Protein AF-A0A7W9NJZ4-F1 (afdb_monomer_lite)

Organism: NCBI:txid103725

Foldseek 3Di:
DVVPVVVVVVVCVVVLVVLDDPQPHDFDQAQQFWKWFDAPDIDTGQKDKAFFPDRVQWDWDDDPRFTKIKADVVRRRFKMKIFGHPSPADDWKKKKKWWWFLQDAAFKDKPNHGFDGRDRPRDIDITMDIDGGDGMIMIGRHSDMIITRMMGIGHFAWKWFAAPDIDGRQKDKDQPPDPVQWDWDDAPRFIKIKFGVPDPPVGRFKIFIAGHVVRAAQDQFKKKKKWWWFQADFFKKWKFFQFDDDDPPNRGHIFDIDTGHHPRDTDIDITIHNGQRRHCSNVNGGMMMGRVPTPDMIITGMMTMRGRGPDDDLQVSLVSLLVSLVLQLVQEADDADARHAHPPLSVVLVVLSVVSVVLVPPPPRDSVNSVVSSVSNVVSSSVRRVRGHDQQLQPPFDWDDDFQKIKTFSPAWDKFFKKKFFWAQFAALKKFKWFDHPVPDIDTFFMFGDFHHRHMFMTGGPIDTGRMIMIGGHGDTGGPDMTIGDADAAFFDWDFDDAPADDLETDIASAELVVLVFDQAQPDASQVSLQVRQVSQVNLQAFEYEYWFGETEHAAEREREARYEYEFRAHQLVDDDDGRGAEYAHAYDFDQPTHAHYEWFALYEYARYEYAHLPADLQDGTHDHENYEQQAQLHDHLQGAEATEYEHYEYQEAQEYYEQLPDHRSSNDFSQPRRAHEAYEYYQYEYAHQAEQYAYAHYPYEYEAENHEHALCSQQVDPCVRVRDPRVSSLVRQLVHYEYEEDWHHDAYEEYQHEYESHQEDYEQDYHRNAGDAYEYENYEYYPYQEDYHYPDGPQLFEYEYEAYEREHEHEHPYNHAYEYENYHYDYHYYDHYFDDDDHADDDDPPDRNFYQPDADEDEFDADFANLHEDPGARQVRQQVSQVVCVVVPEHEYEYEKGEHEHAAAHERAASYEDEKRRPGQHAFGQQGDGTAEHAYPYFWQDPCQAPPDASYEQAEHRYEYEGHEYEYLVQFLQDPVGGHGGHENYEYAYEAYEYESYEYARAQAYYEQAVHEYEAYEYYNYEYAHQAHAYEHHAYEDYEAEHYEHDLCSQARHNNSHRSHHHPVCSCVRGQVVTFLVHHENYEYYNYENYEAENFEYERHAEDYHAAEYAYEYESQEYYNHRQQGEPYEHDYYEAEYEHYEYEHHYDYDDDYHYEHYGYGPFDKAFEEEEEDPFWGKDKDFHDPHVRIDTQFTKMKMAIGGDPPKDWAAKDWPRHGPDRDNIDMDGHHHYTYIYTYIDD

pLDDT: mean 91.92, std 10.48, range [21.33, 98.88]

Secondary structure (DSSP, 8-state):
-TTHHHHHHHHHTTTGGGTSPPTTPPP-S-TT-EEEE-SSS-EEESEEEEESS-GGG-EEEEETTEEEEE-BGGGTB--EEEEE-TT---SS-EEEEEEEE--SEEEEEETTEEEEEEE---SEEEEEEEESS---EEEEBTTB--EEEEEEEEE---EEE-STT-EEEBEEEE--S-GGG-EEEEETTEEEEE-BTTSSSSPB--EEEEE-TTT-SS--SEEEEEEEEE--SS-EEEEEE--SSSSTTGGGEE-PPEE-----SEEEEEEEESS----STTTSSSEEEE-TT-SSPPEEEEEEEEEE-SS--TTHHHHHHHHHHHHHHHT--BSSSTT-B-TTHHHHHHHHHHHHHHHHH-TT--HHHHHHHHHHHHHHHHHHHHTS---BTTTTPPEEEETTEEEEEEEEEEEEEEEEEEE-SS--SSEEEEEESSSSS-EEEEEE---STT-EEEEEEEEEEEEEEEEEESS---EEEEEEE-PPP-----EEE--SS--SS-EEESEEGGGGT--TEEEEE-HHHHHHHHHHHHHTTSEEEEE-SEEEEE-S-EEE-TTEEEEE-BPPTTS--S--BEEEEE-PPPBTTSPPSEEE-TT-EEEEEEEE-TT--SSSPPPB-EEEEE-GGGSSSTTS-BS-EEEEEEEEEEEEEEEES-SPPTT---HHHHS-BBS-EEEEEEEEEEEEEEEE--BSS--EEEEEEEETHHHHTS-GGG-PPPHHHHHHHHHHH-EEEEE-S-EEEEEEEEEEES-SEEEEE---SSS--EEEEEEEEEES-SEEEEES---TTT-EEEEEEEE-SEEEE-SSS-EEEEEEEE-S-EESSEEEE-SPPPP--TTPPPP--SS--EEE-----BSSS--SS--HHHHHHHHHHHHHTT-EEEE--SEEEEE-S-EEEETTEEEE-S-SS----BTTB--SEEEEE-SSTT-S-TTTSPPSEEEESTT-EEES-EEE-TT--TTSTT-S----EEEEEESTT-EEEEEEEEEEEEEEEESSS--TT-EEEEEEEEEEEEEEEE-S-BS-EEEEEEE-GGGGTS-S---TTPPPGGGHIIIIIIIIIHHH-EEEEEEEEEEEEEEEEEEES-SEEEEEEEEEEEEEEEEEES--TT-EEEEE-SSEEEEEEEEESSSEEEESSEEEEEEEESS--EEEEEEEE-TTEEEEEEE-EEETTEEETT-EEEEEEEEPTT-EEEEEEETTEEEESSSEEEEE--S-EEEEEEEE-

Radius of gyration: 34.63 Å; chains: 1; bounding box: 90×87×106 Å

Sequence (1241 aa):
MTRRLWVLLGLLVALVAALAVPAGAAPVWYPNGVGADLGPTPLTLGVTATAGDNAAGLRTGSVDGHSYWQTDVSAGTGYLNFAPDPDYSVTGPVVALVTYYDSGVGTLTLNGSPVATLAGSNTWKHAATTLPALAPVRLTGGASDITVAQIRITAAGPSATLGPNASNTGVAPNPGDNPSGLITGTAAGRGYWQTNAASPAPATNYFYMNVADSYAYDTKNVVLVDVDYLDAGNGTLDLQYDSPGNDLPNKFKPSEIVRYGDTGAWQTHDFVLDDAILTNRTNGSDFRIAHDGSDVEVKVAAVRVTVIPSTLDVKAGLRNLTAQADLTVYGAREGTRDGQYPAGSKAAFGAQIAKAQAVIDDPNATPAQVKAALQALYDSYQAFRASAVNTNVAAGRPLSTGPGWTQVDLGKPQPVNDVYVQWGQAFSHDYKVQTSVDGSSFVTVGESGATEANRSSRTDFPVVNARYVRLDYDGSADVADLQVRNQRVVTPKPQLIRTKYPTADPVIADFVATNYGADPRGVKDSTKALQAALYDCYDAGGGTVWLPDGTYRVTDTVEVPAFCSLRGDRRDPDHGGGSYGTVISADLPSGDNGPVLFRIGGSAGVMGLTTYYPHQSATSPVPYSYTFEITGSAWASDENYMMGTVSDVTMLNSYRGIGISTMRDERGRPPAVGQTHESATVRNVKGTALFEGVEAYNGADVGTWENVTFDNSYWASAPHQYNPPRRSTVDAWTRAHGTGFVLGDLEWDQFNDIAAADYHVGIHIVPGQRVDFAGAFQGVQIRRADTALLVDRFDSRWGLMIGRGTLDGAVTNNSAGFVKLTDVKVTGPLKGTVYQLSGKAPAYDSSQPSPRPSRNALYVTDAPHGNGYVPAADATTGIQRTLDRAGRDGGGIVYLPAGWYRVSGLLTVPAGVELRGASSVPNRDEDGKSGGTVLMSYSGRGTATPDTDPALVTLDGRNSGVRGLRVFYPGQNPAAPDGLVPYPYAIRGNGAGTYVINVGMSNAYNGIDLATFRNDHFFVGKLAGTFVRHGITVGHSDDGVINGVLTNGNTFVRLGFYLPDWASGANLFPQVIDGFTRKSADLVTVDGAHNLTVTDAFGYGLHNGLVVKSGDVHAFNLGTDNLGSDGFTVKAAAGSTTVLNLLRYNGATSTGPVRLVDVMAINMVQSAVSVSATPGGSAHLTGAETEPGKYETGSSVTATARPAPGYHFVAWTVAGKEVSTSPTYTFTVTTDAALVATFAR

Structure (mmCIF, N/CA/C/O backbone):
data_AF-A0A7W9NJZ4-F1
#
_entry.id   AF-A0A7W9NJZ4-F1
#
loop_
_atom_site.group_PDB
_atom_site.id
_atom_site.type_symbol
_atom_site.label_atom_id
_atom_site.label_alt_id
_atom_site.label_comp_id
_atom_site.label_asym_id
_atom_site.label_entity_id
_atom_site.label_seq_id
_atom_site.pdbx_PDB_ins_code
_atom_site.Cartn_x
_atom_site.Cartn_y
_atom_site.Cartn_z
_atom_site.occupancy
_atom_site.B_iso_or_equiv
_atom_site.auth_seq_id
_atom_site.auth_comp_id
_atom_site.auth_asym_id
_atom_site.auth_atom_id
_atom_site.pdbx_PDB_model_num
ATOM 1 N N . MET A 1 1 ? 1.441 25.379 6.088 1.00 27.84 1 MET A N 1
ATOM 2 C CA . MET A 1 1 ? 2.167 24.148 5.682 1.00 27.84 1 MET A CA 1
ATOM 3 C C . MET A 1 1 ? 1.387 23.258 4.704 1.00 27.84 1 MET A C 1
ATOM 5 O O . MET A 1 1 ? 2.012 22.472 4.010 1.00 27.84 1 MET A O 1
ATOM 9 N N . THR A 1 2 ? 0.072 23.447 4.546 1.00 25.86 2 THR A N 1
ATOM 10 C CA . THR A 1 2 ? -0.836 22.725 3.625 1.00 25.86 2 THR A CA 1
ATOM 11 C C . THR A 1 2 ? -0.492 22.798 2.127 1.00 25.86 2 THR A C 1
ATOM 13 O O . THR A 1 2 ? -0.968 21.974 1.355 1.00 25.86 2 THR A O 1
ATOM 16 N N . ARG A 1 3 ? 0.372 23.730 1.698 1.00 21.33 3 ARG A N 1
ATOM 17 C CA . ARG A 1 3 ? 0.829 23.847 0.300 1.00 21.33 3 ARG A CA 1
ATOM 18 C C . ARG A 1 3 ? 1.993 22.920 -0.078 1.00 21.33 3 ARG A C 1
ATOM 20 O O . ARG A 1 3 ? 2.184 22.687 -1.262 1.00 21.33 3 ARG A O 1
ATOM 27 N N . ARG A 1 4 ? 2.762 22.373 0.878 1.00 23.98 4 ARG A N 1
ATOM 28 C CA . ARG A 1 4 ? 3.951 21.551 0.552 1.00 23.98 4 ARG A CA 1
ATOM 29 C C . ARG A 1 4 ? 3.604 20.147 0.038 1.00 23.98 4 ARG A C 1
ATOM 31 O O . ARG A 1 4 ? 4.355 19.623 -0.770 1.00 23.98 4 ARG A O 1
ATOM 38 N N . LEU A 1 5 ? 2.452 19.584 0.417 1.00 25.94 5 LEU A N 1
ATOM 39 C CA . LEU A 1 5 ? 2.021 18.254 -0.044 1.00 25.94 5 LEU A CA 1
ATOM 40 C C . LEU A 1 5 ? 1.556 18.244 -1.514 1.00 25.94 5 LEU A C 1
ATOM 42 O O . LEU A 1 5 ? 1.812 17.289 -2.236 1.00 25.94 5 LEU A O 1
ATOM 46 N N . TRP A 1 6 ? 0.924 19.329 -1.975 1.00 24.47 6 TRP A N 1
ATOM 47 C CA . TRP A 1 6 ? 0.411 19.450 -3.348 1.00 24.47 6 TRP A CA 1
ATOM 48 C C . TRP A 1 6 ? 1.493 19.802 -4.376 1.00 24.47 6 TRP A C 1
ATOM 50 O O . TRP A 1 6 ? 1.387 19.435 -5.542 1.00 24.47 6 TRP A O 1
ATOM 60 N N . VAL A 1 7 ? 2.567 20.468 -3.943 1.00 25.88 7 VAL A N 1
ATOM 61 C CA . VAL A 1 7 ? 3.690 20.837 -4.821 1.00 25.88 7 VAL A CA 1
ATOM 62 C C . VAL A 1 7 ? 4.576 19.623 -5.145 1.00 25.88 7 VAL A C 1
ATOM 64 O O . VAL A 1 7 ? 5.110 19.544 -6.246 1.00 25.88 7 VAL A O 1
ATOM 67 N N . LEU A 1 8 ? 4.662 18.632 -4.250 1.00 24.92 8 LEU A N 1
ATOM 68 C CA . LEU A 1 8 ? 5.439 17.401 -4.464 1.00 24.92 8 LEU A CA 1
ATOM 69 C C . LEU A 1 8 ? 4.786 16.423 -5.460 1.00 24.92 8 LEU A C 1
ATOM 71 O O . LEU A 1 8 ? 5.503 15.724 -6.172 1.00 24.92 8 LEU A O 1
ATOM 75 N N . LEU A 1 9 ? 3.451 16.414 -5.575 1.00 25.38 9 LEU A N 1
ATOM 76 C CA . LEU A 1 9 ? 2.737 15.557 -6.536 1.00 25.38 9 LEU A CA 1
ATOM 77 C C . LEU A 1 9 ? 2.788 16.112 -7.973 1.00 25.38 9 LEU A C 1
ATOM 79 O O . LEU A 1 9 ? 2.905 15.350 -8.930 1.00 25.38 9 LEU A O 1
ATOM 83 N N . GLY A 1 10 ? 2.748 17.442 -8.129 1.00 23.02 10 GLY A N 1
ATOM 84 C CA . GLY A 1 10 ? 2.752 18.109 -9.439 1.00 23.02 10 GLY A CA 1
ATOM 85 C C . GLY A 1 10 ? 4.114 18.147 -10.144 1.00 23.02 10 GLY A C 1
ATOM 86 O O . GLY A 1 10 ? 4.164 18.273 -11.364 1.00 23.02 10 GLY A O 1
ATOM 87 N N . LEU A 1 11 ? 5.220 18.007 -9.406 1.00 24.12 11 LEU A N 1
ATOM 88 C CA . LEU A 1 11 ? 6.584 18.052 -9.958 1.00 24.12 11 LEU A CA 1
ATOM 89 C C . LEU A 1 11 ? 7.111 16.685 -10.432 1.00 24.12 11 LEU A C 1
ATOM 91 O O . LEU A 1 11 ? 8.054 16.645 -11.219 1.00 24.12 11 LEU A O 1
ATOM 95 N N . LEU A 1 12 ? 6.492 15.567 -10.028 1.00 26.03 12 LEU A N 1
ATOM 96 C CA . LEU A 1 12 ? 6.967 14.220 -10.382 1.00 26.03 12 LEU A CA 1
ATOM 97 C C . LEU A 1 12 ? 6.448 13.695 -11.732 1.00 26.03 12 LEU A C 1
ATOM 99 O O . LEU A 1 12 ? 7.067 12.808 -12.320 1.00 26.03 12 LEU A O 1
ATOM 103 N N . VAL A 1 13 ? 5.349 14.249 -12.258 1.00 23.80 13 VAL A N 1
ATOM 104 C CA . VAL A 1 13 ? 4.769 13.826 -13.551 1.00 23.80 13 VAL A CA 1
ATOM 105 C C . VAL A 1 13 ? 5.704 14.157 -14.725 1.00 23.80 13 VAL A C 1
ATOM 107 O O . VAL A 1 13 ? 5.730 13.435 -15.717 1.00 23.80 13 VAL A O 1
ATOM 110 N N . ALA A 1 14 ? 6.565 15.170 -14.585 1.00 23.19 14 ALA A N 1
ATOM 111 C CA . ALA A 1 14 ? 7.596 15.478 -15.577 1.00 23.19 14 ALA A CA 1
ATOM 112 C C . ALA A 1 14 ? 8.768 14.469 -15.581 1.00 23.19 14 ALA A C 1
ATOM 114 O O . ALA A 1 14 ? 9.493 14.381 -16.570 1.00 23.19 14 ALA A O 1
ATOM 115 N N . LEU A 1 15 ? 8.955 13.686 -14.509 1.00 27.55 15 LEU A N 1
ATOM 116 C CA . LEU A 1 15 ? 10.142 12.841 -14.334 1.00 27.55 15 LEU A CA 1
ATOM 117 C C . LEU A 1 15 ? 10.021 11.462 -15.002 1.00 27.55 15 LEU A C 1
ATOM 119 O O . LEU A 1 15 ? 11.027 10.891 -15.416 1.00 27.55 15 LEU A O 1
ATOM 123 N N . VAL A 1 16 ? 8.802 10.943 -15.183 1.00 26.36 16 VAL A N 1
ATOM 124 C CA . VAL A 1 16 ? 8.588 9.660 -15.884 1.00 26.36 16 VAL A CA 1
ATOM 125 C C . VAL A 1 16 ? 8.927 9.781 -17.379 1.00 26.36 16 VAL A C 1
ATOM 127 O O . VAL A 1 16 ? 9.349 8.810 -18.005 1.00 26.36 16 VAL A O 1
ATOM 130 N N . ALA A 1 17 ? 8.848 10.990 -17.944 1.00 24.73 17 ALA A N 1
ATOM 131 C CA . ALA A 1 17 ? 9.216 11.252 -19.334 1.00 24.73 17 ALA A CA 1
ATOM 132 C C . ALA A 1 17 ? 10.740 11.324 -19.578 1.00 24.73 17 ALA A C 1
ATOM 134 O O . ALA A 1 17 ? 11.169 11.190 -20.721 1.00 24.73 17 ALA A O 1
ATOM 135 N N . ALA A 1 18 ? 11.570 11.499 -18.540 1.00 25.23 18 ALA A N 1
ATOM 136 C CA . ALA A 1 18 ? 13.008 11.752 -18.703 1.00 25.23 18 ALA A CA 1
ATOM 137 C C . ALA A 1 18 ? 13.895 10.487 -18.741 1.00 25.23 18 ALA A C 1
ATOM 139 O O . ALA A 1 18 ? 15.082 10.589 -19.047 1.00 25.23 18 ALA A O 1
ATOM 140 N N . LEU A 1 19 ? 13.354 9.295 -18.458 1.00 30.17 19 LEU A N 1
ATOM 141 C CA . LEU A 1 19 ? 14.125 8.035 -18.461 1.00 30.17 19 LEU A CA 1
ATOM 142 C C . LEU A 1 19 ? 13.673 7.018 -19.514 1.00 30.17 19 LEU A C 1
ATOM 144 O O . LEU A 1 19 ? 14.379 6.042 -19.763 1.00 30.17 19 LEU A O 1
ATOM 148 N N . ALA A 1 20 ? 12.536 7.238 -20.174 1.00 32.50 20 ALA A N 1
ATOM 149 C CA . ALA A 1 20 ? 12.146 6.421 -21.310 1.00 32.50 20 ALA A CA 1
ATOM 150 C C . ALA A 1 20 ? 12.793 6.990 -22.574 1.00 32.50 20 ALA A C 1
ATOM 152 O O . ALA A 1 20 ? 12.350 8.007 -23.101 1.00 32.50 20 ALA A O 1
ATOM 153 N N . VAL A 1 21 ? 13.820 6.316 -23.098 1.00 34.25 21 VAL A N 1
ATOM 154 C CA . VAL A 1 21 ? 14.291 6.610 -24.454 1.00 34.25 21 VAL A CA 1
ATOM 155 C C . VAL A 1 21 ? 13.110 6.383 -25.412 1.00 34.25 21 VAL A C 1
ATOM 157 O O . VAL A 1 21 ? 12.572 5.261 -25.446 1.00 34.25 21 VAL A O 1
ATOM 160 N N . PRO A 1 22 ? 12.671 7.406 -26.173 1.00 35.91 22 PRO A N 1
ATOM 161 C CA . PRO A 1 22 ? 11.632 7.237 -27.179 1.00 35.91 22 PRO A CA 1
ATOM 162 C C . PRO A 1 22 ? 12.019 6.099 -28.123 1.00 35.91 22 PRO A C 1
ATOM 164 O O . PRO A 1 22 ? 13.196 5.940 -28.458 1.00 35.91 22 PRO A O 1
ATOM 167 N N . ALA A 1 23 ? 11.052 5.289 -28.552 1.00 41.19 23 ALA A N 1
ATOM 168 C CA . ALA A 1 23 ? 11.329 4.246 -29.534 1.00 41.19 23 ALA A CA 1
ATOM 169 C C . ALA A 1 23 ? 11.948 4.890 -30.793 1.00 41.19 23 ALA A C 1
ATOM 171 O O . ALA A 1 23 ? 11.312 5.720 -31.439 1.00 41.19 23 ALA A O 1
ATOM 172 N N . GLY A 1 24 ? 13.202 4.542 -31.104 1.00 43.53 24 GLY A N 1
ATOM 173 C CA . GLY A 1 24 ? 13.950 5.083 -32.246 1.00 43.53 24 GLY A CA 1
ATOM 174 C C . GLY A 1 24 ? 14.875 6.281 -31.973 1.00 43.53 24 GLY A C 1
ATOM 175 O O . GLY A 1 24 ? 15.511 6.750 -32.913 1.00 43.53 24 GLY A O 1
ATOM 176 N N . ALA A 1 25 ? 15.000 6.778 -30.735 1.00 56.84 25 ALA A N 1
ATOM 177 C CA . ALA A 1 25 ? 15.959 7.843 -30.403 1.00 56.84 25 ALA A CA 1
ATOM 178 C C . ALA A 1 25 ? 17.377 7.287 -30.193 1.00 56.84 25 ALA A C 1
ATOM 180 O O . ALA A 1 25 ? 17.534 6.350 -29.419 1.00 56.84 25 ALA A O 1
ATOM 181 N N . ALA A 1 26 ? 18.401 7.856 -30.838 1.00 65.75 26 ALA A N 1
ATOM 182 C CA . ALA A 1 26 ? 19.791 7.391 -30.739 1.00 65.75 26 ALA A CA 1
ATOM 183 C C . ALA A 1 26 ? 20.307 7.314 -29.280 1.00 65.75 26 ALA A C 1
ATOM 185 O O . ALA A 1 26 ? 19.838 8.074 -28.427 1.00 65.75 26 ALA A O 1
ATOM 186 N N . PRO A 1 27 ? 21.266 6.418 -28.972 1.00 74.69 27 PRO A N 1
ATOM 187 C CA . PRO A 1 27 ? 21.873 6.361 -27.647 1.00 74.69 27 PRO A CA 1
ATOM 188 C C . PRO A 1 27 ? 22.472 7.709 -27.224 1.00 74.69 27 PRO A C 1
ATOM 190 O O . PRO A 1 27 ? 23.120 8.392 -28.016 1.00 74.69 27 PRO A O 1
ATOM 193 N N . VAL A 1 28 ? 22.305 8.070 -25.948 1.00 80.75 28 VAL A N 1
ATOM 194 C CA . VAL A 1 28 ? 22.936 9.266 -25.374 1.00 80.75 28 VAL A CA 1
ATOM 195 C C . VAL A 1 28 ? 24.380 8.939 -25.001 1.00 80.75 28 VAL A C 1
ATOM 197 O O . VAL A 1 28 ? 24.653 8.310 -23.980 1.00 80.75 28 VAL A O 1
ATOM 200 N N . TRP A 1 29 ? 25.312 9.375 -25.845 1.00 80.12 29 TRP A N 1
ATOM 201 C CA . TRP A 1 29 ? 26.739 9.090 -25.695 1.00 80.12 29 TRP A CA 1
ATOM 202 C C . TRP A 1 29 ? 27.413 9.881 -24.570 1.00 80.12 29 TRP A C 1
ATOM 204 O O . TRP A 1 29 ? 28.220 9.329 -23.822 1.00 80.12 29 TRP A O 1
ATOM 214 N N . TYR A 1 30 ? 27.066 11.163 -24.434 1.00 83.81 30 TYR A N 1
ATOM 215 C CA . TYR A 1 30 ? 27.755 12.114 -23.554 1.00 83.81 30 TYR A CA 1
ATOM 216 C C . TYR A 1 30 ? 26.752 12.853 -22.651 1.00 83.81 30 TYR A C 1
ATOM 218 O O . TYR A 1 30 ? 26.503 14.042 -22.848 1.00 83.81 30 TYR A O 1
ATOM 226 N N . PRO A 1 31 ? 26.133 12.170 -21.668 1.00 80.81 31 PRO A N 1
ATOM 227 C CA . PRO A 1 31 ? 25.050 12.749 -20.864 1.00 80.81 31 PRO A CA 1
ATOM 228 C C . PRO A 1 31 ? 25.488 13.943 -20.001 1.00 80.81 31 PRO A C 1
ATOM 230 O O . PRO A 1 31 ? 24.670 14.803 -19.703 1.00 80.81 31 PRO A O 1
ATOM 233 N N . ASN A 1 32 ? 26.773 14.019 -19.638 1.00 83.12 32 ASN A N 1
ATOM 234 C CA . ASN A 1 32 ? 27.334 15.116 -18.838 1.00 83.12 32 ASN A CA 1
ATOM 235 C C . ASN A 1 32 ? 27.985 16.210 -19.707 1.00 83.12 32 ASN A C 1
ATOM 237 O O . ASN A 1 32 ? 28.592 17.140 -19.182 1.00 83.12 32 ASN A O 1
ATOM 241 N N . GLY A 1 33 ? 27.902 16.087 -21.033 1.00 87.12 33 GLY A N 1
ATOM 242 C CA . GLY A 1 33 ? 28.619 16.934 -21.976 1.00 87.12 33 GLY A CA 1
ATOM 243 C C . GLY A 1 33 ? 29.975 16.378 -22.407 1.00 87.12 33 GLY A C 1
ATOM 244 O O . GLY A 1 33 ? 30.366 15.255 -22.079 1.00 87.12 33 GLY A O 1
ATOM 245 N N . VAL A 1 34 ? 30.678 17.183 -23.195 1.00 91.50 34 VAL A N 1
ATOM 246 C CA . VAL A 1 34 ? 31.936 16.847 -23.873 1.00 91.50 34 VAL A CA 1
ATOM 247 C C . VAL A 1 34 ? 33.043 17.806 -23.442 1.00 91.50 34 VAL A C 1
ATOM 249 O O . VAL A 1 34 ? 32.777 18.857 -22.862 1.00 91.50 34 VAL A O 1
ATOM 252 N N . GLY A 1 35 ? 34.305 17.484 -23.699 1.00 93.81 35 GLY A N 1
ATOM 253 C CA . GLY A 1 35 ? 35.398 18.376 -23.328 1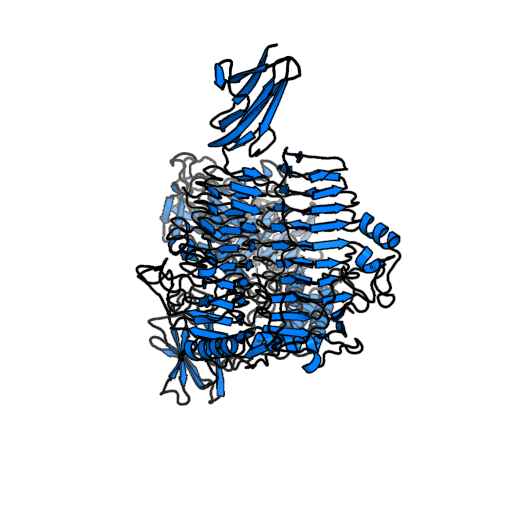.00 93.81 35 GLY A CA 1
ATOM 254 C C . GLY A 1 35 ? 36.787 17.774 -23.456 1.00 93.81 35 GLY A C 1
ATOM 255 O O . GLY A 1 35 ? 36.962 16.640 -23.903 1.00 93.81 35 GLY A O 1
ATOM 256 N N . ALA A 1 36 ? 37.782 18.560 -23.056 1.00 94.25 36 ALA A N 1
ATOM 257 C CA . ALA A 1 36 ? 39.182 18.165 -23.080 1.00 94.25 36 ALA A CA 1
ATOM 258 C C . ALA A 1 36 ? 39.905 18.599 -21.801 1.00 94.25 36 ALA A C 1
ATOM 260 O O . ALA A 1 36 ? 39.715 19.723 -21.333 1.00 94.25 36 ALA A O 1
ATOM 261 N N . ASP A 1 37 ? 40.757 17.715 -21.288 1.00 94.06 37 ASP A N 1
ATOM 262 C CA . ASP A 1 37 ? 41.825 18.027 -20.341 1.00 94.06 37 ASP A CA 1
ATOM 263 C C . ASP A 1 37 ? 43.140 18.097 -21.122 1.00 94.06 37 ASP A C 1
ATOM 265 O O . ASP A 1 37 ? 43.559 17.130 -21.765 1.00 94.06 37 ASP A O 1
ATOM 269 N N . LEU A 1 38 ? 43.761 19.273 -21.130 1.00 95.31 38 LEU A N 1
ATOM 270 C CA . LEU A 1 38 ? 44.864 19.615 -22.019 1.00 95.31 38 LEU A CA 1
ATOM 271 C C . LEU A 1 38 ? 46.218 19.314 -21.386 1.00 95.31 38 LEU A C 1
ATOM 273 O O . LEU A 1 38 ? 46.410 19.370 -20.177 1.00 95.31 38 LEU A O 1
ATOM 277 N N . GLY A 1 39 ? 47.187 18.991 -22.233 1.00 91.69 39 GLY A N 1
ATOM 278 C CA . GLY A 1 39 ? 48.534 18.616 -21.823 1.00 91.69 39 GLY A CA 1
ATOM 279 C C . GLY A 1 39 ? 49.303 17.967 -22.973 1.00 91.69 39 GLY A C 1
ATOM 280 O O . GLY A 1 39 ? 48.796 17.921 -24.096 1.00 91.69 39 GLY A O 1
ATOM 281 N N . PRO A 1 40 ? 50.511 17.435 -22.724 1.00 88.75 40 PRO A N 1
ATOM 282 C CA . PRO A 1 40 ? 51.319 16.784 -23.762 1.00 88.75 40 PRO A CA 1
ATOM 283 C C . PRO A 1 40 ? 50.593 15.629 -24.471 1.00 88.75 40 PRO A C 1
ATOM 285 O O . PRO A 1 40 ? 50.835 15.351 -25.642 1.00 88.75 40 PRO A O 1
ATOM 288 N N . THR A 1 41 ? 49.684 14.956 -23.765 1.00 88.25 41 THR A N 1
ATOM 289 C CA . THR A 1 41 ? 48.751 13.972 -24.321 1.00 88.25 41 THR A CA 1
ATOM 290 C C . THR A 1 41 ? 47.359 14.319 -23.798 1.00 88.25 41 THR A C 1
ATOM 292 O O . THR A 1 41 ? 47.038 13.940 -22.672 1.00 88.25 41 THR A O 1
ATOM 295 N N . PRO A 1 42 ? 46.564 15.110 -24.542 1.00 88.38 42 PRO A N 1
ATOM 296 C CA . PRO A 1 42 ? 45.273 15.572 -24.051 1.00 88.38 42 PRO A CA 1
ATOM 297 C C . PRO A 1 42 ? 44.307 14.394 -23.886 1.00 88.38 42 PRO A C 1
ATOM 299 O O . PRO A 1 42 ? 44.192 13.544 -24.773 1.00 88.38 42 PRO A O 1
ATOM 302 N N . LEU A 1 43 ? 43.575 14.366 -22.774 1.00 88.88 43 LEU A N 1
ATOM 303 C CA . LEU A 1 43 ? 42.420 13.488 -22.614 1.00 88.88 43 LEU A CA 1
ATOM 304 C C . LEU A 1 43 ? 41.209 14.208 -23.203 1.00 88.88 43 LEU A C 1
ATOM 306 O O . LEU A 1 43 ? 40.865 15.305 -22.774 1.00 88.88 43 LEU A O 1
ATOM 310 N N . THR A 1 44 ? 40.565 13.606 -24.197 1.00 89.44 44 THR A N 1
ATOM 311 C CA . THR A 1 44 ? 39.395 14.188 -24.865 1.00 89.44 44 THR A CA 1
ATOM 312 C C . THR A 1 44 ? 38.194 13.261 -24.739 1.00 89.44 44 THR A C 1
ATOM 314 O O . THR A 1 44 ? 38.330 12.037 -24.758 1.00 89.44 44 THR A O 1
ATOM 317 N N . LEU A 1 45 ? 37.007 13.849 -24.612 1.00 89.12 45 LEU A N 1
ATOM 318 C CA . LEU A 1 45 ? 35.730 13.147 -24.608 1.00 89.12 45 LEU A CA 1
ATOM 319 C C . LEU A 1 45 ? 34.758 13.917 -25.492 1.00 89.12 45 LEU A C 1
ATOM 321 O O . LEU A 1 45 ? 34.392 15.036 -25.155 1.00 89.12 45 LEU A O 1
ATOM 325 N N . GLY A 1 46 ? 34.360 13.332 -26.622 1.00 87.50 46 GLY A N 1
ATOM 326 C CA . GLY A 1 46 ? 33.368 13.928 -27.521 1.00 87.50 46 GLY A CA 1
ATOM 327 C C . GLY A 1 46 ? 33.777 15.279 -28.125 1.00 87.50 46 GLY A C 1
ATOM 328 O O . GLY A 1 46 ? 32.916 16.017 -28.591 1.00 87.50 46 GLY A O 1
ATOM 329 N N . VAL A 1 47 ? 35.072 15.617 -28.118 1.00 91.31 47 VAL A N 1
ATOM 330 C CA . VAL A 1 47 ? 35.642 16.758 -28.847 1.00 91.31 47 VAL A CA 1
ATOM 331 C C . VAL A 1 47 ? 36.966 16.369 -29.493 1.00 91.31 47 VAL A C 1
ATOM 333 O O . VAL A 1 47 ? 37.733 15.580 -28.946 1.00 91.31 47 VAL A O 1
ATOM 336 N N . THR A 1 48 ? 37.272 16.986 -30.627 1.00 92.81 48 THR A N 1
ATOM 337 C CA . THR A 1 48 ? 38.610 16.990 -31.219 1.00 92.81 48 THR A CA 1
ATOM 338 C C . THR A 1 48 ? 39.283 18.319 -30.900 1.00 92.81 48 THR A C 1
ATOM 340 O O . THR A 1 48 ? 38.778 19.367 -31.301 1.00 92.81 48 THR A O 1
ATOM 343 N N . ALA A 1 49 ? 40.410 18.279 -30.187 1.00 92.88 49 ALA A N 1
ATOM 344 C CA . ALA A 1 49 ? 41.196 19.461 -29.835 1.00 92.88 49 ALA A CA 1
ATOM 345 C C . ALA A 1 49 ? 42.328 19.699 -30.850 1.00 92.88 49 ALA A C 1
ATOM 347 O O . ALA A 1 49 ? 43.127 18.801 -31.117 1.00 92.88 49 ALA A O 1
ATOM 348 N N . THR A 1 50 ? 42.425 20.913 -31.391 1.00 93.56 50 THR A N 1
ATOM 349 C CA . THR A 1 50 ? 43.490 21.352 -32.309 1.00 93.56 50 THR A CA 1
ATOM 350 C C . THR A 1 50 ? 44.011 22.738 -31.919 1.00 93.56 50 THR A C 1
ATOM 352 O O . THR A 1 50 ? 43.326 23.495 -31.232 1.00 93.56 50 THR A O 1
ATOM 355 N N . ALA A 1 51 ? 45.220 23.097 -32.358 1.00 91.94 51 ALA A N 1
ATOM 356 C CA . ALA A 1 51 ? 45.844 24.380 -32.032 1.00 91.94 51 ALA A CA 1
ATOM 357 C C . ALA A 1 51 ? 46.321 25.116 -33.289 1.00 91.94 51 ALA A C 1
ATOM 359 O O . ALA A 1 51 ? 47.235 24.652 -33.967 1.00 91.94 51 ALA A O 1
ATOM 360 N N . GLY A 1 52 ? 45.728 26.283 -33.547 1.00 85.56 52 GLY A N 1
ATOM 361 C CA . GLY A 1 52 ? 46.110 27.213 -34.606 1.00 85.56 52 GLY A CA 1
ATOM 362 C C . GLY A 1 52 ? 46.139 26.631 -36.022 1.00 85.56 52 GLY A C 1
ATOM 363 O O . GLY A 1 52 ? 45.754 25.490 -36.264 1.00 85.56 52 GLY A O 1
ATOM 364 N N . ASP A 1 53 ? 46.651 27.433 -36.958 1.00 84.62 53 ASP A N 1
ATOM 365 C CA . ASP A 1 53 ? 46.947 26.978 -38.326 1.00 84.62 53 ASP A CA 1
ATOM 366 C C . ASP A 1 53 ? 48.326 26.291 -38.395 1.00 84.62 53 ASP A C 1
ATOM 368 O O . ASP A 1 53 ? 48.574 25.449 -39.257 1.00 84.62 53 ASP A O 1
ATOM 372 N N . ASN A 1 54 ? 49.220 26.619 -37.452 1.00 86.75 54 ASN A N 1
ATOM 373 C CA . ASN A 1 54 ? 50.510 25.966 -37.250 1.00 86.75 54 ASN A CA 1
ATOM 374 C C . ASN A 1 54 ? 50.555 25.288 -35.873 1.00 86.75 54 ASN A C 1
ATOM 376 O O . ASN A 1 54 ? 50.946 25.900 -34.883 1.00 86.75 54 ASN A O 1
ATOM 380 N N . ALA A 1 55 ? 50.188 24.010 -35.795 1.00 85.31 55 ALA A N 1
ATOM 381 C CA . ALA A 1 55 ? 50.173 23.261 -34.534 1.00 85.31 55 ALA A CA 1
ATOM 382 C C . ALA A 1 55 ? 51.563 23.070 -33.894 1.00 85.31 55 ALA A C 1
ATOM 384 O O . ALA A 1 55 ? 51.649 22.812 -32.696 1.00 85.31 55 ALA A O 1
ATOM 385 N N . ALA A 1 56 ? 52.655 23.226 -34.654 1.00 86.81 56 ALA A N 1
ATOM 386 C CA . ALA A 1 56 ? 54.016 23.068 -34.135 1.00 86.81 56 ALA A CA 1
ATOM 387 C C . ALA A 1 56 ? 54.436 24.178 -33.150 1.00 86.81 56 ALA A C 1
ATOM 389 O O . ALA A 1 56 ? 55.404 23.993 -32.418 1.00 86.81 56 ALA A O 1
ATOM 390 N N . GLY A 1 57 ? 53.729 25.315 -33.129 1.00 86.12 57 GLY A N 1
ATOM 391 C CA . GLY A 1 57 ? 53.958 26.394 -32.161 1.00 86.12 57 GLY A CA 1
ATOM 392 C C . GLY A 1 57 ? 53.214 26.216 -30.830 1.00 86.12 57 GLY A C 1
ATOM 393 O O . GLY A 1 57 ? 53.411 27.012 -29.917 1.00 86.12 57 GLY A O 1
ATOM 394 N N . LEU A 1 58 ? 52.384 25.176 -30.680 1.00 93.44 58 LEU A N 1
ATOM 395 C CA . LEU A 1 58 ? 51.694 24.876 -29.425 1.00 93.44 58 LEU A CA 1
ATOM 396 C C . LEU A 1 58 ? 52.697 24.542 -28.313 1.00 93.44 58 LEU A C 1
ATOM 398 O O . LEU A 1 58 ? 53.502 23.618 -28.439 1.00 93.44 58 LEU A O 1
ATOM 402 N N . ARG A 1 59 ? 52.597 25.245 -27.185 1.00 94.56 59 ARG A N 1
ATOM 403 C CA . ARG A 1 59 ? 53.391 24.965 -25.986 1.00 94.56 59 ARG A CA 1
ATOM 404 C C . ARG A 1 59 ? 52.555 24.165 -24.994 1.00 94.56 59 ARG A C 1
ATOM 406 O O . ARG A 1 59 ? 51.383 24.459 -24.785 1.00 94.56 59 ARG A O 1
ATOM 413 N N . THR A 1 60 ? 53.152 23.164 -24.357 1.00 94.50 60 THR A N 1
ATOM 414 C CA . THR A 1 60 ? 52.484 22.353 -23.327 1.00 94.50 60 THR A CA 1
ATOM 415 C C . THR A 1 60 ? 53.338 22.282 -22.073 1.00 94.50 60 THR A C 1
ATOM 417 O O . THR A 1 60 ? 54.560 22.184 -22.175 1.00 94.50 60 THR A O 1
ATOM 420 N N . GLY A 1 61 ? 52.715 22.260 -20.900 1.00 92.81 61 GLY A N 1
ATOM 421 C CA . GLY A 1 61 ? 53.427 22.150 -19.629 1.00 92.81 61 GLY A CA 1
ATOM 422 C C . GLY A 1 61 ? 52.484 21.869 -18.467 1.00 92.81 61 GLY A C 1
ATOM 423 O O . GLY A 1 61 ? 51.336 21.481 -18.684 1.00 92.81 61 GLY A O 1
ATOM 424 N N . SER A 1 62 ? 52.966 22.080 -17.241 1.00 92.06 62 SER A N 1
ATOM 425 C CA . SER A 1 62 ? 52.127 22.078 -16.040 1.00 92.06 62 SER A CA 1
ATOM 426 C C . SER A 1 62 ? 52.474 23.245 -15.117 1.00 92.06 62 SER A C 1
ATOM 428 O O . SER A 1 62 ? 53.648 23.591 -14.980 1.00 92.06 62 SER A O 1
ATOM 430 N N . VAL A 1 63 ? 51.449 23.855 -14.521 1.00 92.12 63 VAL A N 1
ATOM 431 C CA . VAL A 1 63 ? 51.541 24.893 -13.480 1.00 92.12 63 VAL A CA 1
ATOM 432 C C . VAL A 1 63 ? 50.486 24.579 -12.420 1.00 92.12 63 VAL A C 1
ATOM 434 O O . VAL A 1 63 ? 49.338 24.300 -12.760 1.00 92.12 63 VAL A O 1
ATOM 437 N N . ASP A 1 64 ? 50.882 24.591 -11.147 1.00 89.56 64 ASP A N 1
ATOM 438 C CA . ASP A 1 64 ? 50.013 24.344 -9.983 1.00 89.56 64 ASP A CA 1
ATOM 439 C C . ASP A 1 64 ? 49.159 23.066 -10.077 1.00 89.56 64 ASP A C 1
ATOM 441 O O . ASP A 1 64 ? 48.003 23.029 -9.671 1.00 89.56 64 ASP A O 1
ATOM 445 N N . GLY A 1 65 ? 49.730 21.996 -10.640 1.00 87.00 65 GLY A N 1
ATOM 446 C CA . GLY A 1 65 ? 49.063 20.695 -10.772 1.00 87.00 65 GLY A CA 1
ATOM 447 C C . GLY A 1 65 ? 48.144 20.556 -11.990 1.00 87.00 65 GLY A C 1
ATOM 448 O O . GLY A 1 65 ? 47.723 19.444 -12.299 1.00 87.00 65 GLY A O 1
ATOM 449 N N . HIS A 1 66 ? 47.895 21.630 -12.742 1.00 90.62 66 HIS A N 1
ATOM 450 C CA . HIS A 1 66 ? 47.155 21.572 -14.001 1.00 90.62 66 HIS A CA 1
ATOM 451 C C . HIS A 1 66 ? 48.120 21.391 -15.170 1.00 90.62 66 HIS A C 1
ATOM 453 O O . HIS A 1 66 ? 49.112 22.114 -15.281 1.00 90.62 66 HIS A O 1
ATOM 459 N N . SER A 1 67 ? 47.853 20.423 -16.046 1.00 94.88 67 SER A N 1
ATOM 460 C CA . SER A 1 67 ? 48.484 20.382 -17.371 1.00 94.88 67 SER A CA 1
ATOM 461 C C . SER A 1 67 ? 47.777 21.364 -18.306 1.00 94.88 67 SER A C 1
ATOM 463 O O . SER A 1 67 ? 46.599 21.655 -18.106 1.00 94.88 67 SER A O 1
ATOM 465 N N . TYR A 1 68 ? 48.491 21.916 -19.289 1.00 96.06 68 TYR A N 1
ATOM 466 C CA . TYR A 1 68 ? 47.930 22.955 -20.152 1.00 96.06 68 TYR A CA 1
ATOM 467 C C . TYR A 1 68 ? 48.429 22.914 -21.591 1.00 96.06 68 TYR A C 1
ATOM 469 O O . TYR A 1 68 ? 49.489 22.361 -21.902 1.00 96.06 68 TYR A O 1
ATOM 477 N N . TRP A 1 69 ? 47.662 23.587 -22.445 1.00 96.62 69 TRP A N 1
ATOM 478 C CA . TRP A 1 69 ? 48.051 24.078 -23.762 1.00 96.62 69 TRP A CA 1
ATOM 479 C C . TRP A 1 69 ? 48.160 25.603 -23.721 1.00 96.62 69 TRP A C 1
ATOM 481 O O . TRP A 1 69 ? 47.273 26.282 -23.207 1.00 96.62 69 TRP A O 1
ATOM 491 N N . GLN A 1 70 ? 49.251 26.138 -24.256 1.00 94.56 70 GLN A N 1
ATOM 492 C CA . GLN A 1 70 ? 49.493 27.566 -24.395 1.00 94.56 70 GLN A CA 1
ATOM 493 C C . GLN A 1 70 ? 49.721 27.898 -25.871 1.00 94.56 70 GLN A C 1
ATOM 495 O O . GLN A 1 70 ? 50.527 27.257 -26.550 1.00 94.56 70 GLN A O 1
ATOM 500 N N . THR A 1 71 ? 48.987 28.888 -26.369 1.00 93.88 71 THR A N 1
ATOM 501 C CA . THR A 1 71 ? 49.171 29.408 -27.729 1.00 93.88 71 THR A CA 1
ATOM 502 C C . THR A 1 71 ? 50.527 30.100 -27.874 1.00 93.88 71 THR A C 1
ATOM 504 O O . THR A 1 71 ? 51.084 30.588 -26.896 1.00 93.88 71 THR A O 1
ATOM 507 N N . ASP A 1 72 ? 51.029 30.175 -29.102 1.00 92.19 72 ASP A N 1
ATOM 508 C CA . ASP A 1 72 ? 52.171 31.013 -29.471 1.00 92.19 72 ASP A CA 1
ATOM 509 C C . ASP A 1 72 ? 51.775 31.806 -30.715 1.00 92.19 72 ASP A C 1
ATOM 511 O O . ASP A 1 72 ? 51.937 31.361 -31.858 1.00 92.19 72 ASP A O 1
ATOM 515 N N . VAL A 1 73 ? 51.184 32.978 -30.488 1.00 88.75 73 VAL A N 1
ATOM 516 C CA . VAL A 1 73 ? 50.721 33.870 -31.555 1.00 88.75 73 VAL A CA 1
ATOM 517 C C . VAL A 1 73 ? 51.887 34.230 -32.483 1.00 88.75 73 VAL A C 1
ATOM 519 O O . VAL A 1 73 ? 51.708 34.282 -33.700 1.00 88.75 73 VAL A O 1
ATOM 522 N N . SER A 1 74 ? 53.099 34.394 -31.938 1.00 87.50 74 SER A N 1
ATOM 523 C CA . SER A 1 74 ? 54.300 34.740 -32.709 1.00 87.50 74 SER A CA 1
ATOM 524 C C . SER A 1 74 ? 54.779 33.616 -33.638 1.00 87.50 74 SER A C 1
ATOM 526 O O . SER A 1 74 ? 55.331 33.895 -34.702 1.00 87.50 74 SER A O 1
ATOM 528 N N . ALA A 1 75 ? 54.504 32.356 -33.283 1.00 86.94 75 ALA A N 1
ATOM 529 C CA . ALA A 1 75 ? 54.789 31.173 -34.098 1.00 86.94 75 ALA A CA 1
ATOM 530 C C . ALA A 1 75 ? 53.619 30.747 -35.012 1.00 86.94 75 ALA A C 1
ATOM 532 O O . ALA A 1 75 ? 53.708 29.723 -35.697 1.00 86.94 75 ALA A O 1
ATOM 533 N N . GLY A 1 76 ? 52.525 31.519 -35.058 1.00 84.19 76 GLY A N 1
ATOM 534 C CA . GLY A 1 76 ? 51.343 31.228 -35.881 1.00 84.19 76 GLY A CA 1
ATOM 535 C C . GLY A 1 76 ? 50.316 30.288 -35.234 1.00 84.19 76 GLY A C 1
ATOM 536 O O . GLY A 1 76 ? 49.406 29.808 -35.914 1.00 84.19 76 GLY A O 1
ATOM 537 N N . THR A 1 77 ? 50.410 30.038 -33.926 1.00 90.88 77 THR A N 1
ATOM 538 C CA . THR A 1 77 ? 49.445 29.244 -33.147 1.00 90.88 77 THR A CA 1
ATOM 539 C C . THR A 1 77 ? 48.516 30.165 -32.354 1.00 90.88 77 THR A C 1
ATOM 541 O O . THR A 1 77 ? 48.533 30.160 -31.132 1.00 90.88 77 THR A O 1
ATOM 544 N N . GLY A 1 78 ? 47.716 30.997 -33.029 1.00 90.38 78 GLY A N 1
ATOM 545 C CA . GLY A 1 78 ? 46.962 32.085 -32.375 1.00 90.38 78 GLY A CA 1
ATOM 546 C C . GLY A 1 78 ? 45.633 31.712 -31.693 1.00 90.38 78 GLY A C 1
ATOM 547 O O . GLY A 1 78 ? 44.929 32.592 -31.192 1.00 90.38 78 GLY A O 1
ATOM 548 N N . TYR A 1 79 ? 45.223 30.442 -31.724 1.00 93.69 79 TYR A N 1
ATOM 549 C CA . TYR A 1 79 ? 43.946 29.997 -31.156 1.00 93.69 79 TYR A CA 1
ATOM 550 C C . TYR A 1 79 ? 43.950 28.503 -30.821 1.00 93.69 79 TYR A C 1
ATOM 552 O O . TYR A 1 79 ? 44.718 27.738 -31.402 1.00 93.69 79 TYR A O 1
ATOM 560 N N . LEU A 1 80 ? 43.047 28.082 -29.937 1.00 95.50 80 LEU A N 1
ATOM 561 C CA . LEU A 1 80 ? 42.724 26.675 -29.681 1.00 95.50 80 LEU A CA 1
ATOM 562 C C . LEU A 1 80 ? 41.321 26.385 -30.221 1.00 95.50 80 LEU A C 1
ATOM 564 O O . LEU A 1 80 ? 40.432 27.226 -30.091 1.00 95.50 80 LEU A O 1
ATOM 568 N N . ASN A 1 81 ? 41.119 25.231 -30.847 1.00 94.50 81 ASN A N 1
ATOM 569 C CA . ASN A 1 81 ? 39.850 24.853 -31.458 1.00 94.50 81 ASN A CA 1
ATOM 570 C C . ASN A 1 81 ? 39.382 23.486 -30.953 1.00 94.50 81 ASN A C 1
ATOM 572 O O . ASN A 1 81 ? 40.168 22.547 -30.861 1.00 94.50 81 ASN A O 1
ATOM 576 N N . PHE A 1 82 ? 38.089 23.388 -30.663 1.00 94.56 82 PHE A N 1
ATOM 577 C CA . PHE A 1 82 ? 37.437 22.204 -30.121 1.00 94.56 82 PHE A CA 1
ATOM 578 C C . PHE A 1 82 ? 36.206 21.895 -30.961 1.00 94.56 82 PHE A C 1
ATOM 580 O O . PHE A 1 82 ? 35.204 22.601 -30.884 1.00 94.56 82 PHE A O 1
ATOM 587 N N . ALA A 1 83 ? 36.287 20.858 -31.791 1.00 93.06 83 ALA A N 1
ATOM 588 C CA . ALA A 1 83 ? 35.170 20.414 -32.619 1.00 93.06 83 ALA A CA 1
ATOM 589 C C . ALA A 1 83 ? 34.413 19.282 -31.904 1.00 93.06 83 ALA A C 1
ATOM 591 O O . ALA A 1 83 ? 35.020 18.228 -31.700 1.00 93.06 83 ALA A O 1
ATOM 592 N N . PRO A 1 84 ? 33.139 19.465 -31.509 1.00 90.56 84 PRO A N 1
ATOM 593 C CA . PRO A 1 84 ? 32.335 18.393 -30.925 1.00 90.56 84 PRO A CA 1
ATOM 594 C C . PRO A 1 84 ? 32.203 17.183 -31.863 1.00 90.56 84 PRO A C 1
ATOM 596 O O . PRO A 1 84 ? 32.135 17.344 -33.082 1.00 90.56 84 PRO A O 1
ATOM 599 N N . ASP A 1 85 ? 32.169 15.980 -31.291 1.00 85.88 85 ASP A N 1
ATOM 600 C CA . ASP A 1 85 ? 31.840 14.739 -32.001 1.00 85.88 85 ASP A CA 1
ATOM 601 C C . ASP A 1 85 ? 30.408 14.851 -32.572 1.00 85.88 85 ASP A C 1
ATOM 603 O O . ASP A 1 85 ? 29.519 15.309 -31.848 1.00 85.88 85 ASP A O 1
ATOM 607 N N . PRO A 1 86 ? 30.152 14.450 -33.834 1.00 83.12 86 PRO A N 1
ATOM 608 C CA . PRO A 1 86 ? 28.803 14.427 -34.409 1.00 83.12 86 PRO A CA 1
ATOM 609 C C . PRO A 1 86 ? 27.760 13.675 -33.572 1.00 83.12 86 PRO A C 1
ATOM 611 O O . PRO A 1 86 ? 26.573 13.990 -33.648 1.00 83.12 86 PRO A O 1
ATOM 614 N N . ASP A 1 87 ? 28.195 12.702 -32.770 1.00 78.88 87 ASP A N 1
ATOM 615 C CA . ASP A 1 87 ? 27.329 11.916 -31.894 1.00 78.88 87 ASP A CA 1
ATOM 616 C C . ASP A 1 87 ? 26.933 12.659 -30.603 1.00 78.88 87 ASP A C 1
ATOM 618 O O . ASP A 1 87 ? 26.033 12.221 -29.882 1.00 78.88 87 ASP A O 1
ATOM 622 N N . TYR A 1 88 ? 27.557 13.806 -30.307 1.00 84.00 88 TYR A N 1
ATOM 623 C CA . TYR A 1 88 ? 27.050 14.747 -29.313 1.00 84.00 88 TYR A CA 1
ATOM 624 C C . TYR A 1 88 ? 26.044 15.692 -29.971 1.00 84.00 88 TYR A C 1
ATOM 626 O O . TYR A 1 88 ? 26.407 16.711 -30.552 1.00 84.00 88 TYR A O 1
ATOM 634 N N . SER A 1 89 ? 24.760 15.351 -29.883 1.00 78.44 89 SER A N 1
ATOM 635 C CA . SER A 1 89 ? 23.673 16.181 -30.400 1.00 78.44 89 SER A CA 1
ATOM 636 C C . SER A 1 89 ? 22.874 16.779 -29.246 1.00 78.44 89 SER A C 1
ATOM 638 O O . SER A 1 89 ? 22.310 16.050 -28.433 1.00 78.44 89 SER A O 1
ATOM 640 N N . VAL A 1 90 ? 22.829 18.110 -29.171 1.00 79.62 90 VAL A N 1
ATOM 641 C CA . VAL A 1 90 ? 22.027 18.859 -28.194 1.00 79.62 90 VAL A CA 1
ATOM 642 C C . VAL A 1 90 ? 21.156 19.857 -28.945 1.00 79.62 90 VAL A C 1
ATOM 644 O O . VAL A 1 90 ? 21.647 20.626 -29.772 1.00 79.62 90 VAL A O 1
ATOM 647 N N . THR A 1 91 ? 19.857 19.857 -28.655 1.00 77.62 91 THR A N 1
ATOM 648 C CA . THR A 1 91 ? 18.917 20.865 -29.153 1.00 77.62 91 THR A CA 1
ATOM 649 C C . THR A 1 91 ? 18.828 22.020 -28.164 1.00 77.62 91 THR A C 1
ATOM 651 O O . THR A 1 91 ? 18.318 21.839 -27.061 1.00 77.62 91 THR A O 1
ATOM 654 N N . GLY A 1 92 ? 19.288 23.206 -28.565 1.00 84.75 92 GLY A N 1
ATOM 655 C CA . GLY A 1 92 ? 19.236 24.419 -27.745 1.00 84.75 92 GLY A CA 1
ATOM 656 C C . GLY A 1 92 ? 20.612 24.899 -27.272 1.00 84.75 92 GLY A C 1
ATOM 657 O O . GLY A 1 92 ? 21.632 24.472 -27.823 1.00 84.75 92 GLY A O 1
ATOM 658 N N . PRO A 1 93 ? 20.644 25.819 -26.291 1.00 88.62 93 PRO A N 1
ATOM 659 C CA . PRO A 1 93 ? 21.880 26.438 -25.848 1.00 88.62 93 PRO A CA 1
ATOM 660 C C . PRO A 1 93 ? 22.796 25.463 -25.100 1.00 88.62 93 PRO A C 1
ATOM 662 O O . PRO A 1 93 ? 22.343 24.548 -24.409 1.00 88.62 93 PRO A O 1
ATOM 665 N N . VAL A 1 94 ? 24.102 25.689 -25.224 1.00 90.81 94 VAL A N 1
ATOM 666 C CA . VAL A 1 94 ? 25.153 24.932 -24.532 1.00 90.81 94 VAL A CA 1
ATOM 667 C C . VAL A 1 94 ? 26.029 25.880 -23.732 1.00 90.81 94 VAL A C 1
ATOM 669 O O . VAL A 1 94 ? 26.281 27.001 -24.158 1.00 90.81 94 VAL A O 1
ATOM 672 N N . VAL A 1 95 ? 26.529 25.427 -22.594 1.00 91.69 95 VAL A N 1
ATOM 673 C CA . VAL A 1 95 ? 27.470 26.172 -21.764 1.00 91.69 95 VAL A CA 1
ATOM 674 C C . VAL A 1 95 ? 28.874 25.667 -22.041 1.00 91.69 95 VAL A C 1
ATOM 676 O O . VAL A 1 95 ? 29.133 24.465 -21.954 1.00 91.69 95 VAL A O 1
ATOM 679 N N . ALA A 1 96 ? 29.783 26.588 -22.352 1.00 92.06 96 ALA A N 1
ATOM 680 C CA . ALA A 1 96 ? 31.203 26.307 -22.469 1.00 92.06 96 ALA A CA 1
ATOM 681 C C . ALA A 1 96 ? 31.949 26.880 -21.258 1.00 92.06 96 ALA A C 1
ATOM 683 O O . ALA A 1 96 ? 31.999 28.095 -21.089 1.00 92.06 96 ALA A O 1
ATOM 684 N N . LEU A 1 97 ? 32.537 26.008 -20.437 1.00 93.25 97 LEU A N 1
ATOM 685 C CA . LEU A 1 97 ? 33.407 26.368 -19.316 1.00 93.25 97 LEU A CA 1
ATOM 686 C C . LEU A 1 97 ? 34.864 26.186 -19.724 1.00 93.25 97 LEU A C 1
ATOM 688 O O . LEU A 1 97 ? 35.246 25.130 -20.236 1.00 93.25 97 LEU A O 1
ATOM 692 N N . VAL A 1 98 ? 35.677 27.198 -19.456 1.00 94.44 98 VAL A N 1
ATOM 693 C CA . VAL A 1 98 ? 37.113 27.202 -19.717 1.00 94.44 98 VAL A CA 1
ATOM 694 C C . VAL A 1 98 ? 37.859 27.375 -18.401 1.00 94.44 98 VAL A C 1
ATOM 696 O O . VAL A 1 98 ? 37.647 28.354 -17.684 1.00 94.44 98 VAL A O 1
ATOM 699 N N . THR A 1 99 ? 38.780 26.456 -18.123 1.00 94.88 99 THR A N 1
ATOM 700 C CA . THR A 1 99 ? 39.762 26.589 -17.042 1.00 94.88 99 THR A CA 1
ATOM 701 C C . THR A 1 99 ? 41.045 27.149 -17.632 1.00 94.88 99 THR A C 1
ATOM 703 O O . THR A 1 99 ? 41.736 26.469 -18.399 1.00 94.88 99 THR A O 1
ATOM 706 N N . TYR A 1 100 ? 41.352 28.403 -17.310 1.00 94.69 100 TYR A N 1
ATOM 707 C CA . TYR A 1 100 ? 42.471 29.146 -17.886 1.00 94.69 100 TYR A CA 1
ATOM 708 C C . TYR A 1 100 ? 43.387 29.708 -16.801 1.00 94.69 100 TYR A C 1
ATOM 710 O O . TYR A 1 100 ? 42.959 29.971 -15.678 1.00 94.69 100 TYR A O 1
ATOM 718 N N . TYR A 1 101 ? 44.658 29.885 -17.147 1.00 94.62 101 TYR A N 1
ATOM 719 C CA . TYR A 1 101 ? 45.639 30.516 -16.276 1.00 94.62 101 TYR A CA 1
ATOM 720 C C . TYR A 1 101 ? 45.777 31.984 -16.675 1.00 94.62 101 TYR A C 1
ATOM 722 O O . TYR A 1 101 ? 46.117 32.305 -17.817 1.00 94.62 101 TYR A O 1
ATOM 730 N N . ASP A 1 102 ? 45.475 32.885 -15.745 1.00 91.12 102 ASP A N 1
ATOM 731 C CA . ASP A 1 102 ? 45.434 34.329 -15.982 1.00 91.12 102 ASP A CA 1
ATOM 732 C C . ASP A 1 102 ? 46.848 34.942 -15.960 1.00 91.12 102 ASP A C 1
ATOM 734 O O . ASP A 1 102 ? 47.228 35.641 -15.021 1.00 91.12 102 ASP A O 1
ATOM 738 N N . SER A 1 103 ? 47.658 34.635 -16.981 1.00 82.50 103 SER A N 1
ATOM 739 C CA . SER A 1 103 ? 49.086 34.998 -17.068 1.00 82.50 103 SER A CA 1
ATOM 740 C C . SER A 1 103 ? 49.400 36.336 -17.747 1.00 82.50 103 SER A C 1
ATOM 742 O O . SER A 1 103 ? 50.573 36.670 -17.906 1.00 82.50 103 SER A O 1
ATOM 744 N N . GLY A 1 104 ? 48.405 37.093 -18.214 1.00 79.06 104 GLY A N 1
ATOM 745 C CA . GLY A 1 104 ? 48.652 38.276 -19.046 1.00 79.06 104 GLY A CA 1
ATOM 746 C C . GLY A 1 104 ? 47.522 39.298 -19.036 1.00 79.06 104 GLY A C 1
ATOM 747 O O . GLY A 1 104 ? 46.582 39.190 -18.259 1.00 79.06 104 GLY A O 1
ATOM 748 N N . VAL A 1 105 ? 47.627 40.297 -19.914 1.00 80.50 105 VAL A N 1
ATOM 749 C CA . VAL A 1 105 ? 46.613 41.344 -20.105 1.00 80.50 105 VAL A CA 1
ATOM 750 C C . VAL A 1 105 ? 45.922 41.177 -21.457 1.00 80.50 105 VAL A C 1
ATOM 752 O O . VAL A 1 105 ? 46.570 40.883 -22.465 1.00 80.50 105 VAL A O 1
ATOM 755 N N . GLY A 1 106 ? 44.602 41.348 -21.487 1.00 85.50 106 GLY A N 1
ATOM 756 C CA . GLY A 1 106 ? 43.796 41.190 -22.698 1.00 85.50 106 GLY A CA 1
ATOM 757 C C . GLY A 1 106 ? 42.410 40.626 -22.409 1.00 85.50 106 GLY A C 1
ATOM 758 O O . GLY A 1 106 ? 41.906 40.720 -21.292 1.00 85.50 106 GLY A O 1
ATOM 759 N N . THR A 1 107 ? 41.795 40.020 -23.418 1.00 89.62 107 THR A N 1
ATOM 760 C CA . THR A 1 107 ? 40.468 39.410 -23.299 1.00 89.62 107 THR A CA 1
ATOM 761 C C . THR A 1 107 ? 40.528 37.997 -23.848 1.00 89.62 107 THR A C 1
ATOM 763 O O . THR A 1 107 ? 40.896 37.796 -25.004 1.00 89.62 107 THR A O 1
ATOM 766 N N . LEU A 1 108 ? 40.157 37.021 -23.024 1.00 91.44 108 LEU A N 1
ATOM 767 C CA . LEU A 1 108 ? 39.876 35.676 -23.495 1.00 91.44 108 LEU A CA 1
ATOM 768 C C . LEU A 1 108 ? 38.521 35.712 -24.195 1.00 91.44 108 LEU A C 1
ATOM 770 O O . LEU A 1 108 ? 37.517 36.117 -23.603 1.00 91.44 108 LEU A O 1
ATOM 774 N N . THR A 1 109 ? 38.503 35.301 -25.456 1.00 91.19 109 THR A N 1
ATOM 775 C CA . THR A 1 109 ? 37.282 35.243 -26.258 1.00 91.19 109 THR A CA 1
ATOM 776 C C . THR A 1 109 ? 36.988 33.822 -26.701 1.00 91.19 109 THR A C 1
ATOM 778 O O . THR A 1 109 ? 37.901 33.037 -26.976 1.00 91.19 109 THR A O 1
ATOM 781 N N . LEU A 1 110 ? 35.698 33.518 -26.795 1.00 90.12 110 LEU A N 1
ATOM 782 C CA . LEU A 1 110 ? 35.159 32.266 -27.291 1.00 90.12 110 LEU A CA 1
ATOM 783 C C . LEU A 1 110 ? 34.246 32.579 -28.479 1.00 90.12 110 LEU A C 1
ATOM 785 O O . LEU A 1 110 ? 33.267 33.305 -28.340 1.00 90.12 110 LEU A O 1
ATOM 789 N N . ASN A 1 111 ? 34.597 32.081 -29.668 1.00 89.12 111 ASN A N 1
ATOM 790 C CA . ASN A 1 111 ? 33.886 32.364 -30.925 1.00 89.12 111 ASN A CA 1
ATOM 791 C C . ASN A 1 111 ? 33.671 33.872 -31.198 1.00 89.12 111 ASN A C 1
ATOM 793 O O . ASN A 1 111 ? 32.718 34.262 -31.865 1.00 89.12 111 ASN A O 1
ATOM 797 N N . GLY A 1 112 ? 34.584 34.719 -30.706 1.00 82.56 112 GLY A N 1
ATOM 798 C CA . GLY A 1 112 ? 34.529 36.178 -30.846 1.00 82.56 112 GLY A CA 1
ATOM 799 C C . GLY A 1 112 ? 33.809 36.914 -29.710 1.00 82.56 112 GLY A C 1
ATOM 800 O O . GLY A 1 112 ? 33.936 38.134 -29.628 1.00 82.56 112 GLY A O 1
ATOM 801 N N . SER A 1 113 ? 33.125 36.205 -28.808 1.00 83.56 113 SER A N 1
ATOM 802 C CA . SER A 1 113 ? 32.505 36.789 -27.613 1.00 83.56 113 SER A CA 1
ATOM 803 C C . SER A 1 113 ? 33.499 36.838 -26.446 1.00 83.56 113 SER A C 1
ATOM 805 O O . SER A 1 113 ? 34.177 35.837 -26.201 1.00 83.56 113 SER A O 1
ATOM 807 N N . PRO A 1 114 ? 33.615 37.957 -25.709 1.00 86.06 114 PRO A N 1
ATOM 808 C CA . PRO A 1 114 ? 34.385 38.013 -24.466 1.00 86.06 114 PRO A CA 1
ATOM 809 C C . PRO A 1 114 ? 33.844 37.022 -23.432 1.00 86.06 114 PRO A C 1
ATOM 811 O O . PRO A 1 114 ? 32.648 37.025 -23.165 1.00 86.06 114 PRO A O 1
ATOM 814 N N . VAL A 1 115 ? 34.721 36.205 -22.844 1.00 86.75 115 VAL A N 1
ATOM 815 C CA . VAL A 1 115 ? 34.366 35.285 -21.744 1.00 86.75 115 VAL A CA 1
ATOM 816 C C . VAL A 1 115 ? 35.134 35.573 -20.459 1.00 86.75 115 VAL A C 1
ATOM 818 O O . VAL A 1 115 ? 34.641 35.285 -19.378 1.00 86.75 115 VAL A O 1
ATOM 821 N N . ALA A 1 116 ? 36.318 36.186 -20.548 1.00 88.31 116 ALA A N 1
ATOM 822 C CA . ALA A 1 116 ? 37.017 36.713 -19.381 1.00 88.31 116 ALA A CA 1
ATOM 823 C C . ALA A 1 116 ? 37.949 37.871 -19.743 1.00 88.31 116 ALA A C 1
ATOM 825 O O . ALA A 1 116 ? 38.582 37.879 -20.803 1.00 88.31 116 ALA A O 1
ATOM 826 N N . THR A 1 117 ? 38.099 38.817 -18.819 1.00 88.56 117 THR A N 1
ATOM 827 C CA . THR A 1 117 ? 39.182 39.805 -18.862 1.00 88.56 117 THR A CA 1
ATOM 828 C C . THR A 1 117 ? 40.421 39.207 -18.205 1.00 88.56 117 THR A C 1
ATOM 830 O O . THR A 1 117 ? 40.363 38.740 -17.067 1.00 88.56 117 THR A O 1
ATOM 833 N N . LEU A 1 118 ? 41.543 39.224 -18.920 1.00 86.06 118 LEU A N 1
ATOM 834 C CA . LEU A 1 118 ? 42.834 38.780 -18.408 1.00 86.06 118 LEU A CA 1
ATOM 835 C C . LEU A 1 118 ? 43.493 39.951 -17.676 1.00 86.06 118 LEU A C 1
ATOM 837 O O . LEU A 1 118 ? 43.700 41.020 -18.259 1.00 86.06 118 LEU A O 1
ATOM 841 N N . ALA A 1 119 ? 43.771 39.752 -16.391 1.00 86.44 119 ALA A N 1
ATOM 842 C CA . ALA A 1 119 ? 44.301 40.766 -15.483 1.00 86.44 119 ALA A CA 1
ATOM 843 C C . ALA A 1 119 ? 45.708 40.420 -14.967 1.00 86.44 119 ALA A C 1
ATOM 845 O O . ALA A 1 119 ? 46.285 41.198 -14.208 1.00 86.44 119 ALA A O 1
ATOM 846 N N . GLY A 1 120 ? 46.265 39.272 -15.362 1.00 86.38 120 GLY A N 1
ATOM 847 C CA . GLY A 1 120 ? 47.618 38.862 -14.991 1.00 86.38 120 GLY A CA 1
ATOM 848 C C . GLY A 1 120 ? 47.739 38.435 -13.529 1.00 86.38 120 GLY A C 1
ATOM 849 O O . GLY A 1 120 ? 48.784 38.639 -12.913 1.00 86.38 120 GLY A O 1
ATOM 850 N N . SER A 1 121 ? 46.671 37.879 -12.950 1.00 88.69 121 SER A N 1
ATOM 851 C CA . SER A 1 121 ? 46.658 37.454 -11.543 1.00 88.69 121 SER A CA 1
ATOM 852 C C . SER A 1 121 ? 47.533 36.234 -11.235 1.00 88.69 121 SER A C 1
ATOM 854 O O . SER A 1 121 ? 47.805 35.984 -10.064 1.00 88.69 121 SER A O 1
ATOM 856 N N . ASN A 1 122 ? 48.022 35.521 -12.257 1.00 90.31 122 ASN A N 1
ATOM 857 C CA . ASN A 1 122 ? 48.858 34.323 -12.127 1.00 90.31 122 ASN A CA 1
ATOM 858 C C . ASN A 1 122 ? 48.201 33.214 -11.290 1.00 90.31 122 ASN A C 1
ATOM 860 O O . ASN A 1 122 ? 48.859 32.547 -10.497 1.00 90.31 122 ASN A O 1
ATOM 864 N N . THR A 1 123 ? 46.894 33.026 -11.463 1.00 92.94 123 THR A N 1
ATOM 865 C CA . THR A 1 123 ? 46.138 31.924 -10.864 1.00 92.94 123 THR A CA 1
ATOM 866 C C . THR A 1 123 ? 45.241 31.258 -11.903 1.00 92.94 123 THR A C 1
ATOM 868 O O . THR A 1 123 ? 44.892 31.855 -12.929 1.00 92.94 123 THR A O 1
ATOM 871 N N . TRP A 1 124 ? 44.869 30.005 -11.638 1.00 92.75 124 TRP A N 1
ATOM 872 C CA . TRP A 1 124 ? 43.829 29.309 -12.392 1.00 92.75 124 TRP A CA 1
ATOM 873 C C . TRP A 1 124 ? 42.458 29.900 -12.078 1.00 92.75 124 TRP A C 1
ATOM 875 O O . TRP A 1 124 ? 42.138 30.170 -10.920 1.00 92.75 124 TRP A O 1
ATOM 885 N N . LYS A 1 125 ? 41.659 30.107 -13.122 1.00 91.88 125 LYS A N 1
ATOM 886 C CA . LYS A 1 125 ? 40.305 30.652 -13.044 1.00 91.88 125 LYS A CA 1
ATOM 887 C C . LYS A 1 125 ? 39.361 29.869 -13.942 1.00 91.88 125 LYS A C 1
ATOM 889 O O . LYS A 1 125 ? 39.778 29.265 -14.934 1.00 91.88 125 LYS A O 1
ATOM 894 N N . HIS A 1 126 ? 38.083 29.938 -13.601 1.00 92.81 126 HIS A N 1
ATOM 895 C CA . HIS A 1 126 ? 36.991 29.452 -14.424 1.00 92.81 126 HIS A CA 1
ATOM 896 C C . HIS A 1 126 ? 36.259 30.623 -15.068 1.00 92.81 126 HIS A C 1
ATOM 898 O O . HIS A 1 126 ? 35.974 31.626 -14.419 1.00 92.81 126 HIS A O 1
ATOM 904 N N . ALA A 1 127 ? 35.958 30.482 -16.352 1.00 90.25 127 ALA A N 1
ATOM 905 C CA . ALA A 1 127 ? 35.054 31.369 -17.065 1.00 90.25 127 ALA A CA 1
ATOM 906 C C . ALA A 1 127 ? 34.088 30.524 -17.884 1.00 90.25 127 ALA A C 1
ATOM 9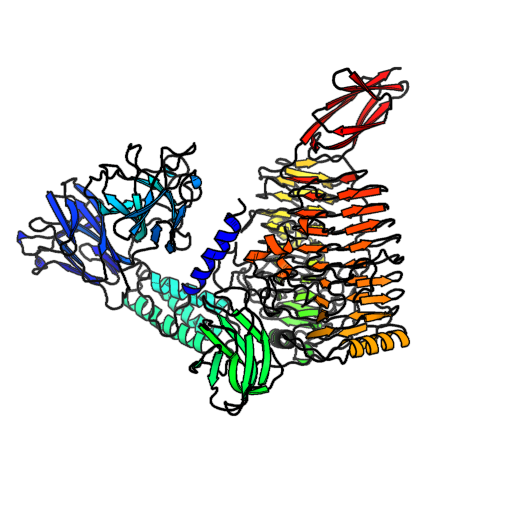08 O O . ALA A 1 127 ? 34.511 29.589 -18.567 1.00 90.25 127 ALA A O 1
ATOM 909 N N . ALA A 1 128 ? 32.803 30.845 -17.803 1.00 89.12 128 ALA A N 1
ATOM 910 C CA . ALA A 1 128 ? 31.763 30.172 -18.558 1.00 89.12 128 ALA A CA 1
ATOM 911 C C . ALA A 1 128 ? 31.068 31.154 -19.496 1.00 89.12 128 ALA A C 1
ATOM 913 O O . ALA A 1 128 ? 31.101 32.362 -19.282 1.00 89.12 128 ALA A O 1
ATOM 914 N N . THR A 1 129 ? 30.454 30.627 -20.548 1.00 86.56 129 THR A N 1
ATOM 915 C CA . THR A 1 129 ? 29.513 31.389 -21.365 1.00 86.56 129 THR A CA 1
ATOM 916 C C . THR A 1 129 ? 28.480 30.468 -21.986 1.00 86.56 129 THR A C 1
ATOM 918 O O . THR A 1 129 ? 28.783 29.321 -22.341 1.00 86.56 129 THR A O 1
ATOM 921 N N . THR A 1 130 ? 27.272 30.991 -22.163 1.00 87.31 130 THR A N 1
ATOM 922 C CA . THR A 1 130 ? 26.183 30.298 -22.845 1.00 87.31 130 THR A CA 1
ATOM 923 C C . THR A 1 130 ? 26.200 30.606 -24.345 1.00 87.31 130 THR A C 1
ATOM 925 O O . THR A 1 130 ? 26.100 31.749 -24.786 1.00 87.31 130 THR A O 1
ATOM 928 N N . LEU A 1 131 ? 26.297 29.556 -25.156 1.00 86.38 131 LEU A N 1
ATOM 929 C CA . LEU A 1 131 ? 26.223 29.587 -26.613 1.00 86.38 131 LEU A CA 1
ATOM 930 C C . LEU A 1 131 ? 24.811 29.207 -27.070 1.00 86.38 131 LEU A C 1
ATOM 932 O O . LEU A 1 131 ? 24.212 28.305 -26.491 1.00 86.38 131 LEU A O 1
ATOM 936 N N . PRO A 1 132 ? 24.276 29.820 -28.141 1.00 85.56 132 PRO A N 1
ATOM 937 C CA . PRO A 1 132 ? 22.900 29.580 -28.586 1.00 85.56 132 PRO A CA 1
ATOM 938 C C . PRO A 1 132 ? 22.663 28.170 -29.147 1.00 85.56 132 PRO A C 1
ATOM 940 O O . PRO A 1 132 ? 21.527 27.699 -29.152 1.00 85.56 132 PRO A O 1
ATOM 943 N N . ALA A 1 133 ? 23.712 27.512 -29.640 1.00 87.12 133 ALA A N 1
ATOM 944 C CA . ALA A 1 133 ? 23.672 26.153 -30.162 1.00 87.12 133 ALA A CA 1
ATOM 945 C C . ALA A 1 133 ? 25.064 25.516 -30.097 1.00 87.12 133 ALA A C 1
ATOM 947 O O . ALA A 1 133 ? 26.080 26.216 -30.034 1.00 87.12 133 ALA A O 1
ATOM 948 N N . LEU A 1 134 ? 25.108 24.186 -30.164 1.00 87.25 134 LEU A N 1
ATOM 949 C CA . LEU A 1 134 ? 26.354 23.439 -30.277 1.00 87.25 134 LEU A CA 1
ATOM 950 C C . LEU A 1 134 ? 27.064 23.752 -31.606 1.00 87.25 134 LEU A C 1
ATOM 952 O O . LEU A 1 134 ? 26.497 23.589 -32.685 1.00 87.25 134 LEU A O 1
ATOM 956 N N . ALA A 1 135 ? 28.324 24.174 -31.523 1.00 87.06 135 ALA A N 1
ATOM 957 C CA . ALA A 1 135 ? 29.193 24.451 -32.663 1.00 87.06 135 ALA A CA 1
ATOM 958 C C . ALA A 1 135 ? 30.663 24.230 -32.265 1.00 87.06 135 ALA A C 1
ATOM 960 O O . ALA A 1 135 ? 30.960 24.171 -31.068 1.00 87.06 135 ALA A O 1
ATOM 961 N N . PRO A 1 136 ? 31.601 24.136 -33.228 1.00 89.94 136 PRO A N 1
ATOM 962 C CA . PRO A 1 136 ? 33.023 24.213 -32.922 1.00 89.94 136 PRO A CA 1
ATOM 963 C C . PRO A 1 136 ? 33.345 25.449 -32.074 1.00 89.94 136 PRO A C 1
ATOM 965 O O . PRO A 1 136 ? 32.888 26.559 -32.363 1.00 89.94 136 PRO A O 1
ATOM 968 N N . VAL A 1 137 ? 34.117 25.239 -31.011 1.00 91.25 137 VAL A N 1
ATOM 969 C CA . VAL A 1 137 ? 34.500 26.279 -30.060 1.00 91.25 137 VAL A CA 1
ATOM 970 C C . VAL A 1 137 ? 35.937 26.697 -30.316 1.00 91.25 137 VAL A C 1
ATOM 972 O O . VAL A 1 137 ? 36.855 25.883 -30.241 1.00 91.25 137 VAL A O 1
ATOM 975 N N . ARG A 1 138 ? 36.135 27.987 -30.579 1.00 93.44 138 ARG A N 1
ATOM 976 C CA . ARG A 1 138 ? 37.441 28.599 -30.801 1.00 93.44 138 ARG A CA 1
ATOM 977 C C . ARG A 1 138 ? 37.774 29.568 -29.674 1.00 93.44 138 ARG A C 1
ATOM 979 O O . ARG A 1 138 ? 37.085 30.573 -29.509 1.00 93.44 138 ARG A O 1
ATOM 986 N N . LEU A 1 139 ? 38.861 29.292 -28.956 1.00 94.44 139 LEU A N 1
ATOM 987 C CA . LEU A 1 139 ? 39.420 30.158 -27.918 1.00 94.44 139 LEU A CA 1
ATOM 988 C C . LEU A 1 139 ? 40.594 30.971 -28.464 1.00 94.44 139 LEU A C 1
ATOM 990 O O . LEU A 1 139 ? 41.502 30.413 -29.084 1.00 94.44 139 LEU A O 1
ATOM 994 N N . THR A 1 140 ? 40.605 32.280 -28.215 1.00 91.94 140 THR A N 1
ATOM 995 C CA . THR A 1 140 ? 41.728 33.160 -28.574 1.00 91.94 140 THR A CA 1
ATOM 996 C C . THR A 1 140 ? 41.846 34.347 -27.617 1.00 91.94 140 THR A C 1
ATOM 998 O O . THR A 1 140 ? 40.839 34.861 -27.125 1.00 91.94 140 THR A O 1
ATOM 1001 N N . GLY A 1 141 ? 43.083 34.787 -27.370 1.00 88.62 141 GLY A N 1
ATOM 1002 C CA . GLY A 1 141 ? 43.407 36.041 -26.679 1.00 88.62 141 GLY A CA 1
ATOM 1003 C C . GLY A 1 141 ? 43.592 37.228 -27.630 1.00 88.62 141 GLY A C 1
ATOM 1004 O O . GLY A 1 141 ? 44.138 38.259 -27.236 1.00 88.62 141 GLY A O 1
ATOM 1005 N N . GLY A 1 142 ? 43.216 37.079 -28.907 1.00 85.12 142 GLY A N 1
ATOM 1006 C CA . GLY A 1 142 ? 43.511 38.056 -29.951 1.00 85.12 142 GLY A CA 1
ATOM 1007 C C . GLY A 1 142 ? 45.002 38.065 -30.285 1.00 85.12 142 GLY A C 1
ATOM 1008 O O . GLY A 1 142 ? 45.508 37.124 -30.888 1.00 85.12 142 GLY A O 1
ATOM 1009 N N . ALA A 1 143 ? 45.701 39.137 -29.906 1.00 83.75 143 ALA A N 1
ATOM 1010 C CA . ALA A 1 143 ? 47.148 39.271 -30.103 1.00 83.75 143 ALA A CA 1
ATOM 1011 C C . ALA A 1 143 ? 47.988 38.693 -28.945 1.00 83.75 143 ALA A C 1
ATOM 1013 O O . ALA A 1 143 ? 49.210 38.628 -29.066 1.00 83.75 143 ALA A O 1
ATOM 1014 N N . SER A 1 144 ? 47.350 38.297 -27.838 1.00 88.50 144 SER A N 1
ATOM 1015 C CA . SER A 1 144 ? 48.011 37.745 -26.650 1.00 88.50 144 SER A CA 1
ATOM 1016 C C . SER A 1 144 ? 47.934 36.219 -26.617 1.00 88.50 144 SER A C 1
ATOM 1018 O O . SER A 1 144 ? 46.932 35.631 -27.032 1.00 88.50 144 SER A O 1
ATOM 1020 N N . ASP A 1 145 ? 48.963 35.587 -26.049 1.00 90.06 145 ASP A N 1
ATOM 1021 C CA . ASP A 1 145 ? 48.937 34.155 -25.759 1.00 90.06 145 ASP A CA 1
ATOM 1022 C C . ASP A 1 145 ? 47.943 33.837 -24.628 1.00 90.06 145 ASP A C 1
ATOM 1024 O O . ASP A 1 145 ? 47.843 34.569 -23.641 1.00 90.06 145 ASP A O 1
ATOM 1028 N N . ILE A 1 146 ? 47.226 32.721 -24.757 1.00 92.88 146 ILE A N 1
ATOM 1029 C CA . ILE A 1 146 ? 46.326 32.164 -23.745 1.00 92.88 146 ILE A CA 1
ATOM 1030 C C . ILE A 1 146 ? 46.856 30.821 -23.259 1.00 92.88 146 ILE A C 1
ATOM 1032 O O . ILE A 1 146 ? 47.400 30.040 -24.039 1.00 92.88 146 ILE A O 1
ATOM 1036 N N . THR A 1 147 ? 46.650 30.544 -21.974 1.00 94.69 147 THR A N 1
ATOM 1037 C CA . THR A 1 147 ? 47.038 29.291 -21.319 1.00 94.69 147 THR A CA 1
ATOM 1038 C C . THR A 1 147 ? 45.776 28.615 -20.793 1.00 94.69 147 THR A C 1
ATOM 1040 O O . THR A 1 147 ? 45.103 29.165 -19.923 1.00 94.69 147 THR A O 1
ATOM 1043 N N . VAL A 1 148 ? 45.432 27.443 -21.326 1.00 95.88 148 VAL A N 1
ATOM 1044 C CA . VAL A 1 148 ? 44.177 26.732 -21.030 1.00 95.88 148 VAL A CA 1
ATOM 1045 C C . VAL A 1 148 ? 44.491 25.319 -20.554 1.00 95.88 148 VAL A C 1
ATOM 1047 O O . VAL A 1 148 ? 45.243 24.595 -21.208 1.00 95.88 148 VAL A O 1
ATOM 1050 N N . ALA A 1 149 ? 43.909 24.922 -19.425 1.00 95.81 149 ALA A N 1
ATOM 1051 C CA . ALA A 1 149 ? 44.013 23.565 -18.896 1.00 95.81 149 ALA A CA 1
ATOM 1052 C C . ALA A 1 149 ? 42.839 22.696 -19.326 1.00 95.81 149 ALA A C 1
ATOM 1054 O O . ALA A 1 149 ? 43.026 21.523 -19.634 1.00 95.81 149 ALA A O 1
ATOM 1055 N N . GLN A 1 150 ? 41.625 23.245 -19.330 1.00 95.50 150 GLN A N 1
ATOM 1056 C CA . GLN A 1 150 ? 40.425 22.449 -19.557 1.00 95.50 150 GLN A CA 1
ATOM 1057 C C . GLN A 1 150 ? 39.380 23.231 -20.339 1.00 95.50 150 GLN A C 1
ATOM 1059 O O . GLN A 1 150 ? 39.258 24.451 -20.207 1.00 95.50 150 GLN A O 1
ATOM 1064 N N . ILE A 1 151 ? 38.598 22.492 -21.118 1.00 94.31 151 ILE A N 1
ATOM 1065 C CA . ILE A 1 151 ? 37.327 22.957 -21.662 1.00 94.31 151 ILE A CA 1
ATOM 1066 C C . ILE A 1 151 ? 36.248 21.910 -21.393 1.00 94.31 151 ILE A C 1
ATOM 1068 O O . ILE A 1 151 ? 36.493 20.702 -21.507 1.00 94.31 151 ILE A O 1
ATOM 1072 N N . ARG A 1 152 ? 35.050 22.373 -21.042 1.00 94.25 152 ARG A N 1
ATOM 1073 C CA . ARG A 1 152 ? 33.824 21.575 -20.938 1.00 94.25 152 ARG A CA 1
ATOM 1074 C C . ARG A 1 152 ? 32.735 22.247 -21.753 1.00 94.25 152 ARG A C 1
ATOM 1076 O O . ARG A 1 152 ? 32.616 23.464 -21.712 1.00 94.25 152 ARG A O 1
ATOM 1083 N N . ILE A 1 153 ? 31.953 21.461 -22.477 1.00 92.44 153 ILE A N 1
ATOM 1084 C CA . ILE A 1 153 ? 30.804 21.908 -23.259 1.00 92.44 153 ILE A CA 1
ATOM 1085 C C . ILE A 1 153 ? 29.631 21.015 -22.864 1.00 92.44 153 ILE A C 1
ATOM 1087 O O . ILE A 1 153 ? 29.600 19.835 -23.211 1.00 92.44 153 ILE A O 1
ATOM 1091 N N . THR A 1 154 ? 28.672 21.567 -22.132 1.00 91.44 154 THR A N 1
ATOM 1092 C CA . THR A 1 154 ? 27.494 20.839 -21.640 1.00 91.44 154 THR A CA 1
ATOM 1093 C C . THR A 1 154 ? 26.210 21.512 -22.112 1.00 91.44 154 THR A C 1
ATOM 1095 O O . THR A 1 154 ? 26.224 22.684 -22.480 1.00 91.44 154 THR A O 1
ATOM 1098 N N . ALA A 1 155 ? 25.100 20.781 -22.154 1.00 89.19 155 ALA A N 1
ATOM 1099 C CA . ALA A 1 155 ? 23.796 21.392 -22.387 1.00 89.19 155 ALA A CA 1
ATOM 1100 C C . ALA A 1 155 ? 23.475 22.385 -21.257 1.00 89.19 155 ALA A C 1
ATOM 1102 O O . ALA A 1 155 ? 23.820 22.137 -20.100 1.00 89.19 155 ALA A O 1
ATOM 1103 N N . ALA A 1 156 ? 22.816 23.500 -21.581 1.00 88.56 156 ALA A N 1
ATOM 1104 C CA . ALA A 1 156 ? 22.309 24.395 -20.546 1.00 88.56 156 ALA A CA 1
ATOM 1105 C C . ALA A 1 156 ? 21.305 23.647 -19.650 1.00 88.56 156 ALA A C 1
ATOM 1107 O O . ALA A 1 156 ? 20.487 22.862 -20.138 1.00 88.56 156 ALA A O 1
ATOM 1108 N N . GLY A 1 157 ? 21.401 23.864 -18.341 1.00 87.69 157 GLY A N 1
ATOM 1109 C CA . GLY A 1 157 ? 20.595 23.152 -17.357 1.00 87.69 157 GLY A CA 1
ATOM 1110 C C . GLY A 1 157 ? 19.191 23.742 -17.136 1.00 87.69 157 GLY A C 1
ATOM 1111 O O . GLY A 1 157 ? 18.709 24.551 -17.938 1.00 87.69 157 GLY A O 1
ATOM 1112 N N . PRO A 1 158 ? 18.490 23.305 -16.073 1.00 90.88 158 PRO A N 1
ATOM 1113 C CA . PRO A 1 158 ? 17.132 23.731 -15.764 1.00 90.88 158 PRO A CA 1
ATOM 1114 C C . PRO A 1 158 ? 17.012 25.247 -15.572 1.00 90.88 158 PRO A C 1
ATOM 1116 O O . PRO A 1 158 ? 17.976 25.954 -15.271 1.00 90.88 158 PRO A O 1
ATOM 1119 N N . SER A 1 159 ? 15.793 25.760 -15.740 1.00 93.06 159 SER A N 1
ATOM 1120 C CA . SER A 1 159 ? 15.531 27.199 -15.694 1.00 93.06 159 SER A CA 1
ATOM 1121 C C . SER A 1 159 ? 14.168 27.557 -15.115 1.00 93.06 159 SER A C 1
ATOM 1123 O O . SER A 1 159 ? 13.241 26.746 -15.090 1.00 93.06 159 SER A O 1
ATOM 1125 N N . ALA A 1 160 ? 14.042 28.807 -14.681 1.00 93.81 160 ALA A N 1
ATOM 1126 C CA . ALA A 1 160 ? 12.786 29.440 -14.316 1.00 93.81 160 ALA A CA 1
ATOM 1127 C C . ALA A 1 160 ? 12.621 30.738 -15.107 1.00 93.81 160 ALA A C 1
ATOM 1129 O O . ALA A 1 160 ? 13.561 31.531 -15.196 1.00 93.81 160 ALA A O 1
ATOM 1130 N N . THR A 1 161 ? 11.424 30.983 -15.644 1.00 94.38 161 THR A N 1
ATOM 1131 C CA . THR A 1 161 ? 11.046 32.321 -16.125 1.00 94.38 161 THR A CA 1
ATOM 1132 C C . THR A 1 161 ? 10.149 32.980 -15.091 1.00 94.38 161 THR A C 1
ATOM 1134 O O . THR A 1 161 ? 9.254 32.346 -14.535 1.00 94.38 161 THR A O 1
ATOM 1137 N N . LEU A 1 162 ? 10.416 34.245 -14.792 1.00 94.06 162 LEU A N 1
ATOM 1138 C CA . LEU A 1 162 ? 9.750 34.995 -13.736 1.00 94.06 162 LEU A CA 1
ATOM 1139 C C . LEU A 1 162 ? 8.765 36.000 -14.336 1.00 94.06 162 LEU A C 1
ATOM 1141 O O . LEU A 1 162 ? 8.867 36.409 -15.490 1.00 94.06 162 LEU A O 1
ATOM 1145 N N . GLY A 1 163 ? 7.772 36.389 -13.544 1.00 90.94 163 GLY A N 1
ATOM 1146 C CA . GLY A 1 163 ? 6.685 37.263 -13.976 1.00 90.94 163 GLY A CA 1
ATOM 1147 C C . GLY A 1 163 ? 5.364 36.934 -13.285 1.00 90.94 163 GLY A C 1
ATOM 1148 O O . GLY A 1 163 ? 5.346 36.122 -12.356 1.00 90.94 163 GLY A O 1
ATOM 1149 N N . PRO A 1 164 ? 4.252 37.540 -13.742 1.00 85.25 164 PRO A N 1
ATOM 1150 C CA . PRO A 1 164 ? 2.916 37.248 -13.220 1.00 85.25 164 PRO A CA 1
ATOM 1151 C C . PRO A 1 164 ? 2.533 35.766 -13.348 1.00 85.25 164 PRO A C 1
ATOM 1153 O O . PRO A 1 164 ? 1.880 35.220 -12.466 1.00 85.25 164 PRO A O 1
ATOM 1156 N N . ASN A 1 165 ? 2.999 35.114 -14.420 1.00 82.94 165 ASN A N 1
ATOM 1157 C CA . ASN A 1 165 ? 2.836 33.685 -14.683 1.00 82.94 165 ASN A CA 1
ATOM 1158 C C . ASN A 1 165 ? 4.223 33.033 -14.764 1.00 82.94 165 ASN A C 1
ATOM 1160 O O . ASN A 1 165 ? 4.716 32.760 -15.857 1.00 82.94 165 ASN A O 1
ATOM 1164 N N . ALA A 1 166 ? 4.891 32.870 -13.622 1.00 82.38 166 ALA A N 1
ATOM 1165 C CA . ALA A 1 166 ? 6.211 32.245 -13.589 1.00 82.38 166 ALA A CA 1
ATOM 1166 C C . ALA A 1 166 ? 6.145 30.790 -14.090 1.00 82.38 166 ALA A C 1
ATOM 1168 O O . ALA A 1 166 ? 5.218 30.054 -13.745 1.00 82.38 166 ALA A O 1
ATOM 1169 N N . SER A 1 167 ? 7.137 30.371 -14.876 1.00 81.62 167 SER A N 1
ATOM 1170 C CA . SER A 1 167 ? 7.312 28.975 -15.282 1.00 81.62 167 SER A CA 1
ATOM 1171 C C . SER A 1 167 ? 8.512 28.357 -14.572 1.00 81.62 167 SER A C 1
ATOM 1173 O O . SER A 1 167 ? 9.507 29.029 -14.299 1.00 81.62 167 SER A O 1
ATOM 1175 N N . ASN A 1 168 ? 8.418 27.061 -14.287 1.00 85.44 168 ASN A N 1
ATOM 1176 C CA . ASN A 1 168 ? 9.472 26.274 -13.662 1.00 85.44 168 ASN A CA 1
ATOM 1177 C C . ASN A 1 168 ? 9.798 25.087 -14.571 1.00 85.44 168 ASN A C 1
ATOM 1179 O O . ASN A 1 168 ? 8.929 24.263 -14.849 1.00 85.44 168 ASN A O 1
ATOM 1183 N N . THR A 1 169 ? 11.056 25.002 -14.991 1.00 84.25 169 THR A N 1
ATOM 1184 C CA . THR A 1 169 ? 11.623 23.866 -15.720 1.00 84.25 169 THR A CA 1
ATOM 1185 C C . THR A 1 169 ? 12.826 23.332 -14.940 1.00 84.25 169 THR A C 1
ATOM 1187 O O . THR A 1 169 ? 13.960 23.433 -15.396 1.00 84.25 169 THR A O 1
ATOM 1190 N N . GLY A 1 170 ? 12.587 22.823 -13.727 1.00 83.38 170 GLY A N 1
ATOM 1191 C CA . GLY A 1 170 ? 13.599 22.229 -12.839 1.00 83.38 170 GLY A CA 1
ATOM 1192 C C . GLY A 1 170 ? 14.287 23.197 -11.862 1.00 83.38 170 GLY A C 1
ATOM 1193 O O . GLY A 1 170 ? 15.195 22.778 -11.148 1.00 83.38 170 GLY A O 1
ATOM 1194 N N . VAL A 1 171 ? 13.853 24.461 -11.804 1.00 90.94 171 VAL A N 1
ATOM 1195 C CA . VAL A 1 171 ? 14.239 25.449 -10.781 1.00 90.94 171 VAL A CA 1
ATOM 1196 C C . VAL A 1 171 ? 12.960 26.052 -10.211 1.00 90.94 171 VAL A C 1
ATOM 1198 O O . VAL A 1 171 ? 12.252 26.779 -10.904 1.00 90.94 171 VAL A O 1
ATOM 1201 N N . ALA A 1 172 ? 12.636 25.747 -8.957 1.00 91.69 172 ALA A N 1
ATOM 1202 C CA . ALA A 1 172 ? 11.453 26.262 -8.280 1.00 91.69 172 ALA A CA 1
ATOM 1203 C C . ALA A 1 172 ? 11.754 27.623 -7.623 1.00 91.69 172 ALA A C 1
ATOM 1205 O O . ALA A 1 172 ? 12.517 27.668 -6.653 1.00 91.69 172 ALA A O 1
ATOM 1206 N N . PRO A 1 173 ? 11.157 28.729 -8.109 1.00 91.69 173 PRO A N 1
ATOM 1207 C CA . PRO A 1 173 ? 11.345 30.038 -7.502 1.00 91.69 173 PRO A CA 1
ATOM 1208 C C . PRO A 1 173 ? 10.388 30.241 -6.316 1.00 91.69 173 PRO A C 1
ATOM 1210 O O . PRO A 1 173 ? 9.201 29.913 -6.386 1.00 91.69 173 PRO A O 1
ATOM 1213 N N . ASN A 1 174 ? 10.883 30.839 -5.234 1.00 90.56 174 ASN A N 1
ATOM 1214 C CA . ASN A 1 174 ? 10.100 31.239 -4.066 1.00 90.56 174 ASN A CA 1
ATOM 1215 C C . ASN A 1 174 ? 10.380 32.721 -3.729 1.00 90.56 174 ASN A C 1
ATOM 1217 O O . ASN A 1 174 ? 11.542 33.091 -3.533 1.00 90.56 174 ASN A O 1
ATOM 1221 N N . PRO A 1 175 ? 9.353 33.591 -3.670 1.00 83.69 175 PRO A N 1
ATOM 1222 C CA . PRO A 1 175 ? 9.519 35.046 -3.575 1.00 83.69 175 PRO A CA 1
ATOM 1223 C C . PRO A 1 175 ? 9.902 35.572 -2.175 1.00 83.69 175 PRO A C 1
ATOM 1225 O O . PRO A 1 175 ? 9.291 36.508 -1.662 1.00 83.69 175 PRO A O 1
ATOM 1228 N N . GLY A 1 176 ? 10.928 34.994 -1.553 1.00 81.88 176 GLY A N 1
ATOM 1229 C CA . GLY A 1 176 ? 11.482 35.480 -0.287 1.00 81.88 176 GLY A CA 1
ATOM 1230 C C . GLY A 1 176 ? 10.664 35.104 0.951 1.00 81.88 176 GLY A C 1
ATOM 1231 O O . GLY A 1 176 ? 9.754 34.277 0.900 1.00 81.88 176 GLY A O 1
ATOM 1232 N N . ASP A 1 177 ? 10.988 35.739 2.080 1.00 81.06 177 ASP A N 1
ATOM 1233 C CA . ASP A 1 177 ? 10.353 35.477 3.382 1.00 81.06 177 ASP A CA 1
ATOM 1234 C C . ASP A 1 177 ? 8.923 36.045 3.486 1.00 81.06 177 ASP A C 1
ATOM 1236 O O . ASP A 1 177 ? 8.151 35.651 4.362 1.00 81.06 177 ASP A O 1
ATOM 1240 N N . ASN A 1 178 ? 8.545 36.945 2.570 1.00 84.88 178 ASN A N 1
ATOM 1241 C CA . ASN A 1 178 ? 7.196 37.491 2.454 1.00 84.88 178 ASN A CA 1
ATOM 1242 C C . ASN A 1 178 ? 6.713 37.498 0.998 1.00 84.88 178 ASN A C 1
ATOM 1244 O O . ASN A 1 178 ? 6.888 38.483 0.278 1.00 84.88 178 ASN A O 1
ATOM 1248 N N . PRO A 1 179 ? 6.022 36.430 0.574 1.00 84.12 179 PRO A N 1
ATOM 1249 C CA . PRO A 1 179 ? 5.462 36.334 -0.769 1.00 84.12 179 PRO A CA 1
ATOM 1250 C C . PRO A 1 179 ? 4.437 37.419 -1.119 1.00 84.12 179 PRO A C 1
ATOM 1252 O O . PRO A 1 179 ? 4.228 37.696 -2.295 1.00 84.12 179 PRO A O 1
ATOM 1255 N N . SER A 1 180 ? 3.779 38.029 -0.124 1.00 85.56 180 SER A N 1
ATOM 1256 C CA . SER A 1 180 ? 2.760 39.062 -0.364 1.00 85.56 180 SER A CA 1
ATOM 1257 C C . SER A 1 180 ? 3.351 40.418 -0.758 1.00 85.56 180 SER A C 1
ATOM 1259 O O . SER A 1 180 ? 2.645 41.240 -1.338 1.00 85.56 180 SER A O 1
ATOM 1261 N N . GLY A 1 181 ? 4.638 40.642 -0.471 1.00 86.81 181 GLY A N 1
ATOM 1262 C CA . GLY A 1 181 ? 5.366 41.846 -0.865 1.00 86.81 181 GLY A CA 1
ATOM 1263 C C . GLY A 1 181 ? 5.940 41.797 -2.284 1.00 86.81 181 GLY A C 1
ATOM 1264 O O . GLY A 1 181 ? 6.426 42.823 -2.761 1.00 86.81 181 GLY A O 1
ATOM 1265 N N . LEU A 1 182 ? 5.865 40.647 -2.967 1.00 91.38 182 LEU A N 1
ATOM 1266 C CA . LEU A 1 182 ? 6.407 40.456 -4.310 1.00 91.38 182 LEU A CA 1
ATOM 1267 C C . LEU A 1 182 ? 5.750 41.395 -5.324 1.00 91.38 182 LEU A C 1
ATOM 1269 O O . LEU A 1 182 ? 4.534 41.367 -5.526 1.00 91.38 182 LEU A O 1
ATOM 1273 N N . ILE A 1 183 ? 6.575 42.148 -6.046 1.00 93.75 183 ILE A N 1
ATOM 1274 C CA . ILE A 1 183 ? 6.131 42.930 -7.197 1.00 93.75 183 ILE A CA 1
ATOM 1275 C C . ILE A 1 183 ? 6.413 42.119 -8.462 1.00 93.75 183 ILE A C 1
ATOM 1277 O O . ILE A 1 183 ? 7.526 41.641 -8.675 1.00 93.75 183 ILE A O 1
ATOM 1281 N N . THR A 1 184 ? 5.410 41.976 -9.326 1.00 94.75 184 THR A N 1
ATOM 1282 C CA . THR A 1 184 ? 5.571 41.359 -10.650 1.00 94.75 184 THR A CA 1
ATOM 1283 C C . THR A 1 184 ? 5.169 42.338 -11.743 1.00 94.75 184 THR A C 1
ATOM 1285 O O . THR A 1 184 ? 4.361 43.240 -11.520 1.00 94.75 184 THR A O 1
ATOM 1288 N N . GLY A 1 185 ? 5.747 42.191 -12.933 1.00 92.81 185 GLY A N 1
ATOM 1289 C CA . GLY A 1 185 ? 5.437 43.072 -14.053 1.00 92.81 185 GLY A CA 1
ATOM 1290 C C . GLY A 1 185 ? 5.940 42.544 -15.386 1.00 92.81 185 GLY A C 1
ATOM 1291 O O . GLY A 1 185 ? 6.338 41.386 -15.511 1.00 92.81 185 GLY A O 1
ATOM 1292 N N . THR A 1 186 ? 5.895 43.398 -16.404 1.00 90.62 186 THR A N 1
ATOM 1293 C CA . THR A 1 186 ? 6.462 43.125 -17.729 1.00 90.62 186 THR A CA 1
ATOM 1294 C C . THR A 1 186 ? 7.256 44.341 -18.189 1.00 90.62 186 THR A C 1
ATOM 1296 O O . THR A 1 186 ? 6.757 45.461 -18.118 1.00 90.62 186 THR A O 1
ATOM 1299 N N . ALA A 1 187 ? 8.482 44.133 -18.666 1.00 89.69 187 ALA A N 1
ATOM 1300 C CA . ALA A 1 187 ? 9.320 45.175 -19.256 1.00 89.69 187 ALA A CA 1
ATOM 1301 C C . ALA A 1 187 ? 9.916 44.667 -20.573 1.00 89.69 187 ALA A C 1
ATOM 1303 O O . ALA A 1 187 ? 10.457 43.562 -20.630 1.00 89.69 187 ALA A O 1
ATOM 1304 N N . ALA A 1 188 ? 9.773 45.455 -21.644 1.00 85.50 188 ALA A N 1
ATOM 1305 C CA . ALA A 1 188 ? 10.201 45.085 -22.999 1.00 85.50 188 ALA A CA 1
ATOM 1306 C C . ALA A 1 188 ? 9.712 43.683 -23.445 1.00 85.50 188 ALA A C 1
ATOM 1308 O O . ALA A 1 188 ? 10.452 42.916 -24.052 1.00 85.50 188 ALA A O 1
ATOM 1309 N N . GLY A 1 189 ? 8.465 43.329 -23.104 1.00 84.00 189 GLY A N 1
ATOM 1310 C CA . GLY A 1 189 ? 7.848 42.047 -23.473 1.00 84.00 189 GLY A CA 1
ATOM 1311 C C . GLY A 1 189 ? 8.251 40.842 -22.613 1.00 84.00 189 GLY A C 1
ATOM 1312 O O . GLY A 1 189 ? 7.749 39.749 -22.856 1.00 84.00 189 GLY A O 1
ATOM 1313 N N . ARG A 1 190 ? 9.107 41.018 -21.596 1.00 90.62 190 ARG A N 1
ATOM 1314 C CA . ARG A 1 190 ? 9.509 39.957 -20.658 1.00 90.62 190 ARG A CA 1
ATOM 1315 C C . ARG A 1 190 ? 8.870 40.157 -19.288 1.00 90.62 190 ARG A C 1
ATOM 1317 O O . ARG A 1 190 ? 8.892 41.269 -18.759 1.00 90.62 190 ARG A O 1
ATOM 1324 N N . GLY A 1 191 ? 8.311 39.087 -18.723 1.00 93.25 191 GLY A N 1
ATOM 1325 C CA . GLY A 1 191 ? 7.854 39.067 -17.334 1.00 93.25 191 GLY A CA 1
ATOM 1326 C C . GLY A 1 191 ? 9.024 39.232 -16.360 1.00 93.25 191 GLY A C 1
ATOM 1327 O O . GLY A 1 191 ? 10.150 38.867 -16.693 1.00 93.25 191 GLY A O 1
ATOM 1328 N N . TYR A 1 192 ? 8.773 39.800 -15.179 1.00 96.44 192 TYR A N 1
ATOM 1329 C CA . TYR A 1 192 ? 9.782 39.891 -14.123 1.00 96.44 192 TYR A CA 1
ATOM 1330 C C . TYR A 1 192 ? 9.197 39.812 -12.715 1.00 96.44 192 TYR A C 1
ATOM 1332 O O . TYR A 1 192 ? 8.030 40.147 -12.488 1.00 96.44 192 TYR A O 1
ATOM 1340 N N . TRP A 1 193 ? 10.048 39.413 -11.772 1.00 96.62 193 TRP A N 1
ATOM 1341 C CA . TRP A 1 193 ? 9.883 39.625 -10.333 1.00 96.62 193 TRP A CA 1
ATOM 1342 C C . TRP A 1 193 ? 10.789 40.765 -9.877 1.00 96.62 193 TRP A C 1
ATOM 1344 O O . TRP A 1 193 ? 11.901 40.904 -10.383 1.00 96.62 193 TRP A O 1
ATOM 1354 N N . GLN A 1 194 ? 10.306 41.588 -8.950 1.00 94.88 194 GLN A N 1
ATOM 1355 C CA . GLN A 1 194 ? 11.043 42.700 -8.359 1.00 94.88 194 GLN A CA 1
ATOM 1356 C C . GLN A 1 194 ? 11.023 42.600 -6.835 1.00 94.88 194 GLN A C 1
ATOM 1358 O O . GLN A 1 194 ? 9.976 42.308 -6.245 1.00 94.88 194 GLN A O 1
ATOM 1363 N N . THR A 1 195 ? 12.187 42.810 -6.219 1.00 91.94 195 THR A N 1
ATOM 1364 C CA . THR A 1 195 ? 12.303 42.907 -4.764 1.00 91.94 195 THR A CA 1
ATOM 1365 C C . THR A 1 195 ? 11.535 44.130 -4.250 1.00 91.94 195 THR A C 1
ATOM 1367 O O . THR A 1 195 ? 11.143 45.028 -5.011 1.00 91.94 195 THR A O 1
ATOM 1370 N N . ASN A 1 196 ? 11.204 44.110 -2.962 1.00 91.50 196 ASN A N 1
ATOM 1371 C CA . ASN A 1 196 ? 10.418 45.160 -2.328 1.00 91.50 196 ASN A CA 1
ATOM 1372 C C . ASN A 1 196 ? 10.802 45.291 -0.854 1.00 91.50 196 ASN A C 1
ATOM 1374 O O . ASN A 1 196 ? 10.087 44.821 0.041 1.00 91.50 196 ASN A O 1
ATOM 1378 N N . ALA A 1 197 ? 11.925 45.954 -0.602 1.00 86.25 197 ALA A N 1
ATOM 1379 C CA . ALA A 1 197 ? 12.427 46.253 0.732 1.00 86.25 197 ALA A CA 1
ATOM 1380 C C . ALA A 1 197 ? 11.467 47.147 1.541 1.00 86.25 197 ALA A C 1
ATOM 1382 O O . ALA A 1 197 ? 11.493 47.135 2.771 1.00 86.25 197 ALA A O 1
ATOM 1383 N N . ALA A 1 198 ? 10.567 47.877 0.870 1.00 86.38 198 ALA A N 1
ATOM 1384 C CA . ALA A 1 198 ? 9.542 48.708 1.503 1.00 86.38 198 ALA A CA 1
ATOM 1385 C C . ALA A 1 198 ? 8.299 47.928 1.994 1.00 86.38 198 ALA A C 1
ATOM 1387 O O . ALA A 1 198 ? 7.407 48.519 2.610 1.00 86.38 198 ALA A O 1
ATOM 1388 N N . SER A 1 199 ? 8.200 46.620 1.724 1.00 85.94 199 SER A N 1
ATOM 1389 C CA . SER A 1 199 ? 7.085 45.783 2.195 1.00 85.94 199 SER A CA 1
ATOM 1390 C C . SER A 1 199 ? 7.123 45.534 3.720 1.00 85.94 199 SER A C 1
ATOM 1392 O O . SER A 1 199 ? 8.190 45.601 4.333 1.00 85.94 199 SER A O 1
ATOM 1394 N N . PRO A 1 200 ? 5.974 45.251 4.379 1.00 84.81 200 PRO A N 1
ATOM 1395 C CA . PRO A 1 200 ? 5.937 44.978 5.818 1.00 84.81 200 PRO A CA 1
ATOM 1396 C C . PRO A 1 200 ? 6.826 43.796 6.216 1.00 84.81 200 PRO A C 1
ATOM 1398 O O . PRO A 1 200 ? 6.883 42.806 5.492 1.00 84.81 200 PRO A O 1
ATOM 1401 N N . ALA A 1 201 ? 7.463 43.880 7.388 1.00 76.69 201 ALA A N 1
ATOM 1402 C CA . ALA A 1 201 ? 8.410 42.871 7.853 1.00 76.69 201 ALA A CA 1
ATOM 1403 C C . ALA A 1 201 ? 7.768 41.472 8.048 1.00 76.69 201 ALA A C 1
ATOM 1405 O O . ALA A 1 201 ? 6.686 41.384 8.639 1.00 76.69 201 ALA A O 1
ATOM 1406 N N . PRO A 1 202 ? 8.457 40.383 7.645 1.00 80.94 202 PRO A N 1
ATOM 1407 C CA . PRO A 1 202 ? 9.731 40.393 6.914 1.00 80.94 202 PRO A CA 1
ATOM 1408 C C . PRO A 1 202 ? 9.543 40.926 5.481 1.00 80.94 202 PRO A C 1
ATOM 1410 O O . PRO A 1 202 ? 8.544 40.623 4.851 1.00 80.94 202 PRO A O 1
ATOM 1413 N N . ALA A 1 203 ? 10.461 41.751 4.972 1.00 83.94 203 ALA A N 1
ATOM 1414 C CA . ALA A 1 203 ? 10.330 42.330 3.631 1.00 83.94 203 ALA A CA 1
ATOM 1415 C C . ALA A 1 203 ? 10.759 41.338 2.528 1.00 83.94 203 ALA A C 1
ATOM 1417 O O . ALA A 1 203 ? 11.518 40.397 2.779 1.00 83.94 203 ALA A O 1
ATOM 1418 N N . THR A 1 204 ? 10.303 41.547 1.291 1.00 88.12 204 THR A N 1
ATOM 1419 C CA . THR A 1 204 ? 10.705 40.761 0.109 1.00 88.12 204 THR A CA 1
ATOM 1420 C C . THR A 1 204 ? 12.087 41.188 -0.404 1.00 88.12 204 THR A C 1
ATOM 1422 O O . THR A 1 204 ? 12.207 41.813 -1.456 1.00 88.12 204 THR A O 1
ATOM 1425 N N . ASN A 1 205 ? 13.135 40.851 0.351 1.00 88.06 205 ASN A N 1
ATOM 1426 C CA . ASN A 1 205 ? 14.524 41.244 0.053 1.00 88.06 205 ASN A CA 1
ATOM 1427 C C . ASN A 1 205 ? 15.278 40.245 -0.841 1.00 88.06 205 ASN A C 1
ATOM 1429 O O . ASN A 1 205 ? 16.354 40.553 -1.347 1.00 88.06 205 ASN A O 1
ATOM 1433 N N . TYR A 1 206 ? 14.745 39.031 -0.993 1.00 91.25 206 TYR A N 1
ATOM 1434 C CA . TYR A 1 206 ? 15.428 37.921 -1.651 1.00 91.25 206 TYR A CA 1
ATOM 1435 C C . TYR A 1 206 ? 14.477 37.123 -2.529 1.00 91.25 206 TYR A C 1
ATOM 1437 O O . TYR A 1 206 ? 13.291 37.005 -2.214 1.00 91.25 206 TYR A O 1
ATOM 1445 N N . PHE A 1 207 ? 15.022 36.473 -3.553 1.00 94.06 207 PHE A N 1
ATOM 1446 C CA . PHE A 1 207 ? 14.337 35.391 -4.259 1.00 94.06 207 PHE A CA 1
ATOM 1447 C C . PHE A 1 207 ? 15.080 34.085 -4.031 1.00 94.06 207 PHE A C 1
ATOM 1449 O O . PHE A 1 207 ? 16.239 33.965 -4.416 1.00 94.06 207 PHE A O 1
ATOM 1456 N N . TYR A 1 208 ? 14.417 33.116 -3.412 1.00 94.44 208 TYR A N 1
ATOM 1457 C CA . TYR A 1 208 ? 14.963 31.780 -3.207 1.00 94.44 208 TYR A CA 1
ATOM 1458 C C . TYR A 1 208 ? 14.757 30.935 -4.461 1.00 94.44 208 TYR A C 1
ATOM 1460 O O . TYR A 1 208 ? 13.685 30.974 -5.067 1.00 94.44 208 TYR A O 1
ATOM 1468 N N . MET A 1 209 ? 15.770 30.156 -4.820 1.00 95.50 209 MET A N 1
ATOM 1469 C CA . MET A 1 209 ? 15.747 29.236 -5.951 1.00 95.50 209 MET A CA 1
ATOM 1470 C C . MET A 1 209 ? 16.107 27.837 -5.451 1.00 95.50 209 MET A C 1
ATOM 1472 O O . MET A 1 209 ? 17.154 27.644 -4.829 1.00 95.50 209 MET A O 1
ATOM 1476 N N . ASN A 1 210 ? 15.227 26.869 -5.703 1.00 94.19 210 ASN A N 1
ATOM 1477 C CA . ASN A 1 210 ? 15.451 25.459 -5.386 1.00 94.19 210 ASN A CA 1
ATOM 1478 C C . ASN A 1 210 ? 15.590 24.676 -6.688 1.00 94.19 210 ASN A C 1
ATOM 1480 O O . ASN A 1 210 ? 14.622 24.524 -7.438 1.00 94.19 210 ASN A O 1
ATOM 1484 N N . VAL A 1 211 ? 16.790 24.200 -6.969 1.00 91.75 211 VAL A N 1
ATOM 1485 C CA . VAL A 1 211 ? 17.077 23.293 -8.073 1.00 91.75 211 VAL A CA 1
ATOM 1486 C C . VAL A 1 211 ? 16.426 21.948 -7.756 1.00 91.75 211 VAL A C 1
ATOM 1488 O O . VAL A 1 211 ? 16.259 21.574 -6.599 1.00 91.75 211 VAL A O 1
ATOM 1491 N N . ALA A 1 212 ? 15.954 21.229 -8.768 1.00 81.44 212 ALA A N 1
ATOM 1492 C CA . ALA A 1 212 ? 15.431 19.890 -8.538 1.00 81.44 212 ALA A CA 1
ATOM 1493 C C . ALA A 1 212 ? 16.566 18.945 -8.104 1.00 81.44 212 ALA A C 1
ATOM 1495 O O . ALA A 1 212 ? 17.524 18.767 -8.856 1.00 81.44 212 ALA A O 1
ATOM 1496 N N . ASP A 1 213 ? 16.417 18.265 -6.963 1.00 79.88 213 ASP A N 1
ATOM 1497 C CA . ASP A 1 213 ? 17.397 17.281 -6.463 1.00 79.88 213 ASP A CA 1
ATOM 1498 C C . ASP A 1 213 ? 17.693 16.164 -7.481 1.00 79.88 213 ASP A C 1
ATOM 1500 O O . ASP A 1 213 ? 18.785 15.602 -7.518 1.00 79.88 213 ASP A O 1
ATOM 1504 N N . SER A 1 214 ? 16.727 15.858 -8.354 1.00 68.06 214 SER A N 1
ATOM 1505 C CA . SER A 1 214 ? 16.891 14.906 -9.459 1.00 68.06 214 SER A CA 1
ATOM 1506 C C . SER A 1 214 ? 17.864 15.380 -10.542 1.00 68.06 214 SER A C 1
ATOM 1508 O O . SER A 1 214 ? 18.342 14.564 -11.324 1.00 68.06 214 SER A O 1
ATOM 1510 N N . TYR A 1 215 ? 18.106 16.689 -10.635 1.00 81.69 215 TYR A N 1
ATOM 1511 C CA . TYR A 1 215 ? 19.124 17.273 -11.503 1.00 81.69 215 TYR A CA 1
ATOM 1512 C C . TYR A 1 215 ? 20.466 17.376 -10.774 1.00 81.69 215 TYR A C 1
ATOM 1514 O O . TYR A 1 215 ? 21.486 16.952 -11.316 1.00 81.69 215 TYR A O 1
ATOM 1522 N N . ALA A 1 216 ? 20.472 17.911 -9.550 1.00 83.31 216 ALA A N 1
ATOM 1523 C CA . ALA A 1 216 ? 21.678 18.025 -8.740 1.00 83.31 216 ALA A CA 1
ATOM 1524 C C . ALA A 1 216 ? 21.351 18.105 -7.245 1.00 83.31 216 ALA A C 1
ATOM 1526 O O . ALA A 1 216 ? 20.550 18.939 -6.840 1.00 83.31 216 ALA A O 1
ATOM 1527 N N . TYR A 1 217 ? 22.023 17.278 -6.443 1.00 86.94 217 TYR A N 1
ATOM 1528 C CA . TYR A 1 217 ? 22.029 17.338 -4.982 1.00 86.94 217 TYR A CA 1
ATOM 1529 C C . TYR A 1 217 ? 23.397 16.874 -4.469 1.00 86.94 217 TYR A C 1
ATOM 1531 O O . TYR A 1 217 ? 23.945 15.895 -4.976 1.00 86.94 217 TYR A O 1
ATOM 1539 N N . ASP A 1 218 ? 23.962 17.583 -3.493 1.00 90.12 218 ASP A N 1
ATOM 1540 C CA . ASP A 1 218 ? 25.325 17.371 -2.970 1.00 90.12 218 ASP A CA 1
ATOM 1541 C C . ASP A 1 218 ? 26.419 17.334 -4.061 1.00 90.12 218 ASP A C 1
ATOM 1543 O O . ASP A 1 218 ? 27.391 16.571 -4.002 1.00 90.12 218 ASP A O 1
ATOM 1547 N N . THR A 1 219 ? 26.268 18.170 -5.091 1.00 89.12 219 THR A N 1
ATOM 1548 C CA . THR A 1 219 ? 27.188 18.195 -6.234 1.00 89.12 219 THR A CA 1
ATOM 1549 C C . THR A 1 219 ? 28.605 18.624 -5.827 1.00 89.12 219 THR A C 1
ATOM 1551 O O . THR A 1 219 ? 28.806 19.377 -4.874 1.00 89.12 219 THR A O 1
ATOM 1554 N N . LYS A 1 220 ? 29.612 18.113 -6.548 1.00 89.81 220 LYS A N 1
ATOM 1555 C CA . LYS A 1 220 ? 31.043 18.486 -6.423 1.00 89.81 220 LYS A CA 1
ATOM 1556 C C . LYS A 1 220 ? 31.590 19.134 -7.699 1.00 89.81 220 LYS A C 1
ATOM 1558 O O . LYS A 1 220 ? 32.798 19.260 -7.881 1.00 89.81 220 LYS A O 1
ATOM 1563 N N . ASN A 1 221 ? 30.689 19.442 -8.619 1.00 91.12 221 ASN A N 1
ATOM 1564 C CA . ASN A 1 221 ? 30.974 20.028 -9.917 1.00 91.12 221 ASN A CA 1
ATOM 1565 C C . ASN A 1 221 ? 30.807 21.548 -9.855 1.00 91.12 221 ASN A C 1
ATOM 1567 O O . ASN A 1 221 ? 30.142 22.061 -8.960 1.00 91.12 221 ASN A O 1
ATOM 1571 N N . VAL A 1 222 ? 31.368 22.251 -10.839 1.00 93.00 222 VAL A N 1
ATOM 1572 C CA . VAL A 1 222 ? 31.185 23.701 -10.966 1.00 93.00 222 VAL A CA 1
ATOM 1573 C C . VAL A 1 222 ? 29.719 23.979 -11.291 1.00 93.00 222 VAL A C 1
ATOM 1575 O O . VAL A 1 222 ? 29.139 23.317 -12.156 1.00 93.00 222 VAL A O 1
ATOM 1578 N N . VAL A 1 223 ? 29.116 24.952 -10.613 1.00 95.00 223 VAL A N 1
ATOM 1579 C CA . VAL A 1 223 ? 27.733 25.374 -10.863 1.00 95.00 223 VAL A CA 1
ATOM 1580 C C . VAL A 1 223 ? 27.744 26.757 -11.490 1.00 95.00 223 VAL A C 1
ATOM 1582 O O . VAL A 1 223 ? 28.273 27.699 -10.911 1.00 95.00 223 VAL A O 1
ATOM 1585 N N . LEU A 1 224 ? 27.146 26.883 -12.669 1.00 94.88 224 LEU A N 1
ATOM 1586 C CA . LEU A 1 224 ? 26.873 28.166 -13.303 1.00 94.88 224 LEU A CA 1
ATOM 1587 C C . LEU A 1 224 ? 25.430 28.580 -13.010 1.00 94.88 224 LEU A C 1
ATOM 1589 O O . LEU A 1 224 ? 24.509 27.793 -13.245 1.00 94.88 224 LEU A O 1
ATOM 1593 N N . VAL A 1 225 ? 25.235 29.808 -12.535 1.00 96.12 225 VAL A N 1
ATOM 1594 C CA . VAL A 1 225 ? 23.916 30.428 -12.383 1.00 96.12 225 VAL A CA 1
ATOM 1595 C C . VAL A 1 225 ? 23.833 31.661 -13.278 1.00 96.12 225 VAL A C 1
ATOM 1597 O O . VAL A 1 225 ? 24.465 32.674 -12.988 1.00 96.12 225 VAL A O 1
ATOM 1600 N N . ASP A 1 226 ? 23.015 31.591 -14.326 1.00 94.44 226 ASP A N 1
ATOM 1601 C CA . ASP A 1 226 ? 22.749 32.728 -15.210 1.00 94.44 226 ASP A CA 1
ATOM 1602 C C . ASP A 1 226 ? 21.533 33.491 -14.685 1.00 94.44 226 ASP A C 1
ATOM 1604 O O . ASP A 1 226 ? 20.456 32.905 -14.508 1.00 94.44 226 ASP A O 1
ATOM 1608 N N . VAL A 1 227 ? 21.672 34.800 -14.474 1.00 96.25 227 VAL A N 1
ATOM 1609 C CA . VAL A 1 227 ? 20.576 35.670 -14.027 1.00 96.25 227 VAL A CA 1
ATOM 1610 C C . VAL A 1 227 ? 20.294 36.729 -15.081 1.00 96.25 227 VAL A C 1
ATOM 1612 O O . VAL A 1 227 ? 21.119 37.607 -15.325 1.00 96.25 227 VAL A O 1
ATOM 1615 N N . ASP A 1 228 ? 19.098 36.679 -15.670 1.00 95.50 228 ASP A N 1
ATOM 1616 C CA . ASP A 1 228 ? 18.619 37.725 -16.571 1.00 95.50 228 ASP A CA 1
ATOM 1617 C C . ASP A 1 228 ? 17.985 38.850 -15.739 1.00 95.50 228 ASP A C 1
ATOM 1619 O O . ASP A 1 228 ? 16.870 38.695 -15.224 1.00 95.50 228 ASP A O 1
ATOM 1623 N N . TYR A 1 229 ? 18.678 39.981 -15.621 1.00 96.06 229 TYR A N 1
ATOM 1624 C CA . TYR A 1 229 ? 18.259 41.131 -14.820 1.00 96.06 229 TYR A CA 1
ATOM 1625 C C . TYR A 1 229 ? 18.043 42.384 -15.676 1.00 96.06 229 TYR A C 1
ATOM 1627 O O . TYR A 1 229 ? 18.591 42.521 -16.773 1.00 96.06 229 TYR A O 1
ATOM 1635 N N . LEU A 1 230 ? 17.199 43.300 -15.196 1.00 95.56 230 LEU A N 1
ATOM 1636 C CA . LEU A 1 230 ? 17.005 44.590 -15.856 1.00 95.56 230 LEU A CA 1
ATOM 1637 C C . LEU A 1 230 ? 18.078 45.566 -15.381 1.00 95.56 230 LEU A C 1
ATOM 1639 O O . LEU A 1 230 ? 18.132 45.902 -14.200 1.00 95.56 230 LEU A O 1
ATOM 1643 N N . ASP A 1 231 ? 18.879 46.058 -16.316 1.00 94.38 231 ASP A N 1
ATOM 1644 C CA . ASP A 1 231 ? 19.925 47.043 -16.069 1.00 94.38 231 ASP A CA 1
ATOM 1645 C C . ASP A 1 231 ? 19.320 48.451 -15.924 1.00 94.38 231 ASP A C 1
ATOM 1647 O O . ASP A 1 231 ? 19.328 49.249 -16.863 1.00 94.38 231 ASP A O 1
ATOM 1651 N N . ALA A 1 232 ? 18.683 48.716 -14.779 1.00 91.50 232 ALA A N 1
ATOM 1652 C CA . ALA A 1 232 ? 17.941 49.949 -14.512 1.00 91.50 232 ALA A CA 1
ATOM 1653 C C . ALA A 1 232 ? 18.114 50.445 -13.067 1.00 91.50 232 ALA A C 1
ATOM 1655 O O . ALA A 1 232 ? 17.845 49.715 -12.114 1.00 91.50 232 ALA A O 1
ATOM 1656 N N . GLY A 1 233 ? 18.460 51.720 -12.903 1.00 89.50 233 GLY A N 1
ATOM 1657 C CA . GLY A 1 233 ? 18.537 52.410 -11.614 1.00 89.50 233 GLY A CA 1
ATOM 1658 C C . GLY A 1 233 ? 19.914 52.435 -10.945 1.00 89.50 233 GLY A C 1
ATOM 1659 O O . GLY A 1 233 ? 20.026 53.021 -9.875 1.00 89.50 233 GLY A O 1
ATOM 1660 N N . ASN A 1 234 ? 20.962 51.889 -11.570 1.00 92.56 234 ASN A N 1
ATOM 1661 C CA . ASN A 1 234 ? 22.328 51.795 -11.029 1.00 92.56 234 ASN A CA 1
ATOM 1662 C C . ASN A 1 234 ? 22.426 50.984 -9.717 1.00 92.56 234 ASN A C 1
ATOM 1664 O O . ASN A 1 234 ? 22.936 51.475 -8.708 1.00 92.56 234 ASN A O 1
ATOM 1668 N N . GLY A 1 235 ? 21.879 49.765 -9.714 1.00 92.75 235 GLY A N 1
ATOM 1669 C CA . GLY A 1 235 ? 21.792 48.902 -8.533 1.00 92.75 235 GLY A CA 1
ATOM 1670 C C . GLY A 1 235 ? 22.881 47.831 -8.431 1.00 92.75 235 GLY A C 1
ATOM 1671 O O . GLY A 1 235 ? 23.892 47.846 -9.142 1.00 92.75 235 GLY A O 1
ATOM 1672 N N . THR A 1 236 ? 22.655 46.880 -7.522 1.00 94.38 236 THR A N 1
ATOM 1673 C CA . THR A 1 236 ? 23.533 45.724 -7.305 1.00 94.38 236 THR A CA 1
ATOM 1674 C C . THR A 1 236 ? 22.766 44.413 -7.317 1.00 94.38 236 THR A C 1
ATOM 1676 O O . THR A 1 236 ? 21.570 44.381 -7.036 1.00 94.38 236 THR A O 1
ATOM 1679 N N . LEU A 1 237 ? 23.466 43.336 -7.659 1.00 94.69 237 LEU A N 1
ATOM 1680 C CA . LEU A 1 237 ? 22.949 41.975 -7.732 1.00 94.69 237 LEU A CA 1
ATOM 1681 C C . LEU A 1 237 ? 24.028 40.997 -7.243 1.00 94.69 237 LEU A C 1
ATOM 1683 O O . LEU A 1 237 ? 25.164 41.051 -7.709 1.00 94.69 237 LEU A O 1
ATOM 1687 N N . ASP A 1 238 ? 23.670 40.089 -6.343 1.00 95.00 238 ASP A N 1
ATOM 1688 C CA . ASP A 1 238 ? 24.535 39.017 -5.841 1.00 95.00 238 ASP A CA 1
ATOM 1689 C C . ASP A 1 238 ? 23.734 37.737 -5.546 1.00 95.00 238 ASP A C 1
ATOM 1691 O O . ASP A 1 238 ? 22.497 37.736 -5.520 1.00 95.00 238 ASP A O 1
ATOM 1695 N N . LEU A 1 239 ? 24.451 36.635 -5.325 1.00 95.62 239 LEU A N 1
ATOM 1696 C CA . LEU A 1 239 ? 23.911 35.364 -4.860 1.00 95.62 239 LEU A CA 1
ATOM 1697 C C . LEU A 1 239 ? 24.435 35.031 -3.464 1.00 95.62 239 LEU A C 1
ATOM 1699 O O . LEU A 1 239 ? 25.599 35.253 -3.138 1.00 95.62 239 LEU A O 1
ATOM 1703 N N . GLN A 1 240 ? 23.601 34.355 -2.680 1.00 94.62 240 GLN A N 1
ATOM 1704 C CA . GLN A 1 240 ? 24.044 33.601 -1.510 1.00 94.62 240 GLN A CA 1
ATOM 1705 C C . GLN A 1 240 ? 23.652 32.143 -1.689 1.00 94.62 240 GLN A C 1
ATOM 1707 O O . GLN A 1 240 ? 22.466 31.845 -1.840 1.00 94.62 240 GLN A O 1
ATOM 1712 N N . TYR A 1 241 ? 24.636 31.249 -1.694 1.00 95.38 241 TYR A N 1
ATOM 1713 C CA . TYR A 1 241 ? 24.465 29.857 -2.101 1.00 95.38 241 TYR A CA 1
ATOM 1714 C C . TYR A 1 241 ? 24.911 28.860 -1.030 1.00 95.38 241 TYR A C 1
ATOM 1716 O O . TYR A 1 241 ? 25.670 29.182 -0.111 1.00 95.38 241 TYR A O 1
ATOM 1724 N N . ASP A 1 242 ? 24.408 27.638 -1.167 1.00 93.75 242 ASP A N 1
ATOM 1725 C CA . ASP A 1 242 ? 24.736 26.489 -0.333 1.00 93.75 242 ASP A CA 1
ATOM 1726 C C . ASP A 1 242 ? 26.113 25.911 -0.713 1.00 93.75 242 ASP A C 1
ATOM 1728 O O . ASP A 1 242 ? 26.272 25.330 -1.788 1.00 93.75 242 ASP A O 1
ATOM 1732 N N . SER A 1 243 ? 27.109 26.077 0.160 1.00 93.62 243 SER A N 1
ATOM 1733 C CA . SER A 1 243 ? 28.508 25.653 -0.013 1.00 93.62 243 SER A CA 1
ATOM 1734 C C . SER A 1 243 ? 28.926 24.617 1.050 1.00 93.62 243 SER A C 1
ATOM 1736 O O . SER A 1 243 ? 28.198 24.379 2.016 1.00 93.62 243 SER A O 1
ATOM 1738 N N . PRO A 1 244 ? 30.108 23.979 0.967 1.00 92.31 244 PRO A N 1
ATOM 1739 C CA . PRO A 1 244 ? 30.472 22.883 1.857 1.00 92.31 244 PRO A CA 1
ATOM 1740 C C . PRO A 1 244 ? 30.686 23.377 3.293 1.00 92.31 244 PRO A C 1
ATOM 1742 O O . PRO A 1 244 ? 31.271 24.432 3.517 1.00 92.31 244 PRO A O 1
ATOM 1745 N N . GLY A 1 245 ? 30.242 22.592 4.277 1.00 85.62 245 GLY A N 1
ATOM 1746 C CA . GLY A 1 245 ? 30.284 22.941 5.705 1.00 85.62 245 GLY A CA 1
ATOM 1747 C C . GLY A 1 245 ? 28.887 23.037 6.320 1.00 85.62 245 GLY A C 1
ATOM 1748 O O . GLY A 1 245 ? 27.908 23.225 5.608 1.00 85.62 245 GLY A O 1
ATOM 1749 N N . ASN A 1 246 ? 28.763 22.855 7.637 1.00 81.56 246 ASN A N 1
ATOM 1750 C CA . ASN A 1 246 ? 27.460 22.678 8.308 1.00 81.56 246 ASN A CA 1
ATOM 1751 C C . ASN A 1 246 ? 26.938 23.922 9.042 1.00 81.56 246 ASN A C 1
ATOM 1753 O O . ASN A 1 246 ? 25.817 23.904 9.555 1.00 81.56 246 ASN A O 1
ATOM 1757 N N . ASP A 1 247 ? 27.707 25.007 9.037 1.00 84.56 247 ASP A N 1
ATOM 1758 C CA . ASP A 1 247 ? 27.435 26.229 9.795 1.00 84.56 247 ASP A CA 1
ATOM 1759 C C . ASP A 1 247 ? 27.397 27.458 8.887 1.00 84.56 247 ASP A C 1
ATOM 1761 O O . ASP A 1 247 ? 27.895 27.418 7.763 1.00 84.56 247 ASP A O 1
ATOM 1765 N N . LEU A 1 248 ? 26.838 28.568 9.377 1.00 79.88 248 LEU A N 1
ATOM 1766 C CA . LEU A 1 248 ? 27.008 29.874 8.732 1.00 79.88 248 LEU A CA 1
ATOM 1767 C C . LEU A 1 248 ? 28.505 30.251 8.733 1.00 79.88 248 LEU A C 1
ATOM 1769 O O . LEU A 1 248 ? 29.156 30.068 9.761 1.00 79.88 248 LEU A O 1
ATOM 1773 N N . PRO A 1 249 ? 29.067 30.773 7.625 1.00 82.12 249 PRO A N 1
ATOM 1774 C CA . PRO A 1 249 ? 28.390 31.245 6.414 1.00 82.12 249 PRO A CA 1
ATOM 1775 C C . PRO A 1 249 ? 28.175 30.185 5.320 1.00 82.12 249 PRO A C 1
ATOM 1777 O O . PRO A 1 249 ? 27.611 30.522 4.295 1.00 82.12 249 PRO A O 1
ATOM 1780 N N . ASN A 1 250 ? 28.557 28.919 5.498 1.00 85.56 250 ASN A N 1
ATOM 1781 C CA . ASN A 1 250 ? 28.521 27.905 4.427 1.00 85.56 250 ASN A CA 1
ATOM 1782 C C . ASN A 1 250 ? 27.111 27.608 3.885 1.00 85.56 250 ASN A C 1
ATOM 1784 O O . ASN A 1 250 ? 26.954 27.218 2.740 1.00 85.56 250 ASN A O 1
ATOM 1788 N N . LYS A 1 251 ? 26.064 27.831 4.685 1.00 88.25 251 LYS A N 1
ATOM 1789 C CA . LYS A 1 251 ? 24.666 27.730 4.219 1.00 88.25 251 LYS A CA 1
ATOM 1790 C C . LYS A 1 251 ? 24.197 28.947 3.403 1.00 88.25 251 LYS A C 1
ATOM 1792 O O . LYS A 1 251 ? 23.109 28.913 2.853 1.00 88.25 251 LYS A O 1
ATOM 1797 N N . PHE A 1 252 ? 24.957 30.043 3.410 1.00 90.56 252 PHE A N 1
ATOM 1798 C CA . PHE A 1 252 ? 24.644 31.326 2.768 1.00 90.56 252 PHE A CA 1
ATOM 1799 C C . PHE A 1 252 ? 25.944 32.000 2.300 1.00 90.56 252 PHE A C 1
ATOM 1801 O O . PHE A 1 252 ? 26.229 33.149 2.652 1.00 90.56 252 PHE A O 1
ATOM 1808 N N . LYS A 1 253 ? 26.784 31.264 1.568 1.00 94.50 253 LYS A N 1
ATOM 1809 C CA . LYS A 1 253 ? 28.081 31.776 1.128 1.00 94.50 253 LYS A CA 1
ATOM 1810 C C . LYS A 1 253 ? 27.845 32.821 0.030 1.00 94.50 253 LYS A C 1
ATOM 1812 O O . LYS A 1 253 ? 27.130 32.514 -0.921 1.00 94.50 253 LYS A O 1
ATOM 1817 N N . PRO A 1 254 ? 28.384 34.047 0.147 1.00 93.62 254 PRO A N 1
ATOM 1818 C CA . PRO A 1 254 ? 28.159 35.087 -0.853 1.00 93.62 254 PRO A CA 1
ATOM 1819 C C . PRO A 1 254 ? 28.957 34.821 -2.140 1.00 93.62 254 PRO A C 1
ATOM 1821 O O . PRO A 1 254 ? 30.073 34.294 -2.092 1.00 93.62 254 PRO A O 1
ATOM 1824 N N . SER A 1 255 ? 28.392 35.208 -3.284 1.00 94.44 255 SER A N 1
ATOM 1825 C CA . SER A 1 255 ? 29.094 35.336 -4.564 1.00 94.44 255 SER A CA 1
ATOM 1826 C C . SER A 1 255 ? 29.812 36.687 -4.677 1.00 94.44 255 SER A C 1
ATOM 1828 O O . SER A 1 255 ? 29.859 37.480 -3.736 1.00 94.44 255 SER A O 1
ATOM 1830 N N . GLU A 1 256 ? 30.357 36.975 -5.858 1.00 92.25 256 GLU A N 1
ATOM 1831 C CA . GLU A 1 256 ? 30.700 38.347 -6.234 1.00 92.25 256 GLU A CA 1
ATOM 1832 C C . GLU A 1 256 ? 29.454 39.247 -6.308 1.00 92.25 256 GLU A C 1
ATOM 1834 O O . GLU A 1 256 ? 28.346 38.767 -6.558 1.00 92.25 256 GLU A O 1
ATOM 1839 N N . ILE A 1 257 ? 29.656 40.553 -6.102 1.00 94.00 257 ILE A N 1
ATOM 1840 C CA . ILE A 1 257 ? 28.614 41.580 -6.220 1.00 94.00 257 ILE A CA 1
ATOM 1841 C C . ILE A 1 257 ? 28.719 42.230 -7.597 1.00 94.00 257 ILE A C 1
ATOM 1843 O O . ILE A 1 257 ? 29.710 42.901 -7.910 1.00 94.00 257 ILE A O 1
ATOM 1847 N N . VAL A 1 258 ? 27.663 42.091 -8.385 1.00 93.31 258 VAL A N 1
ATOM 1848 C CA . VAL A 1 258 ? 27.506 42.718 -9.695 1.00 93.31 258 VAL A CA 1
ATOM 1849 C C . VAL A 1 258 ? 26.944 44.116 -9.498 1.00 93.31 258 VAL A C 1
ATOM 1851 O O . VAL A 1 258 ? 25.911 44.293 -8.860 1.00 93.31 258 VAL A O 1
ATOM 1854 N N . ARG A 1 259 ? 27.619 45.122 -10.055 1.00 94.06 259 ARG A N 1
ATOM 1855 C CA . ARG A 1 259 ? 27.105 46.495 -10.134 1.00 94.06 259 ARG A CA 1
ATOM 1856 C C . ARG A 1 259 ? 26.612 46.732 -11.547 1.00 94.06 259 ARG A C 1
ATOM 1858 O O . ARG A 1 259 ? 27.408 46.633 -12.480 1.00 94.06 259 ARG A O 1
ATOM 1865 N N . TYR A 1 260 ? 25.333 47.043 -11.689 1.00 91.94 260 TYR A N 1
ATOM 1866 C CA . TYR A 1 260 ? 24.732 47.350 -12.979 1.00 91.94 260 TYR A CA 1
ATOM 1867 C C . TYR A 1 260 ? 24.402 48.841 -13.085 1.00 91.94 260 TYR A C 1
ATOM 1869 O O . TYR A 1 260 ? 24.408 49.560 -12.088 1.00 91.94 260 TYR A O 1
ATOM 1877 N N . GLY A 1 261 ? 24.222 49.326 -14.308 1.00 91.56 261 GLY A N 1
ATOM 1878 C CA . GLY A 1 261 ? 23.941 50.716 -14.641 1.00 91.56 261 GLY A CA 1
ATOM 1879 C C . GLY A 1 261 ? 22.446 51.012 -14.814 1.00 91.56 261 GLY A C 1
ATOM 1880 O O . GLY A 1 261 ? 21.594 50.564 -14.044 1.00 91.56 261 GLY A O 1
ATOM 1881 N N . ASP A 1 262 ? 22.132 51.845 -15.808 1.00 92.00 262 ASP A N 1
ATOM 1882 C CA . ASP A 1 262 ? 20.774 52.330 -16.084 1.00 92.00 262 ASP A CA 1
ATOM 1883 C C . ASP A 1 262 ? 20.480 52.379 -17.592 1.00 92.00 262 ASP A C 1
ATOM 1885 O O . ASP A 1 262 ? 19.974 53.363 -18.130 1.00 92.00 262 ASP A O 1
ATOM 1889 N N . THR A 1 263 ? 20.874 51.331 -18.320 1.00 93.19 263 THR A N 1
ATOM 1890 C CA . THR A 1 263 ? 20.668 51.269 -19.777 1.00 93.19 263 THR A CA 1
ATOM 1891 C C . THR A 1 263 ? 19.220 50.961 -20.166 1.00 93.19 263 THR A C 1
ATOM 1893 O O . THR A 1 263 ? 18.831 51.174 -21.315 1.00 93.19 263 THR A O 1
ATOM 1896 N N . GLY A 1 264 ? 18.415 50.450 -19.231 1.00 89.31 264 GLY A N 1
ATOM 1897 C CA . GLY A 1 264 ? 17.041 50.005 -19.458 1.00 89.31 264 GLY A CA 1
ATOM 1898 C C . GLY A 1 264 ? 16.931 48.711 -20.273 1.00 89.31 264 GLY A C 1
ATOM 1899 O O . GLY A 1 264 ? 15.821 48.317 -20.639 1.00 89.31 264 GLY A O 1
ATOM 1900 N N . ALA A 1 265 ? 18.055 48.053 -20.571 1.00 93.94 265 ALA A N 1
ATOM 1901 C CA . ALA A 1 265 ? 18.104 46.799 -21.309 1.00 93.94 265 ALA A CA 1
ATOM 1902 C C . ALA A 1 265 ? 18.112 45.586 -20.364 1.00 93.94 265 ALA A C 1
ATOM 1904 O O . ALA A 1 265 ? 18.571 45.657 -19.226 1.00 93.94 265 ALA A O 1
ATOM 1905 N N . TRP A 1 266 ? 17.613 44.449 -20.850 1.00 94.81 266 TRP A N 1
ATOM 1906 C CA . TRP A 1 266 ? 17.822 43.167 -20.180 1.00 94.81 266 TRP A CA 1
ATOM 1907 C C . TRP A 1 266 ? 19.264 42.715 -20.401 1.00 94.81 266 TRP A C 1
ATOM 1909 O O . TRP A 1 266 ? 19.706 42.638 -21.547 1.00 94.81 266 TRP A O 1
ATOM 1919 N N . GLN A 1 267 ? 19.962 42.407 -19.315 1.00 94.06 267 GLN A N 1
ATOM 1920 C CA . GLN A 1 267 ? 21.317 41.866 -19.308 1.00 94.06 267 GLN A CA 1
ATOM 1921 C C . GLN A 1 267 ? 21.311 40.479 -18.663 1.00 94.06 267 GLN A C 1
ATOM 1923 O O . GLN A 1 267 ? 20.377 40.133 -17.938 1.00 94.06 267 GLN A O 1
ATOM 1928 N N . THR A 1 268 ? 22.358 39.702 -18.913 1.00 91.62 268 THR A N 1
ATOM 1929 C CA . THR A 1 268 ? 22.597 38.417 -18.249 1.00 91.62 268 THR A CA 1
ATOM 1930 C C . THR A 1 268 ? 23.940 38.491 -17.537 1.00 91.62 268 THR A C 1
ATOM 1932 O O . THR A 1 268 ? 24.908 38.987 -18.114 1.00 91.62 268 THR A O 1
ATOM 1935 N N . HIS A 1 269 ? 23.986 38.038 -16.284 1.00 91.81 269 HIS A N 1
ATOM 1936 C CA . HIS A 1 269 ? 25.243 37.796 -15.573 1.00 91.81 269 HIS A CA 1
ATOM 1937 C C . HIS A 1 269 ? 25.398 36.314 -15.257 1.00 91.81 269 HIS A C 1
ATOM 1939 O O . HIS A 1 269 ? 24.442 35.682 -14.803 1.00 91.81 269 HIS A O 1
ATOM 1945 N N . ASP A 1 270 ? 26.616 35.818 -15.450 1.00 90.50 270 ASP A N 1
ATOM 1946 C CA . ASP A 1 270 ? 26.997 34.413 -15.344 1.00 90.50 270 ASP A CA 1
ATOM 1947 C C . ASP A 1 270 ? 27.788 34.217 -14.036 1.00 90.50 270 ASP A C 1
ATOM 1949 O O . ASP A 1 270 ? 28.975 34.540 -13.954 1.00 90.50 270 ASP A O 1
ATOM 1953 N N . PHE A 1 271 ? 27.142 33.706 -12.983 1.00 93.69 271 PHE A N 1
ATOM 1954 C CA . PHE A 1 271 ? 27.802 33.419 -11.704 1.00 93.69 271 PHE A CA 1
ATOM 1955 C C . PHE A 1 271 ? 28.420 32.020 -11.714 1.00 93.69 271 PHE A C 1
ATOM 1957 O O . PHE A 1 271 ? 27.704 31.020 -11.644 1.00 93.69 271 PHE A O 1
ATOM 1964 N N . VAL A 1 272 ? 29.750 31.939 -11.750 1.00 93.50 272 VAL A N 1
ATOM 1965 C CA . VAL A 1 272 ? 30.486 30.669 -11.649 1.00 93.50 272 VAL A CA 1
ATOM 1966 C C . VAL A 1 272 ? 30.784 30.357 -10.182 1.00 93.50 272 VAL A C 1
ATOM 1968 O O . VAL A 1 272 ? 31.512 31.091 -9.515 1.00 93.50 272 VAL A O 1
ATOM 1971 N N . LEU A 1 273 ? 30.212 29.268 -9.672 1.00 94.81 273 LEU A N 1
ATOM 1972 C CA . LEU A 1 273 ? 30.320 28.826 -8.284 1.00 94.81 273 LEU A CA 1
ATOM 1973 C C . LEU A 1 273 ? 31.130 27.525 -8.220 1.00 94.81 273 LEU A C 1
ATOM 1975 O O . LEU A 1 273 ? 30.664 26.465 -8.641 1.00 94.81 273 LEU A O 1
ATOM 1979 N N . ASP A 1 274 ? 32.346 27.601 -7.680 1.00 91.75 274 ASP A N 1
ATOM 1980 C CA . ASP A 1 274 ? 33.295 26.477 -7.672 1.00 91.75 274 ASP A CA 1
ATOM 1981 C C . ASP A 1 274 ? 32.977 25.387 -6.639 1.00 91.75 274 ASP A C 1
ATOM 1983 O O . ASP A 1 274 ? 33.445 24.257 -6.770 1.00 91.75 274 ASP A O 1
ATOM 1987 N N . ASP A 1 275 ? 32.209 25.716 -5.598 1.00 93.56 275 ASP A N 1
ATOM 1988 C CA . ASP A 1 275 ? 31.943 24.822 -4.468 1.00 93.56 275 ASP A CA 1
ATOM 1989 C C . ASP A 1 275 ? 30.468 24.769 -4.046 1.00 93.56 275 ASP A C 1
ATOM 1991 O O . ASP A 1 275 ? 30.159 24.316 -2.948 1.00 93.56 275 ASP A O 1
ATOM 1995 N N . ALA A 1 276 ? 29.533 25.197 -4.895 1.00 94.81 276 ALA A N 1
ATOM 1996 C CA . ALA A 1 276 ? 28.114 25.025 -4.592 1.00 94.81 276 ALA A CA 1
ATOM 1997 C C . ALA A 1 276 ? 27.750 23.531 -4.503 1.00 94.81 276 ALA A C 1
ATOM 1999 O O . ALA A 1 276 ? 28.138 22.750 -5.368 1.00 94.81 276 ALA A O 1
ATOM 2000 N N . ILE A 1 277 ? 26.987 23.139 -3.475 1.00 94.31 277 ILE A N 1
ATOM 2001 C CA . ILE A 1 277 ? 26.584 21.737 -3.257 1.00 94.31 277 ILE A CA 1
ATOM 2002 C C . ILE A 1 277 ? 25.089 21.476 -3.462 1.00 94.31 277 ILE A C 1
ATOM 2004 O O . ILE A 1 277 ? 24.725 20.327 -3.681 1.00 94.31 277 ILE A O 1
ATOM 2008 N N . LEU A 1 278 ? 24.240 22.511 -3.449 1.00 93.12 278 LEU A N 1
ATOM 2009 C CA . LEU A 1 278 ? 22.798 22.420 -3.741 1.00 93.12 278 LEU A CA 1
ATOM 2010 C C . LEU A 1 278 ? 22.075 21.353 -2.887 1.00 93.12 278 LEU A C 1
ATOM 2012 O O . LEU A 1 278 ? 21.573 20.358 -3.400 1.00 93.12 278 LEU A O 1
ATOM 2016 N N . THR A 1 279 ? 22.112 21.493 -1.559 1.00 88.69 279 THR A N 1
ATOM 2017 C CA . THR A 1 279 ? 21.516 20.520 -0.620 1.00 88.69 279 THR A CA 1
ATOM 2018 C C . THR A 1 279 ? 20.293 21.063 0.115 1.00 88.69 279 THR A C 1
ATOM 2020 O O . THR A 1 279 ? 19.954 20.601 1.207 1.00 88.69 279 THR A O 1
ATOM 2023 N N . ASN A 1 280 ? 19.615 22.062 -0.454 1.00 90.69 280 ASN A N 1
ATOM 2024 C CA . ASN A 1 280 ? 18.412 22.673 0.112 1.00 90.69 280 ASN A CA 1
ATOM 2025 C C . ASN A 1 280 ? 18.610 23.326 1.501 1.00 90.69 280 ASN A C 1
ATOM 2027 O O . ASN A 1 280 ? 17.641 23.565 2.235 1.00 90.69 280 ASN A O 1
ATOM 2031 N N . ARG A 1 281 ? 19.850 23.638 1.912 1.00 89.56 281 ARG A N 1
ATOM 2032 C CA . ARG A 1 281 ? 20.144 24.146 3.273 1.00 89.56 281 ARG A CA 1
ATOM 2033 C C . ARG A 1 281 ? 19.934 25.654 3.432 1.00 89.56 281 ARG A C 1
ATOM 2035 O O . ARG A 1 281 ? 19.977 26.157 4.558 1.00 89.56 281 ARG A O 1
ATOM 2042 N N . THR A 1 282 ? 19.608 26.354 2.349 1.00 85.19 282 THR A N 1
ATOM 2043 C CA . THR A 1 282 ? 19.331 27.796 2.294 1.00 85.19 282 THR A CA 1
ATOM 2044 C C . THR A 1 282 ? 17.829 28.046 2.493 1.00 85.19 282 THR A C 1
ATOM 2046 O O . THR A 1 282 ? 17.126 28.469 1.583 1.00 85.19 282 THR A O 1
ATOM 2049 N N . ASN A 1 283 ? 17.306 27.747 3.691 1.00 85.31 283 ASN A N 1
ATOM 2050 C CA . ASN A 1 283 ? 15.868 27.801 4.034 1.00 85.31 283 ASN A CA 1
ATOM 2051 C C . ASN A 1 283 ? 14.962 26.850 3.215 1.00 85.31 283 ASN A C 1
ATOM 2053 O O . ASN A 1 283 ? 13.797 27.158 2.952 1.00 85.31 283 ASN A O 1
ATOM 2057 N N . GLY A 1 284 ? 15.460 25.658 2.867 1.00 83.31 284 GLY A N 1
ATOM 2058 C CA . GLY A 1 284 ? 14.747 24.729 1.982 1.00 83.31 284 GLY A CA 1
ATOM 2059 C C . GLY A 1 284 ? 14.861 25.135 0.513 1.00 83.31 284 GLY A C 1
ATOM 2060 O O . GLY A 1 284 ? 13.886 25.017 -0.221 1.00 83.31 284 GLY A O 1
ATOM 2061 N N . SER A 1 285 ? 15.994 25.733 0.142 1.00 91.12 285 SER A N 1
ATOM 2062 C CA . SER A 1 285 ? 16.384 26.165 -1.206 1.00 91.12 285 SER A CA 1
ATOM 2063 C C . SER A 1 285 ? 17.903 26.071 -1.340 1.00 91.12 285 SER A C 1
ATOM 2065 O O . SER A 1 285 ? 18.593 25.877 -0.334 1.00 91.12 285 SER A O 1
ATOM 2067 N N . ASP A 1 286 ? 18.430 26.214 -2.552 1.00 94.94 286 ASP A N 1
ATOM 2068 C CA . ASP A 1 286 ? 19.860 26.027 -2.817 1.00 94.94 286 ASP A CA 1
ATOM 2069 C C . ASP A 1 286 ? 20.631 27.337 -2.827 1.00 94.94 286 ASP A C 1
ATOM 2071 O O . ASP A 1 286 ? 21.742 27.428 -2.308 1.00 94.94 286 ASP A O 1
ATOM 2075 N N . PHE A 1 287 ? 20.025 28.387 -3.368 1.00 96.06 287 PHE A N 1
ATOM 2076 C CA . PHE A 1 287 ? 20.590 29.726 -3.332 1.00 96.06 287 PHE A CA 1
ATOM 2077 C C . PHE A 1 287 ? 19.489 30.778 -3.301 1.00 96.06 287 PHE A C 1
ATOM 2079 O O . PHE A 1 287 ? 18.309 30.499 -3.530 1.00 96.06 287 PHE A O 1
ATOM 2086 N N . ARG A 1 288 ? 19.883 32.013 -3.003 1.00 94.75 288 ARG A N 1
ATOM 2087 C CA . ARG A 1 288 ? 19.014 33.179 -3.099 1.00 94.75 288 ARG A CA 1
ATOM 2088 C C . ARG A 1 288 ? 19.683 34.317 -3.847 1.00 94.75 288 ARG A C 1
ATOM 2090 O O . ARG A 1 288 ? 20.880 34.534 -3.687 1.00 94.75 288 ARG A O 1
ATOM 2097 N N . ILE A 1 289 ? 18.884 35.034 -4.626 1.00 95.31 289 ILE A N 1
ATOM 2098 C CA . ILE A 1 289 ? 19.267 36.273 -5.300 1.00 95.31 289 ILE A CA 1
ATOM 2099 C C . ILE A 1 289 ? 19.003 37.441 -4.354 1.00 95.31 289 ILE A C 1
ATOM 2101 O O . ILE A 1 289 ? 17.927 37.506 -3.750 1.00 95.31 289 ILE A O 1
ATOM 2105 N N . ALA A 1 290 ? 19.971 38.344 -4.241 1.00 88.31 290 ALA A N 1
ATOM 2106 C CA . ALA A 1 290 ? 19.926 39.528 -3.399 1.00 88.31 290 ALA A CA 1
ATOM 2107 C C . ALA A 1 290 ? 20.399 40.773 -4.172 1.00 88.31 290 ALA A C 1
ATOM 2109 O O . ALA A 1 290 ? 20.957 40.675 -5.264 1.00 88.31 290 ALA A O 1
ATOM 2110 N N . HIS A 1 291 ? 20.126 41.950 -3.607 1.00 86.62 291 HIS A N 1
ATOM 2111 C CA . HIS A 1 291 ? 20.590 43.242 -4.117 1.00 86.62 291 HIS A CA 1
ATOM 2112 C C . HIS A 1 291 ? 21.637 43.885 -3.187 1.00 86.62 291 HIS A C 1
ATOM 2114 O O . HIS A 1 291 ? 21.739 45.106 -3.142 1.00 86.62 291 HIS A O 1
ATOM 2120 N N . ASP A 1 292 ? 22.381 43.085 -2.411 1.00 79.19 292 ASP A N 1
ATOM 2121 C CA . ASP A 1 292 ? 23.406 43.496 -1.427 1.00 79.19 292 ASP A CA 1
ATOM 2122 C C . ASP A 1 292 ? 23.141 44.823 -0.673 1.00 79.19 292 ASP A C 1
ATOM 2124 O O . ASP A 1 292 ? 23.995 45.702 -0.577 1.00 79.19 292 ASP A O 1
ATOM 2128 N N . GLY A 1 293 ? 21.921 45.026 -0.165 1.00 70.00 293 GLY A N 1
ATOM 2129 C CA . GLY A 1 293 ? 21.583 46.222 0.620 1.00 70.00 293 GLY A CA 1
ATOM 2130 C C . GLY A 1 293 ? 21.543 47.545 -0.162 1.00 70.00 293 GLY A C 1
ATOM 2131 O O . GLY A 1 293 ? 21.518 48.603 0.461 1.00 70.00 293 GLY A O 1
ATOM 2132 N N . SER A 1 294 ? 21.521 47.505 -1.498 1.00 82.94 294 SER A N 1
ATOM 2133 C CA . SER A 1 294 ? 21.257 48.672 -2.349 1.00 82.94 294 SER A CA 1
ATOM 2134 C C . SER A 1 294 ? 19.838 49.219 -2.149 1.00 82.94 294 SER A C 1
ATOM 2136 O O . SER A 1 294 ? 18.898 48.444 -1.984 1.00 82.94 294 SER A O 1
ATOM 2138 N N . ASP A 1 295 ? 19.668 50.542 -2.254 1.00 83.88 295 ASP A N 1
ATOM 2139 C CA . ASP A 1 295 ? 18.353 51.212 -2.275 1.00 83.88 295 ASP A CA 1
ATOM 2140 C C . ASP A 1 295 ? 17.585 50.985 -3.599 1.00 83.88 295 ASP A C 1
ATOM 2142 O O . ASP A 1 295 ? 16.444 51.424 -3.759 1.00 83.88 295 ASP A O 1
ATOM 2146 N N . VAL A 1 296 ? 18.219 50.328 -4.576 1.00 90.31 296 VAL A N 1
ATOM 2147 C CA . VAL A 1 296 ? 17.652 50.008 -5.890 1.00 90.31 296 VAL A CA 1
ATOM 2148 C C . VAL A 1 296 ? 17.208 48.551 -5.906 1.00 90.31 296 VAL A C 1
ATOM 2150 O O . VAL A 1 296 ? 18.029 47.643 -5.781 1.00 90.31 296 VAL A O 1
ATOM 2153 N N . GLU A 1 297 ? 15.910 48.335 -6.110 1.00 92.31 297 GLU A N 1
ATOM 2154 C CA . GLU A 1 297 ? 15.321 46.999 -6.206 1.00 92.31 297 GLU A CA 1
ATOM 2155 C C . GLU A 1 297 ? 15.778 46.267 -7.473 1.00 92.31 297 GLU A C 1
ATOM 2157 O O . GLU A 1 297 ? 15.791 46.836 -8.572 1.00 92.31 297 GLU A O 1
ATOM 2162 N N . VAL A 1 298 ? 16.073 44.974 -7.345 1.00 93.25 298 VAL A N 1
ATOM 2163 C CA . VAL A 1 298 ? 16.479 44.143 -8.479 1.00 93.25 298 VAL A CA 1
ATOM 2164 C C . VAL A 1 298 ? 15.257 43.580 -9.199 1.00 93.25 298 VAL A C 1
ATOM 2166 O O . VAL A 1 298 ? 14.301 43.118 -8.573 1.00 93.25 298 VAL A O 1
ATOM 2169 N N . LYS A 1 299 ? 15.287 43.604 -10.536 1.00 95.62 299 LYS A N 1
ATOM 2170 C CA . LYS A 1 299 ? 14.269 42.996 -11.404 1.00 95.62 299 LYS A CA 1
ATOM 2171 C C . LYS A 1 299 ? 14.869 41.817 -12.148 1.00 95.62 299 LYS A C 1
ATOM 2173 O O . LYS A 1 299 ? 15.788 42.013 -12.937 1.00 95.62 299 LYS A O 1
ATOM 2178 N N . VAL A 1 300 ? 14.314 40.626 -11.943 1.00 97.12 300 VAL A N 1
ATOM 2179 C CA . VAL A 1 300 ? 14.802 39.373 -12.537 1.00 97.12 300 VAL A CA 1
ATOM 2180 C C . VAL A 1 300 ? 13.722 38.771 -13.430 1.00 97.12 300 VAL A C 1
ATOM 2182 O O . VAL A 1 300 ? 12.577 38.615 -13.002 1.00 97.12 300 VAL A O 1
ATOM 2185 N N . ALA A 1 301 ? 14.078 38.438 -14.671 1.00 96.88 301 ALA A N 1
ATOM 2186 C CA . ALA A 1 301 ? 13.175 37.834 -15.653 1.00 96.88 301 ALA A CA 1
ATOM 2187 C C . ALA A 1 301 ? 13.375 36.328 -15.820 1.00 96.88 301 ALA A C 1
ATOM 2189 O O . ALA A 1 301 ? 12.433 35.624 -16.180 1.00 96.88 301 ALA A O 1
ATOM 2190 N N . ALA A 1 302 ? 14.587 35.821 -15.611 1.00 95.75 302 ALA A N 1
ATOM 2191 C CA . ALA A 1 302 ? 14.865 34.396 -15.706 1.00 95.75 302 ALA A CA 1
ATOM 2192 C C . ALA A 1 302 ? 16.109 34.016 -14.906 1.00 95.75 302 ALA A C 1
ATOM 2194 O O . ALA A 1 302 ? 17.007 34.836 -14.719 1.00 95.75 302 ALA A O 1
ATOM 2195 N N . VAL A 1 303 ? 16.148 32.756 -14.484 1.00 95.81 303 VAL A N 1
ATOM 2196 C CA . VAL A 1 303 ? 17.307 32.125 -13.851 1.00 95.81 303 VAL A CA 1
ATOM 2197 C C . VAL A 1 303 ? 17.559 30.788 -14.530 1.00 95.81 303 VAL A C 1
ATOM 2199 O O . VAL A 1 303 ? 16.607 30.043 -14.773 1.00 95.81 303 VAL A O 1
ATOM 2202 N N . ARG A 1 304 ? 18.817 30.473 -14.837 1.00 94.38 304 ARG A N 1
ATOM 2203 C CA . ARG A 1 304 ? 19.235 29.165 -15.370 1.00 94.38 304 ARG A CA 1
ATOM 2204 C C . ARG A 1 304 ? 20.350 28.616 -14.499 1.00 94.38 304 ARG A C 1
ATOM 2206 O O . ARG A 1 304 ? 21.205 29.378 -14.066 1.00 94.38 304 ARG A O 1
ATOM 2213 N N . VAL A 1 305 ? 20.335 27.315 -14.239 1.00 95.00 305 VAL A N 1
ATOM 2214 C CA . VAL A 1 305 ? 21.353 26.654 -13.417 1.00 95.00 305 VAL A CA 1
ATOM 2215 C C . VAL A 1 305 ? 21.950 25.517 -14.216 1.00 95.00 305 VAL A C 1
ATOM 2217 O O . VAL A 1 305 ? 21.220 24.628 -14.633 1.00 95.00 305 VAL A O 1
ATOM 2220 N N . THR A 1 306 ? 23.265 25.521 -14.410 1.00 94.50 306 THR A N 1
ATOM 2221 C CA . THR A 1 306 ? 23.974 24.463 -15.137 1.00 94.50 306 THR A CA 1
ATOM 2222 C C . THR A 1 306 ? 25.060 23.859 -14.259 1.00 94.50 306 THR A C 1
ATOM 2224 O O . THR A 1 306 ? 25.967 24.560 -13.817 1.00 94.50 306 THR A O 1
ATOM 2227 N N . VAL A 1 307 ? 24.995 22.547 -14.029 1.00 92.00 307 VAL A N 1
ATOM 2228 C CA . VAL A 1 307 ? 26.077 21.789 -13.390 1.00 92.00 307 VAL A CA 1
ATOM 2229 C C . VAL A 1 307 ? 27.055 21.317 -14.459 1.00 92.00 307 VAL A C 1
ATOM 2231 O O . VAL A 1 307 ? 26.682 20.606 -15.392 1.00 92.00 307 VAL A O 1
ATOM 2234 N N . ILE A 1 308 ? 28.317 21.716 -14.321 1.00 91.94 308 ILE A N 1
ATOM 2235 C CA . ILE A 1 308 ? 29.364 21.503 -15.318 1.00 91.94 308 ILE A CA 1
ATOM 2236 C C . ILE A 1 308 ? 30.405 20.535 -14.748 1.00 91.94 308 ILE A C 1
ATOM 2238 O O . ILE A 1 308 ? 31.035 20.843 -13.732 1.00 91.94 308 ILE A O 1
ATOM 2242 N N . PRO A 1 309 ? 30.620 19.363 -15.370 1.00 87.56 309 PRO A N 1
ATOM 2243 C CA . PRO A 1 309 ? 31.475 18.333 -14.799 1.00 87.56 309 PRO A CA 1
ATOM 2244 C C . PRO A 1 309 ? 32.933 18.784 -14.704 1.00 87.56 309 PRO A C 1
ATOM 2246 O O . PRO A 1 309 ? 33.562 19.149 -15.701 1.00 87.56 309 PRO A O 1
ATOM 2249 N N . SER A 1 310 ? 33.509 18.682 -13.508 1.00 84.56 310 SER A N 1
ATOM 2250 C CA . SER A 1 310 ? 34.920 19.012 -13.273 1.00 84.56 310 SER A CA 1
ATOM 2251 C C . SER A 1 310 ? 35.874 17.980 -13.893 1.00 84.56 310 SER A C 1
ATOM 2253 O O . SER A 1 310 ? 37.003 18.305 -14.259 1.00 84.56 310 SER A O 1
ATOM 2255 N N . THR A 1 311 ? 35.412 16.748 -14.122 1.00 86.50 311 THR A N 1
ATOM 2256 C CA . THR A 1 311 ? 36.193 15.645 -14.713 1.00 86.50 311 THR A CA 1
ATOM 2257 C C . THR A 1 311 ? 35.494 15.046 -15.933 1.00 86.50 311 THR A C 1
ATOM 2259 O O . THR A 1 311 ? 34.265 15.029 -16.008 1.00 86.50 311 THR A O 1
ATOM 2262 N N . LEU A 1 312 ? 36.269 14.562 -16.910 1.00 87.38 312 LEU A N 1
ATOM 2263 C CA . LEU A 1 312 ? 35.720 13.826 -18.050 1.00 87.38 312 LEU A CA 1
ATOM 2264 C C . LEU A 1 312 ? 35.432 12.378 -17.658 1.00 87.38 312 LEU A C 1
ATOM 2266 O O . LEU A 1 312 ? 36.330 11.640 -17.257 1.00 87.38 312 LEU A O 1
ATOM 2270 N N . ASP A 1 313 ? 34.185 11.957 -17.842 1.00 85.75 313 ASP A N 1
ATOM 2271 C CA . ASP A 1 313 ? 33.755 10.589 -17.581 1.00 85.75 313 ASP A CA 1
ATOM 2272 C C . ASP A 1 313 ? 33.304 9.908 -18.872 1.00 85.75 313 ASP A C 1
ATOM 2274 O O . ASP A 1 313 ? 32.149 9.998 -19.293 1.00 85.75 313 ASP A O 1
ATOM 2278 N N . VAL A 1 314 ? 34.235 9.182 -19.492 1.00 85.31 314 VAL A N 1
ATOM 2279 C CA . VAL A 1 314 ? 33.982 8.476 -20.753 1.00 85.31 314 VAL A CA 1
ATOM 2280 C C . VAL A 1 314 ? 32.949 7.352 -20.608 1.00 85.31 314 VAL A C 1
ATOM 2282 O O . VAL A 1 314 ? 32.393 6.918 -21.610 1.00 85.31 314 VAL A O 1
ATOM 2285 N N . LYS A 1 315 ? 32.679 6.880 -19.380 1.00 89.38 315 LYS A N 1
ATOM 2286 C CA . LYS A 1 315 ? 31.782 5.752 -19.079 1.00 89.38 315 LYS A CA 1
ATOM 2287 C C . LYS A 1 315 ? 30.383 6.188 -18.644 1.00 89.38 315 LYS A C 1
ATOM 2289 O O . LYS A 1 315 ? 29.527 5.320 -18.476 1.00 89.38 315 LYS A O 1
ATOM 2294 N N . ALA A 1 316 ? 30.127 7.488 -18.482 1.00 86.06 316 ALA A N 1
ATOM 2295 C CA . ALA A 1 316 ? 28.861 8.017 -17.966 1.00 86.06 316 ALA A CA 1
ATOM 2296 C C . ALA A 1 316 ? 27.637 7.480 -18.729 1.00 86.06 316 ALA A C 1
ATOM 2298 O O . ALA A 1 316 ? 26.722 6.926 -18.122 1.00 86.06 316 ALA A O 1
ATOM 2299 N N . GLY A 1 317 ? 27.646 7.575 -20.065 1.00 85.06 317 GLY A N 1
ATOM 2300 C CA . GLY A 1 317 ? 26.541 7.098 -20.907 1.00 85.06 317 GLY A CA 1
ATOM 2301 C C . GLY A 1 317 ? 26.285 5.596 -20.760 1.00 85.06 317 GLY A C 1
ATOM 2302 O O . GLY A 1 317 ? 25.138 5.171 -20.623 1.00 85.06 317 GLY A O 1
ATOM 2303 N N . LEU A 1 318 ? 27.354 4.792 -20.705 1.00 91.75 318 LEU A N 1
ATOM 2304 C CA . LEU A 1 318 ? 27.250 3.341 -20.541 1.00 91.75 318 LEU A CA 1
ATOM 2305 C C . LEU A 1 318 ? 26.710 2.975 -19.154 1.00 91.75 318 LEU A C 1
ATOM 2307 O O . LEU A 1 318 ? 25.849 2.104 -19.059 1.00 91.75 318 LEU A O 1
ATOM 2311 N N . ARG A 1 319 ? 27.158 3.659 -18.092 1.00 91.50 319 ARG A N 1
ATOM 2312 C CA . ARG A 1 319 ? 26.638 3.472 -16.726 1.00 91.50 319 ARG A CA 1
ATOM 2313 C C . ARG A 1 319 ? 25.156 3.818 -16.629 1.00 91.50 319 ARG A C 1
ATOM 2315 O O . ARG A 1 319 ? 24.394 3.017 -16.094 1.00 91.50 319 ARG A O 1
ATOM 2322 N N . ASN A 1 320 ? 24.739 4.946 -17.203 1.00 85.38 320 ASN A N 1
ATOM 2323 C CA . ASN A 1 320 ? 23.337 5.368 -17.200 1.00 85.38 320 ASN A CA 1
ATOM 2324 C C . ASN A 1 320 ? 22.443 4.354 -17.927 1.00 85.38 320 ASN A C 1
ATOM 2326 O O . ASN A 1 320 ? 21.421 3.936 -17.383 1.00 85.38 320 ASN A O 1
ATOM 2330 N N . LEU A 1 321 ? 22.847 3.907 -19.121 1.00 89.56 321 LEU A N 1
ATOM 2331 C CA . LEU A 1 321 ? 22.091 2.907 -19.876 1.00 89.56 321 LEU A CA 1
ATOM 2332 C C . LEU A 1 321 ? 22.083 1.539 -19.180 1.00 89.56 321 LEU A C 1
ATOM 2334 O O . LEU A 1 321 ? 21.057 0.866 -19.184 1.00 89.56 321 LEU A O 1
ATOM 2338 N N . THR A 1 322 ? 23.192 1.137 -18.552 1.00 93.44 322 THR A N 1
ATOM 2339 C CA . THR A 1 322 ? 23.268 -0.113 -17.773 1.00 93.44 322 THR A CA 1
ATOM 2340 C C . THR A 1 322 ? 22.308 -0.067 -16.589 1.00 93.44 322 THR A C 1
ATOM 2342 O O . THR A 1 322 ? 21.511 -0.984 -16.429 1.00 93.44 322 THR A O 1
ATOM 2345 N N . ALA A 1 323 ? 22.269 1.038 -15.839 1.00 86.81 323 ALA A N 1
ATOM 2346 C CA . ALA A 1 323 ? 21.331 1.212 -14.730 1.00 86.81 323 ALA A CA 1
ATOM 2347 C C . ALA A 1 323 ? 19.854 1.190 -15.181 1.00 86.81 323 ALA A C 1
ATOM 2349 O O . ALA A 1 323 ? 19.005 0.607 -14.500 1.00 86.81 323 ALA A O 1
ATOM 2350 N N . GLN A 1 324 ? 19.540 1.789 -16.337 1.00 86.62 324 GLN A N 1
ATOM 2351 C CA . GLN A 1 324 ? 18.203 1.734 -16.944 1.00 86.62 324 GLN A CA 1
ATOM 2352 C C . GLN A 1 324 ? 17.836 0.318 -17.415 1.00 86.62 324 GLN A C 1
ATOM 2354 O O . GLN A 1 324 ? 16.711 -0.143 -17.198 1.00 86.62 324 GLN A O 1
ATOM 2359 N N . ALA A 1 325 ? 18.777 -0.382 -18.050 1.00 92.69 325 ALA A N 1
ATOM 2360 C CA . ALA A 1 325 ? 18.606 -1.758 -18.497 1.00 92.69 325 ALA A CA 1
ATOM 2361 C C . ALA A 1 325 ? 18.386 -2.705 -17.307 1.00 92.69 325 ALA A C 1
ATOM 2363 O O . ALA A 1 325 ? 17.456 -3.511 -17.340 1.00 92.69 325 ALA A O 1
ATOM 2364 N N . ASP A 1 326 ? 19.165 -2.544 -16.235 1.00 91.00 326 ASP A N 1
ATOM 2365 C CA . ASP A 1 326 ? 19.027 -3.292 -14.983 1.00 91.00 326 ASP A CA 1
ATOM 2366 C C . ASP A 1 326 ? 17.656 -3.094 -14.351 1.00 91.00 326 ASP A C 1
ATOM 2368 O O . ASP A 1 326 ? 16.990 -4.064 -13.988 1.00 91.00 326 ASP A O 1
ATOM 2372 N N . LEU A 1 327 ? 17.200 -1.842 -14.255 1.00 88.38 327 LEU A N 1
ATOM 2373 C CA . LEU A 1 327 ? 15.865 -1.530 -13.751 1.00 88.38 327 LEU A CA 1
ATOM 2374 C C . LEU A 1 327 ? 14.769 -2.169 -14.620 1.00 88.38 327 LEU A C 1
ATOM 2376 O O . LEU A 1 327 ? 13.807 -2.730 -14.099 1.00 88.38 327 LEU A O 1
ATOM 2380 N N . THR A 1 328 ? 14.943 -2.143 -15.943 1.00 90.19 328 THR A N 1
ATOM 2381 C CA . THR A 1 328 ? 13.983 -2.735 -16.883 1.00 90.19 328 THR A CA 1
ATOM 2382 C C . THR A 1 328 ? 13.915 -4.255 -16.737 1.00 90.19 328 THR A C 1
ATOM 2384 O O . THR A 1 328 ? 12.823 -4.816 -16.724 1.00 90.19 328 THR A O 1
ATOM 2387 N N . VAL A 1 329 ? 15.055 -4.942 -16.596 1.00 90.88 329 VAL A N 1
ATOM 2388 C CA . VAL A 1 329 ? 15.085 -6.395 -16.352 1.00 90.88 329 VAL A CA 1
ATOM 2389 C C . VAL A 1 329 ? 14.512 -6.737 -14.980 1.00 90.88 329 VAL A C 1
ATOM 2391 O O . VAL A 1 329 ? 13.800 -7.737 -14.856 1.00 90.88 329 VAL A O 1
ATOM 2394 N N . TYR A 1 330 ? 14.785 -5.916 -13.966 1.00 87.50 330 TYR A N 1
ATOM 2395 C CA . TYR A 1 330 ? 14.247 -6.087 -12.619 1.00 87.50 330 TYR A CA 1
ATOM 2396 C C . TYR A 1 330 ? 12.710 -6.098 -12.628 1.00 87.50 330 TYR A C 1
ATOM 2398 O O . TYR A 1 330 ? 12.115 -7.070 -12.165 1.00 87.50 330 TYR A O 1
ATOM 2406 N N . GLY A 1 331 ? 12.081 -5.101 -13.264 1.00 87.94 331 GLY A N 1
ATOM 2407 C CA . GLY A 1 331 ? 10.622 -5.008 -13.407 1.00 87.94 331 GLY A CA 1
ATOM 2408 C C . GLY A 1 331 ? 10.008 -5.866 -14.526 1.00 87.94 331 GLY A C 1
ATOM 2409 O O . GLY A 1 331 ? 8.791 -5.871 -14.709 1.00 87.94 331 GLY A O 1
ATOM 2410 N N . ALA A 1 332 ? 10.798 -6.598 -15.315 1.00 90.44 332 ALA A N 1
ATOM 2411 C CA . ALA A 1 332 ? 10.267 -7.434 -16.391 1.00 90.44 332 ALA A CA 1
ATOM 2412 C C . ALA A 1 332 ? 9.726 -8.770 -15.867 1.00 90.44 332 ALA A C 1
ATOM 2414 O O . ALA A 1 332 ? 10.319 -9.409 -14.995 1.00 90.44 332 ALA A O 1
ATOM 2415 N N . ARG A 1 333 ? 8.627 -9.248 -16.456 1.00 89.88 333 ARG A N 1
ATOM 2416 C CA . ARG A 1 333 ? 8.042 -10.570 -16.174 1.00 89.88 333 ARG A CA 1
ATOM 2417 C C . ARG A 1 333 ? 8.027 -11.375 -17.443 1.00 89.88 333 ARG A C 1
ATOM 2419 O O . ARG A 1 333 ? 7.683 -10.831 -18.484 1.00 89.88 333 ARG A O 1
ATOM 2426 N N . GLU A 1 334 ? 8.342 -12.658 -17.361 1.00 90.75 334 GLU A N 1
ATOM 2427 C CA . GLU A 1 334 ? 8.184 -13.544 -18.510 1.00 90.75 334 GLU A CA 1
ATOM 2428 C C . GLU A 1 334 ? 6.802 -14.196 -18.507 1.00 90.75 334 GLU A C 1
ATOM 2430 O O . GLU A 1 334 ? 6.332 -14.680 -17.478 1.00 90.75 334 GLU A O 1
ATOM 2435 N N . GLY A 1 335 ? 6.147 -14.233 -19.664 1.00 90.06 335 GLY A N 1
ATOM 2436 C CA . GLY A 1 335 ? 4.825 -14.818 -19.804 1.00 90.06 335 GLY A CA 1
ATOM 2437 C C . GLY A 1 335 ? 4.147 -14.469 -21.125 1.00 90.06 335 GLY A C 1
ATOM 2438 O O . GLY A 1 335 ? 4.794 -14.336 -22.158 1.00 90.06 335 GLY A O 1
ATOM 2439 N N . THR A 1 336 ? 2.818 -14.413 -21.100 1.00 89.31 336 THR A N 1
ATOM 2440 C CA . THR A 1 336 ? 1.965 -14.295 -22.301 1.00 89.31 336 THR A CA 1
ATOM 2441 C C . THR A 1 336 ? 0.905 -13.199 -22.187 1.00 89.31 336 THR A C 1
ATOM 2443 O O . THR A 1 336 ? 0.025 -13.118 -23.040 1.00 89.31 336 THR A O 1
ATOM 2446 N N . ARG A 1 337 ? 0.967 -12.371 -21.140 1.00 88.00 337 ARG A N 1
ATOM 2447 C CA . ARG A 1 337 ? 0.054 -11.240 -20.915 1.00 88.00 337 ARG A CA 1
ATOM 2448 C C . ARG A 1 337 ? 0.690 -9.930 -21.329 1.00 88.00 337 ARG A C 1
ATOM 2450 O O . ARG A 1 337 ? 1.909 -9.847 -21.432 1.00 88.00 337 ARG A O 1
ATOM 2457 N N . ASP A 1 338 ? -0.138 -8.911 -21.504 1.00 87.12 338 ASP A N 1
ATOM 2458 C CA . ASP A 1 338 ? 0.325 -7.573 -21.855 1.00 87.12 338 ASP A CA 1
ATOM 2459 C C . ASP A 1 338 ? 1.412 -7.065 -20.907 1.00 87.12 338 ASP A C 1
ATOM 2461 O O . ASP A 1 338 ? 1.323 -7.215 -19.689 1.00 87.12 338 ASP A O 1
ATOM 2465 N N . GLY A 1 339 ? 2.473 -6.510 -21.492 1.00 88.06 339 GLY A N 1
ATOM 2466 C CA . GLY A 1 339 ? 3.652 -6.033 -20.770 1.00 88.06 339 GLY A CA 1
ATOM 2467 C C . GLY A 1 339 ? 4.612 -7.133 -20.299 1.00 88.06 339 GLY A C 1
ATOM 2468 O O . GLY A 1 339 ? 5.714 -6.813 -19.853 1.00 88.06 339 GLY A O 1
ATOM 2469 N N . GLN A 1 340 ? 4.248 -8.416 -20.412 1.00 91.62 340 GLN A N 1
ATOM 2470 C CA . GLN A 1 340 ? 5.165 -9.531 -20.158 1.00 91.62 340 GLN A CA 1
ATOM 2471 C C . GLN A 1 340 ? 6.050 -9.803 -21.376 1.00 91.62 340 GLN A C 1
ATOM 2473 O O . GLN A 1 340 ? 5.740 -9.419 -22.498 1.00 91.62 340 GLN A O 1
ATOM 2478 N N . TYR A 1 341 ? 7.150 -10.510 -21.159 1.00 93.81 341 TYR A N 1
ATOM 2479 C CA . TYR A 1 341 ? 8.159 -10.811 -22.163 1.00 93.81 341 TYR A CA 1
ATOM 2480 C C . TYR A 1 341 ? 8.219 -12.317 -22.462 1.00 93.81 341 TYR A C 1
ATOM 2482 O O . TYR A 1 341 ? 7.843 -13.134 -21.619 1.00 93.81 341 TYR A O 1
ATOM 2490 N N . PRO A 1 342 ? 8.707 -12.739 -23.639 1.00 94.75 342 PRO A N 1
ATOM 2491 C CA . PRO A 1 342 ? 8.856 -14.153 -23.959 1.00 94.75 342 PRO A CA 1
ATOM 2492 C C . PRO A 1 342 ? 9.770 -14.881 -22.965 1.00 94.75 342 PRO A C 1
ATOM 2494 O O . PRO A 1 342 ? 10.739 -14.316 -22.459 1.00 94.75 342 PRO A O 1
ATOM 2497 N N . ALA A 1 343 ? 9.499 -16.161 -22.715 1.00 92.31 343 ALA A N 1
ATOM 2498 C CA . ALA A 1 343 ? 10.334 -16.969 -21.827 1.00 92.31 343 ALA A CA 1
ATOM 2499 C C . ALA A 1 343 ? 11.806 -17.007 -22.293 1.00 92.31 343 ALA A C 1
ATOM 2501 O O . ALA A 1 343 ? 12.083 -17.227 -23.472 1.00 92.31 343 ALA A O 1
ATOM 2502 N N . GLY A 1 344 ? 12.745 -16.818 -21.364 1.00 92.56 344 GLY A N 1
ATOM 2503 C CA . GLY A 1 344 ? 14.189 -16.739 -21.609 1.00 92.56 344 GLY A CA 1
ATOM 2504 C C . GLY A 1 344 ? 14.713 -15.370 -22.069 1.00 92.56 344 GLY A C 1
ATOM 2505 O O . GLY A 1 344 ? 15.931 -15.182 -22.136 1.00 92.56 344 GLY A O 1
ATOM 2506 N N . SER A 1 345 ? 13.839 -14.407 -22.371 1.00 95.56 345 SER A N 1
ATOM 2507 C CA . SER A 1 345 ? 14.242 -13.068 -22.821 1.00 95.56 345 SER A CA 1
ATOM 2508 C C . SER A 1 345 ? 14.978 -12.274 -21.738 1.00 95.56 345 SER A C 1
ATOM 2510 O O . SER A 1 345 ? 15.951 -11.588 -22.057 1.00 95.56 345 SER A O 1
ATOM 2512 N N . LYS A 1 346 ? 14.592 -12.404 -20.458 1.00 94.25 346 LYS A N 1
ATOM 2513 C CA . LYS A 1 346 ? 15.262 -11.719 -19.339 1.00 94.25 346 LYS A CA 1
ATOM 2514 C C . LYS A 1 346 ? 16.700 -12.189 -19.189 1.00 94.25 346 LYS A C 1
ATOM 2516 O O . LYS A 1 346 ? 17.603 -11.370 -19.054 1.00 94.25 346 LYS A O 1
ATOM 2521 N N . ALA A 1 347 ? 16.921 -13.502 -19.249 1.00 93.38 347 ALA A N 1
ATOM 2522 C CA . ALA A 1 347 ? 18.257 -14.083 -19.153 1.00 93.38 347 ALA A CA 1
ATOM 2523 C C . ALA A 1 347 ? 19.148 -13.639 -20.326 1.00 93.38 347 ALA A C 1
ATOM 2525 O O . ALA A 1 347 ? 20.307 -13.272 -20.125 1.00 93.38 347 ALA A O 1
ATOM 2526 N N . ALA A 1 348 ? 18.599 -13.621 -21.545 1.00 95.50 348 ALA A N 1
ATOM 2527 C CA . ALA A 1 348 ? 19.319 -13.165 -22.730 1.00 95.50 348 ALA A CA 1
ATOM 2528 C C . ALA A 1 348 ? 19.705 -11.678 -22.641 1.00 95.50 348 ALA A C 1
ATOM 2530 O O . ALA A 1 348 ? 20.837 -11.321 -22.973 1.00 95.50 348 ALA A O 1
ATOM 2531 N N . PHE A 1 349 ? 18.794 -10.822 -22.167 1.00 96.94 349 PHE A N 1
ATOM 2532 C CA . PHE A 1 349 ? 19.066 -9.395 -22.018 1.00 96.94 349 PHE A CA 1
ATOM 2533 C C . PHE A 1 349 ? 20.023 -9.106 -20.850 1.00 96.94 349 PHE A C 1
ATOM 2535 O O . PHE A 1 349 ? 20.990 -8.365 -21.021 1.00 96.94 349 PHE A O 1
ATOM 2542 N N . GLY A 1 350 ? 19.857 -9.789 -19.713 1.00 96.19 350 GLY A N 1
ATOM 2543 C CA . GLY A 1 350 ? 20.781 -9.719 -18.575 1.00 96.19 350 GLY A CA 1
ATOM 2544 C C . GLY A 1 350 ? 22.227 -10.078 -18.941 1.00 96.19 350 GLY A C 1
ATOM 2545 O O . GLY A 1 350 ? 23.167 -9.454 -18.456 1.00 96.19 350 GLY A O 1
ATOM 2546 N N . ALA A 1 351 ? 22.435 -11.008 -19.879 1.00 96.75 351 ALA A N 1
ATOM 2547 C CA . ALA A 1 351 ? 23.772 -11.318 -20.386 1.00 96.75 351 ALA A CA 1
ATOM 2548 C C . ALA A 1 351 ? 24.422 -10.158 -21.172 1.00 96.75 351 ALA A C 1
ATOM 2550 O O . ALA A 1 351 ? 25.649 -10.078 -21.229 1.00 96.75 351 ALA A O 1
ATOM 2551 N N . GLN A 1 352 ? 23.638 -9.265 -21.788 1.00 97.19 352 GLN A N 1
ATOM 2552 C CA . GLN A 1 352 ? 24.168 -8.065 -22.454 1.00 97.19 352 GLN A CA 1
ATOM 2553 C C . GLN A 1 352 ? 24.505 -6.965 -21.451 1.00 97.19 352 GLN A C 1
ATOM 2555 O O . GLN A 1 352 ? 25.544 -6.322 -21.589 1.00 97.19 352 GLN A O 1
ATOM 2560 N N . ILE A 1 353 ? 23.694 -6.818 -20.403 1.00 97.38 353 ILE A N 1
ATOM 2561 C CA . ILE A 1 353 ? 24.001 -5.937 -19.271 1.00 97.38 353 ILE A CA 1
ATOM 2562 C C . ILE A 1 353 ? 25.334 -6.348 -18.632 1.00 97.38 353 ILE A C 1
ATOM 2564 O O . ILE A 1 353 ? 26.224 -5.517 -18.484 1.00 97.38 353 ILE A O 1
ATOM 2568 N N . ALA A 1 354 ? 25.539 -7.639 -18.353 1.00 97.25 354 ALA A N 1
ATOM 2569 C CA . ALA A 1 354 ? 26.791 -8.123 -17.767 1.00 97.25 354 ALA A CA 1
ATOM 2570 C C . ALA A 1 354 ? 28.032 -7.799 -18.630 1.00 97.25 354 ALA A C 1
ATOM 2572 O O . ALA A 1 354 ? 29.102 -7.506 -18.097 1.00 97.25 354 ALA A O 1
ATOM 2573 N N . LYS A 1 355 ? 27.904 -7.806 -19.966 1.00 97.44 355 LYS A N 1
ATOM 2574 C CA . LYS A 1 355 ? 28.992 -7.395 -20.874 1.00 97.44 355 LYS A CA 1
ATOM 2575 C C . LYS A 1 355 ? 29.269 -5.895 -20.807 1.00 97.44 355 LYS A C 1
ATOM 2577 O O . LYS A 1 355 ? 30.432 -5.503 -20.829 1.00 97.44 355 LYS A O 1
ATOM 2582 N N . ALA A 1 356 ? 28.224 -5.072 -20.734 1.00 97.19 356 ALA A N 1
ATOM 2583 C CA . ALA A 1 356 ? 28.366 -3.633 -20.535 1.00 97.19 356 ALA A CA 1
ATOM 2584 C C . ALA A 1 356 ? 29.040 -3.325 -19.189 1.00 97.19 356 ALA A C 1
ATOM 2586 O O . ALA A 1 356 ? 29.991 -2.544 -19.147 1.00 97.19 356 ALA A O 1
ATOM 2587 N N . GLN A 1 357 ? 28.628 -4.018 -18.123 1.00 97.62 357 GLN A N 1
ATOM 2588 C CA . GLN A 1 357 ? 29.225 -3.892 -16.796 1.00 97.62 357 GLN A CA 1
ATOM 2589 C C . GLN A 1 357 ? 30.713 -4.268 -16.795 1.00 97.62 357 GLN A C 1
ATOM 2591 O O . GLN A 1 357 ? 31.524 -3.526 -16.255 1.00 97.62 357 GLN A O 1
ATOM 2596 N N . ALA A 1 358 ? 31.111 -5.333 -17.498 1.00 97.50 358 ALA A N 1
ATOM 2597 C CA . ALA A 1 358 ? 32.524 -5.700 -17.620 1.00 97.50 358 ALA A CA 1
ATOM 2598 C C . ALA A 1 358 ? 33.391 -4.591 -18.258 1.00 97.50 358 ALA A C 1
ATOM 2600 O O . ALA A 1 358 ? 34.550 -4.423 -17.883 1.00 97.50 358 ALA A O 1
ATOM 2601 N N . VAL A 1 359 ? 32.841 -3.809 -19.196 1.00 97.31 359 VAL A N 1
ATOM 2602 C CA . VAL A 1 359 ? 33.533 -2.647 -19.791 1.00 97.31 359 VAL A CA 1
ATOM 2603 C C . VAL A 1 359 ? 33.554 -1.451 -18.833 1.00 97.31 359 VAL A C 1
ATOM 2605 O O . VAL A 1 359 ? 34.530 -0.699 -18.801 1.00 97.31 359 VAL A O 1
ATOM 2608 N N . ILE A 1 360 ? 32.503 -1.272 -18.028 1.00 94.56 360 ILE A N 1
ATOM 2609 C CA . ILE A 1 360 ? 32.480 -0.269 -16.954 1.00 94.56 360 ILE A CA 1
ATOM 2610 C C . ILE A 1 360 ? 33.576 -0.570 -15.923 1.00 94.56 360 ILE A C 1
ATOM 2612 O O . ILE A 1 360 ? 34.305 0.347 -15.535 1.00 94.56 360 ILE A O 1
ATOM 2616 N N . ASP A 1 361 ? 33.733 -1.835 -15.540 1.00 96.06 361 ASP A N 1
ATOM 2617 C CA . ASP A 1 361 ? 34.653 -2.272 -14.487 1.00 96.06 361 ASP A CA 1
ATOM 2618 C C . ASP A 1 361 ? 36.125 -2.298 -14.932 1.00 96.06 361 ASP A C 1
ATOM 2620 O O . ASP A 1 361 ? 37.016 -2.208 -14.088 1.00 96.06 361 ASP A O 1
ATOM 2624 N N . ASP A 1 362 ? 36.413 -2.368 -16.238 1.00 95.38 362 ASP A N 1
ATOM 2625 C CA . ASP A 1 362 ? 37.786 -2.330 -16.760 1.00 95.38 362 ASP A CA 1
ATOM 2626 C C . ASP A 1 362 ? 38.375 -0.908 -16.670 1.00 95.38 362 ASP A C 1
ATOM 2628 O O . ASP A 1 362 ? 37.980 -0.031 -17.449 1.00 95.38 362 ASP A O 1
ATOM 2632 N N . PRO A 1 363 ? 39.346 -0.630 -15.778 1.00 90.44 363 PRO A N 1
ATOM 2633 C CA . PRO A 1 363 ? 39.927 0.705 -15.633 1.00 90.44 363 PRO A CA 1
ATOM 2634 C C . PRO A 1 363 ? 40.650 1.192 -16.899 1.00 90.44 363 PRO A C 1
ATOM 2636 O O . PRO A 1 363 ? 40.855 2.395 -17.041 1.00 90.44 363 PRO A O 1
ATOM 2639 N N . ASN A 1 364 ? 40.998 0.290 -17.823 1.00 90.12 364 ASN A N 1
ATOM 2640 C CA . ASN A 1 364 ? 41.724 0.589 -19.057 1.00 90.12 364 ASN A CA 1
ATOM 2641 C C . ASN A 1 364 ? 40.828 0.612 -20.307 1.00 90.12 364 ASN A C 1
ATOM 2643 O O . ASN A 1 364 ? 41.346 0.709 -21.422 1.00 90.12 364 ASN A O 1
ATOM 2647 N N . ALA A 1 365 ? 39.503 0.521 -20.149 1.00 90.31 365 ALA A N 1
ATOM 2648 C CA . ALA A 1 365 ? 38.575 0.550 -21.273 1.00 90.31 365 ALA A CA 1
ATOM 2649 C C . ALA A 1 365 ? 38.752 1.828 -22.111 1.00 90.31 365 ALA A C 1
ATOM 2651 O O . ALA A 1 365 ? 38.598 2.952 -21.627 1.00 90.31 365 ALA A O 1
ATOM 2652 N N . THR A 1 366 ? 39.049 1.653 -23.397 1.00 88.38 366 THR A N 1
ATOM 2653 C CA . THR A 1 366 ? 39.208 2.758 -24.349 1.00 88.38 366 THR A CA 1
ATOM 2654 C C . THR A 1 366 ? 37.855 3.397 -24.691 1.00 88.38 366 THR A C 1
ATOM 2656 O O . THR A 1 366 ? 36.830 2.706 -24.684 1.00 88.38 366 THR A O 1
ATOM 2659 N N . PRO A 1 367 ? 37.820 4.681 -25.102 1.00 82.56 367 PRO A N 1
ATOM 2660 C CA . PRO A 1 367 ? 36.586 5.324 -25.557 1.00 82.56 367 PRO A CA 1
ATOM 2661 C C . PRO A 1 367 ? 35.856 4.544 -26.663 1.00 82.56 367 PRO A C 1
ATOM 2663 O O . PRO A 1 367 ? 34.632 4.466 -26.654 1.00 82.56 367 PRO A O 1
ATOM 2666 N N . ALA A 1 368 ? 36.589 3.899 -27.578 1.00 85.62 368 ALA A N 1
ATOM 2667 C CA . ALA A 1 368 ? 36.006 3.070 -28.634 1.00 85.62 368 ALA A CA 1
ATOM 2668 C C . ALA A 1 368 ? 35.324 1.799 -28.091 1.00 85.62 368 ALA A C 1
ATOM 2670 O O . ALA A 1 368 ? 34.245 1.438 -28.559 1.00 85.62 368 ALA A O 1
ATOM 2671 N N . GLN A 1 369 ? 35.918 1.138 -27.089 1.00 92.31 369 GLN A N 1
ATOM 2672 C CA . GLN A 1 369 ? 35.308 -0.023 -26.426 1.00 92.31 369 GLN A CA 1
ATOM 2673 C C . GLN A 1 369 ? 34.041 0.370 -25.663 1.00 92.31 369 GLN A C 1
ATOM 2675 O O . GLN A 1 369 ? 33.030 -0.321 -25.774 1.00 92.31 369 GLN A O 1
ATOM 2680 N N . VAL A 1 370 ? 34.070 1.497 -24.944 1.00 91.31 370 VAL A N 1
ATOM 2681 C CA . VAL A 1 370 ? 32.883 2.029 -24.258 1.00 91.31 370 VAL A CA 1
ATOM 2682 C C . VAL A 1 370 ? 31.786 2.363 -25.268 1.00 91.31 370 VAL A C 1
ATOM 2684 O O . VAL A 1 370 ? 30.633 1.983 -25.063 1.00 91.31 370 VAL A O 1
ATOM 2687 N N . LYS A 1 371 ? 32.149 2.988 -26.399 1.00 87.25 371 LYS A N 1
ATOM 2688 C CA . LYS A 1 371 ? 31.206 3.333 -27.467 1.00 87.25 371 LYS A CA 1
ATOM 2689 C C . LYS A 1 371 ? 30.532 2.077 -28.050 1.00 87.25 371 LYS A C 1
ATOM 2691 O O . LYS A 1 371 ? 29.311 1.990 -28.155 1.00 87.25 371 LYS A O 1
ATOM 2696 N N . ALA A 1 372 ? 31.322 1.050 -28.358 1.00 92.12 372 ALA A N 1
ATOM 2697 C CA . ALA A 1 372 ? 30.808 -0.218 -28.875 1.00 92.12 372 ALA A CA 1
ATOM 2698 C C . ALA A 1 372 ? 29.891 -0.944 -27.871 1.00 92.12 372 ALA A C 1
ATOM 2700 O O . ALA A 1 372 ? 28.843 -1.461 -28.260 1.00 92.12 372 ALA A O 1
ATOM 2701 N N . ALA A 1 373 ? 30.257 -0.962 -26.585 1.00 95.69 373 ALA A N 1
ATOM 2702 C CA . ALA A 1 373 ? 29.455 -1.590 -25.535 1.00 95.69 373 ALA A CA 1
ATOM 2703 C C . ALA A 1 373 ? 28.111 -0.878 -25.322 1.00 95.69 373 ALA A C 1
ATOM 2705 O O . ALA A 1 373 ? 27.086 -1.540 -25.169 1.00 95.69 373 ALA A O 1
ATOM 2706 N N . LEU A 1 374 ? 28.105 0.458 -25.369 1.00 91.94 374 LEU A N 1
ATOM 2707 C CA . LEU A 1 374 ? 26.889 1.258 -25.238 1.00 91.94 374 LEU A CA 1
ATOM 2708 C C . LEU A 1 374 ? 25.940 1.013 -26.414 1.00 91.94 374 LEU A C 1
ATOM 2710 O O . LEU A 1 374 ? 24.770 0.732 -26.169 1.00 91.94 374 LEU A O 1
ATOM 2714 N N . GLN A 1 375 ? 26.430 1.013 -27.662 1.00 92.44 375 GLN A N 1
ATOM 2715 C CA . GLN A 1 375 ? 25.588 0.682 -28.821 1.00 92.44 375 GLN A CA 1
ATOM 2716 C C . GLN A 1 375 ? 24.998 -0.727 -28.710 1.00 92.44 375 GLN A C 1
ATOM 2718 O O . GLN A 1 375 ? 23.800 -0.911 -28.899 1.00 92.44 375 GLN A O 1
ATOM 2723 N N . ALA A 1 376 ? 25.824 -1.721 -28.367 1.00 95.44 376 ALA A N 1
ATOM 2724 C CA . ALA A 1 376 ? 25.376 -3.106 -28.260 1.00 95.44 376 ALA A CA 1
ATOM 2725 C C . ALA A 1 376 ? 24.296 -3.284 -27.180 1.00 95.44 376 ALA A C 1
ATOM 2727 O O . ALA A 1 376 ? 23.306 -3.988 -27.398 1.00 95.44 376 ALA A O 1
ATOM 2728 N N . LEU A 1 377 ? 24.464 -2.632 -26.024 1.00 95.69 377 LEU A N 1
ATOM 2729 C CA . LEU A 1 377 ? 23.457 -2.640 -24.968 1.00 95.69 377 LEU A CA 1
ATOM 2730 C C . LEU A 1 377 ? 22.184 -1.911 -25.410 1.00 95.69 377 LEU A C 1
ATOM 2732 O O . LEU A 1 377 ? 21.092 -2.421 -25.176 1.00 95.69 377 LEU A O 1
ATOM 2736 N N . TYR A 1 378 ? 22.318 -0.761 -26.073 1.00 93.69 378 TYR A N 1
ATOM 2737 C CA . TYR A 1 378 ? 21.197 0.024 -26.583 1.00 93.69 378 TYR A CA 1
ATOM 2738 C C . TYR A 1 378 ? 20.353 -0.785 -27.577 1.00 93.69 378 TYR A C 1
ATOM 2740 O O . TYR A 1 378 ? 19.136 -0.879 -27.418 1.00 93.69 378 TYR A O 1
ATOM 2748 N N . ASP A 1 379 ? 20.987 -1.440 -28.551 1.00 93.44 379 ASP A N 1
ATOM 2749 C CA . ASP A 1 379 ? 20.293 -2.262 -29.545 1.00 93.44 379 ASP A CA 1
ATOM 2750 C C . ASP A 1 379 ? 19.562 -3.431 -28.871 1.00 93.44 379 ASP A C 1
ATOM 2752 O O . ASP A 1 379 ? 18.394 -3.706 -29.162 1.00 93.44 379 ASP A O 1
ATOM 2756 N N . SER A 1 380 ? 20.222 -4.090 -27.909 1.00 95.38 380 SER A N 1
ATOM 2757 C CA . SER A 1 380 ? 19.600 -5.164 -27.135 1.00 95.38 380 SER A CA 1
ATOM 2758 C C . SER A 1 380 ? 18.444 -4.668 -26.270 1.00 95.38 380 SER A C 1
ATOM 2760 O O . SER A 1 380 ? 17.463 -5.392 -26.111 1.00 95.38 380 SER A O 1
ATOM 2762 N N . TYR A 1 381 ? 18.547 -3.463 -25.713 1.00 94.00 381 TYR A N 1
ATOM 2763 C CA . TYR A 1 381 ? 17.501 -2.844 -24.911 1.00 94.00 381 TYR A CA 1
ATOM 2764 C C . TYR A 1 381 ? 16.257 -2.551 -25.753 1.00 94.00 381 TYR A C 1
ATOM 2766 O O . TYR A 1 381 ? 15.148 -2.912 -25.356 1.00 94.00 381 TYR A O 1
ATOM 2774 N N . GLN A 1 382 ? 16.429 -1.980 -26.950 1.00 92.00 382 GLN A N 1
ATOM 2775 C CA . GLN A 1 382 ? 15.314 -1.737 -27.870 1.00 92.00 382 GLN A CA 1
ATOM 2776 C C . GLN A 1 382 ? 14.669 -3.047 -28.337 1.00 92.00 382 GLN A C 1
ATOM 2778 O O . GLN A 1 382 ? 13.442 -3.157 -28.341 1.00 92.00 382 GLN A O 1
ATOM 2783 N N . ALA A 1 383 ? 15.473 -4.065 -28.663 1.00 92.69 383 ALA A N 1
ATOM 2784 C CA . ALA A 1 383 ? 14.966 -5.384 -29.038 1.00 92.69 383 ALA A CA 1
ATOM 2785 C C . ALA A 1 383 ? 14.182 -6.051 -27.897 1.00 92.69 383 ALA A C 1
ATOM 2787 O O . ALA A 1 383 ? 13.112 -6.616 -28.129 1.00 92.69 383 ALA A O 1
ATOM 2788 N N . PHE A 1 384 ? 14.683 -5.951 -26.661 1.00 94.88 384 PHE A N 1
ATOM 2789 C CA . PHE A 1 384 ? 13.995 -6.466 -25.482 1.00 94.88 384 PHE A CA 1
ATOM 2790 C C . PHE A 1 384 ? 12.638 -5.781 -25.306 1.00 94.88 384 PHE A C 1
ATOM 2792 O O . PHE A 1 384 ? 11.618 -6.467 -25.297 1.00 94.88 384 PHE A O 1
ATOM 2799 N N . ARG A 1 385 ? 12.595 -4.441 -25.283 1.00 91.81 385 ARG A N 1
ATOM 2800 C CA . ARG A 1 385 ? 11.345 -3.666 -25.172 1.00 91.81 385 ARG A CA 1
ATOM 2801 C C . ARG A 1 385 ? 10.338 -3.993 -26.273 1.00 91.81 385 ARG A C 1
ATOM 2803 O O . ARG A 1 385 ? 9.157 -4.151 -25.987 1.00 91.81 385 ARG A O 1
ATOM 2810 N N . ALA A 1 386 ? 10.799 -4.132 -27.515 1.00 89.62 386 ALA A N 1
ATOM 2811 C CA . ALA A 1 386 ? 9.946 -4.472 -28.652 1.00 89.62 386 ALA A CA 1
ATOM 2812 C C . ALA A 1 386 ? 9.365 -5.897 -28.580 1.00 89.62 386 ALA A C 1
ATOM 2814 O O . ALA A 1 386 ? 8.392 -6.190 -29.269 1.00 89.62 386 ALA A O 1
ATOM 2815 N N . SER A 1 387 ? 9.948 -6.782 -27.763 1.00 94.00 387 SER A N 1
ATOM 2816 C CA . SER A 1 387 ? 9.463 -8.155 -27.584 1.00 94.00 387 SER A CA 1
ATOM 2817 C C . SER A 1 387 ? 8.323 -8.290 -26.571 1.00 94.00 387 SER A C 1
ATOM 2819 O O . SER A 1 387 ? 7.758 -9.379 -26.460 1.00 94.00 387 SER A O 1
ATOM 2821 N N . ALA A 1 388 ? 7.980 -7.217 -25.846 1.00 92.38 388 ALA A N 1
ATOM 2822 C CA . ALA A 1 388 ? 6.873 -7.224 -24.899 1.00 92.38 388 ALA A CA 1
ATOM 2823 C C . ALA A 1 388 ? 5.565 -7.641 -25.593 1.00 92.38 388 ALA A C 1
ATOM 2825 O O . ALA A 1 388 ? 5.212 -7.149 -26.667 1.00 92.38 388 ALA A O 1
ATOM 2826 N N . VAL A 1 389 ? 4.836 -8.556 -24.963 1.00 90.69 389 VAL A N 1
ATOM 2827 C CA . VAL A 1 389 ? 3.515 -8.994 -25.402 1.00 90.69 389 VAL A CA 1
ATOM 2828 C C . VAL A 1 389 ? 2.553 -7.812 -25.313 1.00 90.69 389 VAL A C 1
ATOM 2830 O O . VAL A 1 389 ? 2.557 -7.062 -24.335 1.00 90.69 389 VAL A O 1
ATOM 2833 N N . ASN A 1 390 ? 1.741 -7.635 -26.354 1.00 89.19 390 ASN A N 1
ATOM 2834 C CA . ASN A 1 390 ? 0.810 -6.522 -26.462 1.00 89.19 390 ASN A CA 1
ATOM 2835 C C . ASN A 1 390 ? -0.435 -6.931 -27.265 1.00 89.19 390 ASN A C 1
ATOM 2837 O O . ASN A 1 390 ? -0.340 -7.244 -28.452 1.00 89.19 390 ASN A O 1
ATOM 2841 N N . THR A 1 391 ? -1.605 -6.909 -26.629 1.00 90.31 391 THR A N 1
ATOM 2842 C CA . THR A 1 391 ? -2.912 -7.169 -27.248 1.00 90.31 391 THR A CA 1
ATOM 2843 C C . THR A 1 391 ? -3.545 -5.920 -27.861 1.00 90.31 391 THR A C 1
ATOM 2845 O O . THR A 1 391 ? -4.667 -6.005 -28.365 1.00 90.31 391 THR A O 1
ATOM 2848 N N . ASN A 1 392 ? -2.861 -4.768 -27.852 1.00 94.31 392 ASN A N 1
ATOM 2849 C CA . ASN A 1 392 ? -3.318 -3.564 -28.538 1.00 94.31 392 ASN A CA 1
ATOM 2850 C C . ASN A 1 392 ? -3.378 -3.803 -30.055 1.00 94.31 392 ASN A C 1
ATOM 2852 O O . ASN A 1 392 ? -2.382 -3.693 -30.772 1.00 94.31 392 ASN A O 1
ATOM 2856 N N . VAL A 1 393 ? -4.576 -4.081 -30.561 1.00 95.06 393 VAL A N 1
ATOM 2857 C CA . VAL A 1 393 ? -4.838 -4.303 -31.984 1.00 95.06 393 VAL A CA 1
ATOM 2858 C C . VAL A 1 393 ? -4.850 -3.004 -32.802 1.00 95.06 393 VAL A C 1
ATOM 2860 O O . VAL A 1 393 ? -4.881 -3.063 -34.034 1.00 95.06 393 VAL A O 1
ATOM 2863 N N . ALA A 1 394 ? -4.795 -1.843 -32.139 1.00 94.38 394 ALA A N 1
ATOM 2864 C CA . ALA A 1 394 ? -4.627 -0.526 -32.752 1.00 94.38 394 ALA A CA 1
ATOM 2865 C C . ALA A 1 394 ? -3.155 -0.068 -32.837 1.00 94.38 394 ALA A C 1
ATOM 2867 O O . ALA A 1 394 ? -2.884 0.992 -33.399 1.00 94.38 394 ALA A O 1
ATOM 2868 N N . ALA A 1 395 ? -2.188 -0.848 -32.334 1.00 90.69 395 ALA A N 1
ATOM 2869 C CA . ALA A 1 395 ? -0.778 -0.455 -32.326 1.00 90.69 395 ALA A CA 1
ATOM 2870 C C . ALA A 1 395 ? -0.259 -0.094 -33.736 1.00 90.69 395 ALA A C 1
ATOM 2872 O O . ALA A 1 395 ? -0.403 -0.860 -34.692 1.00 90.69 395 ALA A O 1
ATOM 2873 N N . GLY A 1 396 ? 0.344 1.094 -33.864 1.00 87.31 396 GLY A N 1
ATOM 2874 C CA . GLY A 1 396 ? 0.882 1.614 -35.128 1.00 87.31 396 GLY A CA 1
ATOM 2875 C C . GLY A 1 396 ? -0.170 2.043 -36.160 1.00 87.31 396 GLY A C 1
ATOM 2876 O O . GLY A 1 396 ? 0.187 2.351 -37.298 1.00 87.31 396 GLY A O 1
ATOM 2877 N N . ARG A 1 397 ? -1.462 2.053 -35.806 1.00 92.44 397 ARG A N 1
ATOM 2878 C CA . ARG A 1 397 ? -2.538 2.547 -36.676 1.00 92.44 397 ARG A CA 1
ATOM 2879 C C . ARG A 1 397 ? -2.712 4.061 -36.508 1.00 92.44 397 ARG A C 1
ATOM 2881 O O . ARG A 1 397 ? -2.624 4.554 -35.387 1.00 92.44 397 ARG A O 1
ATOM 2888 N N . PRO A 1 398 ? -2.972 4.810 -37.594 1.00 94.12 398 PRO A N 1
ATOM 2889 C CA . PRO A 1 398 ? -3.221 6.241 -37.496 1.00 94.12 398 PRO A CA 1
ATOM 2890 C C . PRO A 1 398 ? -4.565 6.517 -36.814 1.00 94.12 398 PRO A C 1
ATOM 2892 O O . PRO A 1 398 ? -5.556 5.826 -37.070 1.00 94.12 398 PRO A O 1
ATOM 2895 N N . LEU A 1 399 ? -4.596 7.566 -35.996 1.00 94.50 399 LEU A N 1
ATOM 2896 C CA . LEU A 1 399 ? -5.828 8.114 -35.443 1.00 94.50 399 LEU A CA 1
ATOM 2897 C C . LEU A 1 399 ? -6.434 9.124 -36.420 1.00 94.50 399 LEU A C 1
ATOM 2899 O O . LEU A 1 399 ? -5.728 9.891 -37.074 1.00 94.50 399 LEU A O 1
ATOM 2903 N N . SER A 1 400 ? -7.757 9.115 -36.508 1.00 93.62 400 SER A N 1
ATOM 2904 C CA . SER A 1 400 ? -8.557 10.099 -37.235 1.00 93.62 400 SER A CA 1
ATOM 2905 C C . SER A 1 400 ? -9.417 10.864 -36.241 1.00 93.62 400 SER A C 1
ATOM 2907 O O . SER A 1 400 ? -9.963 10.261 -35.321 1.00 93.62 400 SER A O 1
ATOM 2909 N N . THR A 1 401 ? -9.536 12.175 -36.410 1.00 92.62 401 THR A N 1
ATOM 2910 C CA . THR A 1 401 ? -10.315 13.035 -35.516 1.00 92.62 401 THR A CA 1
ATOM 2911 C C . THR A 1 401 ? -11.394 13.776 -36.294 1.00 92.62 401 THR A C 1
ATOM 2913 O O . THR A 1 401 ? -11.239 14.079 -37.481 1.00 92.62 401 THR A O 1
ATOM 2916 N N . GLY A 1 402 ? -12.505 14.064 -35.626 1.00 89.88 402 GLY A N 1
ATOM 2917 C CA . GLY A 1 402 ? -13.569 14.924 -36.128 1.00 89.88 402 GLY A CA 1
ATOM 2918 C C . GLY A 1 402 ? -14.192 15.741 -34.997 1.00 89.88 402 GLY A C 1
ATOM 2919 O O . GLY A 1 402 ? -13.692 15.713 -33.872 1.00 89.88 402 GLY A O 1
ATOM 2920 N N . PRO A 1 403 ? -15.264 16.503 -35.272 1.00 89.62 403 PRO A N 1
ATOM 2921 C CA . PRO A 1 403 ? -15.930 17.297 -34.243 1.00 89.62 403 PRO A CA 1
ATOM 2922 C C . PRO A 1 403 ? -16.486 16.383 -33.141 1.00 89.62 403 PRO A C 1
ATOM 2924 O O . PRO A 1 403 ? -17.424 15.632 -33.402 1.00 89.62 403 PRO A O 1
ATOM 2927 N N . GLY A 1 404 ? -15.893 16.435 -31.945 1.00 91.50 404 GLY A N 1
ATOM 2928 C CA . GLY A 1 404 ? -16.310 15.630 -30.793 1.00 91.50 404 GLY A CA 1
ATOM 2929 C C . GLY A 1 404 ? -15.935 14.146 -30.848 1.00 91.50 404 GLY A C 1
ATOM 2930 O O . GLY A 1 404 ? -16.538 13.345 -30.146 1.00 91.50 404 GLY A O 1
ATOM 2931 N N . TRP A 1 405 ? -14.984 13.722 -31.690 1.00 95.19 405 TRP A N 1
ATOM 2932 C CA . TRP A 1 405 ? -14.567 12.315 -31.677 1.00 95.19 405 TRP A CA 1
ATOM 2933 C C . TRP A 1 405 ? -13.136 12.060 -32.154 1.00 95.19 405 TRP A C 1
ATOM 2935 O O . TRP A 1 405 ? -12.593 12.770 -33.003 1.00 95.19 405 TRP A O 1
ATOM 2945 N N . THR A 1 406 ? -12.569 10.958 -31.658 1.00 96.44 406 THR A N 1
ATOM 2946 C CA . THR A 1 406 ? -11.316 10.345 -32.128 1.00 96.44 406 THR A CA 1
ATOM 2947 C C . THR A 1 406 ? -11.563 8.875 -32.465 1.00 96.44 406 THR A C 1
ATOM 2949 O O . THR A 1 406 ? -12.215 8.165 -31.711 1.00 96.44 406 THR A O 1
ATOM 2952 N N . GLN A 1 407 ? -11.062 8.388 -33.599 1.00 96.06 407 GLN A N 1
ATOM 2953 C CA . GLN A 1 407 ? -11.343 7.047 -34.115 1.00 96.06 407 GLN A CA 1
ATOM 2954 C C . GLN A 1 407 ? -10.099 6.374 -34.697 1.00 96.06 407 GLN A C 1
ATOM 2956 O O . GLN A 1 407 ? -9.282 7.019 -35.357 1.00 96.06 407 GLN A O 1
ATOM 2961 N N . VAL A 1 408 ? -10.040 5.048 -34.566 1.00 97.62 408 VAL A N 1
ATOM 2962 C CA . VAL A 1 408 ? -9.076 4.174 -35.246 1.00 97.62 408 VAL A CA 1
ATOM 2963 C C . VAL A 1 408 ? -9.781 3.131 -36.131 1.00 97.62 408 VAL A C 1
ATOM 2965 O O . VAL A 1 408 ? -10.783 2.537 -35.729 1.00 97.62 408 VAL A O 1
ATOM 2968 N N . ASP A 1 409 ? -9.264 2.907 -37.349 1.00 97.69 409 ASP A N 1
ATOM 2969 C CA . ASP A 1 409 ? -9.616 1.760 -38.208 1.00 97.69 409 ASP A CA 1
ATOM 2970 C C . ASP A 1 409 ? -8.604 0.631 -37.973 1.00 97.69 409 ASP A C 1
ATOM 2972 O O . ASP A 1 409 ? -7.414 0.751 -38.271 1.00 97.69 409 ASP A O 1
ATOM 2976 N N . LEU A 1 410 ? -9.090 -0.492 -37.458 1.00 97.56 410 LEU A N 1
ATOM 2977 C CA . LEU A 1 410 ? -8.306 -1.691 -37.188 1.00 97.56 410 LEU A CA 1
ATOM 2978 C C . LEU A 1 410 ? -7.953 -2.476 -38.470 1.00 97.56 410 LEU A C 1
ATOM 2980 O O . LEU A 1 410 ? -7.172 -3.431 -38.440 1.00 97.56 410 LEU A O 1
ATOM 2984 N N . GLY A 1 411 ? -8.534 -2.097 -39.611 1.00 97.06 411 GLY A N 1
ATOM 2985 C CA . GLY A 1 411 ? -8.318 -2.662 -40.944 1.00 97.06 411 GLY A CA 1
ATOM 2986 C C . GLY A 1 411 ? -9.219 -3.855 -41.277 1.00 97.06 411 GLY A C 1
ATOM 2987 O O . GLY A 1 411 ? -9.529 -4.078 -42.447 1.00 97.06 411 GLY A O 1
ATOM 2988 N N . LYS A 1 412 ? -9.675 -4.610 -40.270 1.00 96.06 412 LYS A N 1
ATOM 2989 C CA . LYS A 1 412 ? -10.630 -5.722 -40.410 1.00 96.06 412 LYS A CA 1
ATOM 2990 C C . LYS A 1 412 ? -11.478 -5.889 -39.141 1.00 96.06 412 LYS A C 1
ATOM 2992 O O . LYS A 1 412 ? -10.992 -5.540 -38.067 1.00 96.06 412 LYS A O 1
ATOM 2997 N N . PRO A 1 413 ? -12.694 -6.459 -39.236 1.00 97.62 413 PRO A N 1
ATOM 2998 C CA . PRO A 1 413 ? -13.455 -6.855 -38.055 1.00 97.62 413 PRO A CA 1
ATOM 2999 C C . PRO A 1 413 ? -12.696 -7.896 -37.222 1.00 97.62 413 PRO A C 1
ATOM 3001 O O . PRO A 1 413 ? -12.226 -8.898 -37.771 1.00 97.62 413 PRO A O 1
ATOM 3004 N N . GLN A 1 414 ? -12.562 -7.651 -35.921 1.00 97.75 414 GLN A N 1
ATOM 3005 C CA . GLN A 1 414 ? -11.929 -8.552 -34.956 1.00 97.75 414 GLN A CA 1
ATOM 3006 C C . GLN A 1 414 ? -12.471 -8.320 -33.531 1.00 97.75 414 GLN A C 1
ATOM 3008 O O . GLN A 1 414 ? -13.047 -7.260 -33.273 1.00 97.75 414 GLN A O 1
ATOM 3013 N N . PRO A 1 415 ? -12.320 -9.288 -32.604 1.00 97.56 415 PRO A N 1
ATOM 3014 C CA . PRO A 1 415 ? -12.779 -9.134 -31.224 1.00 97.56 415 PRO A CA 1
ATOM 3015 C C . PRO A 1 415 ? -12.027 -8.026 -30.476 1.00 97.56 415 PRO A C 1
ATOM 3017 O O . PRO A 1 415 ? -10.804 -7.933 -30.586 1.00 97.56 415 PRO A O 1
ATOM 3020 N N . VAL A 1 416 ? -12.767 -7.228 -29.704 1.00 97.75 416 VAL A N 1
ATOM 3021 C CA . VAL A 1 416 ? -12.272 -6.175 -28.801 1.00 97.75 416 VAL A CA 1
ATOM 3022 C C . VAL A 1 416 ? -13.162 -6.093 -27.555 1.00 97.75 416 VAL A C 1
ATOM 3024 O O . VAL A 1 416 ? -14.352 -6.411 -27.628 1.00 97.75 416 VAL A O 1
ATOM 3027 N N . ASN A 1 417 ? -12.598 -5.690 -26.419 1.00 96.81 417 ASN A N 1
ATOM 3028 C CA . ASN A 1 417 ? -13.311 -5.602 -25.131 1.00 96.81 417 ASN A CA 1
ATOM 3029 C C . ASN A 1 417 ? -12.733 -4.579 -24.138 1.00 96.81 417 ASN A C 1
ATOM 3031 O O . ASN A 1 417 ? -13.215 -4.497 -23.013 1.00 96.81 417 ASN A O 1
ATOM 3035 N N . ASP A 1 418 ? -11.702 -3.832 -24.529 1.00 96.31 418 ASP A N 1
ATOM 3036 C CA . ASP A 1 418 ? -11.040 -2.848 -23.676 1.00 96.31 418 ASP A CA 1
ATOM 3037 C C . ASP A 1 418 ? -10.524 -1.689 -24.529 1.00 96.31 418 ASP A C 1
ATOM 3039 O O . ASP A 1 418 ? -9.927 -1.897 -25.596 1.00 96.31 418 ASP A O 1
ATOM 3043 N N . VAL A 1 419 ? -10.758 -0.472 -24.049 1.00 97.56 419 VAL A N 1
ATOM 3044 C CA . VAL A 1 419 ? -10.204 0.756 -24.609 1.00 97.56 419 VAL A CA 1
ATOM 3045 C C . VAL A 1 419 ? -9.482 1.523 -23.512 1.00 97.56 419 VAL A C 1
ATOM 3047 O O . VAL A 1 419 ? -10.073 1.895 -22.502 1.00 97.56 419 VAL A O 1
ATOM 3050 N N . TYR A 1 420 ? -8.200 1.787 -23.748 1.00 95.38 420 TYR A N 1
ATOM 3051 C CA . TYR A 1 420 ? -7.365 2.635 -22.906 1.00 95.38 420 TYR A CA 1
ATOM 3052 C C . TYR A 1 420 ? -7.073 3.936 -23.645 1.00 95.38 420 TYR A C 1
ATOM 3054 O O . TYR A 1 420 ? -6.671 3.921 -24.812 1.00 95.38 420 TYR A O 1
ATOM 3062 N N . VAL A 1 421 ? -7.248 5.054 -22.949 1.00 95.25 421 VAL A N 1
ATOM 3063 C CA . VAL A 1 421 ? -7.002 6.394 -23.480 1.00 95.25 421 VAL A CA 1
ATOM 3064 C C . VAL A 1 421 ? -5.993 7.091 -22.587 1.00 95.25 421 VAL A C 1
ATOM 3066 O O . VAL A 1 421 ? -6.213 7.196 -21.382 1.00 95.25 421 VAL A O 1
ATOM 3069 N N . GLN A 1 422 ? -4.906 7.587 -23.172 1.00 94.69 422 GLN A N 1
ATOM 3070 C CA . GLN A 1 422 ? -4.027 8.556 -22.525 1.00 94.69 422 GLN A CA 1
ATOM 3071 C C . GLN A 1 422 ? -4.441 9.948 -22.991 1.00 94.69 422 GLN A C 1
ATOM 3073 O O . GLN A 1 422 ? -4.319 10.276 -24.175 1.00 94.69 422 GLN A O 1
ATOM 3078 N N . TRP A 1 423 ? -4.918 10.770 -22.062 1.00 92.50 423 TRP A N 1
ATOM 3079 C CA . TRP A 1 423 ? -5.325 12.136 -22.366 1.00 92.50 423 TRP A CA 1
ATOM 3080 C C . TRP A 1 423 ? -4.132 13.093 -22.353 1.00 92.50 423 TRP A C 1
ATOM 3082 O O . TRP A 1 423 ? -3.115 12.823 -21.707 1.00 92.50 423 TRP A O 1
ATOM 3092 N N . GLY A 1 424 ? -4.260 14.203 -23.078 1.00 91.69 424 GLY A N 1
ATOM 3093 C CA . GLY A 1 424 ? -3.372 15.360 -23.004 1.00 91.69 424 GLY A CA 1
ATOM 3094 C C . GLY A 1 424 ? -3.873 16.409 -22.007 1.00 91.69 424 GLY A C 1
ATOM 3095 O O . GLY A 1 424 ? -4.499 16.082 -20.996 1.00 91.69 424 GLY A O 1
ATOM 3096 N N . GLN A 1 425 ? -3.583 17.681 -22.290 1.00 89.00 425 GLN A N 1
ATOM 3097 C CA . GLN A 1 425 ? -4.003 18.801 -21.441 1.00 89.00 425 GLN A CA 1
ATOM 3098 C C . GLN A 1 425 ? -5.510 19.043 -21.531 1.00 89.00 425 GLN A C 1
ATOM 3100 O O . GLN A 1 425 ? -6.158 19.215 -20.500 1.00 89.00 425 GLN A O 1
ATOM 3105 N N . ALA A 1 426 ? -6.075 19.026 -22.743 1.00 90.69 426 ALA A N 1
ATOM 3106 C CA . ALA A 1 426 ? -7.517 18.930 -22.916 1.00 90.69 426 ALA A CA 1
ATOM 3107 C C . ALA A 1 426 ? -7.937 17.458 -22.813 1.00 90.69 426 ALA A C 1
ATOM 3109 O O . ALA A 1 426 ? -7.393 16.599 -23.503 1.00 90.69 426 ALA A O 1
ATOM 3110 N N . PHE A 1 427 ? -8.911 17.152 -21.967 1.00 92.38 427 PHE A N 1
ATOM 3111 C CA . PHE A 1 427 ? -9.410 15.795 -21.749 1.00 92.38 427 PHE A CA 1
ATOM 3112 C C . PHE A 1 427 ? -10.930 15.819 -21.589 1.00 92.38 427 PHE A C 1
ATOM 3114 O O . PHE A 1 427 ? -11.502 16.891 -21.385 1.00 92.38 427 PHE A O 1
ATOM 3121 N N . SER A 1 428 ? -11.580 14.655 -21.691 1.00 93.81 428 SER A N 1
ATOM 3122 C CA . SER A 1 428 ? -13.032 14.562 -21.517 1.00 93.81 428 SER A CA 1
ATOM 3123 C C . SER A 1 428 ? -13.423 13.964 -20.170 1.00 93.81 428 SER A C 1
ATOM 3125 O O . SER A 1 428 ? -12.997 12.860 -19.822 1.00 93.81 428 SER A O 1
ATOM 3127 N N . HIS A 1 429 ? -14.283 14.674 -19.442 1.00 92.62 429 HIS A N 1
ATOM 3128 C CA . HIS A 1 429 ? -14.903 14.190 -18.207 1.00 92.62 429 HIS A CA 1
ATOM 3129 C C . HIS A 1 429 ? -16.012 13.161 -18.459 1.00 92.62 429 HIS A C 1
ATOM 3131 O O . HIS A 1 429 ? -16.320 12.381 -17.566 1.00 92.62 429 HIS A O 1
ATOM 3137 N N . ASP A 1 430 ? -16.546 13.107 -19.678 1.00 93.94 430 ASP A N 1
ATOM 3138 C CA . ASP A 1 430 ? -17.523 12.122 -20.136 1.00 93.94 430 ASP A CA 1
ATOM 3139 C C . ASP A 1 430 ? -17.222 11.758 -21.596 1.00 93.94 430 ASP A C 1
ATOM 3141 O O . ASP A 1 430 ? -17.071 12.629 -22.459 1.00 93.94 430 ASP A O 1
ATOM 3145 N N . TYR A 1 431 ? -17.057 10.476 -21.887 1.00 96.56 431 TYR A N 1
ATOM 3146 C CA . TYR A 1 431 ? -16.880 9.976 -23.239 1.00 96.56 431 TYR A CA 1
ATOM 3147 C C . TYR A 1 431 ? -17.477 8.581 -23.400 1.00 96.56 431 TYR A C 1
ATOM 3149 O O . TYR A 1 431 ? -17.502 7.751 -22.489 1.00 96.56 431 TYR A O 1
ATOM 3157 N N . LYS A 1 432 ? -17.899 8.288 -24.626 1.00 97.44 432 LYS A N 1
ATOM 3158 C CA . LYS A 1 432 ? -18.437 6.994 -25.035 1.00 97.44 432 LYS A CA 1
ATOM 3159 C C . LYS A 1 432 ? -17.437 6.259 -25.899 1.00 97.44 432 LYS A C 1
ATOM 3161 O O . LYS A 1 432 ? -16.842 6.823 -26.815 1.00 97.44 432 LYS A O 1
ATOM 3166 N N . VAL A 1 433 ? -17.322 4.960 -25.660 1.00 98.12 433 VAL A N 1
ATOM 3167 C CA . VAL A 1 433 ? -16.654 4.040 -26.573 1.00 98.12 433 VAL A CA 1
ATOM 3168 C C . VAL A 1 433 ? -17.700 3.450 -27.499 1.00 98.12 433 VAL A C 1
ATOM 3170 O O . VAL A 1 433 ? -18.646 2.788 -27.067 1.00 98.12 433 VAL A O 1
ATOM 3173 N N . GLN A 1 434 ? -17.517 3.679 -28.792 1.00 98.44 434 GLN A N 1
ATOM 3174 C CA . GLN A 1 434 ? -18.379 3.179 -29.847 1.00 98.44 434 GLN A CA 1
ATOM 3175 C C . GLN A 1 434 ? -17.614 2.246 -30.780 1.00 98.44 434 GLN A C 1
ATOM 3177 O O . GLN A 1 434 ? -16.446 2.471 -31.100 1.00 98.44 434 GLN A O 1
ATOM 3182 N N . THR A 1 435 ? -18.293 1.212 -31.269 1.00 98.44 435 THR A N 1
ATOM 3183 C CA . THR A 1 435 ? -17.726 0.259 -32.229 1.00 98.44 435 THR A CA 1
ATOM 3184 C C . THR A 1 435 ? -18.570 0.163 -33.493 1.00 98.44 435 THR A C 1
ATOM 3186 O O . THR A 1 435 ? -19.782 0.380 -33.469 1.00 98.44 435 THR A O 1
ATOM 3189 N N . SER A 1 436 ? -17.923 -0.150 -34.616 1.00 98.31 436 SER A N 1
ATOM 3190 C CA . SER A 1 436 ? -18.582 -0.385 -35.901 1.00 98.31 436 SER A CA 1
ATOM 3191 C C . SER A 1 436 ? -17.828 -1.423 -36.733 1.00 98.31 436 SER A C 1
ATOM 3193 O O . SER A 1 436 ? -16.602 -1.532 -36.662 1.00 98.31 436 SER A O 1
ATOM 3195 N N . VAL A 1 437 ? -18.552 -2.179 -37.560 1.00 97.88 437 VAL A N 1
ATOM 3196 C CA . VAL A 1 437 ? -17.969 -3.082 -38.569 1.00 97.88 437 VAL A CA 1
ATOM 3197 C C . VAL A 1 437 ? -17.871 -2.438 -39.956 1.00 97.88 437 VAL A C 1
ATOM 3199 O O . VAL A 1 437 ? -17.020 -2.848 -40.746 1.00 97.88 437 VAL A O 1
ATOM 3202 N N . ASP A 1 438 ? -18.709 -1.437 -40.245 1.00 95.94 438 ASP A N 1
ATOM 3203 C CA . ASP A 1 438 ? -18.850 -0.802 -41.565 1.00 95.94 438 ASP A CA 1
ATOM 3204 C C . ASP A 1 438 ? -18.311 0.642 -41.621 1.00 95.94 438 ASP A C 1
ATOM 3206 O O . ASP A 1 438 ? -18.109 1.174 -42.710 1.00 95.94 438 ASP A O 1
ATOM 3210 N N . GLY A 1 439 ? -18.036 1.259 -40.465 1.00 94.44 439 GLY A N 1
ATOM 3211 C CA . GLY A 1 439 ? -17.507 2.622 -40.350 1.00 94.44 439 GLY A CA 1
ATOM 3212 C C . GLY A 1 439 ? -18.563 3.724 -40.455 1.00 94.44 439 GLY A C 1
ATOM 3213 O O . GLY A 1 439 ? -18.210 4.901 -40.479 1.00 94.44 439 GLY A O 1
ATOM 3214 N N . SER A 1 440 ? -19.846 3.360 -40.500 1.00 93.56 440 SER A N 1
ATOM 3215 C CA . SER A 1 440 ? -20.995 4.267 -40.626 1.00 93.56 440 SER A CA 1
ATOM 3216 C C . SER A 1 440 ? -22.048 4.067 -39.529 1.00 93.56 440 SER A C 1
ATOM 3218 O O . SER A 1 440 ? -22.605 5.044 -39.035 1.00 93.56 440 SER A O 1
ATOM 3220 N N . SER A 1 441 ? -22.268 2.825 -39.094 1.00 95.56 441 SER A N 1
ATOM 3221 C CA . SER A 1 441 ? -23.218 2.448 -38.047 1.00 95.56 441 SER A CA 1
ATOM 3222 C C . SER A 1 441 ? -22.457 2.166 -36.756 1.00 95.56 441 SER A C 1
ATOM 3224 O O . SER A 1 441 ? -21.788 1.135 -36.652 1.00 95.56 441 SER A O 1
ATOM 3226 N N . PHE A 1 442 ? -22.524 3.080 -35.788 1.00 97.38 442 PHE A N 1
ATOM 3227 C CA . PHE A 1 442 ? -21.818 2.968 -34.510 1.00 97.38 442 PHE A CA 1
ATOM 3228 C C . PHE A 1 442 ? -22.757 2.547 -33.381 1.00 97.38 442 PHE A C 1
ATOM 3230 O O . PHE A 1 442 ? -23.888 3.021 -33.290 1.00 97.38 442 PHE A O 1
ATOM 3237 N N . VAL A 1 443 ? -22.266 1.662 -32.513 1.00 97.56 443 VAL A N 1
ATOM 3238 C CA . VAL A 1 443 ? -22.956 1.215 -31.298 1.00 97.56 443 VAL A CA 1
ATOM 3239 C C . VAL A 1 443 ? -22.082 1.538 -30.097 1.00 97.56 443 VAL A C 1
ATOM 3241 O O . VAL A 1 443 ? -20.918 1.137 -30.061 1.00 97.56 443 VAL A O 1
ATOM 3244 N N . THR A 1 444 ? -22.643 2.240 -29.113 1.00 97.69 444 THR A N 1
ATOM 3245 C CA . THR A 1 444 ? -21.985 2.465 -27.820 1.00 97.69 444 THR A CA 1
ATOM 3246 C C . THR A 1 444 ? -21.866 1.148 -27.065 1.00 97.69 444 THR A C 1
ATOM 3248 O O . THR A 1 444 ? -22.860 0.451 -26.862 1.00 97.69 444 THR A O 1
ATOM 3251 N N . VAL A 1 445 ? -20.647 0.819 -26.649 1.00 97.25 445 VAL A N 1
ATOM 3252 C CA . VAL A 1 445 ? -20.326 -0.395 -25.883 1.00 97.25 445 VAL A CA 1
ATOM 3253 C C . VAL A 1 445 ? -19.876 -0.089 -24.457 1.00 97.25 445 VAL A C 1
ATOM 3255 O O . VAL A 1 445 ? -19.948 -0.972 -23.610 1.00 97.25 445 VAL A O 1
ATOM 3258 N N . GLY A 1 446 ? -19.486 1.156 -24.175 1.00 95.94 446 GLY A N 1
ATOM 3259 C CA . GLY A 1 446 ? -19.129 1.623 -22.841 1.00 95.94 446 GLY A CA 1
ATOM 3260 C C . GLY A 1 446 ? -19.130 3.148 -22.753 1.00 95.94 446 GLY A C 1
ATOM 3261 O O . GLY A 1 446 ? -19.142 3.838 -23.774 1.00 95.94 446 GLY A O 1
ATOM 3262 N N . GLU A 1 447 ? -19.135 3.654 -21.529 1.00 95.19 447 GLU A N 1
ATOM 3263 C CA . GLU A 1 447 ? -19.142 5.078 -21.191 1.00 95.19 447 GLU A CA 1
ATOM 3264 C C . GLU A 1 447 ? -18.248 5.275 -19.965 1.00 95.19 447 GLU A C 1
ATOM 3266 O O . GLU A 1 447 ? -18.246 4.439 -19.054 1.00 95.19 447 GLU A O 1
ATOM 3271 N N . SER A 1 448 ? -17.414 6.310 -19.974 1.00 95.44 448 SER A N 1
ATOM 3272 C CA . SER A 1 448 ? -16.415 6.557 -18.934 1.00 95.44 448 SER A CA 1
ATOM 3273 C C . SER A 1 448 ? -16.036 8.034 -18.867 1.00 95.44 448 SER A C 1
ATOM 3275 O O . SER A 1 448 ? -16.374 8.811 -19.749 1.00 95.44 448 SER A O 1
ATOM 3277 N N . GLY A 1 449 ? -15.302 8.418 -17.827 1.00 93.25 449 GLY A N 1
ATOM 3278 C CA . GLY A 1 449 ? -14.829 9.779 -17.614 1.00 93.25 449 GLY A CA 1
ATOM 3279 C C . GLY A 1 449 ? -13.387 9.823 -17.139 1.00 93.25 449 GLY A C 1
ATOM 3280 O O . GLY A 1 449 ? -12.958 8.989 -16.336 1.00 93.25 449 GLY A O 1
ATOM 3281 N N . ALA A 1 450 ? -12.623 10.798 -17.630 1.00 91.25 450 ALA A N 1
ATOM 3282 C CA . ALA A 1 450 ? -11.343 11.144 -17.031 1.00 91.25 450 ALA A CA 1
ATOM 3283 C C . ALA A 1 450 ? -11.530 12.206 -15.944 1.00 91.25 450 ALA A C 1
ATOM 3285 O O . ALA A 1 450 ? -12.353 13.114 -16.047 1.00 91.25 450 ALA A O 1
ATOM 3286 N N . THR A 1 451 ? -10.751 12.084 -14.877 1.00 87.69 451 THR A N 1
ATOM 3287 C CA . THR A 1 451 ? -10.828 12.989 -13.729 1.00 87.69 451 THR A CA 1
ATOM 3288 C C . THR A 1 451 ? -9.831 14.137 -13.837 1.00 87.69 451 THR A C 1
ATOM 3290 O O . THR A 1 451 ? -10.069 15.199 -13.266 1.00 87.69 451 THR A O 1
ATOM 3293 N N . GLU A 1 452 ? -8.720 13.949 -14.555 1.00 87.38 452 GLU A N 1
ATOM 3294 C CA . GLU A 1 452 ? -7.592 14.883 -14.577 1.00 87.38 452 GLU A CA 1
ATOM 3295 C C . GLU A 1 452 ? -6.842 14.865 -15.920 1.00 87.38 452 GLU A C 1
ATOM 3297 O O . GLU A 1 452 ? -6.790 13.849 -16.619 1.00 87.38 452 GLU A O 1
ATOM 3302 N N . ALA A 1 453 ? -6.211 15.995 -16.250 1.00 87.06 453 ALA A N 1
ATOM 3303 C CA . ALA A 1 453 ? -5.381 16.153 -17.440 1.00 87.06 453 ALA A CA 1
ATOM 3304 C C . ALA A 1 453 ? -4.122 15.277 -17.380 1.00 87.06 453 ALA A C 1
ATOM 3306 O O . ALA A 1 453 ? -3.552 15.050 -16.313 1.00 87.06 453 ALA A O 1
ATOM 3307 N N . ASN A 1 454 ? -3.632 14.840 -18.542 1.00 86.69 454 ASN A N 1
ATOM 3308 C CA . ASN A 1 454 ? -2.441 13.989 -18.685 1.00 86.69 454 ASN A CA 1
ATOM 3309 C C . ASN A 1 454 ? -2.506 12.654 -17.923 1.00 86.69 454 ASN A C 1
ATOM 3311 O O . ASN A 1 454 ? -1.483 11.993 -17.728 1.00 86.69 454 ASN A O 1
ATOM 3315 N N . ARG A 1 455 ? -3.697 12.232 -17.494 1.00 86.88 455 ARG A N 1
ATOM 3316 C CA . ARG A 1 455 ? -3.939 10.915 -16.905 1.00 86.88 455 ARG A CA 1
ATOM 3317 C C . ARG A 1 455 ? -4.586 10.003 -17.937 1.00 86.88 455 ARG A C 1
ATOM 3319 O O . ARG A 1 455 ? -5.029 10.437 -19.001 1.00 86.88 455 ARG A O 1
ATOM 3326 N N . SER A 1 456 ? -4.607 8.719 -17.612 1.00 90.12 456 SER A N 1
ATOM 3327 C CA . SER A 1 456 ? -5.270 7.723 -18.439 1.00 90.12 456 SER A CA 1
ATOM 3328 C C . SER A 1 456 ? -6.612 7.312 -17.860 1.00 90.12 456 SER A C 1
ATOM 3330 O O . SER A 1 456 ? -6.846 7.412 -16.655 1.00 90.12 456 SER A O 1
ATOM 3332 N N . SER A 1 457 ? -7.488 6.842 -18.737 1.00 91.88 457 SER A N 1
ATOM 3333 C CA . SER A 1 457 ? -8.766 6.239 -18.379 1.00 91.88 457 SER A CA 1
ATOM 3334 C C . SER A 1 457 ? -8.981 4.961 -19.171 1.00 91.88 457 SER A C 1
ATOM 3336 O O . SER A 1 457 ? -8.460 4.818 -20.282 1.00 91.88 457 SER A O 1
ATOM 3338 N N . ARG A 1 458 ? -9.776 4.052 -18.610 1.00 93.12 458 ARG A N 1
ATOM 3339 C CA . ARG A 1 458 ? -10.064 2.753 -19.209 1.00 93.12 458 ARG A CA 1
ATOM 3340 C C . ARG A 1 458 ? -11.566 2.511 -19.281 1.00 93.12 458 ARG A C 1
ATOM 3342 O O . ARG A 1 458 ? -12.284 2.851 -18.346 1.00 93.12 458 ARG A O 1
ATOM 3349 N N . THR A 1 459 ? -12.006 1.892 -20.369 1.00 96.25 459 THR A N 1
ATOM 3350 C CA . THR A 1 459 ? -13.387 1.453 -20.569 1.00 96.25 459 THR A CA 1
ATOM 3351 C C . THR A 1 459 ? -13.380 -0.013 -20.985 1.00 96.25 459 THR A C 1
ATOM 3353 O O . THR A 1 459 ? -13.105 -0.333 -22.145 1.00 96.25 459 THR A O 1
ATOM 3356 N N . ASP A 1 460 ? -13.702 -0.897 -20.044 1.00 95.62 460 ASP A N 1
ATOM 3357 C CA . ASP A 1 460 ? -13.938 -2.314 -20.322 1.00 95.62 460 ASP A CA 1
ATOM 3358 C C . ASP A 1 460 ? -15.396 -2.531 -20.773 1.00 95.62 460 ASP A C 1
ATOM 3360 O O . ASP A 1 460 ? -16.301 -1.774 -20.417 1.00 95.62 460 ASP A O 1
ATOM 3364 N N . PHE A 1 461 ? -15.648 -3.558 -21.584 1.00 96.56 461 PHE A N 1
ATOM 3365 C CA . PHE A 1 461 ? -16.992 -3.917 -22.058 1.00 96.56 461 PHE A CA 1
ATOM 3366 C C . PHE A 1 461 ? -17.052 -5.391 -22.507 1.00 96.56 461 PHE A C 1
ATOM 3368 O O . PHE A 1 461 ? -16.016 -6.042 -22.655 1.00 96.56 461 PHE A O 1
ATOM 3375 N N . PRO A 1 462 ? -18.245 -5.985 -22.722 1.00 95.44 462 PRO A N 1
ATOM 3376 C CA . PRO A 1 462 ? -18.347 -7.335 -23.281 1.00 95.44 462 PRO A CA 1
ATOM 3377 C C . PRO A 1 462 ? -17.621 -7.464 -24.626 1.00 95.44 462 PRO A C 1
ATOM 3379 O O . PRO A 1 462 ? -17.609 -6.526 -25.415 1.00 95.44 462 PRO A O 1
ATOM 3382 N N . VAL A 1 463 ? -17.076 -8.644 -24.938 1.00 96.12 463 VAL A N 1
ATOM 3383 C CA . VAL A 1 463 ? -16.398 -8.875 -26.226 1.00 96.12 463 VAL A CA 1
ATOM 3384 C C . VAL A 1 463 ? -17.349 -8.602 -27.393 1.00 96.12 463 VAL A C 1
ATOM 3386 O O . VAL A 1 463 ? -18.371 -9.274 -27.543 1.00 96.12 463 VAL A O 1
ATOM 3389 N N . VAL A 1 464 ? -16.972 -7.659 -28.255 1.00 97.19 464 VAL A N 1
ATOM 3390 C CA . VAL A 1 464 ? -17.673 -7.337 -29.505 1.00 97.19 464 VAL A CA 1
ATOM 3391 C C . VAL A 1 464 ? -16.731 -7.474 -30.694 1.00 97.19 464 VAL A C 1
ATOM 3393 O O . VAL A 1 464 ? -15.517 -7.348 -30.568 1.00 97.19 464 VAL A O 1
ATOM 3396 N N . ASN A 1 465 ? -17.286 -7.728 -31.877 1.00 97.81 465 ASN A N 1
ATOM 3397 C CA . ASN A 1 465 ? -16.519 -7.749 -33.118 1.00 97.81 465 ASN A CA 1
ATOM 3398 C C . ASN A 1 465 ? -16.545 -6.355 -33.762 1.00 97.81 465 ASN A C 1
ATOM 3400 O O . ASN A 1 465 ? -17.614 -5.891 -34.157 1.00 97.81 465 ASN A O 1
ATOM 3404 N N . ALA A 1 466 ? -15.388 -5.704 -33.893 1.00 98.12 466 ALA A N 1
ATOM 3405 C CA . ALA A 1 466 ? -15.276 -4.332 -34.386 1.00 98.12 466 ALA A CA 1
ATOM 3406 C C . ALA A 1 466 ? -14.167 -4.189 -35.434 1.00 98.12 466 ALA A C 1
ATOM 3408 O O . ALA A 1 466 ? -13.133 -4.853 -35.363 1.00 98.12 466 ALA A O 1
ATOM 3409 N N . ARG A 1 467 ? -14.375 -3.300 -36.409 1.00 97.94 467 ARG A N 1
ATOM 3410 C CA . ARG A 1 467 ? -13.325 -2.794 -37.306 1.00 97.94 467 ARG A CA 1
ATOM 3411 C C . ARG A 1 467 ? -12.951 -1.358 -36.957 1.00 97.94 467 ARG A C 1
ATOM 3413 O O . ARG A 1 467 ? -11.782 -1.012 -37.016 1.00 97.94 467 ARG A O 1
ATOM 3420 N N . TYR A 1 468 ? -13.930 -0.538 -36.607 1.00 98.44 468 TYR A N 1
ATOM 3421 C CA . TYR A 1 468 ? -13.734 0.846 -36.205 1.00 98.44 468 TYR A CA 1
ATOM 3422 C C . TYR A 1 468 ? -14.056 0.975 -34.726 1.00 98.44 468 TYR A C 1
ATOM 3424 O O . TYR A 1 468 ? -15.091 0.475 -34.279 1.00 98.44 468 TYR A O 1
ATOM 3432 N N . VAL A 1 469 ? -13.182 1.655 -33.991 1.00 98.44 469 VAL A N 1
ATOM 3433 C CA . VAL A 1 469 ? -13.409 2.029 -32.592 1.00 98.44 469 VAL A CA 1
ATOM 3434 C C . VAL A 1 469 ? -13.282 3.537 -32.484 1.00 98.44 469 VAL A C 1
ATOM 3436 O O . VAL A 1 469 ? -12.317 4.113 -32.988 1.00 98.44 469 VAL A O 1
ATOM 3439 N N . ARG A 1 470 ? -14.284 4.169 -31.878 1.00 97.50 470 ARG A N 1
ATOM 3440 C CA . ARG A 1 470 ? -14.425 5.618 -31.766 1.00 97.50 470 ARG A CA 1
ATOM 3441 C C . ARG A 1 470 ? -14.637 6.004 -30.306 1.00 97.50 470 ARG A C 1
ATOM 3443 O O . ARG A 1 470 ? -15.497 5.431 -29.646 1.00 97.50 470 ARG A O 1
ATOM 3450 N N . LEU A 1 471 ? -13.869 6.981 -29.843 1.00 97.62 471 LEU A N 1
ATOM 3451 C CA . LEU A 1 471 ? -14.179 7.799 -28.679 1.00 97.62 471 LEU A CA 1
ATOM 3452 C C . LEU A 1 471 ? -15.082 8.942 -29.137 1.00 97.62 471 LEU A C 1
ATOM 3454 O O . LEU A 1 471 ? -14.693 9.686 -30.036 1.00 97.62 471 LEU A O 1
ATOM 3458 N N . ASP A 1 472 ? -16.258 9.059 -28.541 1.00 96.69 472 ASP A N 1
ATOM 3459 C CA . ASP A 1 472 ? -17.244 10.114 -28.786 1.00 96.69 472 ASP A CA 1
ATOM 3460 C C . ASP A 1 472 ? -17.364 10.955 -27.508 1.00 96.69 472 ASP A C 1
ATOM 3462 O O . ASP A 1 472 ? -17.587 10.399 -26.434 1.00 96.69 472 ASP A O 1
ATOM 3466 N N . TYR A 1 473 ? -17.123 12.259 -27.597 1.00 94.56 473 TYR A N 1
ATOM 3467 C CA . TYR A 1 473 ? -17.054 13.179 -26.460 1.00 94.56 473 TYR A CA 1
ATOM 3468 C C . TYR A 1 473 ? -17.507 14.587 -26.850 1.00 94.56 473 TYR A C 1
ATOM 3470 O O . TYR A 1 473 ? -17.399 15.010 -28.002 1.00 94.56 473 TYR A O 1
ATOM 3478 N N . ASP A 1 474 ? -17.965 15.358 -25.870 1.00 85.81 474 ASP A N 1
ATOM 3479 C CA . ASP A 1 474 ? -18.386 16.732 -26.114 1.00 85.81 474 ASP A CA 1
ATOM 3480 C C . ASP A 1 474 ? -17.177 17.672 -26.278 1.00 85.81 474 ASP A C 1
ATOM 3482 O O . ASP A 1 474 ? -16.235 17.685 -25.487 1.00 85.81 474 ASP A O 1
ATOM 3486 N N . GLY A 1 475 ? -17.206 18.509 -27.319 1.00 83.44 475 GLY A N 1
ATOM 3487 C CA . GLY A 1 475 ? -16.188 19.537 -27.549 1.00 83.44 475 GLY A CA 1
ATOM 3488 C C . GLY A 1 475 ? -14.867 19.010 -28.127 1.00 83.44 475 GLY A C 1
ATOM 3489 O O . GLY A 1 475 ? -14.850 18.263 -29.106 1.00 83.44 475 GLY A O 1
ATOM 3490 N N . SER A 1 476 ? -13.745 19.491 -27.587 1.00 82.12 476 SER A N 1
ATOM 3491 C CA . SER A 1 476 ? -12.390 19.145 -28.035 1.00 82.12 476 SER A CA 1
ATOM 3492 C C . SER A 1 476 ? -11.585 18.537 -26.894 1.00 82.12 476 SER A C 1
ATOM 3494 O O . SER A 1 476 ? -11.493 19.143 -25.828 1.00 82.12 476 SER A O 1
ATOM 3496 N N . ALA A 1 477 ? -10.946 17.400 -27.152 1.00 89.19 477 ALA A N 1
ATOM 3497 C CA . ALA A 1 477 ? -10.033 16.740 -26.231 1.00 89.19 477 ALA A CA 1
ATOM 3498 C C . ALA A 1 477 ? -8.775 16.276 -26.977 1.00 89.19 477 ALA A C 1
ATOM 3500 O O . ALA A 1 477 ? -8.837 15.939 -28.164 1.00 89.19 477 ALA A O 1
ATOM 3501 N N . ASP A 1 478 ? -7.654 16.244 -26.262 1.00 91.12 478 ASP A N 1
ATOM 3502 C CA . ASP A 1 478 ? -6.361 15.790 -26.751 1.00 91.12 478 ASP A CA 1
ATOM 3503 C C . ASP A 1 478 ? -6.195 14.309 -26.403 1.00 91.12 478 ASP A C 1
ATOM 3505 O O . ASP A 1 478 ? -6.058 13.936 -25.236 1.00 91.12 478 ASP A O 1
ATOM 3509 N N . VAL A 1 479 ? -6.186 13.449 -27.418 1.00 92.81 479 VAL A N 1
ATOM 3510 C CA . VAL A 1 479 ? -5.904 12.018 -27.257 1.00 92.81 479 VAL A CA 1
ATOM 3511 C C . VAL A 1 479 ? -4.440 11.781 -27.613 1.00 92.81 479 VAL A C 1
ATOM 3513 O O . VAL A 1 479 ? -4.076 11.773 -28.789 1.00 92.81 479 VAL A O 1
ATOM 3516 N N . ALA A 1 480 ? -3.595 11.625 -26.593 1.00 90.50 480 ALA A N 1
ATOM 3517 C CA . ALA A 1 480 ? -2.160 11.401 -26.764 1.00 90.50 480 ALA A CA 1
ATOM 3518 C C . ALA A 1 480 ? -1.846 9.951 -27.166 1.00 90.50 480 ALA A C 1
ATOM 3520 O O . ALA A 1 480 ? -0.918 9.714 -27.938 1.00 90.50 480 ALA A O 1
ATOM 3521 N N . ASP A 1 481 ? -2.632 8.992 -26.672 1.00 92.38 481 ASP A N 1
ATOM 3522 C CA . ASP A 1 481 ? -2.597 7.592 -27.099 1.00 92.38 481 ASP A CA 1
ATOM 3523 C C . ASP A 1 481 ? -3.997 6.971 -26.999 1.00 92.38 481 ASP A C 1
ATOM 3525 O O . ASP A 1 481 ? -4.759 7.271 -26.076 1.00 92.38 481 ASP A O 1
ATOM 3529 N N . LEU A 1 482 ? -4.322 6.092 -27.946 1.00 95.12 482 LEU A N 1
ATOM 3530 C CA . LEU A 1 482 ? -5.556 5.311 -27.968 1.00 95.12 482 LEU A CA 1
ATOM 3531 C C . LEU A 1 482 ? -5.209 3.853 -28.240 1.00 95.12 482 LEU A C 1
ATOM 3533 O O . LEU A 1 482 ? -4.807 3.481 -29.346 1.00 95.12 482 LEU A O 1
ATOM 3537 N N . GLN A 1 483 ? -5.426 3.013 -27.237 1.00 96.50 483 GLN A N 1
ATOM 3538 C CA . GLN A 1 483 ? -5.218 1.579 -27.346 1.00 96.50 483 GLN A CA 1
ATOM 3539 C C . GLN A 1 483 ? -6.563 0.867 -27.377 1.00 96.50 483 GLN A C 1
ATOM 3541 O O . GLN A 1 483 ? -7.452 1.141 -26.575 1.00 96.50 483 GLN A O 1
ATOM 3546 N N . VAL A 1 484 ? -6.687 -0.082 -28.301 1.00 97.75 484 VAL A N 1
ATOM 3547 C CA . VAL A 1 484 ? -7.859 -0.947 -28.438 1.00 97.75 484 VAL A CA 1
ATOM 3548 C C . VAL A 1 484 ? -7.376 -2.367 -28.264 1.00 97.75 484 VAL A C 1
ATOM 3550 O O . VAL A 1 484 ? -6.509 -2.810 -29.016 1.00 97.75 484 VAL A O 1
ATOM 3553 N N . ARG A 1 485 ? -7.910 -3.082 -27.282 1.00 95.88 485 ARG A N 1
ATOM 3554 C CA . ARG A 1 485 ? -7.363 -4.371 -26.868 1.00 95.88 485 ARG A CA 1
ATOM 3555 C C . ARG A 1 485 ? -8.387 -5.495 -26.968 1.00 95.88 485 ARG A C 1
ATOM 3557 O O . ARG A 1 485 ? -9.600 -5.288 -26.901 1.00 95.88 485 ARG A O 1
ATOM 3564 N N . ASN A 1 486 ? -7.849 -6.699 -27.132 1.00 94.50 486 ASN A N 1
ATOM 3565 C CA . ASN A 1 486 ? -8.568 -7.962 -27.003 1.00 94.50 486 ASN A CA 1
ATOM 3566 C C . ASN A 1 486 ? -8.027 -8.702 -25.775 1.00 94.50 486 ASN A C 1
ATOM 3568 O O . ASN A 1 486 ? -7.177 -9.588 -25.881 1.00 94.50 486 ASN A O 1
ATOM 3572 N N . GLN A 1 487 ? -8.483 -8.268 -24.607 1.00 91.38 487 GLN A N 1
ATOM 3573 C CA . GLN A 1 487 ? -8.116 -8.820 -23.314 1.00 91.38 487 GLN A CA 1
ATOM 3574 C C . GLN A 1 487 ? -8.689 -10.225 -23.140 1.00 91.38 487 GLN A C 1
ATOM 3576 O O . GLN A 1 487 ? -9.793 -10.550 -23.589 1.00 91.38 487 GLN A O 1
ATOM 3581 N N . ARG A 1 488 ? -7.939 -11.072 -22.440 1.00 90.69 488 ARG A N 1
ATOM 3582 C CA . ARG A 1 488 ? -8.371 -12.429 -22.112 1.00 90.69 488 ARG A CA 1
ATOM 3583 C C . ARG A 1 488 ? -9.529 -12.389 -21.112 1.00 90.69 488 ARG A C 1
ATOM 3585 O O . ARG A 1 488 ? -9.450 -11.709 -20.101 1.00 90.69 488 ARG A O 1
ATOM 3592 N N . VAL A 1 489 ? -10.570 -13.182 -21.367 1.00 91.94 489 VAL A N 1
ATOM 3593 C CA . VAL A 1 489 ? -11.707 -13.358 -20.450 1.00 91.94 489 VAL A CA 1
ATOM 3594 C C . VAL A 1 489 ? -11.571 -14.695 -19.726 1.00 91.94 489 VAL A C 1
ATOM 3596 O O . VAL A 1 489 ? -11.446 -15.740 -20.370 1.00 91.94 489 VAL A O 1
ATOM 3599 N N . VAL A 1 490 ? -11.608 -14.669 -18.394 1.00 95.19 490 VAL A N 1
ATOM 3600 C CA . VAL A 1 490 ? -11.561 -15.864 -17.538 1.00 95.19 490 VAL A CA 1
ATOM 3601 C C . VAL A 1 490 ? -12.838 -15.954 -16.713 1.00 95.19 490 VAL A C 1
ATOM 3603 O O . VAL A 1 490 ? -13.271 -14.976 -16.115 1.00 95.19 490 VAL A O 1
ATOM 3606 N N . THR A 1 491 ? -13.434 -17.146 -16.662 1.00 94.00 491 THR A N 1
ATOM 3607 C CA . THR A 1 491 ? -14.601 -17.428 -15.816 1.00 94.00 491 THR A CA 1
ATOM 3608 C C . THR A 1 491 ? -14.173 -18.291 -14.626 1.00 94.00 491 THR A C 1
ATOM 3610 O O . THR A 1 491 ? -13.711 -19.418 -14.848 1.00 94.00 491 THR A O 1
ATOM 3613 N N . PRO A 1 492 ? -14.321 -17.807 -13.378 1.00 95.31 492 PRO A N 1
ATOM 3614 C CA . PRO A 1 492 ? -13.970 -18.577 -12.189 1.00 95.31 492 PRO A CA 1
ATOM 3615 C C . PRO A 1 492 ? -14.896 -19.789 -12.012 1.00 95.31 492 PRO A C 1
ATOM 3617 O O . PRO A 1 492 ? -16.015 -19.823 -12.530 1.00 95.31 492 PRO A O 1
ATOM 3620 N N . LYS A 1 493 ? -14.446 -20.795 -11.251 1.00 96.00 493 LYS A N 1
ATOM 3621 C CA . LYS A 1 493 ? -15.250 -21.981 -10.903 1.00 96.00 493 LYS A CA 1
ATOM 3622 C C . LYS A 1 493 ? -15.331 -22.138 -9.383 1.00 96.00 493 LYS A C 1
ATOM 3624 O O . LYS A 1 493 ? -14.639 -22.999 -8.831 1.00 96.00 493 LYS A O 1
ATOM 3629 N N . PRO A 1 494 ? -16.168 -21.326 -8.711 1.00 97.88 494 PRO A N 1
ATOM 3630 C CA . PRO A 1 494 ? -16.220 -21.294 -7.260 1.00 97.88 494 PRO A CA 1
ATOM 3631 C C . PRO A 1 494 ? -16.652 -22.641 -6.689 1.00 97.88 494 PRO A C 1
ATOM 3633 O O . PRO A 1 494 ? -17.662 -23.215 -7.105 1.00 97.88 494 PRO A O 1
ATOM 3636 N N . GLN A 1 495 ? -15.906 -23.136 -5.709 1.00 97.38 495 GLN A N 1
ATOM 3637 C CA . GLN A 1 495 ? -16.228 -24.367 -5.000 1.00 97.38 495 GLN A CA 1
ATOM 3638 C C . GLN A 1 495 ? -15.940 -24.237 -3.508 1.00 97.38 495 GLN A C 1
ATOM 3640 O O . GLN A 1 495 ? -14.960 -23.616 -3.098 1.00 97.38 495 GLN A O 1
ATOM 3645 N N . LEU A 1 496 ? -16.798 -24.856 -2.696 1.00 97.75 496 LEU A N 1
ATOM 3646 C CA . LEU A 1 496 ? -16.588 -24.960 -1.260 1.00 97.75 496 LEU A CA 1
ATOM 3647 C C . LEU A 1 496 ? -15.519 -26.013 -0.988 1.00 97.75 496 LEU A C 1
ATOM 3649 O O . LEU A 1 496 ? -15.665 -27.179 -1.361 1.00 97.75 496 LEU A O 1
ATOM 3653 N N . ILE A 1 497 ? -14.460 -25.602 -0.311 1.00 97.31 497 ILE A N 1
ATOM 3654 C CA . ILE A 1 497 ? -13.343 -26.464 0.030 1.00 97.31 497 ILE A CA 1
ATOM 3655 C C . ILE A 1 497 ? -13.608 -27.157 1.361 1.00 97.31 497 ILE A C 1
ATOM 3657 O O . ILE A 1 497 ? -13.967 -26.540 2.365 1.00 97.31 497 ILE A O 1
ATOM 3661 N N . ARG A 1 498 ? -13.366 -28.468 1.379 1.00 95.31 498 ARG A N 1
ATOM 3662 C CA . ARG A 1 498 ? -13.286 -29.240 2.615 1.00 95.31 498 ARG A CA 1
ATOM 3663 C C . ARG A 1 498 ? -11.865 -29.150 3.161 1.00 95.31 498 ARG A C 1
ATOM 3665 O O . ARG A 1 498 ? -10.990 -29.869 2.690 1.00 95.31 498 ARG A O 1
ATOM 3672 N N . THR A 1 499 ? -11.663 -28.291 4.151 1.00 94.88 499 THR A N 1
ATOM 3673 C CA . THR A 1 499 ? -10.371 -28.162 4.828 1.00 94.88 499 THR A CA 1
ATOM 3674 C C . THR A 1 499 ? -10.133 -29.327 5.784 1.00 94.88 499 THR A C 1
ATOM 3676 O O . THR A 1 499 ? -11.067 -29.930 6.331 1.00 94.88 499 THR A O 1
ATOM 3679 N N . LYS A 1 500 ? -8.862 -29.664 5.973 1.00 95.19 500 LYS A N 1
ATOM 3680 C CA . LYS A 1 500 ? -8.386 -30.633 6.958 1.00 95.19 500 LYS A CA 1
ATOM 3681 C C . LYS A 1 500 ? -8.134 -29.970 8.304 1.00 95.19 500 LYS A C 1
ATOM 3683 O O . LYS A 1 500 ? -8.354 -30.605 9.337 1.00 95.19 500 LYS A O 1
ATOM 3688 N N . TYR A 1 501 ? -7.692 -28.716 8.290 1.00 94.62 501 TYR A N 1
ATOM 3689 C CA . TYR A 1 501 ? -7.403 -27.949 9.491 1.00 94.62 501 TYR A CA 1
ATOM 3690 C C . TYR A 1 501 ? -8.473 -26.877 9.751 1.00 94.62 501 TYR A C 1
ATOM 3692 O O . TYR A 1 501 ? -9.185 -26.464 8.827 1.00 94.62 501 TYR A O 1
ATOM 3700 N N . PRO A 1 502 ? -8.643 -26.449 11.019 1.00 91.06 502 PRO A N 1
ATOM 3701 C CA . PRO A 1 502 ? -9.581 -25.387 11.353 1.00 91.06 502 PRO A CA 1
ATOM 3702 C C . PRO A 1 502 ? -9.230 -24.072 10.650 1.00 91.06 502 PRO A C 1
ATOM 3704 O O . PRO A 1 502 ? -8.092 -23.615 10.703 1.00 91.06 502 PRO A O 1
ATOM 3707 N N . THR A 1 503 ? -10.235 -23.443 10.048 1.00 91.69 503 THR A N 1
ATOM 3708 C CA . THR A 1 503 ? -10.161 -22.096 9.473 1.00 91.69 503 THR A CA 1
ATOM 3709 C C . THR A 1 503 ? -11.185 -21.186 10.147 1.00 91.69 503 THR A C 1
ATOM 3711 O O . THR A 1 503 ? -12.229 -21.654 10.611 1.00 91.69 503 THR A O 1
ATOM 3714 N N . ALA A 1 504 ? -10.901 -19.880 10.185 1.00 88.69 504 ALA A N 1
ATOM 3715 C CA . ALA A 1 504 ? -11.808 -18.878 10.755 1.00 88.69 504 ALA A CA 1
ATOM 3716 C C . ALA A 1 504 ? -13.168 -18.837 10.029 1.00 88.69 504 ALA A C 1
ATOM 3718 O O . ALA A 1 504 ? -14.203 -18.574 10.634 1.00 88.69 504 ALA A O 1
ATOM 3719 N N . ASP A 1 505 ? -13.180 -19.159 8.737 1.00 92.56 505 ASP A N 1
ATOM 3720 C CA . ASP A 1 505 ? -14.361 -19.180 7.883 1.00 92.56 505 ASP A CA 1
ATOM 3721 C C . ASP A 1 505 ? -14.324 -20.353 6.885 1.00 92.56 505 ASP A C 1
ATOM 3723 O O . ASP A 1 505 ? -13.241 -20.869 6.585 1.00 92.56 505 ASP A O 1
ATOM 3727 N N . PRO A 1 506 ? -15.484 -20.803 6.362 1.00 94.19 506 PRO A N 1
ATOM 3728 C CA . PRO A 1 506 ? -15.525 -21.763 5.263 1.00 94.19 506 PRO A CA 1
ATOM 3729 C C . PRO A 1 506 ? -14.749 -21.236 4.056 1.00 94.19 506 PRO A C 1
ATOM 3731 O O . PRO A 1 506 ? -14.876 -20.068 3.715 1.00 94.19 506 PRO A O 1
ATOM 3734 N N . VAL A 1 507 ? -13.965 -22.079 3.389 1.00 95.88 507 VAL A N 1
ATOM 3735 C CA . VAL A 1 507 ? -13.113 -21.632 2.280 1.00 95.88 507 VAL A CA 1
ATOM 3736 C C . VAL A 1 507 ? -13.822 -21.821 0.944 1.00 95.88 507 VAL A C 1
ATOM 3738 O O . VAL A 1 507 ? -14.255 -22.927 0.628 1.00 95.88 507 VAL A O 1
ATOM 3741 N N . ILE A 1 508 ? -13.902 -20.759 0.142 1.00 97.75 508 ILE A N 1
ATOM 3742 C CA . ILE A 1 508 ? -14.342 -20.829 -1.255 1.00 97.75 508 ILE A CA 1
ATOM 3743 C C . ILE A 1 508 ? -13.128 -20.603 -2.142 1.00 97.75 508 ILE A C 1
ATOM 3745 O O . ILE A 1 508 ? -12.367 -19.666 -1.921 1.00 97.75 508 ILE A O 1
ATOM 3749 N N . ALA A 1 509 ? -12.951 -21.478 -3.123 1.00 98.00 509 ALA A N 1
ATOM 3750 C CA . ALA A 1 509 ? -11.892 -21.374 -4.111 1.00 98.00 509 ALA A CA 1
ATOM 3751 C C . ALA A 1 509 ? -12.490 -21.138 -5.492 1.00 98.00 509 ALA A C 1
ATOM 3753 O O . ALA A 1 509 ? -13.278 -21.960 -5.960 1.00 98.00 509 ALA A O 1
ATOM 3754 N N . ASP A 1 510 ? -12.079 -20.065 -6.155 1.00 98.56 510 ASP A N 1
ATOM 3755 C CA . ASP A 1 510 ? -12.394 -19.809 -7.563 1.00 98.56 510 ASP A CA 1
ATOM 3756 C C . ASP A 1 510 ? -11.477 -20.615 -8.488 1.00 98.56 510 ASP A C 1
ATOM 3758 O O . ASP A 1 510 ? -11.884 -21.049 -9.571 1.00 98.56 510 ASP A O 1
ATOM 3762 N N . PHE A 1 511 ? -10.250 -20.854 -8.016 1.00 98.69 511 PHE A N 1
ATOM 3763 C CA . PHE A 1 511 ? -9.193 -21.585 -8.703 1.00 98.69 511 PHE A CA 1
ATOM 3764 C C . PHE A 1 511 ? -8.515 -22.550 -7.733 1.00 98.69 511 PHE A C 1
ATOM 3766 O O . PHE A 1 511 ? -8.345 -22.250 -6.555 1.00 98.69 511 PHE A O 1
ATOM 3773 N N . VAL A 1 512 ? -8.088 -23.712 -8.226 1.00 98.44 512 VAL A N 1
ATOM 3774 C CA . VAL A 1 512 ? -7.342 -24.699 -7.432 1.00 98.44 512 VAL A CA 1
ATOM 3775 C C . VAL A 1 512 ? -6.010 -24.950 -8.118 1.00 98.44 512 VAL A C 1
ATOM 3777 O O . VAL A 1 512 ? -5.982 -25.430 -9.250 1.00 98.44 512 VAL A O 1
ATOM 3780 N N . ALA A 1 513 ? -4.907 -24.643 -7.441 1.00 98.06 513 ALA A N 1
ATOM 3781 C CA . ALA A 1 513 ? -3.568 -24.644 -8.031 1.00 98.06 513 ALA A CA 1
ATOM 3782 C C . ALA A 1 513 ? -3.135 -26.007 -8.604 1.00 98.06 513 ALA A C 1
ATOM 3784 O O . ALA A 1 513 ? -2.415 -26.069 -9.601 1.00 98.06 513 ALA A O 1
ATOM 3785 N N . THR A 1 514 ? -3.600 -27.121 -8.032 1.00 98.00 514 THR A N 1
ATOM 3786 C CA . THR A 1 514 ? -3.292 -28.466 -8.550 1.00 98.00 514 THR A CA 1
ATOM 3787 C C . THR A 1 514 ? -3.927 -28.732 -9.919 1.00 98.00 514 THR A C 1
ATOM 3789 O O . THR A 1 514 ? -3.368 -29.497 -10.702 1.00 98.00 514 THR A O 1
ATOM 3792 N N . ASN A 1 515 ? -5.010 -28.029 -10.281 1.00 98.06 515 ASN A N 1
ATOM 3793 C CA . ASN A 1 515 ? -5.579 -28.073 -11.637 1.00 98.06 515 ASN A CA 1
ATOM 3794 C C . ASN A 1 515 ? -4.691 -27.359 -12.671 1.00 98.06 515 ASN A C 1
ATOM 3796 O O . ASN A 1 515 ? -4.819 -27.618 -13.864 1.00 98.06 515 ASN A O 1
ATOM 3800 N N . TYR A 1 516 ? -3.776 -26.498 -12.216 1.00 98.00 516 TYR A N 1
ATOM 3801 C CA . TYR A 1 516 ? -2.754 -25.834 -13.032 1.00 98.00 516 TYR A CA 1
ATOM 3802 C C . TYR A 1 516 ? -1.426 -26.608 -13.053 1.00 98.00 516 TYR A C 1
ATOM 3804 O O . TYR A 1 516 ? -0.472 -26.187 -13.703 1.00 98.00 516 TYR A O 1
ATOM 3812 N N . GLY A 1 517 ? -1.352 -27.753 -12.361 1.00 98.12 517 GLY A N 1
ATOM 3813 C CA . GLY A 1 517 ? -0.169 -28.611 -12.317 1.00 98.12 517 GLY A CA 1
ATOM 3814 C C . GLY A 1 517 ? 0.760 -28.389 -11.122 1.00 98.12 517 GLY A C 1
ATOM 3815 O O . GLY A 1 517 ? 1.859 -28.942 -11.132 1.00 98.12 517 GLY A O 1
ATOM 3816 N N . ALA A 1 518 ? 0.347 -27.627 -10.099 1.00 98.50 518 ALA A N 1
ATOM 3817 C CA . ALA A 1 518 ? 1.100 -27.538 -8.847 1.00 98.50 518 ALA A CA 1
ATOM 3818 C C . ALA A 1 518 ? 1.207 -28.932 -8.201 1.00 98.50 518 ALA A C 1
ATOM 3820 O O . ALA A 1 518 ? 0.211 -29.655 -8.117 1.00 98.50 518 ALA A O 1
ATOM 3821 N N . ASP A 1 519 ? 2.409 -29.325 -7.771 1.00 98.56 519 ASP A N 1
ATOM 3822 C CA . ASP A 1 519 ? 2.688 -30.677 -7.273 1.00 98.56 519 ASP A CA 1
ATOM 3823 C C . ASP A 1 519 ? 2.711 -30.702 -5.735 1.00 98.56 519 ASP A C 1
ATOM 3825 O O . ASP A 1 519 ? 3.712 -30.285 -5.149 1.00 98.56 519 ASP A O 1
ATOM 3829 N N . PRO A 1 520 ? 1.674 -31.251 -5.069 1.00 97.75 520 PRO A N 1
ATOM 3830 C CA . PRO A 1 520 ? 1.570 -31.285 -3.605 1.00 97.75 520 PRO A CA 1
ATOM 3831 C C . PRO A 1 520 ? 2.568 -32.237 -2.930 1.00 97.75 520 PRO A C 1
ATOM 3833 O O . PRO A 1 520 ? 2.555 -32.392 -1.709 1.00 97.75 520 PRO A O 1
ATOM 3836 N N . ARG A 1 521 ? 3.409 -32.932 -3.704 1.00 97.12 521 ARG A N 1
ATOM 3837 C CA . ARG A 1 521 ? 4.458 -33.826 -3.190 1.00 97.12 521 ARG A CA 1
ATOM 3838 C C . ARG A 1 521 ? 5.817 -33.133 -3.076 1.00 97.12 521 ARG A C 1
ATOM 3840 O O . ARG A 1 521 ? 6.742 -33.731 -2.539 1.00 97.12 521 ARG A O 1
ATOM 3847 N N . GLY A 1 522 ? 5.964 -31.931 -3.636 1.00 96.12 522 GLY A N 1
ATOM 3848 C CA . GLY A 1 522 ? 7.198 -31.144 -3.592 1.00 96.12 522 GLY A CA 1
ATOM 3849 C C . GLY A 1 522 ? 8.294 -31.651 -4.528 1.00 96.12 522 GLY A C 1
ATOM 3850 O O . GLY A 1 522 ? 9.437 -31.222 -4.418 1.00 96.12 522 GLY A O 1
ATOM 3851 N N . VAL A 1 523 ? 7.962 -32.571 -5.443 1.00 96.88 523 VAL A N 1
ATOM 3852 C CA . VAL A 1 523 ? 8.928 -33.163 -6.382 1.00 96.88 523 VAL A CA 1
ATOM 3853 C C . VAL A 1 523 ? 9.162 -32.238 -7.575 1.00 96.88 523 VAL A C 1
ATOM 3855 O O . VAL A 1 523 ? 10.304 -32.018 -7.970 1.00 96.88 523 VAL A O 1
ATOM 3858 N N . LYS A 1 524 ? 8.090 -31.698 -8.164 1.00 97.94 524 LYS A N 1
ATOM 3859 C CA . LYS A 1 524 ? 8.174 -30.726 -9.260 1.00 97.94 524 LYS A CA 1
ATOM 3860 C C . LYS A 1 524 ? 8.098 -29.298 -8.732 1.00 97.94 524 LYS A C 1
ATOM 3862 O O . LYS A 1 524 ? 7.375 -29.021 -7.775 1.00 97.94 524 LYS A O 1
ATOM 3867 N N . ASP A 1 525 ? 8.810 -28.399 -9.405 1.00 98.38 525 ASP A N 1
ATOM 3868 C CA . ASP A 1 525 ? 8.632 -26.963 -9.205 1.00 98.38 525 ASP A CA 1
ATOM 3869 C C . ASP A 1 525 ? 7.187 -26.552 -9.544 1.00 98.38 525 ASP A C 1
ATOM 3871 O O . ASP A 1 525 ? 6.667 -26.869 -10.616 1.00 98.38 525 ASP A O 1
ATOM 3875 N N . SER A 1 526 ? 6.542 -25.884 -8.592 1.00 98.69 526 SER A N 1
ATOM 3876 C CA . SER A 1 526 ? 5.162 -25.412 -8.660 1.00 98.69 526 SER A CA 1
ATOM 3877 C C . SER A 1 526 ? 5.059 -23.917 -8.967 1.00 98.69 526 SER A C 1
ATOM 3879 O O . SER A 1 526 ? 3.940 -23.451 -9.176 1.00 98.69 526 SER A O 1
ATOM 3881 N N . THR A 1 527 ? 6.170 -23.170 -9.055 1.00 97.75 527 THR A N 1
ATOM 3882 C CA . THR A 1 527 ? 6.156 -21.709 -9.254 1.00 97.75 527 THR A CA 1
ATOM 3883 C C . THR A 1 527 ? 5.288 -21.296 -10.444 1.00 97.75 527 THR A C 1
ATOM 3885 O O . THR A 1 527 ? 4.353 -20.513 -10.290 1.00 97.75 527 THR A O 1
ATOM 3888 N N . LYS A 1 528 ? 5.509 -21.882 -11.630 1.00 95.38 528 LYS A N 1
ATOM 3889 C CA . LYS A 1 528 ? 4.744 -21.525 -12.843 1.00 95.38 528 LYS A CA 1
ATOM 3890 C C . LYS A 1 528 ? 3.259 -21.883 -12.756 1.00 95.38 528 LYS A C 1
ATOM 3892 O O . LYS A 1 528 ? 2.429 -21.152 -13.287 1.00 95.38 528 LYS A O 1
ATOM 3897 N N . ALA A 1 529 ? 2.921 -22.994 -12.100 1.00 97.88 529 ALA A N 1
ATOM 3898 C CA . ALA A 1 529 ? 1.533 -23.419 -11.932 1.00 97.88 529 ALA A CA 1
ATOM 3899 C C . ALA A 1 529 ? 0.773 -22.491 -10.973 1.00 97.88 529 ALA A C 1
ATOM 3901 O O . ALA A 1 529 ? -0.355 -22.096 -11.265 1.00 97.88 529 ALA A O 1
ATOM 3902 N N . LEU A 1 530 ? 1.414 -22.102 -9.864 1.00 98.50 530 LEU A N 1
ATOM 3903 C CA . LEU A 1 530 ? 0.877 -21.115 -8.926 1.00 98.50 530 LEU A CA 1
ATOM 3904 C C . LEU A 1 530 ? 0.684 -19.762 -9.614 1.00 98.50 530 LEU A C 1
ATOM 3906 O O . LEU A 1 530 ? -0.401 -19.189 -9.542 1.00 98.50 530 LEU A O 1
ATOM 3910 N N . GLN A 1 531 ? 1.700 -19.298 -10.345 1.00 97.56 531 GLN A N 1
ATOM 3911 C CA . GLN A 1 531 ? 1.639 -18.020 -11.042 1.00 97.56 531 GLN A CA 1
ATOM 3912 C C . GLN A 1 531 ? 0.547 -17.998 -12.122 1.00 97.56 531 GLN A C 1
ATOM 3914 O O . GLN A 1 531 ? -0.170 -17.009 -12.255 1.00 97.56 531 GLN A O 1
ATOM 3919 N N . ALA A 1 532 ? 0.367 -19.093 -12.866 1.00 96.69 532 ALA A N 1
ATOM 3920 C CA . ALA A 1 532 ? -0.704 -19.206 -13.855 1.00 96.69 532 ALA A CA 1
ATOM 3921 C C . ALA A 1 532 ? -2.099 -19.126 -13.214 1.00 96.69 532 ALA A C 1
ATOM 3923 O O . ALA A 1 532 ? -2.956 -18.410 -13.728 1.00 96.69 532 ALA A O 1
ATOM 3924 N N . ALA A 1 533 ? -2.314 -19.803 -12.081 1.00 98.38 533 ALA A N 1
ATOM 3925 C CA . ALA A 1 533 ? -3.577 -19.734 -11.347 1.00 98.38 533 ALA A CA 1
ATOM 3926 C C . ALA A 1 533 ? -3.857 -18.320 -10.805 1.00 98.38 533 ALA A C 1
ATOM 3928 O O . ALA A 1 533 ? -4.984 -17.837 -10.890 1.00 98.38 533 ALA A O 1
ATOM 3929 N N . LEU A 1 534 ? -2.833 -17.641 -10.282 1.00 98.19 534 LEU A N 1
ATOM 3930 C CA . LEU A 1 534 ? -2.941 -16.271 -9.769 1.00 98.19 534 LEU A CA 1
ATOM 3931 C C . LEU A 1 534 ? -3.211 -15.253 -10.871 1.00 98.19 534 LEU A C 1
ATOM 3933 O O . LEU A 1 534 ? -4.017 -14.344 -10.688 1.00 98.19 534 LEU A O 1
ATOM 3937 N N . TYR A 1 535 ? -2.596 -15.420 -12.035 1.00 96.38 535 TYR A N 1
ATOM 3938 C CA . TYR A 1 535 ? -2.913 -14.551 -13.150 1.00 96.38 535 TYR A CA 1
ATOM 3939 C C . TYR A 1 535 ? -4.306 -14.827 -13.746 1.00 96.38 535 TYR A C 1
ATOM 3941 O O . TYR A 1 535 ? -4.965 -13.892 -14.182 1.00 96.38 535 TYR A O 1
ATOM 3949 N N . ASP A 1 536 ? -4.795 -16.072 -13.741 1.00 97.44 536 ASP A N 1
ATOM 3950 C CA . ASP A 1 536 ? -6.192 -16.370 -14.099 1.00 97.44 536 ASP A CA 1
ATOM 3951 C C . ASP A 1 536 ? -7.181 -15.754 -13.097 1.00 97.44 536 ASP A C 1
ATOM 3953 O O . ASP A 1 536 ? -8.235 -15.267 -13.502 1.00 97.44 536 ASP A O 1
ATOM 3957 N N . CYS A 1 537 ? -6.819 -15.716 -11.812 1.00 98.12 537 CYS A N 1
ATOM 3958 C CA . CYS A 1 537 ? -7.558 -14.970 -10.797 1.00 98.12 537 CYS A CA 1
ATOM 3959 C C . CYS A 1 537 ? -7.614 -13.471 -11.114 1.00 98.12 537 CYS A C 1
ATOM 3961 O O . CYS A 1 537 ? -8.695 -12.882 -11.087 1.00 98.12 537 CYS A O 1
ATOM 3963 N N . TYR A 1 538 ? -6.483 -12.864 -11.477 1.00 95.12 538 TYR A N 1
ATOM 3964 C CA . TYR A 1 538 ? -6.428 -11.446 -11.832 1.00 95.12 538 TYR A CA 1
ATOM 3965 C C . TYR A 1 538 ? -7.273 -11.130 -13.076 1.00 95.12 538 TYR A C 1
ATOM 3967 O O . TYR A 1 538 ? -8.055 -10.180 -13.059 1.00 95.12 538 TYR A O 1
ATOM 3975 N N . ASP A 1 539 ? -7.179 -11.963 -14.120 1.00 94.50 539 ASP A N 1
ATOM 3976 C CA . ASP A 1 539 ? -7.961 -11.831 -15.360 1.00 94.50 539 ASP A CA 1
ATOM 3977 C C . ASP A 1 539 ? -9.477 -12.027 -15.119 1.00 94.50 539 ASP A C 1
ATOM 3979 O O . ASP A 1 539 ? -10.309 -11.482 -15.844 1.00 94.50 539 ASP A O 1
ATOM 3983 N N . ALA A 1 540 ? -9.861 -12.792 -14.090 1.00 96.56 540 ALA A N 1
ATOM 3984 C CA . ALA A 1 540 ? -11.253 -12.953 -13.660 1.00 96.56 540 ALA A CA 1
ATOM 3985 C C . ALA A 1 540 ? -11.779 -11.772 -12.823 1.00 96.56 540 ALA A C 1
ATOM 3987 O O . ALA A 1 540 ? -12.950 -11.770 -12.446 1.00 96.56 540 ALA A O 1
ATOM 3988 N N . GLY A 1 541 ? -10.936 -10.772 -12.545 1.00 95.31 541 GLY A N 1
ATOM 3989 C CA . GLY A 1 541 ? -11.261 -9.602 -11.732 1.00 95.31 541 GLY A CA 1
ATOM 3990 C C . GLY A 1 541 ? -10.928 -9.756 -10.246 1.00 95.31 541 GLY A C 1
ATOM 3991 O O . GLY A 1 541 ? -11.131 -8.806 -9.498 1.00 95.31 541 GLY A O 1
ATOM 3992 N N . GLY A 1 542 ? -10.409 -10.903 -9.806 1.00 97.12 542 GLY A N 1
ATOM 3993 C CA . GLY A 1 542 ? -10.089 -11.207 -8.410 1.00 97.12 542 GLY A CA 1
ATOM 3994 C C . GLY A 1 542 ? -10.664 -12.549 -7.952 1.00 97.12 542 GLY A C 1
ATOM 3995 O O . GLY A 1 542 ? -11.317 -13.261 -8.715 1.00 97.12 542 GLY A O 1
ATOM 3996 N N . GLY A 1 543 ? -10.426 -12.893 -6.687 1.00 98.06 543 GLY A N 1
ATOM 3997 C CA . GLY A 1 543 ? -10.907 -14.139 -6.086 1.00 98.06 543 GLY A CA 1
ATOM 3998 C C . GLY A 1 543 ? -9.850 -14.880 -5.278 1.00 98.06 543 GLY A C 1
ATOM 3999 O O . GLY A 1 543 ? -8.818 -14.327 -4.894 1.00 98.06 543 GLY A O 1
ATOM 4000 N N . THR A 1 544 ? -10.109 -16.157 -5.006 1.00 98.56 544 THR A N 1
ATOM 4001 C CA . THR A 1 544 ? -9.241 -17.002 -4.178 1.00 98.56 544 THR A CA 1
ATOM 4002 C C . THR A 1 544 ? -8.673 -18.184 -4.967 1.00 98.56 544 THR A C 1
ATOM 4004 O O . THR A 1 544 ? -9.407 -19.025 -5.494 1.00 98.56 544 THR A O 1
ATOM 4007 N N . VAL A 1 545 ? -7.342 -18.281 -4.992 1.00 98.88 545 VAL A N 1
ATOM 4008 C CA . VAL A 1 545 ? -6.582 -19.450 -5.447 1.00 98.88 545 VAL A CA 1
ATOM 4009 C C . VAL A 1 545 ? -6.310 -20.353 -4.248 1.00 98.88 545 VAL A C 1
ATOM 4011 O O . VAL A 1 545 ? -5.625 -19.965 -3.303 1.00 98.88 545 VAL A O 1
ATOM 4014 N N . TRP A 1 546 ? -6.830 -21.575 -4.293 1.00 98.62 546 TRP A N 1
ATOM 4015 C CA . TRP A 1 546 ? -6.656 -22.570 -3.243 1.00 98.62 546 TRP A CA 1
ATOM 4016 C C . TRP A 1 546 ? -5.480 -23.507 -3.500 1.00 98.62 546 TRP A C 1
ATOM 4018 O O . TRP A 1 546 ? -5.316 -24.050 -4.601 1.00 98.62 546 TRP A O 1
ATOM 4028 N N . LEU A 1 547 ? -4.717 -23.752 -2.438 1.00 98.00 547 LEU A N 1
ATOM 4029 C CA . LEU A 1 547 ? -3.611 -24.692 -2.386 1.00 98.00 547 LEU A CA 1
ATOM 4030 C C . LEU A 1 547 ? -3.906 -25.773 -1.321 1.00 98.00 547 LEU A C 1
ATOM 4032 O O . LEU A 1 547 ? -3.863 -25.478 -0.130 1.00 98.00 547 LEU A O 1
ATOM 4036 N N . PRO A 1 548 ? -4.254 -27.012 -1.718 1.00 97.69 548 PRO A N 1
ATOM 4037 C CA . PRO A 1 548 ? -4.546 -28.101 -0.777 1.00 97.69 548 PRO A CA 1
ATOM 4038 C C . PRO A 1 548 ? -3.359 -28.478 0.120 1.00 97.69 548 PRO A C 1
ATOM 4040 O O . PRO A 1 548 ? -2.213 -28.186 -0.228 1.00 97.69 548 PRO A O 1
ATOM 4043 N N . ASP A 1 549 ? -3.614 -29.220 1.207 1.00 97.25 549 ASP A N 1
ATOM 4044 C CA . ASP A 1 549 ? -2.545 -29.750 2.059 1.00 97.25 549 ASP A CA 1
ATOM 4045 C C . ASP A 1 549 ? -1.528 -30.583 1.260 1.00 97.25 549 ASP A C 1
ATOM 4047 O O . ASP A 1 549 ? -1.878 -31.387 0.396 1.00 97.25 549 ASP A O 1
ATOM 4051 N N . GLY A 1 550 ? -0.244 -30.355 1.526 1.00 97.31 550 GLY A N 1
ATOM 4052 C CA . GLY A 1 550 ? 0.849 -30.876 0.714 1.00 97.31 550 GLY A CA 1
ATOM 4053 C C . GLY A 1 550 ? 2.093 -30.004 0.821 1.00 97.31 550 GLY A C 1
ATOM 4054 O O . GLY A 1 550 ? 2.051 -28.916 1.391 1.00 97.31 550 GLY A O 1
ATOM 4055 N N . THR A 1 551 ? 3.198 -30.481 0.262 1.00 98.00 551 THR A N 1
ATOM 4056 C CA . THR A 1 551 ? 4.442 -29.719 0.137 1.00 98.00 551 THR A CA 1
ATOM 4057 C C . THR A 1 551 ? 4.600 -29.275 -1.309 1.00 98.00 551 THR A C 1
ATOM 4059 O O . THR A 1 551 ? 4.534 -30.108 -2.202 1.00 98.00 551 THR A O 1
ATOM 4062 N N . TYR A 1 552 ? 4.855 -27.997 -1.559 1.00 98.69 552 TYR A N 1
ATOM 4063 C CA . TYR A 1 552 ? 5.026 -27.442 -2.901 1.00 98.69 552 TYR A CA 1
ATOM 4064 C C . TYR A 1 552 ? 6.407 -26.811 -3.001 1.00 98.69 552 TYR A C 1
ATOM 4066 O O . TYR A 1 552 ? 6.742 -25.918 -2.224 1.00 98.69 552 TYR A O 1
ATOM 4074 N N . ARG A 1 553 ? 7.226 -27.294 -3.938 1.00 98.75 553 ARG A N 1
ATOM 4075 C CA . ARG A 1 553 ? 8.547 -26.719 -4.208 1.00 98.75 553 ARG A CA 1
ATOM 4076 C C . ARG A 1 553 ? 8.374 -25.464 -5.057 1.00 98.75 553 ARG A C 1
ATOM 4078 O O . ARG A 1 553 ? 7.703 -25.533 -6.082 1.00 98.75 553 ARG A O 1
ATOM 4085 N N . VAL A 1 554 ? 8.964 -24.355 -4.628 1.00 98.75 554 VAL A N 1
ATOM 4086 C CA . VAL A 1 554 ? 8.916 -23.049 -5.303 1.00 98.75 554 VAL A CA 1
ATOM 4087 C C . VAL A 1 554 ? 10.348 -22.556 -5.459 1.00 98.75 554 VAL A C 1
ATOM 4089 O O . VAL A 1 554 ? 11.080 -22.530 -4.471 1.00 98.75 554 VAL A O 1
ATOM 4092 N N . THR A 1 555 ? 10.751 -22.212 -6.683 1.00 97.44 555 THR A N 1
ATOM 4093 C CA . THR A 1 555 ? 12.147 -21.848 -7.007 1.00 97.44 555 THR A CA 1
ATOM 4094 C C . THR A 1 555 ? 12.354 -20.401 -7.446 1.00 97.44 555 THR A C 1
ATOM 4096 O O . THR A 1 555 ? 13.482 -20.001 -7.714 1.00 97.44 555 THR A O 1
ATOM 4099 N N . ASP A 1 556 ? 11.281 -19.621 -7.538 1.00 95.62 556 ASP A N 1
ATOM 4100 C CA . ASP A 1 556 ? 11.311 -18.189 -7.849 1.00 95.62 556 ASP A CA 1
ATOM 4101 C C . ASP A 1 556 ? 10.076 -17.505 -7.233 1.00 95.62 556 ASP A C 1
ATOM 4103 O O . ASP A 1 556 ? 9.175 -18.188 -6.732 1.00 95.62 556 ASP A O 1
ATOM 4107 N N . THR A 1 557 ? 10.047 -16.175 -7.283 1.00 95.62 557 THR A N 1
ATOM 4108 C CA . THR A 1 557 ? 8.991 -15.308 -6.751 1.00 95.62 557 THR A CA 1
ATOM 4109 C C . THR A 1 557 ? 7.612 -15.713 -7.267 1.00 95.62 557 THR A C 1
ATOM 4111 O O . THR A 1 557 ? 7.412 -15.889 -8.470 1.00 95.62 557 THR A O 1
ATOM 4114 N N . VAL A 1 558 ? 6.639 -15.806 -6.359 1.00 98.06 558 VAL A N 1
ATOM 4115 C CA . VAL A 1 558 ? 5.214 -15.919 -6.690 1.00 98.06 558 VAL A CA 1
ATOM 4116 C C . VAL A 1 558 ? 4.543 -14.570 -6.434 1.00 98.06 558 VAL A C 1
ATOM 4118 O O . VAL A 1 558 ? 4.409 -14.126 -5.294 1.00 98.06 558 VAL A O 1
ATOM 4121 N N . GLU A 1 559 ? 4.119 -13.916 -7.509 1.00 96.00 559 GLU A N 1
ATOM 4122 C CA . GLU A 1 559 ? 3.415 -12.636 -7.488 1.00 96.00 559 GLU A CA 1
ATOM 4123 C C . GLU A 1 559 ? 1.906 -12.862 -7.308 1.00 96.00 559 GLU A C 1
ATOM 4125 O O . GLU A 1 559 ? 1.287 -13.570 -8.107 1.00 96.00 559 GLU A O 1
ATOM 4130 N N . VAL A 1 560 ? 1.312 -12.239 -6.287 1.00 97.56 560 VAL A N 1
ATOM 4131 C CA . VAL A 1 560 ? -0.121 -12.266 -5.952 1.00 97.56 560 VAL A CA 1
ATOM 4132 C C . VAL A 1 560 ? -0.734 -10.907 -6.319 1.00 97.56 560 VAL A C 1
ATOM 4134 O O . VAL A 1 560 ? -0.610 -9.959 -5.538 1.00 97.56 560 VAL A O 1
ATOM 4137 N N . PRO A 1 561 ? -1.341 -10.775 -7.517 1.00 95.19 561 PRO A N 1
ATOM 4138 C CA . PRO A 1 561 ? -1.808 -9.489 -8.035 1.00 95.19 561 PRO A CA 1
ATOM 4139 C C . PRO A 1 561 ? -2.964 -8.908 -7.222 1.00 95.19 561 PRO A C 1
ATOM 4141 O O . PRO A 1 561 ? -3.633 -9.641 -6.487 1.00 95.19 561 PRO A O 1
ATOM 4144 N N . ALA A 1 562 ? -3.248 -7.617 -7.423 1.00 94.56 562 ALA A N 1
ATOM 4145 C CA . ALA A 1 562 ? -4.357 -6.957 -6.752 1.00 94.56 562 ALA A CA 1
ATOM 4146 C C . ALA A 1 562 ? -5.682 -7.734 -6.849 1.00 94.56 562 ALA A C 1
ATOM 4148 O O . ALA A 1 562 ? -6.007 -8.302 -7.898 1.00 94.56 562 ALA A O 1
ATOM 4149 N N . PHE A 1 563 ? -6.455 -7.729 -5.758 1.00 96.88 563 PHE A N 1
ATOM 4150 C CA . PHE A 1 563 ? -7.744 -8.427 -5.596 1.00 96.88 563 PHE A CA 1
ATOM 4151 C C . PHE A 1 563 ? -7.697 -9.967 -5.594 1.00 96.88 563 PHE A C 1
ATOM 4153 O O . PHE A 1 563 ? -8.752 -10.611 -5.553 1.00 96.88 563 PHE A O 1
ATOM 4160 N N . CYS A 1 564 ? -6.509 -10.578 -5.613 1.00 98.00 564 CYS A N 1
ATOM 4161 C CA . CYS A 1 564 ? -6.342 -12.028 -5.526 1.00 98.00 564 CYS A CA 1
ATOM 4162 C C . CYS A 1 564 ? -5.831 -12.479 -4.158 1.00 98.00 564 CYS A C 1
ATOM 4164 O O . CYS A 1 564 ? -4.980 -11.851 -3.536 1.00 98.00 564 CYS A O 1
ATOM 4166 N N . SER A 1 565 ? -6.327 -13.622 -3.690 1.00 98.06 565 SER A N 1
ATOM 4167 C CA . SER A 1 565 ? -5.841 -14.280 -2.477 1.00 98.06 565 SER A CA 1
ATOM 4168 C C . SER A 1 565 ? -5.248 -15.649 -2.799 1.00 98.06 565 SER A C 1
ATOM 4170 O O . SER A 1 565 ? -5.922 -16.479 -3.406 1.00 98.06 565 SER A O 1
ATOM 4172 N N . LEU A 1 566 ? -4.021 -15.925 -2.353 1.00 98.75 566 LEU A N 1
ATOM 4173 C CA . LEU A 1 566 ? -3.472 -17.283 -2.300 1.00 98.75 566 LEU A CA 1
ATOM 4174 C C . LEU A 1 566 ? -3.748 -17.866 -0.914 1.00 98.75 566 LEU A C 1
ATOM 4176 O O . LEU A 1 566 ? -3.250 -17.349 0.086 1.00 98.75 566 LEU A O 1
ATOM 4180 N N . ARG A 1 567 ? -4.531 -18.945 -0.849 1.00 98.44 567 ARG A N 1
ATOM 4181 C CA . ARG A 1 567 ? -4.984 -19.536 0.413 1.00 98.44 567 ARG A CA 1
ATOM 4182 C C . ARG A 1 567 ? -4.653 -21.021 0.500 1.00 98.44 567 ARG A C 1
ATOM 4184 O O . ARG A 1 567 ? -5.000 -21.773 -0.407 1.00 98.44 567 ARG A O 1
ATOM 4191 N N . GLY A 1 568 ? -4.031 -21.445 1.598 1.00 98.19 568 GLY A N 1
ATOM 4192 C CA . GLY A 1 568 ? -3.759 -22.855 1.882 1.00 98.19 568 GLY A CA 1
ATOM 4193 C C . GLY A 1 568 ? -4.495 -23.431 3.093 1.00 98.19 568 GLY A C 1
ATOM 4194 O O . GLY A 1 568 ? -5.145 -22.726 3.869 1.00 98.19 568 GLY A O 1
ATOM 4195 N N . ASP A 1 569 ? -4.371 -24.746 3.253 1.00 97.56 569 ASP A N 1
ATOM 4196 C CA . ASP A 1 569 ? -4.868 -25.539 4.385 1.00 97.56 569 ASP A CA 1
ATOM 4197 C C . ASP A 1 569 ? -3.794 -25.657 5.478 1.00 97.56 569 ASP A C 1
ATOM 4199 O O . ASP A 1 569 ? -3.167 -26.706 5.634 1.00 97.56 569 ASP A O 1
ATOM 4203 N N . ARG A 1 570 ? -3.477 -24.561 6.176 1.00 95.75 570 ARG A N 1
ATOM 4204 C CA . ARG A 1 570 ? -2.459 -24.555 7.244 1.00 95.75 570 ARG A CA 1
ATOM 4205 C C . ARG A 1 570 ? -2.995 -25.129 8.548 1.00 95.75 570 ARG A C 1
ATOM 4207 O O . ARG A 1 570 ? -4.063 -24.747 9.020 1.00 95.75 570 ARG A O 1
ATOM 4214 N N . ARG A 1 571 ? -2.169 -25.941 9.211 1.00 94.88 571 ARG A N 1
ATOM 4215 C CA . ARG A 1 571 ? -2.316 -26.228 10.640 1.00 94.88 571 ARG A CA 1
ATOM 4216 C C . ARG A 1 571 ? -1.656 -25.129 11.463 1.00 94.88 571 ARG A C 1
ATOM 4218 O O . ARG A 1 571 ? -0.461 -24.885 11.300 1.00 94.88 571 ARG A O 1
ATOM 4225 N N . ASP A 1 572 ? -2.391 -24.535 12.397 1.00 93.81 572 ASP A N 1
ATOM 4226 C CA . ASP A 1 572 ? -1.778 -23.660 13.394 1.00 93.81 572 ASP A CA 1
ATOM 4227 C C . ASP A 1 572 ? -0.673 -24.412 14.172 1.00 93.81 572 ASP A C 1
ATOM 4229 O O . ASP A 1 572 ? -0.924 -25.516 14.669 1.00 93.81 572 ASP A O 1
ATOM 4233 N N . PRO A 1 573 ? 0.568 -23.893 14.247 1.00 94.81 573 PRO A N 1
ATOM 4234 C CA . PRO A 1 573 ? 1.656 -24.581 14.930 1.00 94.81 573 PRO A CA 1
ATOM 4235 C C . PRO A 1 573 ? 1.415 -24.740 16.436 1.00 94.81 573 PRO A C 1
ATOM 4237 O O . PRO A 1 573 ? 1.939 -25.701 16.996 1.00 94.81 573 PRO A O 1
ATOM 4240 N N . ASP A 1 574 ? 0.592 -23.890 17.059 1.00 93.38 574 ASP A N 1
ATOM 4241 C CA . ASP A 1 574 ? 0.288 -23.948 18.497 1.00 93.38 574 ASP A CA 1
ATOM 4242 C C . ASP A 1 574 ? -0.858 -24.923 18.827 1.00 93.38 574 ASP A C 1
ATOM 4244 O O . ASP A 1 574 ? -1.188 -25.149 19.996 1.00 93.38 574 ASP A O 1
ATOM 4248 N N . HIS A 1 575 ? -1.486 -25.523 17.808 1.00 90.00 575 HIS A N 1
ATOM 4249 C CA . HIS A 1 575 ? -2.639 -26.404 17.969 1.00 90.00 575 HIS A CA 1
ATOM 4250 C C . HIS A 1 575 ? -2.487 -27.715 17.178 1.00 90.00 575 HIS A C 1
ATOM 4252 O O . HIS A 1 575 ? -2.390 -27.742 15.951 1.00 90.00 575 HIS A O 1
ATOM 4258 N N . GLY A 1 576 ? -2.548 -28.845 17.886 1.00 84.31 576 GLY A N 1
ATOM 4259 C CA . GLY A 1 576 ? -2.443 -30.181 17.289 1.00 84.31 576 GLY A CA 1
ATOM 4260 C C . GLY A 1 576 ? -1.009 -30.589 16.917 1.00 84.31 576 GLY A C 1
ATOM 4261 O O . GLY A 1 576 ? -0.037 -29.956 17.311 1.00 84.31 576 GLY A O 1
ATOM 4262 N N . GLY A 1 577 ? -0.867 -31.691 16.173 1.00 85.06 577 GLY A N 1
ATOM 4263 C CA . GLY A 1 577 ? 0.430 -32.249 15.765 1.00 85.06 577 GLY A CA 1
ATOM 4264 C C . GLY A 1 577 ? 0.397 -32.876 14.366 1.00 85.06 577 GLY A C 1
ATOM 4265 O O . GLY A 1 577 ? -0.644 -32.907 13.712 1.00 85.06 577 GLY A O 1
ATOM 4266 N N . GLY A 1 578 ? 1.542 -33.379 13.890 1.00 86.38 578 GLY A N 1
ATOM 4267 C CA . GLY A 1 578 ? 1.677 -34.003 12.564 1.00 86.38 578 GLY A CA 1
ATOM 4268 C C . GLY A 1 578 ? 2.102 -33.025 11.462 1.00 86.38 578 GLY A C 1
ATOM 4269 O O . GLY A 1 578 ? 2.966 -32.178 11.688 1.00 86.38 578 GLY A O 1
ATOM 4270 N N . SER A 1 579 ? 1.513 -33.149 10.264 1.00 89.44 579 SER A N 1
ATOM 4271 C CA . SER A 1 579 ? 1.783 -32.232 9.141 1.00 89.44 579 SER A CA 1
ATOM 4272 C C . SER A 1 579 ? 1.383 -30.791 9.488 1.00 89.44 579 SER A C 1
ATOM 4274 O O . SER A 1 579 ? 0.411 -30.582 10.220 1.00 89.44 579 SER A O 1
ATOM 4276 N N . TYR A 1 580 ? 2.124 -29.816 8.954 1.00 95.50 580 TYR A N 1
ATOM 4277 C CA . TYR A 1 580 ? 1.790 -28.386 9.019 1.00 95.50 580 TYR A CA 1
ATOM 4278 C C . TYR A 1 580 ? 0.732 -27.967 7.982 1.00 95.50 580 TYR A C 1
ATOM 4280 O O . TYR A 1 580 ? 0.306 -26.817 7.954 1.00 95.50 580 TYR A O 1
ATOM 4288 N N . GLY A 1 581 ? 0.262 -28.912 7.165 1.00 96.56 581 GLY A N 1
ATOM 4289 C CA . GLY A 1 581 ? -0.771 -28.681 6.168 1.00 96.56 581 GLY A CA 1
ATOM 4290 C C . GLY A 1 581 ? -0.188 -28.258 4.831 1.00 96.56 581 GLY A C 1
ATOM 4291 O O . GLY A 1 581 ? 0.525 -29.049 4.217 1.00 96.56 581 GLY A O 1
ATOM 4292 N N . THR A 1 582 ? -0.505 -27.055 4.361 1.00 98.44 582 THR A N 1
ATOM 4293 C CA . THR A 1 582 ? 0.060 -26.515 3.116 1.00 98.44 582 THR A CA 1
ATOM 4294 C C . THR A 1 582 ? 1.438 -25.920 3.368 1.00 98.44 582 THR A C 1
ATOM 4296 O O . THR A 1 582 ? 1.562 -24.862 3.981 1.00 98.44 582 THR A O 1
ATOM 4299 N N . VAL A 1 583 ? 2.476 -26.607 2.898 1.00 98.56 583 VAL A N 1
ATOM 4300 C CA . VAL A 1 583 ? 3.879 -26.242 3.096 1.00 98.56 583 VAL A CA 1
ATOM 4301 C C . VAL A 1 583 ? 4.504 -25.797 1.780 1.00 98.56 583 VAL A C 1
ATOM 4303 O O . VAL A 1 583 ? 4.460 -26.511 0.784 1.00 98.56 583 VAL A O 1
ATOM 4306 N N . ILE A 1 584 ? 5.150 -24.640 1.786 1.00 98.75 584 ILE A N 1
ATOM 4307 C CA . ILE A 1 584 ? 5.961 -24.131 0.687 1.00 98.75 584 ILE A CA 1
ATOM 4308 C C . ILE A 1 584 ? 7.423 -24.429 1.005 1.00 98.75 584 ILE A C 1
ATOM 4310 O O . ILE A 1 584 ? 7.986 -23.875 1.950 1.00 98.75 584 ILE A O 1
ATOM 4314 N N . SER A 1 585 ? 8.027 -25.322 0.225 1.00 98.38 585 SER A N 1
ATOM 4315 C CA . SER A 1 585 ? 9.467 -25.567 0.242 1.00 98.38 585 SER A CA 1
ATOM 4316 C C . SER A 1 585 ? 10.137 -24.537 -0.666 1.00 98.38 585 SER A C 1
ATOM 4318 O O . SER A 1 585 ? 10.152 -24.707 -1.887 1.00 98.38 585 SER A O 1
ATOM 4320 N N . ALA A 1 586 ? 10.653 -23.468 -0.066 1.00 98.31 586 ALA A N 1
ATOM 4321 C CA . ALA A 1 586 ? 11.287 -22.338 -0.736 1.00 98.31 586 ALA A CA 1
ATOM 4322 C C . ALA A 1 586 ? 12.722 -22.692 -1.154 1.00 98.31 586 ALA A C 1
ATOM 4324 O O . ALA A 1 586 ? 13.675 -22.492 -0.404 1.00 98.31 586 ALA A O 1
ATOM 4325 N N . ASP A 1 587 ? 12.869 -23.253 -2.350 1.00 97.56 587 ASP A N 1
ATOM 4326 C CA . ASP A 1 587 ? 14.148 -23.642 -2.949 1.00 97.56 587 ASP A CA 1
ATOM 4327 C C . ASP A 1 587 ? 14.676 -22.509 -3.843 1.00 97.56 587 ASP A C 1
ATOM 4329 O O . ASP A 1 587 ? 14.783 -22.629 -5.065 1.00 97.56 587 ASP A O 1
ATOM 4333 N N . LEU A 1 588 ? 14.886 -21.357 -3.204 1.00 96.56 588 LEU A N 1
ATOM 4334 C CA . LEU A 1 588 ? 15.316 -20.109 -3.828 1.00 96.56 588 LEU A CA 1
ATOM 4335 C C . LEU A 1 588 ? 16.851 -20.003 -3.842 1.00 96.56 588 LEU A C 1
ATOM 4337 O O . LEU A 1 588 ? 17.512 -20.567 -2.968 1.00 96.56 588 LEU A O 1
ATOM 4341 N N . PRO A 1 589 ? 17.451 -19.243 -4.775 1.00 94.75 589 PRO A N 1
ATOM 4342 C CA . PRO A 1 589 ? 18.851 -18.856 -4.654 1.00 94.75 589 PRO A CA 1
ATOM 4343 C C . PRO A 1 589 ? 19.057 -17.937 -3.438 1.00 94.75 589 PRO A C 1
ATOM 4345 O O . PRO A 1 589 ? 18.263 -17.032 -3.180 1.00 94.75 589 PRO A O 1
ATOM 4348 N N . SER A 1 590 ? 20.138 -18.164 -2.693 1.00 93.75 590 SER A N 1
ATOM 4349 C CA . SER A 1 590 ? 20.508 -17.357 -1.526 1.00 93.75 590 SER A CA 1
ATOM 4350 C C . SER A 1 590 ? 21.062 -15.981 -1.893 1.00 93.75 590 SER A C 1
ATOM 4352 O O . SER A 1 590 ? 21.766 -15.840 -2.892 1.00 93.75 590 SER A O 1
ATOM 4354 N N . GLY A 1 591 ? 20.854 -15.009 -1.011 1.00 92.62 591 GLY A N 1
ATOM 4355 C CA . GLY A 1 591 ? 21.382 -13.650 -1.082 1.00 92.62 591 GLY A CA 1
ATOM 4356 C C . GLY A 1 591 ? 20.373 -12.636 -0.549 1.00 92.62 591 GLY A C 1
ATOM 4357 O O . GLY A 1 591 ? 19.167 -12.843 -0.679 1.00 92.62 591 GLY A O 1
ATOM 4358 N N . ASP A 1 592 ? 20.852 -11.523 0.013 1.00 86.31 592 ASP A N 1
ATOM 4359 C CA . ASP A 1 592 ? 19.982 -10.429 0.482 1.00 86.31 592 ASP A CA 1
ATOM 4360 C C . ASP A 1 592 ? 19.132 -9.837 -0.655 1.00 86.31 592 ASP A C 1
ATOM 4362 O O . ASP A 1 592 ? 17.962 -9.518 -0.467 1.00 86.31 592 ASP A O 1
ATOM 4366 N N . ASN A 1 593 ? 19.702 -9.792 -1.864 1.00 82.44 593 ASN A N 1
ATOM 4367 C CA . ASN A 1 593 ? 19.036 -9.349 -3.093 1.00 82.44 593 ASN A CA 1
ATOM 4368 C C . ASN A 1 593 ? 18.460 -10.518 -3.919 1.00 82.44 593 ASN A C 1
ATOM 4370 O O . ASN A 1 593 ? 18.218 -10.368 -5.118 1.00 82.44 593 ASN A O 1
ATOM 4374 N N . GLY A 1 594 ? 18.321 -11.706 -3.317 1.00 86.75 594 GLY A N 1
ATOM 4375 C CA . GLY A 1 594 ? 17.659 -12.851 -3.944 1.00 86.75 594 GLY A CA 1
ATOM 4376 C C . GLY A 1 594 ? 16.156 -12.607 -4.155 1.00 86.75 594 GLY A C 1
ATOM 4377 O O . GLY A 1 594 ? 15.624 -11.592 -3.705 1.00 86.75 594 GLY A O 1
ATOM 4378 N N . PRO A 1 595 ? 15.443 -13.523 -4.832 1.00 92.25 595 PRO A N 1
ATOM 4379 C CA . PRO A 1 595 ? 14.001 -13.407 -5.004 1.00 92.25 595 PRO A CA 1
ATOM 4380 C C . PRO A 1 595 ? 13.291 -13.439 -3.648 1.00 92.25 595 PRO A C 1
ATOM 4382 O O . PRO A 1 595 ? 13.654 -14.213 -2.757 1.00 92.25 595 PRO A O 1
ATOM 4385 N N . VAL A 1 596 ? 12.246 -12.626 -3.518 1.00 94.88 596 VAL A N 1
ATOM 4386 C CA . VAL A 1 596 ? 11.267 -12.769 -2.437 1.00 94.88 596 VAL A CA 1
ATOM 4387 C C . VAL A 1 596 ? 10.392 -13.982 -2.731 1.00 94.88 596 VAL A C 1
ATOM 4389 O O . VAL A 1 596 ? 10.139 -14.294 -3.893 1.00 94.88 596 VAL A O 1
ATOM 4392 N N . LEU A 1 597 ? 9.924 -14.701 -1.712 1.00 98.19 597 LEU A N 1
ATOM 4393 C CA . LEU A 1 597 ? 9.108 -15.892 -1.977 1.00 98.19 597 LEU A CA 1
ATOM 4394 C C . LEU A 1 597 ? 7.704 -15.508 -2.472 1.00 98.19 597 LEU A C 1
ATOM 4396 O O . LEU A 1 597 ? 7.258 -16.014 -3.504 1.00 98.19 597 LEU A O 1
ATOM 4400 N N . PHE A 1 598 ? 7.028 -14.600 -1.765 1.00 98.44 598 PHE A N 1
ATOM 4401 C CA . PHE A 1 598 ? 5.717 -14.077 -2.147 1.00 98.44 598 PHE A CA 1
ATOM 4402 C C . PHE A 1 598 ? 5.719 -12.557 -2.211 1.00 98.44 598 PHE A C 1
ATOM 4404 O O . PHE A 1 598 ? 6.061 -11.903 -1.229 1.00 98.44 598 PHE A O 1
ATOM 4411 N N . ARG A 1 599 ? 5.252 -12.012 -3.334 1.00 96.38 599 ARG A N 1
ATOM 4412 C CA . ARG A 1 599 ? 5.055 -10.574 -3.535 1.00 96.38 599 ARG A CA 1
ATOM 4413 C C . ARG A 1 599 ? 3.566 -10.256 -3.619 1.00 96.38 599 ARG A C 1
ATOM 4415 O O . ARG A 1 599 ? 2.859 -10.902 -4.391 1.00 96.38 599 ARG A O 1
ATOM 4422 N N . ILE A 1 600 ? 3.082 -9.312 -2.817 1.00 97.25 600 ILE A N 1
ATOM 4423 C CA . ILE A 1 600 ? 1.653 -9.133 -2.518 1.00 97.25 600 ILE A CA 1
ATOM 4424 C C . ILE A 1 600 ? 1.208 -7.713 -2.869 1.00 97.25 600 ILE A C 1
ATOM 4426 O O . ILE A 1 600 ? 1.808 -6.745 -2.408 1.00 97.25 600 ILE A O 1
ATOM 4430 N N . GLY A 1 601 ? 0.158 -7.620 -3.691 1.00 94.44 601 GLY A N 1
ATOM 4431 C CA . GLY A 1 601 ? -0.358 -6.362 -4.224 1.00 94.44 601 GLY A CA 1
ATOM 4432 C C . GLY A 1 601 ? -1.507 -5.791 -3.398 1.00 94.44 601 GLY A C 1
ATOM 4433 O O . GLY A 1 601 ? -1.781 -6.230 -2.277 1.00 94.44 601 GLY A O 1
ATOM 4434 N N . GLY A 1 602 ? -2.206 -4.823 -3.987 1.00 93.56 602 GLY A N 1
ATOM 4435 C CA . GLY A 1 602 ? -3.292 -4.100 -3.331 1.00 93.56 602 GLY A CA 1
ATOM 4436 C C . GLY A 1 602 ? -4.569 -4.933 -3.193 1.00 93.56 602 GLY A C 1
ATOM 4437 O O . GLY A 1 602 ? -4.959 -5.654 -4.111 1.00 93.56 602 GLY A O 1
ATOM 4438 N N . SER A 1 603 ? -5.219 -4.907 -2.032 1.00 95.75 603 SER A N 1
ATOM 4439 C CA . SER A 1 603 ? -6.411 -5.709 -1.732 1.00 95.75 603 SER A CA 1
ATOM 4440 C C . SER A 1 603 ? -6.208 -7.209 -2.021 1.00 95.75 603 SER A C 1
ATOM 4442 O O . SER A 1 603 ? -7.148 -7.940 -2.345 1.00 95.75 603 SER A O 1
ATOM 4444 N N . ALA A 1 604 ? -4.955 -7.658 -1.954 1.00 97.25 604 ALA A N 1
ATOM 4445 C CA . ALA A 1 604 ? -4.510 -9.015 -2.210 1.00 97.25 604 ALA A CA 1
ATOM 4446 C C . ALA A 1 604 ? -3.956 -9.628 -0.925 1.00 97.25 604 ALA A C 1
ATOM 4448 O O . ALA A 1 604 ? -3.627 -8.925 0.036 1.00 97.25 604 ALA A O 1
ATOM 4449 N N . GLY A 1 605 ? -3.812 -10.950 -0.891 1.00 97.75 605 GLY A N 1
ATOM 4450 C CA . GLY A 1 605 ? -3.165 -11.542 0.267 1.00 97.75 605 GLY A CA 1
ATOM 4451 C C . GLY A 1 605 ? -2.705 -12.974 0.144 1.00 97.75 605 GLY A C 1
ATOM 4452 O O . GLY A 1 605 ? -3.162 -13.754 -0.689 1.00 97.75 605 GLY A O 1
ATOM 4453 N N . VAL A 1 606 ? -1.789 -13.314 1.041 1.00 98.75 606 VAL A N 1
ATOM 4454 C CA . VAL A 1 606 ? -1.301 -14.674 1.232 1.00 98.75 606 VAL A CA 1
ATOM 4455 C C . VAL A 1 606 ? -1.737 -15.155 2.600 1.00 98.75 606 VAL A C 1
ATOM 4457 O O . VAL A 1 606 ? -1.508 -14.487 3.613 1.00 98.75 606 VAL A O 1
ATOM 4460 N N . MET A 1 607 ? -2.385 -16.318 2.626 1.00 98.00 607 MET A N 1
ATOM 4461 C CA . MET A 1 607 ? -2.893 -16.876 3.864 1.00 98.00 607 MET A CA 1
ATOM 4462 C C . MET A 1 607 ? -2.904 -18.392 3.936 1.00 98.00 607 MET A C 1
ATOM 4464 O O . MET A 1 607 ? -2.971 -19.094 2.932 1.00 98.00 607 MET A O 1
ATOM 4468 N N . GLY A 1 608 ? -2.868 -18.917 5.156 1.00 97.38 608 GLY A N 1
ATOM 4469 C CA . GLY A 1 608 ? -2.981 -20.352 5.387 1.00 97.38 608 GLY A CA 1
ATOM 4470 C C . GLY A 1 608 ? -1.797 -21.143 4.832 1.00 97.38 608 GLY A C 1
ATOM 4471 O O . GLY A 1 608 ? -1.992 -22.257 4.353 1.00 97.38 608 GLY A O 1
ATOM 4472 N N . LEU A 1 609 ? -0.577 -20.600 4.902 1.00 98.25 609 LEU A N 1
ATOM 4473 C CA . LEU A 1 609 ? 0.639 -21.271 4.427 1.00 98.25 609 LEU A CA 1
ATOM 4474 C C . LEU A 1 609 ? 1.651 -21.495 5.553 1.00 98.25 609 LEU A C 1
ATOM 4476 O O . LEU A 1 609 ? 1.805 -20.670 6.453 1.00 98.25 609 LEU A O 1
ATOM 4480 N N . THR A 1 610 ? 2.400 -22.588 5.467 1.00 98.69 610 THR A N 1
ATOM 4481 C CA . THR A 1 610 ? 3.656 -22.779 6.196 1.00 98.69 610 THR A CA 1
ATOM 4482 C C . THR A 1 610 ? 4.822 -22.694 5.218 1.00 98.69 610 THR A C 1
ATOM 4484 O O . THR A 1 610 ? 4.746 -23.276 4.144 1.00 98.69 610 THR A O 1
ATOM 4487 N N . THR A 1 611 ? 5.909 -22.005 5.555 1.00 98.62 611 THR A N 1
ATOM 4488 C CA . THR A 1 611 ? 7.098 -21.888 4.699 1.00 98.62 611 THR A CA 1
ATOM 4489 C C . THR A 1 611 ? 8.312 -22.553 5.342 1.00 98.62 611 THR A C 1
ATOM 4491 O O . THR A 1 611 ? 8.475 -22.555 6.566 1.00 98.62 611 THR A O 1
ATOM 4494 N N . TYR A 1 612 ? 9.155 -23.151 4.502 1.00 97.81 612 TYR A N 1
ATOM 4495 C CA . TYR A 1 612 ? 10.379 -23.840 4.895 1.00 97.81 612 TYR A CA 1
ATOM 4496 C C . TYR A 1 612 ? 11.458 -23.674 3.821 1.00 97.81 612 TYR A C 1
ATOM 4498 O O . TYR A 1 612 ? 11.216 -23.968 2.653 1.00 97.81 612 TYR A O 1
ATOM 4506 N N . TYR A 1 613 ? 12.654 -23.254 4.223 1.00 98.19 613 TYR A N 1
ATOM 4507 C CA . TYR A 1 613 ? 13.838 -23.141 3.375 1.00 98.19 613 TYR A CA 1
ATOM 4508 C C . TYR A 1 613 ? 14.725 -24.383 3.581 1.00 98.19 613 TYR A C 1
ATOM 4510 O O . TYR A 1 613 ? 15.374 -24.498 4.628 1.00 98.19 613 TYR A O 1
ATOM 4518 N N . PRO A 1 614 ? 14.781 -25.329 2.622 1.00 96.81 614 PRO A N 1
ATOM 4519 C CA . PRO A 1 614 ? 15.474 -26.611 2.790 1.00 96.81 614 PRO A CA 1
ATOM 4520 C C . PRO A 1 614 ? 16.998 -26.484 2.881 1.00 96.81 614 PRO A C 1
ATOM 4522 O O . PRO A 1 614 ? 17.656 -27.372 3.421 1.00 96.81 614 PRO A O 1
ATOM 4525 N N . HIS A 1 615 ? 17.557 -25.382 2.378 1.00 95.62 615 HIS A N 1
ATOM 4526 C CA . HIS A 1 615 ? 18.994 -25.102 2.376 1.00 95.62 615 HIS A CA 1
ATOM 4527 C C . HIS A 1 615 ? 19.434 -24.149 3.496 1.00 95.62 615 HIS A C 1
ATOM 4529 O O . HIS A 1 615 ? 20.589 -23.729 3.528 1.00 95.62 615 HIS A O 1
ATOM 4535 N N . GLN A 1 616 ? 18.532 -23.795 4.415 1.00 96.12 616 GLN A N 1
ATOM 4536 C CA . GLN A 1 616 ? 18.869 -22.953 5.558 1.00 96.12 616 GLN A CA 1
ATOM 4537 C C . GLN A 1 616 ? 19.624 -23.742 6.638 1.00 96.12 616 GLN A C 1
ATOM 4539 O O . GLN A 1 616 ? 19.397 -24.933 6.849 1.00 96.12 616 GLN A O 1
ATOM 4544 N N . SER A 1 617 ? 20.504 -23.055 7.360 1.00 93.19 617 SER A N 1
ATOM 4545 C CA . SER A 1 617 ? 21.375 -23.621 8.389 1.00 93.19 617 SER A CA 1
ATOM 4546 C C . SER A 1 617 ? 21.268 -22.806 9.672 1.00 93.19 617 SER A C 1
ATOM 4548 O O . SER A 1 617 ? 21.286 -21.588 9.632 1.00 93.19 617 SER A O 1
ATOM 4550 N N . ALA A 1 618 ? 21.170 -23.459 10.831 1.00 88.75 618 ALA A N 1
ATOM 4551 C CA . ALA A 1 618 ? 21.134 -22.757 12.119 1.00 88.75 618 ALA A CA 1
ATOM 4552 C C . ALA A 1 618 ? 22.529 -22.382 12.642 1.00 88.75 618 ALA A C 1
ATOM 4554 O O . ALA A 1 618 ? 22.665 -21.464 13.440 1.00 88.75 618 ALA A O 1
ATOM 4555 N N . THR A 1 619 ? 23.569 -23.117 12.235 1.00 89.00 619 THR A N 1
ATOM 4556 C CA . THR A 1 619 ? 24.958 -22.885 12.677 1.00 89.00 619 THR A CA 1
ATOM 4557 C C . THR A 1 619 ? 25.706 -21.904 11.787 1.00 89.00 619 THR A C 1
ATOM 4559 O O . THR A 1 619 ? 26.721 -21.354 12.195 1.00 89.00 619 THR A O 1
ATOM 4562 N N . SER A 1 620 ? 25.239 -21.737 10.554 1.00 93.94 620 SER A N 1
ATOM 4563 C CA . SER A 1 620 ? 25.759 -20.777 9.585 1.00 93.94 620 SER A CA 1
ATOM 4564 C C . SER A 1 620 ? 24.603 -20.342 8.686 1.00 93.94 620 SER A C 1
ATOM 4566 O O . SER A 1 620 ? 24.526 -20.831 7.554 1.00 93.94 620 SER A O 1
ATOM 4568 N N . PRO A 1 621 ? 23.670 -19.516 9.196 1.00 95.75 621 PRO A N 1
ATOM 4569 C CA . PRO A 1 621 ? 22.548 -19.029 8.411 1.00 95.75 621 PRO A CA 1
ATOM 4570 C C . PRO A 1 621 ? 22.981 -18.411 7.093 1.00 95.75 621 PRO A C 1
ATOM 4572 O O . PRO A 1 621 ? 23.958 -17.669 7.014 1.00 95.75 621 PRO A O 1
ATOM 4575 N N . VAL A 1 622 ? 22.239 -18.759 6.053 1.00 95.56 622 VAL A N 1
ATOM 4576 C CA . VAL A 1 622 ? 22.426 -18.266 4.698 1.00 95.56 622 VAL A CA 1
ATOM 4577 C C . VAL A 1 622 ? 21.412 -17.144 4.461 1.00 95.56 622 VAL A C 1
ATOM 4579 O O . VAL A 1 622 ? 20.228 -17.345 4.772 1.00 95.56 622 VAL A O 1
ATOM 4582 N N . PRO A 1 623 ? 21.837 -15.988 3.915 1.00 96.88 623 PRO A N 1
ATOM 4583 C CA . PRO A 1 623 ? 20.922 -14.900 3.609 1.00 96.88 623 PRO A CA 1
ATOM 4584 C C . PRO A 1 623 ? 19.870 -15.306 2.576 1.00 96.88 623 PRO A C 1
ATOM 4586 O O . PRO A 1 623 ? 20.188 -15.908 1.549 1.00 96.88 623 PRO A O 1
ATOM 4589 N N . TYR A 1 624 ? 18.626 -14.926 2.838 1.00 97.19 624 TYR A N 1
ATOM 4590 C CA . TYR A 1 624 ? 17.526 -14.913 1.876 1.00 97.19 624 TYR A CA 1
ATOM 4591 C C . TYR A 1 624 ? 16.782 -13.591 2.024 1.00 97.19 624 TYR A C 1
ATOM 4593 O O . TYR A 1 624 ? 16.687 -13.062 3.135 1.00 97.19 624 TYR A O 1
ATOM 4601 N N . SER A 1 625 ? 16.217 -13.099 0.925 1.00 95.81 625 SER A N 1
ATOM 4602 C CA . SER A 1 625 ? 15.268 -11.987 0.971 1.00 95.81 625 SER A CA 1
ATOM 4603 C C . SER A 1 625 ? 13.983 -12.374 1.728 1.00 95.81 625 SER A C 1
ATOM 4605 O O . SER A 1 625 ? 13.863 -13.486 2.260 1.00 95.81 625 SER A O 1
ATOM 4607 N N . TYR A 1 626 ? 13.017 -11.459 1.810 1.00 97.56 626 TYR A N 1
ATOM 4608 C CA . TYR A 1 626 ? 11.794 -11.674 2.583 1.00 97.56 626 TYR A CA 1
ATOM 4609 C C . TYR A 1 626 ? 10.971 -12.856 2.065 1.00 97.56 626 TYR A C 1
ATOM 4611 O O . TYR A 1 626 ? 10.839 -13.110 0.863 1.00 97.56 626 TYR A O 1
ATOM 4619 N N . THR A 1 627 ? 10.366 -13.573 3.007 1.00 98.56 627 THR A N 1
ATOM 4620 C CA . THR A 1 627 ? 9.420 -14.648 2.698 1.00 98.56 627 THR A CA 1
ATOM 4621 C C . THR A 1 627 ? 8.105 -14.074 2.168 1.00 98.56 627 THR A C 1
ATOM 4623 O O . THR A 1 627 ? 7.524 -14.611 1.227 1.00 98.56 627 THR A O 1
ATOM 4626 N N . PHE A 1 628 ? 7.642 -12.968 2.745 1.00 98.62 628 PHE A N 1
ATOM 4627 C CA . PHE A 1 628 ? 6.476 -12.234 2.264 1.00 98.62 628 PHE A CA 1
ATOM 4628 C C . PHE A 1 628 ? 6.842 -10.767 2.087 1.00 98.62 628 PHE A C 1
ATOM 4630 O O . PHE A 1 628 ? 7.447 -10.177 2.976 1.00 98.62 628 PHE A O 1
ATOM 4637 N N . GLU A 1 629 ? 6.455 -10.181 0.965 1.00 96.94 629 GLU A N 1
ATOM 4638 C CA . GLU A 1 629 ? 6.703 -8.780 0.651 1.00 96.94 629 GLU A CA 1
ATOM 4639 C C . GLU A 1 629 ? 5.383 -8.091 0.288 1.00 96.94 629 GLU A C 1
ATOM 4641 O O . GLU A 1 629 ? 4.721 -8.488 -0.674 1.00 96.94 629 GLU A O 1
ATOM 4646 N N . ILE A 1 630 ? 4.999 -7.064 1.052 1.00 96.31 630 ILE A N 1
ATOM 4647 C CA . ILE A 1 630 ? 3.972 -6.091 0.655 1.00 96.31 630 ILE A CA 1
ATOM 4648 C C . ILE A 1 630 ? 4.712 -4.897 0.062 1.00 96.31 630 ILE A C 1
ATOM 4650 O O . ILE A 1 630 ? 5.483 -4.217 0.733 1.00 96.31 630 ILE A O 1
ATOM 4654 N N . THR A 1 631 ? 4.505 -4.650 -1.219 1.00 88.81 631 THR A N 1
ATOM 4655 C CA . THR A 1 631 ? 5.409 -3.801 -2.005 1.00 88.81 631 THR A CA 1
ATOM 4656 C C . THR A 1 631 ? 5.100 -2.315 -1.932 1.00 88.81 631 THR A C 1
ATOM 4658 O O . THR A 1 631 ? 5.915 -1.504 -2.368 1.00 88.81 631 THR A O 1
ATOM 4661 N N . GLY A 1 632 ? 3.901 -1.953 -1.470 1.00 87.75 632 GLY A N 1
ATOM 4662 C CA . GLY A 1 632 ? 3.353 -0.629 -1.745 1.00 87.75 632 GLY A CA 1
ATOM 4663 C C . GLY A 1 632 ? 3.333 -0.364 -3.253 1.00 87.75 632 GLY A C 1
ATOM 4664 O O . GLY A 1 632 ? 3.176 -1.286 -4.056 1.00 87.75 632 GLY A O 1
ATOM 4665 N N . SER A 1 633 ? 3.551 0.887 -3.650 1.00 87.94 633 SER A N 1
ATOM 4666 C CA . SER A 1 633 ? 3.559 1.293 -5.062 1.00 87.94 633 SER A CA 1
ATOM 4667 C C . SER A 1 633 ? 4.831 0.903 -5.835 1.00 87.94 633 SER A C 1
ATOM 4669 O O . SER A 1 633 ? 4.955 1.251 -7.010 1.00 87.94 633 SER A O 1
ATOM 4671 N N . ALA A 1 634 ? 5.764 0.163 -5.220 1.00 87.75 634 ALA A N 1
ATOM 4672 C CA . ALA A 1 634 ? 7.035 -0.216 -5.850 1.00 87.75 634 ALA A CA 1
ATOM 4673 C C . ALA A 1 634 ? 6.859 -1.223 -6.987 1.00 87.75 634 ALA A C 1
ATOM 4675 O O . ALA A 1 634 ? 7.680 -1.279 -7.907 1.00 87.75 634 ALA A O 1
ATOM 4676 N N . TRP A 1 635 ? 5.792 -2.016 -6.902 1.00 87.56 635 TRP A N 1
ATOM 4677 C CA . TRP A 1 635 ? 5.502 -3.116 -7.800 1.00 87.56 635 TRP A CA 1
ATOM 4678 C C . TRP A 1 635 ? 4.272 -2.830 -8.651 1.00 87.56 635 TRP A C 1
ATOM 4680 O O . TRP A 1 635 ? 3.196 -2.545 -8.125 1.00 87.56 635 TRP A O 1
ATOM 4690 N N . ALA A 1 636 ? 4.436 -3.018 -9.965 1.00 66.81 636 ALA A N 1
ATOM 4691 C CA . ALA A 1 636 ? 3.392 -2.789 -10.956 1.00 66.81 636 ALA A CA 1
ATOM 4692 C C . ALA A 1 636 ? 2.872 -1.331 -10.903 1.00 66.81 636 ALA A C 1
ATOM 4694 O O . ALA A 1 636 ? 3.463 -0.476 -10.244 1.00 66.81 636 ALA A O 1
ATOM 4695 N N . SER A 1 637 ? 1.874 -0.980 -11.718 1.00 68.69 637 SER A N 1
ATOM 4696 C CA . SER A 1 637 ? 1.308 0.382 -11.763 1.00 68.69 637 SER A CA 1
ATOM 4697 C C . SER A 1 637 ? 0.811 0.843 -10.380 1.00 68.69 637 SER A C 1
ATOM 4699 O O . SER A 1 637 ? 0.831 0.083 -9.413 1.00 68.69 637 SER A O 1
ATOM 4701 N N . ASP A 1 638 ? 0.288 2.067 -10.274 1.00 71.75 638 ASP A N 1
ATOM 4702 C CA . ASP A 1 638 ? -0.316 2.591 -9.033 1.00 71.75 638 ASP A CA 1
ATOM 4703 C C . ASP A 1 638 ? -1.587 1.816 -8.572 1.00 71.75 638 ASP A C 1
ATOM 4705 O O . ASP A 1 638 ? -2.280 2.226 -7.651 1.00 71.75 638 ASP A O 1
ATOM 4709 N N . GLU A 1 639 ? -1.857 0.641 -9.149 1.00 79.06 639 GLU A N 1
ATOM 4710 C CA . GLU A 1 639 ? -2.980 -0.259 -8.869 1.00 79.06 639 GLU A CA 1
ATOM 4711 C C . GLU A 1 639 ? -2.706 -1.297 -7.751 1.00 79.06 639 GLU A C 1
ATOM 4713 O O . GLU A 1 639 ? -3.488 -2.237 -7.612 1.00 79.06 639 GLU A O 1
ATOM 4718 N N . ASN A 1 640 ? -1.587 -1.234 -7.007 1.00 83.06 640 ASN A N 1
ATOM 4719 C CA . ASN A 1 640 ? -1.152 -2.348 -6.133 1.00 83.06 640 ASN A CA 1
ATOM 4720 C C . ASN A 1 640 ? -0.648 -1.964 -4.731 1.00 83.06 640 ASN A C 1
ATOM 4722 O O . ASN A 1 640 ? 0.168 -2.694 -4.167 1.00 83.06 640 ASN A O 1
ATOM 4726 N N . TYR A 1 641 ? -1.103 -0.858 -4.145 1.00 87.81 641 TYR A N 1
ATOM 4727 C CA . TYR A 1 641 ? -0.444 -0.327 -2.945 1.00 87.81 641 TYR A CA 1
ATOM 4728 C C . TYR A 1 641 ? -1.300 -0.265 -1.678 1.00 87.81 641 TYR A C 1
ATOM 4730 O O . TYR A 1 641 ? -0.739 -0.027 -0.606 1.00 87.81 641 TYR A O 1
ATOM 4738 N N . MET A 1 642 ? -2.611 -0.514 -1.748 1.00 91.88 642 MET A N 1
ATOM 4739 C CA . MET A 1 642 ? -3.495 -0.407 -0.583 1.00 91.88 642 MET A CA 1
ATOM 4740 C C . MET A 1 642 ? -3.957 -1.780 -0.076 1.00 91.88 642 MET A C 1
ATOM 4742 O O . MET A 1 642 ? -4.248 -2.668 -0.854 1.00 91.88 642 MET A O 1
ATOM 4746 N N . MET A 1 643 ? -4.088 -1.990 1.233 1.00 93.38 643 MET A N 1
ATOM 4747 C CA . MET A 1 643 ? -4.694 -3.188 1.852 1.00 93.38 643 MET A CA 1
ATOM 4748 C C . MET A 1 643 ? -4.049 -4.550 1.514 1.00 93.38 643 MET A C 1
ATOM 4750 O O . MET A 1 643 ? -4.712 -5.591 1.556 1.00 93.38 643 MET A O 1
ATOM 4754 N N . GLY A 1 644 ? -2.742 -4.580 1.236 1.00 96.56 644 GLY A N 1
ATOM 4755 C CA . GLY A 1 644 ? -1.987 -5.835 1.137 1.00 96.56 644 GLY A CA 1
ATOM 4756 C C . GLY A 1 644 ? -2.029 -6.631 2.451 1.00 96.56 644 GLY A C 1
ATOM 4757 O O . GLY A 1 644 ? -1.914 -6.059 3.538 1.00 96.56 644 GLY A O 1
ATOM 4758 N N . THR A 1 645 ? -2.218 -7.953 2.368 1.00 98.19 645 THR A N 1
ATOM 4759 C CA . THR A 1 645 ? -2.456 -8.805 3.546 1.00 98.19 645 THR A CA 1
ATOM 4760 C C . THR A 1 645 ? -1.528 -10.021 3.627 1.00 98.19 645 THR A C 1
ATOM 4762 O O . THR A 1 645 ? -1.482 -10.856 2.722 1.00 98.19 645 THR A O 1
ATOM 4765 N N . VAL A 1 646 ? -0.884 -10.204 4.781 1.00 98.75 646 VAL A N 1
ATOM 4766 C CA . VAL A 1 646 ? -0.253 -11.469 5.194 1.00 98.75 646 VAL A CA 1
ATOM 4767 C C . VAL A 1 646 ? -1.004 -11.987 6.411 1.00 98.75 646 VAL A C 1
ATOM 4769 O O . VAL A 1 646 ? -1.039 -11.321 7.447 1.00 98.75 646 VAL A O 1
ATOM 4772 N N . SER A 1 647 ? -1.632 -13.163 6.322 1.00 97.69 647 SER A N 1
ATOM 4773 C CA . SER A 1 647 ? -2.364 -13.670 7.486 1.00 97.69 647 SER A CA 1
ATOM 4774 C C . SER A 1 647 ? -2.410 -15.175 7.641 1.00 97.69 647 SER A C 1
ATOM 4776 O O . SER A 1 647 ? -2.391 -15.907 6.667 1.00 97.69 647 SER A O 1
ATOM 4778 N N . ASP A 1 648 ? -2.502 -15.656 8.879 1.00 97.12 648 ASP A N 1
ATOM 4779 C CA . ASP A 1 648 ? -2.550 -17.085 9.177 1.00 97.12 648 ASP A CA 1
ATOM 4780 C C . ASP A 1 648 ? -1.385 -17.829 8.495 1.00 97.12 648 ASP A C 1
ATOM 4782 O O . ASP A 1 648 ? -1.614 -18.775 7.737 1.00 97.12 648 ASP A O 1
ATOM 4786 N N . VAL A 1 649 ? -0.142 -17.401 8.735 1.00 98.56 649 VAL A N 1
ATOM 4787 C CA . VAL A 1 649 ? 1.063 -18.027 8.157 1.00 98.56 649 VAL A CA 1
ATOM 4788 C C . VAL A 1 649 ? 2.026 -18.529 9.228 1.00 98.56 649 VAL A C 1
ATOM 4790 O O . VAL A 1 649 ? 2.039 -18.056 10.366 1.00 98.56 649 VAL A O 1
ATOM 4793 N N . THR A 1 650 ? 2.838 -19.523 8.867 1.00 98.50 650 THR A N 1
ATOM 4794 C CA . THR A 1 650 ? 3.883 -20.070 9.737 1.00 98.50 650 THR A CA 1
ATOM 4795 C C . THR A 1 650 ? 5.230 -20.130 9.030 1.00 98.50 650 THR A C 1
ATOM 4797 O O . THR A 1 650 ? 5.359 -20.817 8.027 1.00 98.50 650 THR A O 1
ATOM 4800 N N . MET A 1 651 ? 6.241 -19.450 9.559 1.00 98.50 651 MET A N 1
ATOM 4801 C CA . MET A 1 651 ? 7.599 -19.420 9.009 1.00 98.50 651 MET A CA 1
ATOM 4802 C C . MET A 1 651 ? 8.508 -20.326 9.833 1.00 98.50 651 MET A C 1
ATOM 4804 O O . MET A 1 651 ? 8.801 -20.016 10.984 1.00 98.50 651 MET A O 1
ATOM 4808 N N . LEU A 1 652 ? 8.941 -21.465 9.288 1.00 98.06 652 LEU A N 1
ATOM 4809 C CA . LEU A 1 652 ? 9.747 -22.397 10.078 1.00 98.06 652 LEU A CA 1
ATOM 4810 C C . LEU A 1 652 ? 11.191 -21.938 10.243 1.00 98.06 652 LEU A C 1
ATOM 4812 O O . LEU A 1 652 ? 11.753 -22.195 11.290 1.00 98.06 652 LEU A O 1
ATOM 4816 N N . ASN A 1 653 ? 11.813 -21.318 9.242 1.00 98.00 653 ASN A N 1
ATOM 4817 C CA . ASN A 1 653 ? 13.245 -20.987 9.278 1.00 98.00 653 ASN A CA 1
ATOM 4818 C C . ASN A 1 653 ? 13.624 -19.879 8.285 1.00 98.00 653 ASN A C 1
ATOM 4820 O O . ASN A 1 653 ? 14.605 -19.980 7.547 1.00 98.00 653 ASN A O 1
ATOM 4824 N N . SER A 1 654 ? 12.812 -18.833 8.219 1.00 98.31 654 SER A N 1
ATOM 4825 C CA . SER A 1 654 ? 13.054 -17.708 7.316 1.00 98.31 654 SER A CA 1
ATOM 4826 C C . SER A 1 654 ? 14.295 -16.931 7.751 1.00 98.31 654 SER A C 1
ATOM 4828 O O . SER A 1 654 ? 14.565 -16.815 8.944 1.00 98.31 654 SER A O 1
ATOM 4830 N N . TYR A 1 655 ? 15.074 -16.401 6.805 1.00 98.25 655 TYR A N 1
ATOM 4831 C CA . TYR A 1 655 ? 16.153 -15.473 7.162 1.00 98.25 655 TYR A CA 1
ATOM 4832 C C . TYR A 1 655 ? 15.558 -14.102 7.495 1.00 98.25 655 TYR A C 1
ATOM 4834 O O . TYR A 1 655 ? 15.654 -13.655 8.638 1.00 98.25 655 TYR A O 1
ATOM 4842 N N . ARG A 1 656 ? 14.830 -13.525 6.531 1.00 98.38 656 ARG A N 1
ATOM 4843 C CA . ARG A 1 656 ? 13.922 -12.390 6.720 1.00 98.38 656 ARG A CA 1
ATOM 4844 C C . ARG A 1 656 ? 12.470 -12.847 6.551 1.00 98.38 656 ARG A C 1
ATOM 4846 O O . ARG A 1 656 ? 12.147 -13.579 5.610 1.00 98.38 656 ARG A O 1
ATOM 4853 N N . GLY A 1 657 ? 11.602 -12.471 7.484 1.00 98.44 657 GLY A N 1
ATOM 4854 C CA . GLY A 1 657 ? 10.201 -12.888 7.506 1.00 98.44 657 GLY A CA 1
ATOM 4855 C C . GLY A 1 657 ? 9.333 -12.075 6.548 1.00 98.44 657 GLY A C 1
ATOM 4856 O O . GLY A 1 657 ? 9.066 -12.524 5.431 1.00 98.44 657 GLY A O 1
ATOM 4857 N N . ILE A 1 658 ? 8.888 -10.893 6.983 1.00 98.69 658 ILE A N 1
ATOM 4858 C CA . ILE A 1 658 ? 7.989 -10.011 6.219 1.00 98.69 658 ILE A CA 1
ATOM 4859 C C . ILE A 1 658 ? 8.675 -8.673 5.926 1.00 98.69 658 ILE A C 1
ATOM 4861 O O . ILE A 1 658 ? 9.167 -8.033 6.849 1.00 98.69 658 ILE A O 1
ATOM 4865 N N . GLY A 1 659 ? 8.673 -8.252 4.664 1.00 97.50 659 GLY A N 1
ATOM 4866 C CA . GLY A 1 659 ? 9.085 -6.920 4.225 1.00 97.50 659 GLY A CA 1
ATOM 4867 C C . GLY A 1 659 ? 7.870 -6.098 3.800 1.00 97.50 659 GLY A C 1
ATOM 4868 O O . GLY A 1 659 ? 7.016 -6.603 3.071 1.00 97.50 659 GLY A O 1
ATOM 4869 N N . ILE A 1 660 ? 7.760 -4.849 4.247 1.00 96.81 660 ILE A N 1
ATOM 4870 C CA . ILE A 1 660 ? 6.723 -3.914 3.791 1.00 96.81 660 ILE A CA 1
ATOM 4871 C C . ILE A 1 660 ? 7.391 -2.630 3.322 1.00 96.81 660 ILE A C 1
ATOM 4873 O O . ILE A 1 660 ? 8.086 -1.980 4.100 1.00 96.81 660 ILE A O 1
ATOM 4877 N N . SER A 1 661 ? 7.182 -2.267 2.056 1.00 93.88 661 SER A N 1
ATOM 4878 C CA . SER A 1 661 ? 7.846 -1.113 1.428 1.00 93.88 661 SER A CA 1
ATOM 4879 C C . SER A 1 661 ? 9.376 -1.209 1.497 1.00 93.88 661 SER A C 1
ATOM 4881 O O . SER A 1 661 ? 10.066 -0.227 1.748 1.00 93.88 661 SER A O 1
ATOM 4883 N N . THR A 1 662 ? 9.919 -2.414 1.327 1.00 91.06 662 THR A N 1
ATOM 4884 C CA . THR A 1 662 ? 11.369 -2.684 1.330 1.00 91.06 662 THR A CA 1
ATOM 4885 C C . THR A 1 662 ? 11.911 -2.928 -0.084 1.00 91.06 662 THR A C 1
ATOM 4887 O O . THR A 1 662 ? 13.118 -2.875 -0.323 1.00 91.06 662 THR A O 1
ATOM 4890 N N . MET A 1 663 ? 11.011 -3.150 -1.047 1.00 87.31 663 MET A N 1
ATOM 4891 C CA . MET A 1 663 ? 11.317 -3.462 -2.440 1.00 87.31 663 MET A CA 1
ATOM 4892 C C . MET A 1 663 ? 11.813 -2.242 -3.217 1.00 87.31 663 MET A C 1
ATOM 4894 O O . MET A 1 663 ? 11.201 -1.180 -3.158 1.00 87.31 663 MET A O 1
ATOM 4898 N N . ARG A 1 664 ? 12.837 -2.388 -4.063 1.00 85.50 664 ARG A N 1
ATOM 4899 C CA . ARG A 1 664 ? 13.186 -1.355 -5.056 1.00 85.50 664 ARG A CA 1
ATOM 4900 C C . ARG A 1 664 ? 11.977 -1.043 -5.952 1.00 85.50 664 ARG A C 1
ATOM 4902 O O . ARG A 1 664 ? 11.391 -1.949 -6.529 1.00 85.50 664 ARG A O 1
ATOM 4909 N N . ASP A 1 665 ? 11.661 0.238 -6.128 1.00 85.88 665 ASP A N 1
ATOM 4910 C CA . ASP A 1 665 ? 10.630 0.658 -7.081 1.00 85.88 665 ASP A CA 1
ATOM 4911 C C . ASP A 1 665 ? 11.057 0.328 -8.518 1.00 85.88 665 ASP A C 1
ATOM 4913 O O . ASP A 1 665 ? 12.131 0.724 -8.981 1.00 85.88 665 ASP A O 1
ATOM 4917 N N . GLU A 1 666 ? 10.202 -0.397 -9.237 1.00 86.81 666 GLU A N 1
ATOM 4918 C CA . GLU A 1 666 ? 10.473 -0.884 -10.596 1.00 86.81 666 GLU A CA 1
ATOM 4919 C C . GLU A 1 666 ? 10.474 0.225 -11.651 1.00 86.81 666 GLU A C 1
ATOM 4921 O O . GLU A 1 666 ? 10.923 0.014 -12.778 1.00 86.81 666 GLU A O 1
ATOM 4926 N N . ARG A 1 667 ? 10.009 1.421 -11.280 1.00 83.25 667 ARG A N 1
ATOM 4927 C CA . ARG A 1 667 ? 10.038 2.642 -12.090 1.00 83.25 667 ARG A CA 1
ATOM 4928 C C . ARG A 1 667 ? 11.230 3.537 -11.726 1.00 83.25 667 ARG A C 1
ATOM 4930 O O . ARG A 1 667 ? 11.412 4.586 -12.338 1.00 83.25 667 ARG A O 1
ATOM 4937 N N . GLY A 1 668 ? 12.067 3.116 -10.772 1.00 81.38 668 GLY A N 1
ATOM 4938 C CA . GLY A 1 668 ? 13.270 3.826 -10.340 1.00 81.38 668 GLY A CA 1
ATOM 4939 C C . GLY A 1 668 ? 12.996 5.039 -9.452 1.00 81.38 668 GLY A C 1
ATOM 4940 O O . GLY A 1 668 ? 13.889 5.866 -9.273 1.00 81.38 668 GLY A O 1
ATOM 4941 N N . ARG A 1 669 ? 11.782 5.171 -8.907 1.00 81.62 669 ARG A N 1
ATOM 4942 C CA . ARG A 1 669 ? 11.416 6.267 -8.004 1.00 81.62 669 ARG A CA 1
ATOM 4943 C C . ARG A 1 669 ? 12.100 6.087 -6.641 1.00 81.62 669 ARG A C 1
ATOM 4945 O O . ARG A 1 669 ? 12.296 4.954 -6.196 1.00 81.62 669 ARG A O 1
ATOM 4952 N N . PRO A 1 670 ? 12.455 7.183 -5.947 1.00 77.75 670 PRO A N 1
ATOM 4953 C CA . PRO A 1 670 ? 13.069 7.097 -4.626 1.00 77.75 670 PRO A CA 1
ATOM 4954 C C . PRO A 1 670 ? 12.110 6.442 -3.619 1.00 77.75 670 PRO A C 1
ATOM 4956 O O . PRO A 1 670 ? 10.904 6.674 -3.729 1.00 77.75 670 PRO A O 1
ATOM 4959 N N . PRO A 1 671 ? 12.611 5.705 -2.607 1.00 81.06 671 PRO A N 1
ATOM 4960 C CA . PRO A 1 671 ? 11.790 4.992 -1.622 1.00 81.06 671 PRO A CA 1
ATOM 4961 C C . PRO A 1 671 ? 10.623 5.806 -1.052 1.00 81.06 671 PRO A C 1
ATOM 4963 O O . PRO A 1 671 ? 9.493 5.330 -1.060 1.00 81.06 671 PRO A O 1
ATOM 4966 N N . ALA A 1 672 ? 10.869 7.076 -0.704 1.00 77.12 672 ALA A N 1
ATOM 4967 C CA . ALA A 1 672 ? 9.891 7.999 -0.121 1.00 77.12 672 ALA A CA 1
ATOM 4968 C C . ALA A 1 672 ? 8.582 8.154 -0.919 1.00 77.12 672 ALA A C 1
ATOM 4970 O O . ALA A 1 672 ? 7.552 8.473 -0.335 1.00 77.12 672 ALA A O 1
ATOM 4971 N N . VAL A 1 673 ? 8.609 7.933 -2.235 1.00 76.62 673 VAL A N 1
ATOM 4972 C CA . VAL A 1 673 ? 7.421 7.993 -3.110 1.00 76.62 673 VAL A CA 1
ATOM 4973 C C . VAL A 1 673 ? 7.185 6.663 -3.824 1.00 76.62 673 VAL A C 1
ATOM 4975 O O . VAL A 1 673 ? 6.054 6.287 -4.108 1.00 76.62 673 VAL A O 1
ATOM 4978 N N . GLY A 1 674 ? 8.268 5.952 -4.129 1.00 79.62 674 GLY A N 1
ATOM 4979 C CA . GLY A 1 674 ? 8.274 4.715 -4.889 1.00 79.62 674 GLY A CA 1
ATOM 4980 C C . GLY A 1 674 ? 7.791 3.501 -4.111 1.00 79.62 674 GLY A C 1
ATOM 4981 O O . GLY A 1 674 ? 7.371 2.542 -4.732 1.00 79.62 674 GLY A O 1
ATOM 4982 N N . GLN A 1 675 ? 7.846 3.518 -2.779 1.00 88.56 675 GLN A N 1
ATOM 4983 C CA . GLN A 1 675 ? 7.552 2.341 -1.953 1.00 88.56 675 GLN A CA 1
ATOM 4984 C C . GLN A 1 675 ? 6.309 2.507 -1.079 1.00 88.56 675 GLN A C 1
ATOM 4986 O O . GLN A 1 675 ? 5.969 1.594 -0.342 1.00 88.56 675 GLN A O 1
ATOM 4991 N N . THR A 1 676 ? 5.603 3.639 -1.157 1.00 90.56 676 THR A N 1
ATOM 4992 C CA . THR A 1 676 ? 4.484 3.925 -0.252 1.00 90.56 676 THR A CA 1
ATOM 4993 C C . THR A 1 676 ? 3.380 2.874 -0.349 1.00 90.56 676 THR A C 1
ATOM 4995 O O . THR A 1 676 ? 2.922 2.567 -1.452 1.00 90.56 676 THR A O 1
ATOM 4998 N N . HIS A 1 677 ? 2.937 2.364 0.798 1.00 92.94 677 HIS A N 1
ATOM 4999 C CA . HIS A 1 677 ? 1.775 1.487 0.935 1.00 92.94 677 HIS A CA 1
ATOM 5000 C C . HIS A 1 677 ? 0.698 2.145 1.806 1.00 92.94 677 HIS A C 1
ATOM 5002 O O . HIS A 1 677 ? 0.961 3.117 2.510 1.00 92.94 677 HIS A O 1
ATOM 5008 N N . GLU A 1 678 ? -0.515 1.599 1.790 1.00 91.31 678 GLU A N 1
ATOM 5009 C CA . GLU A 1 678 ? -1.625 2.063 2.628 1.00 91.31 678 GLU A CA 1
ATOM 5010 C C . GLU A 1 678 ? -2.312 0.877 3.304 1.00 91.31 678 GLU A C 1
ATOM 5012 O O . GLU A 1 678 ? -2.669 -0.099 2.647 1.00 91.31 678 GLU A O 1
ATOM 5017 N N . SER A 1 679 ? -2.521 0.952 4.621 1.00 92.31 679 SER A N 1
ATOM 5018 C CA . SER A 1 679 ? -3.366 0.007 5.367 1.00 92.31 679 SER A CA 1
ATOM 5019 C C . SER A 1 679 ? -2.987 -1.473 5.254 1.00 92.31 679 SER A C 1
ATOM 5021 O O . SER A 1 679 ? -3.858 -2.333 5.080 1.00 92.31 679 SER A O 1
ATOM 5023 N N . ALA A 1 680 ? -1.696 -1.799 5.370 1.00 95.38 680 ALA A N 1
ATOM 5024 C CA . ALA A 1 680 ? -1.262 -3.194 5.415 1.00 95.38 680 ALA A CA 1
ATOM 5025 C C . ALA A 1 680 ? -1.942 -3.962 6.566 1.00 95.38 680 ALA A C 1
ATOM 5027 O O . ALA A 1 680 ? -2.202 -3.424 7.645 1.00 95.38 680 ALA A O 1
ATOM 5028 N N . THR A 1 681 ? -2.231 -5.244 6.336 1.00 96.62 681 THR A N 1
ATOM 5029 C CA . THR A 1 681 ? -2.754 -6.150 7.366 1.00 96.62 681 THR A CA 1
ATOM 5030 C C . THR A 1 681 ? -1.787 -7.302 7.593 1.00 96.62 681 THR A C 1
ATOM 5032 O O . THR A 1 681 ? -1.545 -8.108 6.692 1.00 96.62 681 THR A O 1
ATOM 5035 N N . VAL A 1 682 ? -1.291 -7.432 8.823 1.00 98.06 682 VAL A N 1
ATOM 5036 C CA . VAL A 1 682 ? -0.455 -8.562 9.245 1.00 98.06 682 VAL A CA 1
ATOM 5037 C C . VAL A 1 682 ? -1.098 -9.234 10.449 1.00 98.06 682 VAL A C 1
ATOM 5039 O O . VAL A 1 682 ? -1.149 -8.667 11.537 1.00 98.06 682 VAL A O 1
ATOM 5042 N N . ARG A 1 683 ? -1.632 -10.447 10.262 1.00 96.19 683 ARG A N 1
ATOM 5043 C CA . ARG A 1 683 ? -2.467 -11.099 11.286 1.00 96.19 683 ARG A CA 1
ATOM 5044 C C . ARG A 1 683 ? -2.139 -12.572 11.493 1.00 96.19 683 ARG A C 1
ATOM 5046 O O . ARG A 1 683 ? -2.115 -13.334 10.534 1.00 96.19 683 ARG A O 1
ATOM 5053 N N . ASN A 1 684 ? -2.026 -13.024 12.740 1.00 95.88 684 ASN A N 1
ATOM 5054 C CA . ASN A 1 684 ? -1.806 -14.435 13.085 1.00 95.88 684 ASN A CA 1
ATOM 5055 C C . ASN A 1 684 ? -0.575 -15.019 12.365 1.00 95.88 684 ASN A C 1
ATOM 5057 O O . ASN A 1 684 ? -0.656 -16.007 11.625 1.00 95.88 684 ASN A O 1
ATOM 5061 N N . VAL A 1 685 ? 0.559 -14.347 12.548 1.00 98.38 685 VAL A N 1
ATOM 5062 C CA . VAL A 1 685 ? 1.854 -14.710 11.968 1.00 98.38 685 VAL A CA 1
ATOM 5063 C C . VAL A 1 685 ? 2.703 -15.347 13.054 1.00 98.38 685 VAL A C 1
ATOM 5065 O O . VAL A 1 685 ? 2.879 -14.770 14.123 1.00 98.38 685 VAL A O 1
ATOM 5068 N N . LYS A 1 686 ? 3.240 -16.537 12.786 1.00 98.06 686 LYS A N 1
ATOM 5069 C CA . LYS A 1 686 ? 4.058 -17.286 13.749 1.00 98.06 686 LYS A CA 1
ATOM 5070 C C . LYS A 1 686 ? 5.330 -17.773 13.081 1.00 98.06 686 LYS A C 1
ATOM 5072 O O . LYS A 1 686 ? 5.261 -18.262 11.955 1.00 98.06 686 LYS A O 1
ATOM 5077 N N . GLY A 1 687 ? 6.485 -17.711 13.730 1.00 97.62 687 GLY A N 1
ATOM 5078 C CA . GLY A 1 687 ? 7.654 -18.355 13.141 1.00 97.62 687 GLY A CA 1
ATOM 5079 C C . GLY A 1 687 ? 8.997 -18.110 13.794 1.00 97.62 687 GLY A C 1
ATOM 5080 O O . GLY A 1 687 ? 9.120 -17.409 14.789 1.00 97.62 687 GLY A O 1
ATOM 5081 N N . THR A 1 688 ? 10.015 -18.712 13.198 1.00 98.50 688 THR A N 1
ATOM 5082 C CA . THR A 1 688 ? 11.425 -18.473 13.491 1.00 98.50 688 THR A CA 1
ATOM 5083 C C . THR A 1 688 ? 12.024 -17.681 12.331 1.00 98.50 688 THR A C 1
ATOM 5085 O O . THR A 1 688 ? 12.070 -18.177 11.202 1.00 98.50 688 THR A O 1
ATOM 5088 N N . ALA A 1 689 ? 12.475 -16.458 12.617 1.00 97.94 689 ALA A N 1
ATOM 5089 C CA . ALA A 1 689 ? 13.195 -15.601 11.679 1.00 97.94 689 ALA A CA 1
ATOM 5090 C C . ALA A 1 689 ? 14.637 -15.392 12.162 1.00 97.94 689 ALA A C 1
ATOM 5092 O O . ALA A 1 689 ? 14.848 -15.018 13.313 1.00 97.94 689 ALA A O 1
ATOM 5093 N N . LEU A 1 690 ? 15.628 -15.670 11.317 1.00 98.19 690 LEU A N 1
ATOM 5094 C CA . LEU A 1 690 ? 17.033 -15.746 11.738 1.00 98.19 690 LEU A CA 1
ATOM 5095 C C . LEU A 1 690 ? 17.749 -14.390 11.751 1.00 98.19 690 LEU A C 1
ATOM 5097 O O . LEU A 1 690 ? 18.779 -14.270 12.413 1.00 98.19 690 LEU A O 1
ATOM 5101 N N . PHE A 1 691 ? 17.236 -13.395 11.030 1.00 98.00 691 PHE A N 1
ATOM 5102 C CA . PHE A 1 691 ? 17.805 -12.051 10.966 1.00 98.00 691 PHE A CA 1
ATOM 5103 C C . PHE A 1 691 ? 16.751 -10.992 11.282 1.00 98.00 691 PHE A C 1
ATOM 5105 O O . PHE A 1 691 ? 16.853 -10.340 12.312 1.00 98.00 691 PHE A O 1
ATOM 5112 N N . GLU A 1 692 ? 15.684 -10.895 10.492 1.00 98.06 692 GLU A N 1
ATOM 5113 C CA . GLU A 1 692 ? 14.593 -9.940 10.737 1.00 98.06 692 GLU A CA 1
ATOM 5114 C C . GLU A 1 692 ? 13.248 -10.657 10.698 1.00 98.06 692 GLU A C 1
ATOM 5116 O O . GLU A 1 692 ? 12.921 -11.328 9.717 1.00 98.06 692 GLU A O 1
ATOM 5121 N N . GLY A 1 693 ? 12.453 -10.530 11.762 1.00 98.31 693 GLY A N 1
ATOM 5122 C CA . GLY A 1 693 ? 11.078 -11.031 11.764 1.00 98.31 693 GLY A CA 1
ATOM 5123 C C . GLY A 1 693 ? 10.197 -10.239 10.802 1.00 98.31 693 GLY A C 1
ATOM 5124 O O . GLY A 1 693 ? 9.606 -10.804 9.876 1.00 98.31 693 GLY A O 1
ATOM 5125 N N . VAL A 1 694 ? 10.153 -8.925 10.999 1.00 98.12 694 VAL A N 1
ATOM 5126 C CA . VAL A 1 694 ? 9.491 -7.960 10.116 1.00 98.12 694 VAL A CA 1
ATOM 5127 C C . VAL A 1 694 ? 10.385 -6.746 9.921 1.00 98.12 694 VAL A C 1
ATOM 5129 O O . VAL A 1 694 ? 10.967 -6.263 10.890 1.00 98.12 694 VAL A O 1
ATOM 5132 N N . GLU A 1 695 ? 10.409 -6.218 8.703 1.00 97.56 695 GLU A N 1
ATOM 5133 C CA . GLU A 1 695 ? 10.911 -4.884 8.387 1.00 97.56 695 GLU A CA 1
ATOM 5134 C C . GLU A 1 695 ? 9.849 -4.112 7.596 1.00 97.56 695 GLU A C 1
ATOM 5136 O O . GLU A 1 695 ? 9.345 -4.609 6.587 1.00 97.56 695 GLU A O 1
ATOM 5141 N N . ALA A 1 696 ? 9.453 -2.931 8.075 1.00 96.88 696 ALA A N 1
ATOM 5142 C CA . ALA A 1 696 ? 8.353 -2.168 7.493 1.00 96.88 696 ALA A CA 1
ATOM 5143 C C . ALA A 1 696 ? 8.643 -0.663 7.426 1.00 96.88 696 ALA A C 1
ATOM 5145 O O . ALA A 1 696 ? 9.073 -0.064 8.417 1.00 96.88 696 ALA A O 1
ATOM 5146 N N . TYR A 1 697 ? 8.343 -0.077 6.261 1.00 94.00 697 TYR A N 1
ATOM 5147 C CA . TYR A 1 697 ? 8.486 1.344 5.949 1.00 94.00 697 TYR A CA 1
ATOM 5148 C C . TYR A 1 697 ? 7.254 1.936 5.240 1.00 94.00 697 TYR A C 1
ATOM 5150 O O . TYR A 1 697 ? 6.380 1.221 4.749 1.00 94.00 697 TYR A O 1
ATOM 5158 N N . ASN A 1 698 ? 7.239 3.263 5.137 1.00 91.19 698 ASN A N 1
ATOM 5159 C CA . ASN A 1 698 ? 6.466 4.109 4.230 1.00 91.19 698 ASN A CA 1
ATOM 5160 C C . ASN A 1 698 ? 4.962 3.797 4.128 1.00 91.19 698 ASN A C 1
ATOM 5162 O O . ASN A 1 698 ? 4.441 3.570 3.037 1.00 91.19 698 ASN A O 1
ATOM 5166 N N . GLY A 1 699 ? 4.257 3.779 5.259 1.00 92.06 699 GLY A N 1
ATOM 5167 C CA . GLY A 1 699 ? 2.793 3.684 5.315 1.00 92.06 699 GLY A CA 1
ATOM 5168 C C . GLY A 1 699 ? 2.129 5.063 5.244 1.00 92.06 699 GLY A C 1
ATOM 5169 O O . GLY A 1 699 ? 2.521 5.941 6.005 1.00 92.06 699 GLY A O 1
ATOM 5170 N N . ALA A 1 700 ? 1.161 5.265 4.338 1.00 86.12 700 ALA A N 1
ATOM 5171 C CA . ALA A 1 700 ? 0.413 6.524 4.127 1.00 86.12 700 ALA A CA 1
ATOM 5172 C C . ALA A 1 700 ? -1.088 6.474 4.501 1.00 86.12 700 ALA A C 1
ATOM 5174 O O . ALA A 1 700 ? -1.862 7.362 4.151 1.00 86.12 700 ALA A O 1
ATOM 5175 N N . ASP A 1 701 ? -1.497 5.425 5.208 1.00 87.69 701 ASP A N 1
ATOM 5176 C CA . ASP A 1 701 ? -2.791 5.231 5.869 1.00 87.69 701 ASP A CA 1
ATOM 5177 C C . ASP A 1 701 ? -2.588 4.090 6.884 1.00 87.69 701 ASP A C 1
ATOM 5179 O O . ASP A 1 701 ? -1.657 3.292 6.756 1.00 87.69 701 ASP A O 1
ATOM 5183 N N . VAL A 1 702 ? -3.483 3.974 7.862 1.00 92.25 702 VAL A N 1
ATOM 5184 C CA . VAL A 1 702 ? -3.254 3.151 9.060 1.00 92.25 702 VAL A CA 1
ATOM 5185 C C . VAL A 1 702 ? -3.265 1.651 8.776 1.00 92.25 702 VAL A C 1
ATOM 5187 O O . VAL A 1 702 ? -4.292 1.098 8.364 1.00 92.25 702 VAL A O 1
ATOM 5190 N N . GLY A 1 703 ? -2.128 0.994 9.023 1.00 93.56 703 GLY A N 1
ATOM 5191 C CA . GLY A 1 703 ? -1.974 -0.458 9.034 1.00 93.56 703 GLY A CA 1
ATOM 5192 C C . GLY A 1 703 ? -2.394 -1.102 10.357 1.00 93.56 703 GLY A C 1
ATOM 5193 O O . GLY A 1 703 ? -2.497 -0.457 11.402 1.00 93.56 703 GLY A O 1
ATOM 5194 N N . THR A 1 704 ? -2.647 -2.410 10.316 1.00 94.00 704 THR A N 1
ATOM 5195 C CA . THR A 1 704 ? -3.126 -3.181 11.475 1.00 94.00 704 THR A CA 1
ATOM 5196 C C . THR A 1 704 ? -2.363 -4.487 11.637 1.00 94.00 704 THR A C 1
ATOM 5198 O O . THR A 1 704 ? -2.239 -5.285 10.701 1.00 94.00 704 THR A O 1
ATOM 5201 N N . TRP A 1 705 ? -1.895 -4.717 12.859 1.00 95.75 705 TRP A N 1
ATOM 5202 C CA . TRP A 1 705 ? -1.016 -5.821 13.213 1.00 95.75 705 TRP A CA 1
ATOM 5203 C C . TRP A 1 705 ? -1.591 -6.559 14.410 1.00 95.75 705 TRP A C 1
ATOM 5205 O O . TRP A 1 705 ? -1.806 -5.960 15.460 1.00 95.75 705 TRP A O 1
ATOM 5215 N N . GLU A 1 706 ? -1.846 -7.854 14.271 1.00 94.62 706 GLU A N 1
ATOM 5216 C CA . GLU A 1 706 ? -2.534 -8.618 15.311 1.00 94.62 706 GLU A CA 1
ATOM 5217 C C . GLU A 1 706 ? -1.956 -10.027 15.445 1.00 94.62 706 GLU A C 1
ATOM 5219 O O . GLU A 1 706 ? -1.923 -10.791 14.478 1.00 94.62 706 GLU A O 1
ATOM 5224 N N . ASN A 1 707 ? -1.548 -10.399 16.662 1.00 95.44 707 ASN A N 1
ATOM 5225 C CA . ASN A 1 707 ? -1.050 -11.736 16.987 1.00 95.44 707 ASN A CA 1
ATOM 5226 C C . ASN A 1 707 ? 0.135 -12.151 16.087 1.00 95.44 707 ASN A C 1
ATOM 5228 O O . ASN A 1 707 ? 0.043 -13.070 15.266 1.00 95.44 707 ASN A O 1
ATOM 5232 N N . VAL A 1 708 ? 1.251 -11.430 16.220 1.00 98.31 708 VAL A N 1
ATOM 5233 C CA . VAL A 1 708 ? 2.486 -11.655 15.450 1.00 98.31 708 VAL A CA 1
ATOM 5234 C C . VAL A 1 708 ? 3.586 -12.107 16.400 1.00 98.31 708 VAL A C 1
ATOM 5236 O O . VAL A 1 708 ? 4.013 -11.337 17.255 1.00 98.31 708 VAL A O 1
ATOM 5239 N N . THR A 1 709 ? 4.042 -13.353 16.265 1.00 98.44 709 THR A N 1
ATOM 5240 C CA . THR A 1 709 ? 4.983 -13.988 17.198 1.00 98.44 709 THR A CA 1
ATOM 5241 C C . THR A 1 709 ? 6.211 -14.553 16.492 1.00 98.44 709 THR A C 1
ATOM 5243 O O . THR A 1 709 ? 6.099 -15.448 15.649 1.00 98.44 709 THR A O 1
ATOM 5246 N N . PHE A 1 710 ? 7.391 -14.110 16.927 1.00 98.69 710 PHE A N 1
ATOM 5247 C CA . PHE A 1 710 ? 8.675 -14.698 16.551 1.00 98.69 710 PHE A CA 1
ATOM 5248 C C . PHE A 1 710 ? 9.310 -15.454 17.723 1.00 98.69 710 PHE A C 1
ATOM 5250 O O . PHE A 1 710 ? 9.678 -14.864 18.738 1.00 98.69 710 PHE A O 1
ATOM 5257 N N . ASP A 1 711 ? 9.448 -16.773 17.588 1.00 98.06 711 ASP A N 1
ATOM 5258 C CA . ASP A 1 711 ? 10.080 -17.635 18.591 1.00 98.06 711 ASP A CA 1
ATOM 5259 C C . ASP A 1 711 ? 10.832 -18.790 17.909 1.00 98.06 711 ASP A C 1
ATOM 5261 O O . ASP A 1 711 ? 10.319 -19.480 17.022 1.00 98.06 711 ASP A O 1
ATOM 5265 N N . ASN A 1 712 ? 12.066 -19.041 18.346 1.00 98.12 712 ASN A N 1
ATOM 5266 C CA . ASN A 1 712 ? 12.929 -20.080 17.778 1.00 98.12 712 ASN A CA 1
ATOM 5267 C C . ASN A 1 712 ? 12.417 -21.522 18.005 1.00 98.12 712 ASN A C 1
ATOM 5269 O O . ASN A 1 712 ? 12.938 -22.473 17.416 1.00 98.12 712 ASN A O 1
ATOM 5273 N N . SER A 1 713 ? 11.403 -21.724 18.858 1.00 96.94 713 SER A N 1
ATOM 5274 C CA . SER A 1 713 ? 10.773 -23.035 19.092 1.00 96.94 713 SER A CA 1
ATOM 5275 C C . SER A 1 713 ? 10.033 -23.539 17.869 1.00 96.94 713 SER A C 1
ATOM 5277 O O . SER A 1 713 ? 9.946 -24.759 17.718 1.00 96.94 713 SER A O 1
ATOM 5279 N N . TYR A 1 714 ? 9.539 -22.647 17.005 1.00 97.56 714 TYR A N 1
ATOM 5280 C CA . TYR A 1 714 ? 8.807 -23.046 15.809 1.00 97.56 714 TYR A CA 1
ATOM 5281 C C . TYR A 1 714 ? 9.681 -23.886 14.874 1.00 97.56 714 TYR A C 1
ATOM 5283 O O . TYR A 1 714 ? 9.210 -24.920 14.400 1.00 97.56 714 TYR A O 1
ATOM 5291 N N . TRP A 1 715 ? 10.964 -23.537 14.694 1.00 97.69 715 TRP A N 1
ATOM 5292 C CA . TRP A 1 715 ? 11.909 -24.418 14.002 1.00 97.69 715 TRP A CA 1
ATOM 5293 C C . TRP A 1 715 ? 12.389 -25.570 14.878 1.00 97.69 715 TRP A C 1
ATOM 5295 O O . TRP A 1 715 ? 12.358 -26.724 14.461 1.00 97.69 715 TRP A O 1
ATOM 5305 N N . ALA A 1 716 ? 12.856 -25.268 16.094 1.00 97.56 716 ALA A N 1
ATOM 5306 C CA . ALA A 1 716 ? 13.558 -26.241 16.931 1.00 97.56 716 ALA A CA 1
ATOM 5307 C C . ALA A 1 716 ? 12.670 -27.419 17.372 1.00 97.56 716 ALA A C 1
ATOM 5309 O O . ALA A 1 716 ? 13.178 -28.486 17.710 1.00 97.56 716 ALA A O 1
ATOM 5310 N N . SER A 1 717 ? 11.349 -27.229 17.357 1.00 95.19 717 SER A N 1
ATOM 5311 C CA . SER A 1 717 ? 10.351 -28.250 17.701 1.00 95.19 717 SER A CA 1
ATOM 5312 C C . SER A 1 717 ? 9.623 -28.803 16.471 1.00 95.19 717 SER A C 1
ATOM 5314 O O . SER A 1 717 ? 8.692 -29.598 16.620 1.00 95.19 717 SER A O 1
ATOM 5316 N N . ALA A 1 718 ? 10.010 -28.386 15.260 1.00 95.31 718 ALA A N 1
ATOM 5317 C CA . ALA A 1 718 ? 9.400 -28.872 14.032 1.00 95.31 718 ALA A CA 1
ATOM 5318 C C . ALA A 1 718 ? 9.634 -30.387 13.852 1.00 95.31 718 ALA A C 1
ATOM 5320 O O . ALA A 1 718 ? 10.630 -30.930 14.334 1.00 95.31 718 ALA A O 1
ATOM 5321 N N . PRO A 1 719 ? 8.754 -31.107 13.129 1.00 93.69 719 PRO A N 1
ATOM 5322 C CA . PRO A 1 719 ? 8.993 -32.500 12.765 1.00 93.69 719 PRO A CA 1
ATOM 5323 C C . PRO A 1 719 ? 10.337 -32.708 12.049 1.00 93.69 719 PRO A C 1
ATOM 5325 O O . PRO A 1 719 ? 10.774 -31.860 11.273 1.00 93.69 719 PRO A O 1
ATOM 5328 N N . HIS A 1 720 ? 10.947 -33.884 12.240 1.00 92.94 720 HIS A N 1
ATOM 5329 C CA . HIS A 1 720 ? 12.288 -34.229 11.738 1.00 92.94 720 HIS A CA 1
ATOM 5330 C C . HIS A 1 720 ? 12.519 -33.908 10.249 1.00 92.94 720 HIS A C 1
ATOM 5332 O O . HIS A 1 720 ? 13.620 -33.530 9.868 1.00 92.94 720 HIS A O 1
ATOM 5338 N N . GLN A 1 721 ? 11.490 -34.021 9.403 1.00 92.50 721 GLN A N 1
ATOM 5339 C CA . GLN A 1 721 ? 11.581 -33.727 7.966 1.00 92.50 721 GLN A CA 1
ATOM 5340 C C . GLN A 1 721 ? 11.956 -32.270 7.627 1.00 92.50 721 GLN A C 1
ATOM 5342 O O . GLN A 1 721 ? 12.330 -32.005 6.491 1.00 92.50 721 GLN A O 1
ATOM 5347 N N . TYR A 1 722 ? 11.870 -31.343 8.587 1.00 94.88 722 TYR A N 1
ATOM 5348 C CA . TYR A 1 722 ? 12.272 -29.938 8.435 1.00 94.88 722 TYR A CA 1
ATOM 5349 C C . TYR A 1 722 ? 13.645 -29.635 9.053 1.00 94.88 722 TYR A C 1
ATOM 5351 O O . TYR A 1 722 ? 13.999 -28.471 9.245 1.00 94.88 722 TYR A O 1
ATOM 5359 N N . ASN A 1 723 ? 14.418 -30.677 9.382 1.00 94.56 723 ASN A N 1
ATOM 5360 C CA . ASN A 1 723 ? 15.765 -30.586 9.948 1.00 94.56 723 ASN A CA 1
ATOM 5361 C C . ASN A 1 723 ? 15.851 -29.622 11.153 1.00 94.56 723 ASN A C 1
ATOM 5363 O O . ASN A 1 723 ? 16.627 -28.664 11.113 1.00 94.56 723 ASN A O 1
ATOM 5367 N N . PRO A 1 724 ? 15.038 -29.830 12.209 1.00 96.12 724 PRO A N 1
ATOM 5368 C CA . PRO A 1 724 ? 15.014 -28.942 13.366 1.00 96.12 724 PRO A CA 1
ATOM 5369 C C . PRO A 1 724 ? 16.394 -28.903 14.060 1.00 96.12 724 PRO A C 1
ATOM 5371 O O . PRO A 1 724 ? 16.952 -29.958 14.385 1.00 96.12 724 PRO A O 1
ATOM 5374 N N . PRO A 1 725 ? 16.971 -27.717 14.312 1.00 96.88 725 PRO A N 1
ATOM 5375 C CA . PRO A 1 725 ? 18.221 -27.572 15.049 1.00 96.88 725 PRO A CA 1
ATOM 5376 C C . PRO A 1 725 ? 17.993 -27.696 16.561 1.00 96.88 725 PRO A C 1
ATOM 5378 O O . PRO A 1 725 ? 16.867 -27.676 17.058 1.00 96.88 725 PRO A O 1
ATOM 5381 N N . ARG A 1 726 ? 19.081 -27.743 17.341 1.00 97.50 726 ARG A N 1
ATOM 5382 C CA . ARG A 1 726 ? 18.973 -27.517 18.791 1.00 97.50 726 ARG A CA 1
ATOM 5383 C C . ARG A 1 726 ? 18.515 -26.081 19.042 1.00 97.50 726 ARG A C 1
ATOM 5385 O O . ARG A 1 726 ? 19.118 -25.156 18.504 1.00 97.50 726 ARG A O 1
ATOM 5392 N N . ARG A 1 727 ? 17.530 -25.892 19.926 1.00 97.50 727 ARG A N 1
ATOM 5393 C CA . ARG A 1 727 ? 17.012 -24.565 20.314 1.00 97.50 727 ARG A CA 1
ATOM 5394 C C . ARG A 1 727 ? 18.131 -23.585 20.690 1.00 97.50 727 ARG A C 1
ATOM 5396 O O . ARG A 1 727 ? 18.219 -22.515 20.106 1.00 97.50 727 ARG A O 1
ATOM 5403 N N . SER A 1 728 ? 19.067 -24.021 21.534 1.00 97.75 728 SER A N 1
ATOM 5404 C CA . SER A 1 728 ? 20.213 -23.210 21.970 1.00 97.75 728 SER A CA 1
ATOM 5405 C C . SER A 1 728 ?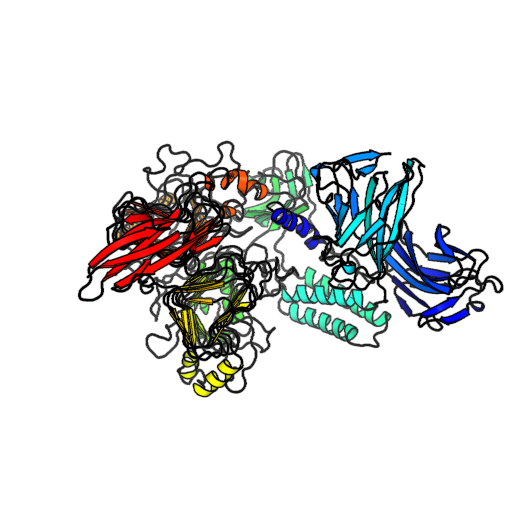 21.114 -22.712 20.833 1.00 97.75 728 SER A C 1
ATOM 5407 O O . SER A 1 728 ? 21.796 -21.709 20.998 1.00 97.75 728 SER A O 1
ATOM 5409 N N . THR A 1 729 ? 21.171 -23.423 19.701 1.00 97.81 729 THR A N 1
ATOM 5410 C CA . THR A 1 729 ? 21.972 -23.011 18.539 1.00 97.81 729 THR A CA 1
ATOM 5411 C C . THR A 1 729 ? 21.322 -21.836 17.820 1.00 97.81 729 THR A C 1
ATOM 5413 O O . THR A 1 729 ? 22.014 -20.882 17.485 1.00 97.81 729 THR A O 1
ATOM 5416 N N . VAL A 1 730 ? 20.004 -21.891 17.619 1.00 97.81 730 VAL A N 1
ATOM 5417 C CA . VAL A 1 730 ? 19.261 -20.795 16.983 1.00 97.81 730 VAL A CA 1
ATOM 5418 C C . VAL A 1 730 ? 19.233 -19.581 17.903 1.00 97.81 730 VAL A C 1
ATOM 5420 O O . VAL A 1 730 ? 19.532 -18.487 17.446 1.00 97.81 730 VAL A O 1
ATOM 5423 N N . ASP A 1 731 ? 18.989 -19.791 19.203 1.00 98.00 731 ASP A N 1
ATOM 5424 C CA . ASP A 1 731 ? 19.001 -18.714 20.200 1.00 98.00 731 ASP A CA 1
ATOM 5425 C C . ASP A 1 731 ? 20.337 -17.978 20.215 1.00 98.00 731 ASP A C 1
ATOM 5427 O O . ASP A 1 731 ? 20.362 -16.754 20.215 1.00 98.00 731 ASP A O 1
ATOM 5431 N N . ALA A 1 732 ? 21.460 -18.704 20.188 1.00 97.56 732 ALA A N 1
ATOM 5432 C CA . ALA A 1 732 ? 22.779 -18.079 20.152 1.00 97.56 732 ALA A CA 1
ATOM 5433 C C . ALA A 1 732 ? 22.961 -17.175 18.922 1.00 97.56 732 ALA A C 1
ATOM 5435 O O . ALA A 1 732 ? 23.549 -16.102 19.040 1.00 97.56 732 ALA A O 1
ATOM 5436 N N . TRP A 1 733 ? 22.440 -17.584 17.761 1.00 98.00 733 TRP A N 1
ATOM 5437 C CA . TRP A 1 733 ? 22.492 -16.777 16.545 1.00 98.00 733 TRP A CA 1
ATOM 5438 C C . TRP A 1 733 ? 21.575 -15.552 16.623 1.00 98.00 733 TRP A C 1
ATOM 5440 O O . TRP A 1 733 ? 22.034 -14.428 16.428 1.00 98.00 733 TRP A O 1
ATOM 5450 N N . THR A 1 734 ? 20.288 -15.735 16.932 1.00 98.06 734 THR A N 1
ATOM 5451 C CA . THR A 1 734 ? 19.320 -14.626 16.955 1.00 98.06 734 THR A CA 1
ATOM 5452 C C . THR A 1 734 ? 19.624 -13.628 18.066 1.00 98.06 734 THR A C 1
ATOM 5454 O O . THR A 1 734 ? 19.412 -12.436 17.873 1.00 98.06 734 THR A O 1
ATOM 5457 N N . ARG A 1 735 ? 20.215 -14.060 19.187 1.00 97.69 735 ARG A N 1
ATOM 5458 C CA . ARG A 1 735 ? 20.747 -13.166 20.231 1.00 97.69 735 ARG A CA 1
ATOM 5459 C C . ARG A 1 735 ? 21.966 -12.359 19.797 1.00 97.69 735 ARG A C 1
ATOM 5461 O O . ARG A 1 735 ? 22.225 -11.323 20.393 1.00 97.69 735 ARG A O 1
ATOM 5468 N N . ALA A 1 736 ? 22.709 -12.813 18.793 1.00 97.31 736 ALA A N 1
ATOM 5469 C CA . ALA A 1 736 ? 23.863 -12.091 18.267 1.00 97.31 736 ALA A CA 1
ATOM 5470 C C . ALA A 1 736 ? 23.518 -11.195 17.066 1.00 97.31 736 ALA A C 1
ATOM 5472 O O . ALA A 1 736 ? 24.199 -10.195 16.845 1.00 97.31 736 ALA A O 1
ATOM 5473 N N . HIS A 1 737 ? 22.491 -11.551 16.287 1.00 97.31 737 HIS A N 1
ATOM 5474 C CA . HIS A 1 737 ? 22.256 -10.954 14.966 1.00 97.31 737 HIS A CA 1
ATOM 5475 C C . HIS A 1 737 ? 20.804 -10.574 14.671 1.00 97.31 737 HIS A C 1
ATOM 5477 O O . HIS A 1 737 ? 20.565 -9.851 13.712 1.00 97.31 737 HIS A O 1
ATOM 5483 N N . GLY A 1 738 ? 19.841 -11.095 15.429 1.00 98.06 738 GLY A N 1
ATOM 5484 C CA . GLY A 1 738 ? 18.432 -11.020 15.069 1.00 98.06 738 GLY A CA 1
ATOM 5485 C C . GLY A 1 738 ? 17.705 -9.812 15.658 1.00 98.06 738 GLY A C 1
ATOM 5486 O O . GLY A 1 738 ? 17.842 -9.524 16.850 1.00 98.06 738 GLY A O 1
ATOM 5487 N N . THR A 1 739 ? 16.811 -9.227 14.865 1.00 98.81 739 THR A N 1
ATOM 5488 C CA . THR A 1 739 ? 15.803 -8.254 15.295 1.00 98.81 739 THR A CA 1
ATOM 5489 C C . THR A 1 739 ? 14.394 -8.796 15.050 1.00 98.81 739 THR A C 1
ATOM 5491 O O . THR A 1 739 ? 14.084 -9.294 13.969 1.00 98.81 739 THR A O 1
ATOM 5494 N N . GLY A 1 740 ? 13.514 -8.711 16.050 1.00 98.50 740 GLY A N 1
ATOM 5495 C CA . GLY A 1 740 ? 12.120 -9.142 15.902 1.00 98.50 740 GLY A CA 1
ATOM 5496 C C . GLY A 1 740 ? 11.341 -8.247 14.934 1.00 98.50 740 GLY A C 1
ATOM 5497 O O . GLY A 1 740 ? 10.808 -8.725 13.934 1.00 98.50 740 GLY A O 1
ATOM 5498 N N . PHE A 1 741 ? 11.312 -6.944 15.217 1.00 98.69 741 PHE A N 1
ATOM 5499 C CA . PHE A 1 741 ? 10.563 -5.946 14.450 1.00 98.69 741 PHE A CA 1
ATOM 5500 C C . PHE A 1 741 ? 11.438 -4.726 14.155 1.00 98.69 741 PHE A C 1
ATOM 5502 O O . PHE A 1 741 ? 11.905 -4.084 15.093 1.00 98.69 741 PHE A O 1
ATOM 5509 N N . VAL A 1 742 ? 11.620 -4.387 12.880 1.00 98.50 742 VAL A N 1
ATOM 5510 C CA . VAL A 1 742 ? 12.244 -3.144 12.406 1.00 98.50 742 VAL A CA 1
ATOM 5511 C C . VAL A 1 742 ? 11.149 -2.272 11.796 1.00 98.50 742 VAL A C 1
ATOM 5513 O O . VAL A 1 742 ? 10.521 -2.662 10.815 1.00 98.50 742 VAL A O 1
ATOM 5516 N N . LEU A 1 743 ? 10.874 -1.116 12.397 1.00 97.56 743 LEU A N 1
ATOM 5517 C CA . LEU A 1 743 ? 9.735 -0.270 12.030 1.00 97.56 743 LEU A CA 1
ATOM 5518 C C . LEU A 1 743 ? 10.195 1.174 11.818 1.00 97.56 743 LEU A C 1
ATOM 5520 O O . LEU A 1 743 ? 10.720 1.802 12.738 1.00 97.56 743 LEU A O 1
ATOM 5524 N N . GLY A 1 744 ? 9.968 1.721 10.628 1.00 93.94 744 GLY A N 1
ATOM 5525 C CA . GLY A 1 744 ? 10.151 3.141 10.326 1.00 93.94 744 GLY A CA 1
ATOM 5526 C C . GLY A 1 744 ? 8.973 3.657 9.511 1.00 93.94 744 GLY A C 1
ATOM 5527 O O . GLY A 1 744 ? 8.322 2.877 8.838 1.00 93.94 744 GLY A O 1
ATOM 5528 N N . ASP A 1 745 ? 8.687 4.961 9.535 1.00 87.50 745 ASP A N 1
ATOM 5529 C CA . ASP A 1 745 ? 7.760 5.570 8.556 1.00 87.50 745 ASP A CA 1
ATOM 5530 C C . ASP A 1 745 ? 6.358 4.919 8.479 1.00 87.50 745 ASP A C 1
ATOM 5532 O O . ASP A 1 745 ? 5.774 4.804 7.405 1.00 87.50 745 ASP A O 1
ATOM 5536 N N . LEU A 1 746 ? 5.837 4.431 9.609 1.00 91.44 746 LEU A N 1
ATOM 5537 C CA . LEU A 1 746 ? 4.469 3.919 9.718 1.00 91.44 746 LEU A CA 1
ATOM 5538 C C . LEU A 1 746 ? 3.595 4.999 10.349 1.00 91.44 746 LEU A C 1
ATOM 5540 O O . LEU A 1 746 ? 3.869 5.443 11.469 1.00 91.44 746 LEU A O 1
ATOM 5544 N N . GLU A 1 747 ? 2.582 5.447 9.609 1.00 86.75 747 GLU A N 1
ATOM 5545 C CA . GLU A 1 747 ? 1.655 6.493 10.025 1.00 86.75 747 GLU A CA 1
ATOM 5546 C C . GLU A 1 747 ? 0.466 5.878 10.764 1.00 86.75 747 GLU A C 1
ATOM 5548 O O . GLU A 1 747 ? -0.519 5.449 10.171 1.00 86.75 747 GLU A O 1
ATOM 5553 N N . TRP A 1 748 ? 0.547 5.931 12.091 1.00 89.56 748 TRP A N 1
ATOM 5554 C CA . TRP A 1 748 ? -0.503 5.578 13.046 1.00 89.56 748 TRP A CA 1
ATOM 5555 C C . TRP A 1 748 ? -0.847 4.096 13.135 1.00 89.56 748 TRP A C 1
ATOM 5557 O O . TRP A 1 748 ? -1.863 3.755 13.741 1.00 89.56 748 TRP A O 1
ATOM 5567 N N . ASP A 1 749 ? 0.010 3.230 12.595 1.00 92.44 749 ASP A N 1
ATOM 5568 C CA . ASP A 1 749 ? -0.159 1.782 12.644 1.00 92.44 749 ASP A CA 1
ATOM 5569 C C . ASP A 1 749 ? -0.456 1.272 14.060 1.00 92.44 749 ASP A C 1
ATOM 5571 O O . ASP A 1 749 ? 0.117 1.711 15.069 1.00 92.44 749 ASP A O 1
ATOM 5575 N N . GLN A 1 750 ? -1.384 0.319 14.106 1.00 92.62 750 GLN A N 1
ATOM 5576 C CA . GLN A 1 750 ? -1.980 -0.191 15.332 1.00 92.62 750 GLN A CA 1
ATOM 5577 C C . GLN A 1 750 ? -1.512 -1.626 15.561 1.00 92.62 750 GLN A C 1
ATOM 5579 O O . GLN A 1 750 ? -1.735 -2.507 14.726 1.00 92.62 750 GLN A O 1
ATOM 5584 N N . PHE A 1 751 ? -0.842 -1.853 16.693 1.00 95.25 751 PHE A N 1
ATOM 5585 C CA . PHE A 1 751 ? -0.210 -3.128 17.016 1.00 95.25 751 PHE A CA 1
ATOM 5586 C C . PHE A 1 751 ? -0.871 -3.783 18.227 1.00 95.25 751 PHE A C 1
ATOM 5588 O O . PHE A 1 751 ? -0.871 -3.228 19.326 1.00 95.25 751 PHE A O 1
ATOM 5595 N N . ASN A 1 752 ? -1.370 -5.001 18.036 1.00 94.44 752 ASN A N 1
ATOM 5596 C CA . ASN A 1 752 ? -2.027 -5.814 19.050 1.00 94.44 752 ASN A CA 1
ATOM 5597 C C . ASN A 1 752 ? -1.321 -7.165 19.193 1.00 94.44 752 ASN A C 1
ATOM 5599 O O . ASN A 1 752 ? -1.170 -7.910 18.226 1.00 94.44 752 ASN A O 1
ATOM 5603 N N . ASP A 1 753 ? -0.918 -7.497 20.418 1.00 95.44 753 ASP A N 1
ATOM 5604 C CA . ASP A 1 753 ? -0.353 -8.801 20.775 1.00 95.44 753 ASP A CA 1
ATOM 5605 C C . ASP A 1 753 ? 0.856 -9.195 19.892 1.00 95.44 753 ASP A C 1
ATOM 5607 O O . ASP A 1 753 ? 0.901 -10.272 19.292 1.00 95.44 753 ASP A O 1
ATOM 5611 N N . ILE A 1 754 ? 1.852 -8.303 19.796 1.00 97.12 754 ILE A N 1
ATOM 5612 C CA . ILE A 1 754 ? 3.134 -8.602 19.136 1.00 97.12 754 ILE A CA 1
ATOM 5613 C C . ILE A 1 754 ? 4.144 -9.205 20.117 1.00 97.12 754 ILE A C 1
ATOM 5615 O O . ILE A 1 754 ? 4.272 -8.761 21.262 1.00 97.12 754 ILE A O 1
ATOM 5619 N N . ALA A 1 755 ? 4.892 -10.210 19.671 1.00 98.44 755 ALA A N 1
ATOM 5620 C CA . ALA A 1 755 ? 5.806 -10.965 20.513 1.00 98.44 755 ALA A CA 1
ATOM 5621 C C . ALA A 1 755 ? 7.100 -11.352 19.787 1.00 98.44 755 ALA A C 1
ATOM 5623 O O . ALA A 1 755 ? 7.090 -11.753 18.624 1.00 98.44 755 ALA A O 1
ATOM 5624 N N . ALA A 1 756 ? 8.218 -11.287 20.508 1.00 98.50 756 ALA A N 1
ATOM 5625 C CA . ALA A 1 756 ? 9.495 -11.839 20.065 1.00 98.50 756 ALA A CA 1
ATOM 5626 C C . ALA A 1 756 ? 10.282 -12.390 21.259 1.00 98.50 756 ALA A C 1
ATOM 5628 O O . ALA A 1 756 ? 10.299 -11.780 22.336 1.00 98.50 756 ALA A O 1
ATOM 5629 N N . ALA A 1 757 ? 10.944 -13.533 21.072 1.00 98.19 757 ALA A N 1
ATOM 5630 C CA . ALA A 1 757 ? 11.750 -14.162 22.111 1.00 98.19 757 ALA A CA 1
ATOM 5631 C C . ALA A 1 757 ? 13.126 -14.625 21.621 1.00 98.19 757 ALA A C 1
ATOM 5633 O O . ALA A 1 757 ? 13.233 -15.220 20.553 1.00 98.19 757 ALA A O 1
ATOM 5634 N N . ASP A 1 758 ? 14.157 -14.395 22.444 1.00 97.69 758 ASP A N 1
ATOM 5635 C CA . ASP A 1 758 ? 15.552 -14.788 22.180 1.00 97.69 758 ASP A CA 1
ATOM 5636 C C . ASP A 1 758 ? 16.212 -14.052 20.996 1.00 97.69 758 ASP A C 1
ATOM 5638 O O . ASP A 1 758 ? 17.049 -14.607 20.288 1.00 97.69 758 ASP A O 1
ATOM 5642 N N . TYR A 1 759 ? 15.884 -12.771 20.812 1.00 98.44 759 TYR A N 1
ATOM 5643 C CA . TYR A 1 759 ? 16.476 -11.882 19.800 1.00 98.44 759 TYR A CA 1
ATOM 5644 C C . TYR A 1 759 ? 17.482 -10.895 20.409 1.00 98.44 759 TYR A C 1
ATOM 5646 O O . TYR A 1 759 ? 17.413 -10.592 21.601 1.00 98.44 759 TYR A O 1
ATOM 5654 N N . HIS A 1 760 ? 18.412 -10.377 19.605 1.00 98.69 760 HIS A N 1
ATOM 5655 C CA . HIS A 1 760 ? 19.307 -9.299 20.025 1.00 98.69 760 HIS A CA 1
ATOM 5656 C C . HIS A 1 760 ? 18.485 -8.042 20.344 1.00 98.69 760 HIS A C 1
ATOM 5658 O O . HIS A 1 760 ? 18.512 -7.531 21.469 1.00 98.69 760 HIS A O 1
ATOM 5664 N N . VAL A 1 761 ? 17.657 -7.619 19.382 1.00 98.88 761 VAL A N 1
ATOM 5665 C CA . VAL A 1 761 ? 16.694 -6.526 19.548 1.00 98.88 761 VAL A CA 1
ATOM 5666 C C . VAL A 1 761 ? 15.269 -7.052 19.384 1.00 98.88 761 VAL A C 1
ATOM 5668 O O . VAL A 1 761 ? 14.952 -7.748 18.425 1.00 98.88 761 VAL A O 1
ATOM 5671 N N . GLY A 1 762 ? 14.385 -6.732 20.328 1.00 98.69 762 GLY A N 1
ATOM 5672 C CA . GLY A 1 762 ? 12.962 -7.056 20.213 1.00 98.69 762 GLY A CA 1
ATOM 5673 C C . GLY A 1 762 ? 12.273 -6.183 19.168 1.00 98.69 762 GLY A C 1
ATOM 5674 O O . GLY A 1 762 ? 11.896 -6.666 18.103 1.00 98.69 762 GLY A O 1
ATOM 5675 N N . ILE A 1 763 ? 12.130 -4.896 19.487 1.00 98.75 763 ILE A N 1
ATOM 5676 C CA . ILE A 1 763 ? 11.559 -3.866 18.610 1.00 98.75 763 ILE A CA 1
ATOM 5677 C C . ILE A 1 763 ? 12.615 -2.785 18.370 1.00 98.75 763 ILE A C 1
ATOM 5679 O O . ILE A 1 763 ? 13.171 -2.243 19.327 1.00 98.75 763 ILE A O 1
ATOM 5683 N N . HIS A 1 764 ? 12.864 -2.455 17.107 1.00 98.62 764 HIS A N 1
ATOM 5684 C CA . HIS A 1 764 ? 13.763 -1.398 16.663 1.00 98.62 764 HIS A CA 1
ATOM 5685 C C . HIS A 1 764 ? 12.985 -0.364 15.849 1.00 98.62 764 HIS 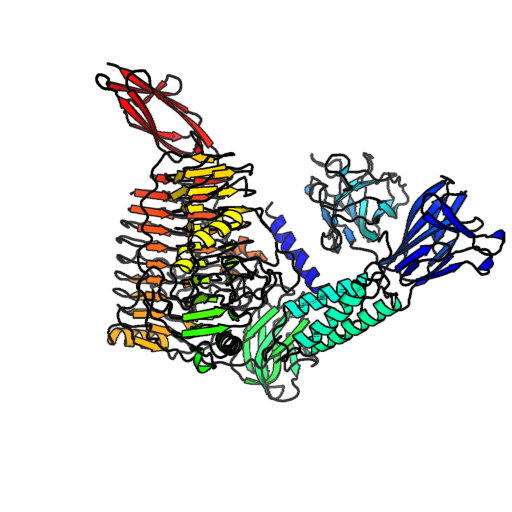A C 1
ATOM 5687 O O . HIS A 1 764 ? 12.520 -0.647 14.747 1.00 98.62 764 HIS A O 1
ATOM 5693 N N . ILE A 1 765 ? 12.837 0.837 16.401 1.00 98.00 765 ILE A N 1
ATOM 5694 C CA . ILE A 1 765 ? 12.242 1.974 15.703 1.00 98.00 765 ILE A CA 1
ATOM 5695 C C . ILE A 1 765 ? 13.353 2.770 15.021 1.00 98.00 765 ILE A C 1
ATOM 5697 O O . ILE A 1 765 ? 14.235 3.316 15.694 1.00 98.00 765 ILE A O 1
ATOM 5701 N N . VAL A 1 766 ? 13.307 2.822 13.694 1.00 96.75 766 VAL A N 1
ATOM 5702 C CA . VAL A 1 766 ? 14.356 3.379 12.830 1.00 96.75 766 VAL A CA 1
ATOM 5703 C C . VAL A 1 766 ? 13.878 4.648 12.111 1.00 96.75 766 VAL A C 1
ATOM 5705 O O . VAL A 1 766 ? 12.671 4.866 11.981 1.00 96.75 766 VAL A O 1
ATOM 5708 N N . PRO A 1 767 ? 14.803 5.497 11.617 1.00 92.62 767 PRO A N 1
ATOM 5709 C CA . PRO A 1 767 ? 14.450 6.617 10.752 1.00 92.62 767 PRO A CA 1
ATOM 5710 C C . PRO A 1 767 ? 13.600 6.171 9.566 1.00 92.62 767 PRO A C 1
ATOM 5712 O O . PRO A 1 767 ? 13.890 5.161 8.925 1.00 92.62 767 PRO A O 1
ATOM 5715 N N . GLY A 1 768 ? 12.565 6.947 9.272 1.00 86.56 768 GLY A N 1
ATOM 5716 C CA . GLY A 1 768 ? 11.702 6.657 8.143 1.00 86.56 768 GLY A CA 1
ATOM 5717 C C . GLY A 1 768 ? 12.181 7.216 6.802 1.00 86.56 768 GLY A C 1
ATOM 5718 O O . GLY A 1 768 ? 13.115 8.022 6.753 1.00 86.56 768 GLY A O 1
ATOM 5719 N N . GLN A 1 769 ? 11.540 6.778 5.711 1.00 85.06 769 GLN A N 1
ATOM 5720 C CA . GLN A 1 769 ? 11.897 7.144 4.335 1.00 85.06 769 GLN A CA 1
ATOM 5721 C C . GLN A 1 769 ? 11.209 8.440 3.877 1.00 85.06 769 GLN A C 1
ATOM 5723 O O . GLN A 1 769 ? 11.816 9.239 3.164 1.00 85.06 769 GLN A O 1
ATOM 5728 N N . ARG A 1 770 ? 9.951 8.650 4.280 1.00 84.69 770 ARG A N 1
ATOM 5729 C CA . ARG A 1 770 ? 9.102 9.799 3.941 1.00 84.69 770 ARG A CA 1
ATOM 5730 C C . ARG A 1 770 ? 8.766 10.634 5.176 1.00 84.69 770 ARG A C 1
ATOM 5732 O O . ARG A 1 770 ? 8.985 11.846 5.172 1.00 84.69 770 ARG A O 1
ATOM 5739 N N . VAL A 1 771 ? 8.248 10.002 6.222 1.00 82.94 771 VAL A N 1
ATOM 5740 C CA . VAL A 1 771 ? 8.007 10.594 7.543 1.00 82.94 771 VAL A CA 1
ATOM 5741 C C . VAL A 1 771 ? 8.628 9.724 8.630 1.00 82.94 771 VAL A C 1
ATOM 5743 O O . VAL A 1 771 ? 9.201 8.678 8.352 1.00 82.94 771 VAL A O 1
ATOM 5746 N N . ASP A 1 772 ? 8.559 10.166 9.881 1.00 89.00 772 ASP A N 1
ATOM 5747 C CA . ASP A 1 772 ? 8.999 9.354 11.009 1.00 89.00 772 ASP A CA 1
ATOM 5748 C C . ASP A 1 772 ? 7.862 8.526 11.599 1.00 89.00 772 ASP A C 1
ATOM 5750 O O . ASP A 1 772 ? 6.696 8.903 11.516 1.00 89.00 772 ASP A O 1
ATOM 5754 N N . PHE A 1 773 ? 8.227 7.404 12.224 1.00 91.88 773 PHE A N 1
ATOM 5755 C CA . PHE A 1 773 ? 7.286 6.485 12.859 1.00 91.88 773 PHE A CA 1
ATOM 5756 C C . PHE A 1 773 ? 6.362 7.213 13.848 1.00 91.88 773 PHE A C 1
ATOM 5758 O O . PHE A 1 773 ? 6.829 7.985 14.692 1.00 91.88 773 PHE A O 1
ATOM 5765 N N . ALA A 1 774 ? 5.068 6.909 13.779 1.00 87.50 774 ALA A N 1
ATOM 5766 C CA . ALA A 1 774 ? 4.073 7.251 14.785 1.00 87.50 774 ALA A CA 1
ATOM 5767 C C . ALA A 1 774 ? 3.136 6.049 14.930 1.00 87.50 774 ALA A C 1
ATOM 5769 O O . ALA A 1 774 ? 2.451 5.692 13.987 1.00 87.50 774 ALA A O 1
ATOM 5770 N N . GLY A 1 775 ? 3.096 5.399 16.086 1.00 83.94 775 GLY A N 1
ATOM 5771 C CA . GLY A 1 775 ? 2.300 4.182 16.245 1.00 83.94 775 GLY A CA 1
ATOM 5772 C C . GLY A 1 775 ? 2.032 3.855 17.702 1.00 83.94 775 GLY A C 1
ATOM 5773 O O . GLY A 1 775 ? 2.687 4.388 18.608 1.00 83.94 775 GLY A O 1
ATOM 5774 N N . ALA A 1 776 ? 1.057 2.978 17.924 1.00 88.81 776 ALA A N 1
ATOM 5775 C CA . ALA A 1 776 ? 0.663 2.549 19.258 1.00 88.81 776 ALA A CA 1
ATOM 5776 C C . ALA A 1 776 ? 0.635 1.033 19.381 1.00 88.81 776 ALA A C 1
ATOM 5778 O O . ALA A 1 776 ? 0.161 0.316 18.500 1.00 88.81 776 ALA A O 1
ATOM 5779 N N . PHE A 1 777 ? 1.129 0.565 20.522 1.00 94.38 777 PHE A N 1
ATOM 5780 C CA . PHE A 1 777 ? 1.232 -0.848 20.821 1.00 94.38 777 PHE A CA 1
ATOM 5781 C C . PHE A 1 777 ? 0.369 -1.207 22.017 1.00 94.38 777 PHE A C 1
ATOM 5783 O O . PHE A 1 777 ? 0.363 -0.500 23.031 1.00 94.38 777 PHE A O 1
ATOM 5790 N N . GLN A 1 778 ? -0.274 -2.368 21.947 1.00 93.31 778 GLN A N 1
ATOM 5791 C CA . GLN A 1 778 ? -0.752 -3.043 23.135 1.00 93.31 778 GLN A CA 1
ATOM 5792 C C . GLN A 1 778 ? -0.508 -4.550 23.139 1.00 93.31 778 GLN A C 1
ATOM 5794 O O . GLN A 1 778 ? -0.428 -5.193 22.095 1.00 93.31 778 GLN A O 1
ATOM 5799 N N . GLY A 1 779 ? -0.367 -5.121 24.335 1.00 94.69 779 GLY A N 1
ATOM 5800 C CA . GLY A 1 779 ? -0.160 -6.563 24.502 1.00 94.69 779 GLY A CA 1
ATOM 5801 C C . GLY A 1 779 ? 1.246 -7.045 24.128 1.00 94.69 779 GLY A C 1
ATOM 5802 O O . GLY A 1 779 ? 1.434 -8.221 23.832 1.00 94.69 779 GLY A O 1
ATOM 5803 N N . VAL A 1 780 ? 2.256 -6.170 24.163 1.00 97.19 780 VAL A N 1
ATOM 5804 C CA . VAL A 1 780 ? 3.625 -6.487 23.716 1.00 97.19 780 VAL A CA 1
ATOM 5805 C C . VAL A 1 780 ? 4.296 -7.531 24.616 1.00 97.19 780 VAL A C 1
ATOM 5807 O O . VAL A 1 780 ? 4.341 -7.375 25.838 1.00 97.19 780 VAL A O 1
ATOM 5810 N N . GLN A 1 781 ? 4.884 -8.574 24.027 1.00 98.06 781 GLN A N 1
ATOM 5811 C CA . GLN A 1 781 ? 5.634 -9.618 24.734 1.00 98.06 781 GLN A CA 1
ATOM 5812 C C . GLN A 1 781 ? 7.044 -9.779 24.161 1.00 98.06 781 GLN A C 1
ATOM 5814 O O . GLN A 1 781 ? 7.311 -10.689 23.377 1.00 98.06 781 GLN A O 1
ATOM 5819 N N . ILE A 1 782 ? 7.978 -8.936 24.601 1.00 98.62 782 ILE A N 1
ATOM 5820 C CA . ILE A 1 782 ? 9.399 -9.119 24.293 1.00 98.62 782 ILE A CA 1
ATOM 5821 C C . ILE A 1 782 ? 10.064 -9.856 25.451 1.00 98.62 782 ILE A C 1
ATOM 5823 O O . ILE A 1 782 ? 10.077 -9.372 26.587 1.00 98.62 782 ILE A O 1
ATOM 5827 N N . ARG A 1 783 ? 10.575 -11.059 25.180 1.00 98.12 783 ARG A N 1
ATOM 5828 C CA . ARG A 1 783 ? 11.122 -11.977 26.189 1.00 98.12 783 ARG A CA 1
ATOM 5829 C C . ARG A 1 783 ? 12.569 -12.298 25.890 1.00 98.12 783 ARG A C 1
ATOM 5831 O O . ARG A 1 783 ? 12.874 -12.668 24.764 1.00 98.12 783 ARG A O 1
ATOM 5838 N N . ARG A 1 784 ? 13.443 -12.241 26.900 1.00 97.06 784 ARG A N 1
ATOM 5839 C CA . ARG A 1 784 ? 14.865 -12.557 26.737 1.00 97.06 784 ARG A CA 1
ATOM 5840 C C . ARG A 1 784 ? 15.416 -11.870 25.481 1.00 97.06 784 ARG A C 1
ATOM 5842 O O . ARG A 1 784 ? 15.828 -12.552 24.543 1.00 97.06 784 ARG A O 1
ATOM 5849 N N . ALA A 1 785 ? 15.445 -10.539 25.467 1.00 97.81 785 ALA A N 1
ATOM 5850 C CA . ALA A 1 785 ? 16.185 -9.745 24.478 1.00 97.81 785 ALA A CA 1
ATOM 5851 C C . ALA A 1 785 ? 17.417 -9.081 25.124 1.00 97.81 785 ALA A C 1
ATOM 5853 O O . ALA A 1 785 ? 17.460 -8.955 26.350 1.00 97.81 785 ALA A O 1
ATOM 5854 N N . ASP A 1 786 ? 18.446 -8.701 24.357 1.00 97.44 786 ASP A N 1
ATOM 5855 C CA . ASP A 1 786 ? 19.488 -7.802 24.897 1.00 97.44 786 ASP A CA 1
ATOM 5856 C C . ASP A 1 786 ? 18.877 -6.411 25.095 1.00 97.44 786 ASP A C 1
ATOM 5858 O O . ASP A 1 786 ? 18.905 -5.836 26.188 1.00 97.44 786 ASP A O 1
ATOM 5862 N N . THR A 1 787 ? 18.228 -5.921 24.039 1.00 98.62 787 THR A N 1
ATOM 5863 C CA . THR A 1 787 ? 17.455 -4.680 24.025 1.00 98.62 787 THR A CA 1
ATOM 5864 C C . THR A 1 787 ? 16.017 -4.999 23.635 1.00 98.62 787 THR A C 1
ATOM 5866 O O . THR A 1 787 ? 15.742 -5.415 22.515 1.00 98.62 787 THR A O 1
ATOM 5869 N N . ALA A 1 788 ? 15.076 -4.833 24.562 1.00 98.69 788 ALA A N 1
ATOM 5870 C CA . ALA A 1 788 ? 13.671 -5.108 24.293 1.00 98.69 788 ALA A CA 1
ATOM 5871 C C . ALA A 1 788 ? 13.042 -4.058 23.360 1.00 98.69 788 ALA A C 1
ATOM 5873 O O . ALA A 1 788 ? 12.257 -4.415 22.484 1.00 98.69 788 ALA A O 1
ATOM 5874 N N . LEU A 1 789 ? 13.418 -2.786 23.531 1.00 98.69 789 LEU A N 1
ATOM 5875 C CA . LEU A 1 789 ? 13.013 -1.672 22.673 1.00 98.69 789 LEU A CA 1
ATOM 5876 C C . LEU A 1 789 ? 14.213 -0.752 22.425 1.00 98.69 789 LEU A C 1
ATOM 5878 O O . LEU A 1 789 ? 14.775 -0.196 23.373 1.00 98.69 789 LEU A O 1
ATOM 5882 N N . LEU A 1 790 ? 14.577 -0.581 21.157 1.00 98.69 790 LEU A N 1
ATOM 5883 C CA . LEU A 1 790 ? 15.563 0.382 20.682 1.00 98.69 790 LEU A CA 1
ATOM 5884 C C . LEU A 1 790 ? 14.860 1.417 19.808 1.00 98.69 790 LEU A C 1
ATOM 5886 O O . LEU A 1 790 ? 14.193 1.060 18.844 1.00 98.69 790 LEU A O 1
ATOM 5890 N N . VAL A 1 791 ? 15.017 2.695 20.128 1.00 98.12 791 VAL A N 1
ATOM 5891 C CA . VAL A 1 791 ? 14.513 3.795 19.306 1.00 98.12 791 VAL A CA 1
ATOM 5892 C C . VAL A 1 791 ? 15.679 4.658 18.865 1.00 98.12 791 VAL A C 1
ATOM 5894 O O . VAL A 1 791 ? 16.329 5.285 19.705 1.00 98.12 791 VAL A O 1
ATOM 5897 N N . ASP A 1 792 ? 15.867 4.760 17.554 1.00 97.00 792 ASP A N 1
ATOM 5898 C CA . ASP A 1 792 ? 16.799 5.705 16.943 1.00 97.00 792 ASP A CA 1
ATOM 5899 C C . ASP A 1 792 ? 16.100 7.009 16.559 1.00 97.00 792 ASP A C 1
ATOM 5901 O O . ASP A 1 792 ? 16.578 8.089 16.907 1.00 97.00 792 ASP A O 1
ATOM 5905 N N . ARG A 1 793 ? 14.943 6.926 15.886 1.00 92.38 793 ARG A N 1
ATOM 5906 C CA . ARG A 1 793 ? 14.139 8.096 15.510 1.00 92.38 793 ARG A CA 1
ATOM 5907 C C . ARG A 1 793 ? 12.665 7.726 15.358 1.00 92.38 793 ARG A C 1
ATOM 5909 O O . ARG A 1 793 ? 12.337 6.711 14.769 1.00 92.38 793 ARG A O 1
ATOM 5916 N N . PHE A 1 794 ? 11.795 8.585 15.865 1.00 91.81 794 PHE A N 1
ATOM 5917 C CA . PHE A 1 794 ? 10.357 8.625 15.588 1.00 91.81 794 PHE A CA 1
ATOM 5918 C C . PHE A 1 794 ? 9.951 10.101 15.541 1.00 91.81 794 PHE A C 1
ATOM 5920 O O . PHE A 1 794 ? 10.762 10.970 15.885 1.00 91.81 794 PHE A O 1
ATOM 5927 N N . ASP A 1 795 ? 8.702 10.404 15.198 1.00 87.94 795 ASP A N 1
ATOM 5928 C CA . ASP A 1 795 ? 8.238 11.787 15.209 1.00 87.94 795 ASP A CA 1
ATOM 5929 C C . ASP A 1 795 ? 8.191 12.322 16.650 1.00 87.94 795 ASP A C 1
ATOM 5931 O O . ASP A 1 795 ? 7.410 11.872 17.494 1.00 87.94 795 ASP A O 1
ATOM 5935 N N . SER A 1 796 ? 9.059 13.289 16.952 1.00 86.69 796 SER A N 1
ATOM 5936 C CA . SER A 1 796 ? 9.251 13.810 18.308 1.00 86.69 796 SER A CA 1
ATOM 5937 C C . SER A 1 796 ? 8.032 14.544 18.871 1.00 86.69 796 SER A C 1
ATOM 5939 O O . SER A 1 796 ? 7.962 14.741 20.084 1.00 86.69 796 SER A O 1
ATOM 5941 N N . ARG A 1 797 ? 7.063 14.916 18.023 1.00 84.00 797 ARG A N 1
ATOM 5942 C CA . ARG A 1 797 ? 5.785 15.505 18.450 1.00 84.00 797 ARG A CA 1
ATOM 5943 C C . ARG A 1 797 ? 4.873 14.451 19.076 1.00 84.00 797 ARG A C 1
ATOM 5945 O O . ARG A 1 797 ? 4.121 14.769 19.992 1.00 84.00 797 ARG A O 1
ATOM 5952 N N . TRP A 1 798 ? 4.945 13.221 18.573 1.00 82.25 798 TRP A N 1
ATOM 5953 C CA . TRP A 1 798 ? 4.087 12.101 18.953 1.00 82.25 798 TRP A CA 1
ATOM 5954 C C . TRP A 1 798 ? 4.711 11.251 20.056 1.00 82.25 798 TRP A C 1
ATOM 5956 O O . TRP A 1 798 ? 4.063 10.967 21.060 1.00 82.25 798 TRP A O 1
ATOM 5966 N N . GLY A 1 799 ? 5.981 10.875 19.910 1.00 87.38 799 GLY A N 1
ATOM 5967 C CA . GLY A 1 799 ? 6.566 9.846 20.765 1.00 87.38 799 GLY A CA 1
ATOM 5968 C C . GLY A 1 799 ? 6.082 8.439 20.403 1.00 87.38 799 GLY A C 1
ATOM 5969 O O . GLY A 1 799 ? 5.625 8.183 19.292 1.00 87.38 799 GLY A O 1
ATOM 5970 N N . LEU A 1 800 ? 6.174 7.519 21.362 1.00 89.69 800 LEU A N 1
ATOM 5971 C CA . LEU A 1 800 ? 5.730 6.127 21.237 1.00 89.69 800 LEU A CA 1
ATOM 5972 C C . LEU A 1 800 ? 4.989 5.690 22.509 1.00 89.69 800 LEU A C 1
ATOM 5974 O O . LEU A 1 800 ? 5.397 6.055 23.614 1.00 89.69 800 LEU A O 1
ATOM 5978 N N . MET A 1 801 ? 3.918 4.899 22.375 1.00 90.69 801 MET A N 1
ATOM 5979 C CA . MET A 1 801 ? 3.139 4.369 23.509 1.00 90.69 801 MET A CA 1
ATOM 5980 C C . MET A 1 801 ? 3.033 2.845 23.478 1.00 90.69 801 MET A C 1
ATOM 5982 O O . MET A 1 801 ? 2.759 2.262 22.429 1.00 90.69 801 MET A O 1
ATOM 5986 N N . ILE A 1 802 ? 3.208 2.217 24.645 1.00 94.00 802 ILE A N 1
ATOM 5987 C CA . ILE A 1 802 ? 2.985 0.785 24.865 1.00 94.00 802 ILE A CA 1
ATOM 5988 C C . ILE A 1 802 ? 2.101 0.594 26.100 1.00 94.00 802 ILE A C 1
ATOM 5990 O O . ILE A 1 802 ? 2.531 0.851 27.228 1.00 94.00 802 ILE A O 1
ATOM 5994 N N . GLY A 1 803 ? 0.894 0.076 25.883 1.00 93.25 803 GLY A N 1
ATOM 5995 C CA . GLY A 1 803 ? -0.036 -0.318 26.938 1.00 93.25 803 GLY A CA 1
ATOM 5996 C C . GLY A 1 803 ? -0.100 -1.839 27.083 1.00 93.25 803 GLY A C 1
ATOM 5997 O O . GLY A 1 803 ? -0.286 -2.531 26.095 1.00 93.25 803 GLY A O 1
ATOM 5998 N N . ARG A 1 804 ? -0.018 -2.395 28.295 1.00 94.00 804 ARG A N 1
ATOM 5999 C CA . ARG A 1 804 ? -0.034 -3.855 28.566 1.00 94.00 804 ARG A CA 1
ATOM 6000 C C . ARG A 1 804 ? 1.152 -4.595 27.952 1.00 94.00 804 ARG A C 1
ATOM 6002 O O . ARG A 1 804 ? 1.294 -4.694 26.736 1.00 94.00 804 ARG A O 1
ATOM 6009 N N . GLY A 1 805 ? 1.962 -5.242 28.783 1.00 95.31 805 GLY A N 1
ATOM 6010 C CA . GLY A 1 805 ? 2.961 -6.153 28.234 1.00 95.31 805 GLY A CA 1
ATOM 6011 C C . GLY A 1 805 ? 4.135 -6.484 29.129 1.00 95.31 805 GLY A C 1
ATOM 6012 O O . GLY A 1 805 ? 4.138 -6.280 30.345 1.00 95.31 805 GLY A O 1
ATOM 6013 N N . THR A 1 806 ? 5.171 -7.030 28.509 1.00 98.06 806 THR A N 1
ATOM 6014 C CA . THR A 1 806 ? 6.484 -7.185 29.119 1.00 98.06 806 THR A CA 1
ATOM 6015 C C . THR A 1 806 ? 7.583 -6.848 28.125 1.00 98.06 806 THR A C 1
ATOM 6017 O O . THR A 1 806 ? 7.576 -7.329 26.996 1.00 98.06 806 THR A O 1
ATOM 6020 N N . LEU A 1 807 ? 8.546 -6.063 28.600 1.00 98.56 807 LEU A N 1
ATOM 6021 C CA . LEU A 1 807 ? 9.807 -5.764 27.940 1.00 98.56 807 LEU A CA 1
ATOM 6022 C C . LEU A 1 807 ? 10.940 -6.346 28.794 1.00 98.56 807 LEU A C 1
ATOM 6024 O O . LEU A 1 807 ? 11.352 -5.762 29.799 1.00 98.56 807 LEU A O 1
ATOM 6028 N N . ASP A 1 808 ? 11.393 -7.543 28.425 1.00 98.25 808 ASP A N 1
ATOM 6029 C CA . ASP A 1 808 ? 12.482 -8.251 29.097 1.00 98.25 808 ASP A CA 1
ATOM 6030 C C . ASP A 1 808 ? 13.813 -8.045 28.359 1.00 98.25 808 ASP A C 1
ATOM 6032 O O . ASP A 1 808 ? 14.154 -8.794 27.442 1.00 98.25 808 ASP A O 1
ATOM 6036 N N . GLY A 1 809 ? 14.513 -6.973 28.727 1.00 97.56 809 GLY A N 1
ATOM 6037 C CA . GLY A 1 809 ? 15.719 -6.453 28.076 1.00 97.56 809 GLY A CA 1
ATOM 6038 C C . GLY A 1 809 ? 15.848 -4.943 28.310 1.00 97.56 809 GLY A C 1
ATOM 6039 O O . GLY A 1 809 ? 14.980 -4.339 28.945 1.00 97.56 809 GLY A O 1
ATOM 6040 N N . ALA A 1 810 ? 16.921 -4.317 27.821 1.00 98.38 810 ALA A N 1
ATOM 6041 C CA . ALA A 1 810 ? 17.080 -2.862 27.919 1.00 98.38 810 ALA A CA 1
ATOM 6042 C C . ALA A 1 810 ? 16.006 -2.106 27.111 1.00 98.38 810 ALA A C 1
ATOM 6044 O O . ALA A 1 810 ? 15.558 -2.581 26.068 1.00 98.38 810 ALA A O 1
ATOM 6045 N N . VAL A 1 811 ? 15.622 -0.911 27.561 1.00 98.69 811 VAL A N 1
ATOM 6046 C CA . VAL A 1 811 ? 14.779 0.025 26.801 1.00 98.69 811 VAL A CA 1
ATOM 6047 C C . VAL A 1 811 ? 15.577 1.301 26.576 1.00 98.69 811 VAL A C 1
ATOM 6049 O O . VAL A 1 811 ? 15.892 2.020 27.525 1.00 98.69 811 VAL A O 1
ATOM 6052 N N . THR A 1 812 ? 15.919 1.573 25.319 1.00 98.44 812 THR A N 1
ATOM 6053 C CA . THR A 1 812 ? 16.759 2.709 24.933 1.00 98.44 812 THR A CA 1
ATOM 6054 C C . THR A 1 812 ? 16.021 3.618 23.967 1.00 98.44 812 THR A C 1
ATOM 6056 O O . THR A 1 812 ? 15.696 3.214 22.856 1.00 98.44 812 THR A O 1
ATOM 6059 N N . ASN A 1 813 ? 15.817 4.866 24.382 1.00 97.75 813 ASN A N 1
ATOM 6060 C CA . ASN A 1 813 ? 15.327 5.944 23.539 1.00 97.75 813 ASN A CA 1
ATOM 6061 C C . ASN A 1 813 ? 16.464 6.929 23.215 1.00 97.75 813 ASN A C 1
ATOM 6063 O O . ASN A 1 813 ? 16.902 7.674 24.093 1.00 97.75 813 ASN A O 1
ATOM 6067 N N . ASN A 1 814 ? 16.948 6.921 21.969 1.00 96.56 814 ASN A N 1
ATOM 6068 C CA . ASN A 1 814 ? 17.942 7.878 21.468 1.00 96.56 814 ASN A CA 1
ATOM 6069 C C . ASN A 1 814 ? 17.296 9.101 20.778 1.00 96.56 814 ASN A C 1
ATOM 6071 O O . ASN A 1 814 ? 18.011 10.025 20.393 1.00 96.56 814 ASN A O 1
ATOM 6075 N N . SER A 1 815 ? 15.966 9.120 20.631 1.00 92.75 815 SER A N 1
ATOM 6076 C CA . SER A 1 815 ? 15.207 10.215 20.018 1.00 92.75 815 SER A CA 1
ATOM 6077 C C . SER A 1 815 ? 14.924 11.346 21.018 1.00 92.75 815 SER A C 1
ATOM 6079 O O . SER A 1 815 ? 14.984 11.169 22.235 1.00 92.75 815 SER A O 1
ATOM 6081 N N . ALA A 1 816 ? 14.584 12.529 20.499 1.00 88.31 816 ALA A N 1
ATOM 6082 C CA . ALA A 1 816 ? 14.255 13.708 21.301 1.00 88.31 816 ALA A CA 1
ATOM 6083 C C . ALA A 1 816 ? 12.854 13.661 21.947 1.00 88.31 816 ALA A C 1
ATOM 6085 O O . ALA A 1 816 ? 12.616 14.385 22.912 1.00 88.31 816 ALA A O 1
ATOM 6086 N N . GLY A 1 817 ? 11.921 12.853 21.426 1.00 88.06 817 GLY A N 1
ATOM 6087 C CA . GLY A 1 817 ? 10.596 12.688 22.042 1.00 88.06 817 GLY A CA 1
ATOM 6088 C C . GLY A 1 817 ? 10.566 11.582 23.105 1.00 88.06 817 GLY A C 1
ATOM 6089 O O . GLY A 1 817 ? 11.606 11.106 23.556 1.00 88.06 817 GLY A O 1
ATOM 6090 N N . PHE A 1 818 ? 9.373 11.166 23.531 1.00 90.38 818 PHE A N 1
ATOM 6091 C CA . PHE A 1 818 ? 9.190 10.266 24.678 1.00 90.38 818 PHE A CA 1
ATOM 6092 C C . PHE A 1 818 ? 8.726 8.854 24.294 1.00 90.38 818 PHE A C 1
ATOM 6094 O O . PHE A 1 818 ? 8.048 8.656 23.290 1.00 90.38 818 PHE A O 1
ATOM 6101 N N . VAL A 1 819 ? 9.015 7.883 25.163 1.00 94.38 819 VAL A N 1
ATOM 6102 C CA . VAL A 1 819 ? 8.369 6.560 25.189 1.00 94.38 819 VAL A CA 1
ATOM 6103 C C . VAL A 1 819 ? 7.495 6.469 26.441 1.00 94.38 819 VAL A C 1
ATOM 6105 O O . VAL A 1 819 ? 7.994 6.713 27.537 1.00 94.38 819 VAL A O 1
ATOM 6108 N N . LYS A 1 820 ? 6.217 6.106 26.312 1.00 92.69 820 LYS A N 1
ATOM 6109 C CA . LYS A 1 820 ? 5.294 5.873 27.439 1.00 92.69 820 LYS A CA 1
ATOM 6110 C C . LYS A 1 820 ? 4.980 4.395 27.591 1.00 92.69 820 LYS A C 1
ATOM 6112 O O . LYS A 1 820 ? 4.683 3.719 26.610 1.00 92.69 820 LYS A O 1
ATOM 6117 N N . LEU A 1 821 ? 5.018 3.928 28.832 1.00 94.44 821 LEU A N 1
ATOM 6118 C CA . LEU A 1 821 ? 4.766 2.549 29.218 1.00 94.44 821 LEU A CA 1
ATOM 6119 C C . LEU A 1 821 ? 3.698 2.518 30.317 1.00 94.44 821 LEU A C 1
ATOM 6121 O O . LEU A 1 821 ? 3.941 3.039 31.409 1.00 94.44 821 LEU A O 1
ATOM 6125 N N . THR A 1 822 ? 2.569 1.857 30.063 1.00 92.75 822 THR A N 1
ATOM 6126 C CA . THR A 1 822 ? 1.473 1.715 31.039 1.00 92.75 822 THR A CA 1
ATOM 6127 C C . THR A 1 822 ? 1.062 0.260 31.177 1.00 92.75 822 THR A C 1
ATOM 6129 O O . THR A 1 822 ? 0.788 -0.423 30.194 1.00 92.75 822 THR A O 1
ATOM 6132 N N . ASP A 1 823 ? 1.022 -0.246 32.413 1.00 94.38 823 ASP A N 1
ATOM 6133 C CA . ASP A 1 823 ? 0.792 -1.675 32.692 1.00 94.38 823 ASP A CA 1
ATOM 6134 C C . ASP A 1 823 ? 1.792 -2.602 31.956 1.00 94.38 823 ASP A C 1
ATOM 6136 O O . ASP A 1 823 ? 1.475 -3.710 31.518 1.00 94.38 823 ASP A O 1
ATOM 6140 N N . VAL A 1 824 ? 3.032 -2.123 31.792 1.00 96.12 824 VAL A N 1
ATOM 6141 C CA . VAL A 1 824 ? 4.138 -2.853 31.158 1.00 96.12 824 VAL A CA 1
ATOM 6142 C C . VAL A 1 824 ? 5.177 -3.222 32.207 1.00 96.12 824 VAL A C 1
ATOM 6144 O O . VAL A 1 824 ? 5.749 -2.364 32.883 1.00 96.12 824 VAL A O 1
ATOM 6147 N N . LYS A 1 825 ? 5.479 -4.517 32.312 1.00 96.88 825 LYS A N 1
ATOM 6148 C CA . LYS A 1 825 ? 6.597 -4.999 33.127 1.00 96.88 825 LYS A CA 1
ATOM 6149 C C . LYS A 1 825 ? 7.914 -4.778 32.382 1.00 96.88 825 LYS A C 1
ATOM 6151 O O . LYS A 1 825 ? 8.095 -5.339 31.307 1.00 96.88 825 LYS A O 1
ATOM 6156 N N . VAL A 1 826 ? 8.852 -4.048 32.981 1.00 97.25 826 VAL A N 1
ATOM 6157 C CA . VAL A 1 826 ? 10.218 -3.878 32.454 1.00 97.25 826 VAL A CA 1
ATOM 6158 C C . VAL A 1 826 ? 11.223 -4.503 33.420 1.00 97.25 826 VAL A C 1
ATOM 6160 O O . VAL A 1 826 ? 11.094 -4.324 34.631 1.00 97.25 826 VAL A O 1
ATOM 6163 N N . THR A 1 827 ? 12.192 -5.267 32.908 1.00 96.56 827 THR A N 1
ATOM 6164 C CA . THR A 1 827 ? 13.232 -5.927 33.731 1.00 96.56 827 THR A CA 1
ATOM 6165 C C . THR A 1 827 ? 14.640 -5.367 33.510 1.00 96.56 827 THR A C 1
ATOM 6167 O O . THR A 1 827 ? 15.478 -5.505 34.400 1.00 96.56 827 THR A O 1
ATOM 6170 N N . GLY A 1 828 ? 14.913 -4.746 32.356 1.00 95.81 828 GLY A N 1
ATOM 6171 C CA . GLY A 1 828 ? 16.215 -4.167 32.018 1.00 95.81 828 GLY A CA 1
ATOM 6172 C C . GLY A 1 828 ? 16.334 -2.665 32.312 1.00 95.81 828 GLY A C 1
ATOM 6173 O O . GLY A 1 828 ? 15.385 -2.038 32.786 1.00 95.81 828 GLY A O 1
ATOM 6174 N N . PRO A 1 829 ? 17.512 -2.070 32.047 1.00 97.62 829 PRO A N 1
ATOM 6175 C CA . PRO A 1 829 ? 17.745 -0.645 32.265 1.00 97.62 829 PRO A CA 1
ATOM 6176 C C . PRO A 1 829 ? 16.948 0.226 31.283 1.00 97.62 829 PRO A C 1
ATOM 6178 O O . PRO A 1 829 ? 16.753 -0.146 30.125 1.00 97.62 829 PRO A O 1
ATOM 6181 N N . LEU A 1 830 ? 16.547 1.414 31.746 1.00 98.25 830 LEU A N 1
ATOM 6182 C CA . LEU A 1 830 ? 15.916 2.460 30.937 1.00 98.25 830 LEU A CA 1
ATOM 6183 C C . LEU A 1 830 ? 16.945 3.547 30.586 1.00 98.25 830 LEU A C 1
ATOM 6185 O O . LEU A 1 830 ? 17.673 4.009 31.467 1.00 98.25 830 LEU A O 1
ATOM 6189 N N . LYS A 1 831 ? 16.986 3.988 29.325 1.00 98.06 831 LYS A N 1
ATOM 6190 C CA . LYS A 1 831 ? 17.827 5.099 28.846 1.00 98.06 831 LYS A CA 1
ATOM 6191 C C . LYS A 1 831 ? 17.017 6.049 27.956 1.00 98.06 831 LYS A C 1
ATOM 6193 O O . LYS A 1 831 ? 16.253 5.593 27.111 1.00 98.06 831 LYS A O 1
ATOM 6198 N N . GLY A 1 832 ? 17.243 7.356 28.106 1.00 96.50 832 GLY A N 1
ATOM 6199 C CA . GLY A 1 832 ? 16.512 8.407 27.386 1.00 96.50 832 GLY A CA 1
ATOM 6200 C C . GLY A 1 832 ? 15.201 8.793 28.074 1.00 96.50 832 GLY A C 1
ATOM 6201 O O . GLY A 1 832 ? 14.974 8.443 29.232 1.00 96.50 832 GLY A O 1
ATOM 6202 N N . THR A 1 833 ? 14.333 9.522 27.370 1.00 95.19 833 THR A N 1
ATOM 6203 C CA . THR A 1 833 ? 13.031 9.944 27.908 1.00 95.19 833 THR A CA 1
ATOM 6204 C C . THR A 1 833 ? 12.037 8.785 27.838 1.00 95.19 833 THR A C 1
ATOM 6206 O O . THR A 1 833 ? 11.418 8.549 26.797 1.00 95.19 833 THR A O 1
ATOM 6209 N N . VAL A 1 834 ? 11.909 8.046 28.943 1.00 95.75 834 VAL A N 1
ATOM 6210 C CA . VAL A 1 834 ? 10.983 6.914 29.098 1.00 95.75 834 VAL A CA 1
ATOM 6211 C C . VAL A 1 834 ? 10.116 7.135 30.336 1.00 95.75 834 VAL A C 1
ATOM 6213 O O . VAL A 1 834 ? 10.624 7.197 31.455 1.00 95.75 834 VAL A O 1
ATOM 6216 N N . TYR A 1 835 ? 8.804 7.242 30.143 1.00 92.81 835 TYR A N 1
ATOM 6217 C CA . TYR A 1 835 ? 7.823 7.436 31.204 1.00 92.81 835 TYR A CA 1
ATOM 6218 C C . TYR A 1 835 ? 7.101 6.129 31.514 1.00 92.81 835 TYR A C 1
ATOM 6220 O O . TYR A 1 835 ? 6.406 5.577 30.664 1.00 92.81 835 TYR A O 1
ATOM 6228 N N . GLN A 1 836 ? 7.233 5.654 32.751 1.00 90.75 836 GLN A N 1
ATOM 6229 C CA . GLN A 1 836 ? 6.384 4.591 33.285 1.00 90.75 836 GLN A CA 1
ATOM 6230 C C . GLN A 1 836 ? 5.200 5.241 33.997 1.00 90.75 836 GLN A C 1
ATOM 6232 O O . GLN A 1 836 ? 5.359 5.778 35.095 1.00 90.75 836 GLN A O 1
ATOM 6237 N N . LEU A 1 837 ? 4.038 5.246 33.350 1.00 86.94 837 LEU A N 1
ATOM 6238 C CA . LEU A 1 837 ? 2.848 5.895 33.889 1.00 86.94 837 LEU A CA 1
ATOM 6239 C C . LEU A 1 837 ? 2.163 4.995 34.920 1.00 86.94 837 LEU A C 1
ATOM 6241 O O . LEU A 1 837 ? 2.239 3.763 34.874 1.00 86.94 837 LEU A O 1
ATOM 6245 N N . SER A 1 838 ? 1.491 5.627 35.881 1.00 76.00 838 SER A N 1
ATOM 6246 C CA . SER A 1 838 ? 0.720 4.911 36.893 1.00 76.00 838 SER A CA 1
ATOM 6247 C C . SER A 1 838 ? -0.659 4.525 36.350 1.00 76.00 838 SER A C 1
ATOM 6249 O O . SER A 1 838 ? -1.336 5.326 35.713 1.00 76.00 838 SER A O 1
ATOM 6251 N N . GLY A 1 839 ? -1.096 3.290 36.602 1.00 76.00 839 GLY A N 1
ATOM 6252 C CA . GLY A 1 839 ? -2.421 2.827 36.191 1.00 76.00 839 GLY A CA 1
ATOM 6253 C C . GLY A 1 839 ? -2.421 1.404 35.647 1.00 76.00 839 GLY A C 1
ATOM 6254 O O . GLY A 1 839 ? -1.402 0.876 35.214 1.00 76.00 839 GLY A O 1
ATOM 6255 N N . LYS A 1 840 ? -3.598 0.777 35.697 1.00 84.69 840 LYS A N 1
ATOM 6256 C CA . LYS A 1 840 ? -3.852 -0.536 35.103 1.00 84.69 840 LYS A CA 1
ATOM 6257 C C . LYS A 1 840 ? -4.587 -0.346 33.784 1.00 84.69 840 LYS A C 1
ATOM 6259 O O . LYS A 1 840 ? -5.584 0.383 33.744 1.00 84.69 840 LYS A O 1
ATOM 6264 N N . ALA A 1 841 ? -4.139 -0.997 32.724 1.00 87.69 841 ALA A N 1
ATOM 6265 C CA . ALA A 1 841 ? -4.856 -0.958 31.463 1.00 87.69 841 ALA A CA 1
ATOM 6266 C C . ALA A 1 841 ? -6.178 -1.752 31.569 1.00 87.69 841 ALA A C 1
ATOM 6268 O O . ALA A 1 841 ? -6.290 -2.668 32.394 1.00 87.69 841 ALA A O 1
ATOM 6269 N N . PRO A 1 842 ? -7.218 -1.391 30.795 1.00 87.69 842 PRO A N 1
ATOM 6270 C CA . PRO A 1 842 ? -8.433 -2.200 30.715 1.00 87.69 842 PRO A CA 1
ATOM 6271 C C . PRO A 1 842 ? -8.128 -3.632 30.244 1.00 87.69 842 PRO A C 1
ATOM 6273 O O . PRO A 1 842 ? -7.142 -3.881 29.548 1.00 87.69 842 PRO A O 1
ATOM 6276 N N . ALA A 1 843 ? -8.972 -4.582 30.651 1.00 85.75 843 ALA A N 1
ATOM 6277 C CA . ALA A 1 843 ? -8.895 -5.945 30.139 1.00 85.75 843 ALA A CA 1
ATOM 6278 C C . ALA A 1 843 ? -9.280 -5.958 28.656 1.00 85.75 843 ALA A C 1
ATOM 6280 O O . ALA A 1 843 ? -10.207 -5.263 28.261 1.00 85.75 843 ALA A O 1
ATOM 6281 N N . TYR A 1 844 ? -8.576 -6.759 27.866 1.00 85.94 844 TYR A N 1
ATOM 6282 C CA . TYR A 1 844 ? -8.810 -6.936 26.438 1.00 85.94 844 TYR A CA 1
ATOM 6283 C C . TYR A 1 844 ? -8.789 -8.429 26.140 1.00 85.94 844 TYR A C 1
ATOM 6285 O O . TYR A 1 844 ? -7.893 -9.135 26.618 1.00 85.94 844 TYR A O 1
ATOM 6293 N N . ASP A 1 845 ? -9.773 -8.880 25.373 1.00 81.88 845 ASP A N 1
ATOM 6294 C CA . ASP A 1 845 ? -9.920 -10.262 24.941 1.00 81.88 845 ASP A CA 1
ATOM 6295 C C . ASP A 1 845 ? -9.780 -10.346 23.417 1.00 81.88 845 ASP A C 1
ATOM 6297 O O . ASP A 1 845 ? -10.724 -10.068 22.681 1.00 81.88 845 ASP A O 1
ATOM 6301 N N . SER A 1 846 ? -8.600 -10.756 22.945 1.00 74.94 846 SER A N 1
ATOM 6302 C CA . SER A 1 846 ? -8.341 -11.040 21.528 1.00 74.94 846 SER A CA 1
ATOM 6303 C C . SER A 1 846 ? -8.821 -12.425 21.081 1.00 74.94 846 SER A C 1
ATOM 6305 O O . SER A 1 846 ? -8.655 -12.786 19.919 1.00 74.94 846 SER A O 1
ATOM 6307 N N . SER A 1 847 ? -9.418 -13.235 21.965 1.00 68.88 847 SER A N 1
ATOM 6308 C CA . SER A 1 847 ? -9.791 -14.623 21.653 1.00 68.88 847 SER A CA 1
ATOM 6309 C C . SER A 1 847 ? -11.162 -14.784 20.983 1.00 68.88 847 SER A C 1
ATOM 6311 O O . SER A 1 847 ? -11.574 -15.912 20.696 1.00 68.88 847 SER A O 1
ATOM 6313 N N . GLN A 1 848 ? -11.859 -13.680 20.694 1.00 72.69 848 GLN A N 1
ATOM 6314 C CA . GLN A 1 848 ? -13.179 -13.705 20.063 1.00 72.69 848 GLN A CA 1
ATOM 6315 C C . GLN A 1 848 ? -13.095 -14.281 18.635 1.00 72.69 848 GLN A C 1
ATOM 6317 O O . GLN A 1 848 ? -12.446 -13.698 17.761 1.00 72.69 848 GLN A O 1
ATOM 6322 N N . PRO A 1 849 ? -13.734 -15.433 18.354 1.00 75.75 849 PRO A N 1
ATOM 6323 C CA . PRO A 1 849 ? -13.638 -16.066 17.048 1.00 75.75 849 PRO A CA 1
ATOM 6324 C C . PRO A 1 849 ? -14.413 -15.274 15.990 1.00 75.75 849 PRO A C 1
ATOM 6326 O O . PRO A 1 849 ? -15.516 -14.789 16.238 1.00 75.75 849 PRO A O 1
ATOM 6329 N N . SER A 1 850 ? -13.878 -15.225 14.767 1.00 85.25 850 SER A N 1
ATOM 6330 C CA . SER A 1 850 ? -14.603 -14.659 13.624 1.00 85.25 850 SER A CA 1
ATOM 6331 C C . SER A 1 850 ? -15.914 -15.432 13.387 1.00 85.25 850 SER A C 1
ATOM 6333 O O . SER A 1 850 ? -15.885 -16.667 13.304 1.00 85.25 850 SER A O 1
ATOM 6335 N N . PRO A 1 851 ? -17.067 -14.752 13.263 1.00 93.31 851 PRO A N 1
ATOM 6336 C CA . PRO A 1 851 ? -18.335 -15.417 12.997 1.00 93.31 851 PRO A CA 1
ATOM 6337 C C . PRO A 1 851 ? -18.377 -16.007 11.587 1.00 93.31 851 PRO A C 1
ATOM 6339 O O . PRO A 1 851 ? -17.742 -15.522 10.648 1.00 93.31 851 PRO A O 1
ATOM 6342 N N . ARG A 1 852 ? -19.150 -17.083 11.437 1.00 93.19 852 ARG A N 1
ATOM 6343 C CA . ARG A 1 852 ? -19.273 -17.848 10.192 1.00 93.19 852 ARG A CA 1
ATOM 6344 C C . ARG A 1 852 ? -20.631 -18.550 10.108 1.00 93.19 852 ARG A C 1
ATOM 6346 O O . ARG A 1 852 ? -21.210 -18.849 11.158 1.00 93.19 852 ARG A O 1
ATOM 6353 N N . PRO A 1 853 ? -21.118 -18.899 8.904 1.00 94.00 853 PRO A N 1
ATOM 6354 C CA . PRO A 1 853 ? -22.348 -19.670 8.783 1.00 94.00 853 PRO A CA 1
ATOM 6355 C C . PRO A 1 853 ? -22.151 -21.080 9.356 1.00 94.00 853 PRO A C 1
ATOM 6357 O O . PRO A 1 853 ? -21.113 -21.715 9.165 1.00 94.00 853 PRO A O 1
ATOM 6360 N N . SER A 1 854 ? -23.161 -21.588 10.064 1.00 92.00 854 SER A N 1
ATOM 6361 C CA . SER A 1 854 ? -23.130 -22.931 10.663 1.00 92.00 854 SER A CA 1
ATOM 6362 C C . SER A 1 854 ? -23.302 -24.045 9.627 1.00 92.00 854 SER A C 1
ATOM 6364 O O . SER A 1 854 ? -22.803 -25.157 9.812 1.00 92.00 854 SER A O 1
ATOM 6366 N N . ARG A 1 855 ? -24.006 -23.753 8.526 1.00 94.44 855 ARG A N 1
ATOM 6367 C CA . ARG A 1 855 ? -24.245 -24.675 7.416 1.00 94.44 855 ARG A CA 1
ATOM 6368 C C . ARG A 1 855 ? -23.201 -24.474 6.318 1.00 94.44 855 ARG A C 1
ATOM 6370 O O . ARG A 1 855 ? -23.173 -23.449 5.648 1.00 94.44 855 ARG A O 1
ATOM 6377 N N . ASN A 1 856 ? -22.403 -25.507 6.068 1.00 91.56 856 ASN A N 1
ATOM 6378 C CA . ASN A 1 856 ? -21.407 -25.538 4.993 1.00 91.56 856 ASN A CA 1
ATOM 6379 C C . ASN A 1 856 ? -22.056 -25.900 3.642 1.00 91.56 856 ASN A C 1
ATOM 6381 O O . ASN A 1 856 ? -21.842 -26.991 3.117 1.00 91.56 856 ASN A O 1
ATOM 6385 N N . ALA A 1 857 ? -22.884 -25.005 3.100 1.00 97.38 857 ALA A N 1
ATOM 6386 C CA . ALA A 1 857 ? -23.497 -25.139 1.777 1.00 97.38 857 ALA A CA 1
ATOM 6387 C C . ALA A 1 857 ? -23.199 -23.896 0.932 1.00 97.38 857 ALA A C 1
ATOM 6389 O O . ALA A 1 857 ? -23.331 -22.783 1.430 1.00 97.38 857 ALA A O 1
ATOM 6390 N N . LEU A 1 858 ? -22.810 -24.091 -0.329 1.00 98.50 858 LEU A N 1
ATOM 6391 C CA . LEU A 1 858 ? -22.480 -23.015 -1.263 1.00 98.50 858 LEU A CA 1
ATOM 6392 C C . LEU A 1 858 ? -23.573 -22.864 -2.323 1.00 98.50 858 LEU A C 1
ATOM 6394 O O . LEU A 1 858 ? -23.923 -23.832 -2.999 1.00 98.50 858 LEU A O 1
ATOM 6398 N N . TYR A 1 859 ? -24.047 -21.637 -2.505 1.00 98.62 859 TYR A N 1
ATOM 6399 C CA . TYR A 1 859 ? -24.939 -21.224 -3.580 1.00 98.62 859 TYR A CA 1
ATOM 6400 C C . TYR A 1 859 ? -24.218 -20.159 -4.404 1.00 98.62 859 TYR A C 1
ATOM 6402 O O . TYR A 1 859 ? -24.113 -19.009 -3.986 1.00 98.62 859 TYR A O 1
ATOM 6410 N N . VAL A 1 860 ? -23.684 -20.547 -5.561 1.00 98.25 860 VAL A N 1
ATOM 6411 C CA . VAL A 1 860 ? -23.096 -19.585 -6.500 1.00 98.25 860 VAL A CA 1
ATOM 6412 C C . VAL A 1 860 ? -24.235 -18.856 -7.200 1.00 98.25 860 VAL A C 1
ATOM 6414 O O . VAL A 1 860 ? -25.125 -19.493 -7.767 1.00 98.25 860 VAL A O 1
ATOM 6417 N N . THR A 1 861 ? -24.230 -17.531 -7.112 1.00 97.69 861 THR A N 1
ATOM 6418 C CA . THR A 1 861 ? -25.301 -16.695 -7.651 1.00 97.69 861 THR A CA 1
ATOM 6419 C C . THR A 1 861 ? -25.158 -16.556 -9.158 1.00 97.69 861 THR A C 1
ATOM 6421 O O . THR A 1 861 ? -24.104 -16.169 -9.654 1.00 97.69 861 THR A O 1
ATOM 6424 N N . ASP A 1 862 ? -26.246 -16.823 -9.873 1.00 94.19 862 ASP A N 1
ATOM 6425 C CA . ASP A 1 862 ? -26.385 -16.515 -11.294 1.00 94.19 862 ASP A CA 1
ATOM 6426 C C . ASP A 1 862 ? -27.132 -15.180 -11.437 1.00 94.19 862 ASP A C 1
ATOM 6428 O O . ASP A 1 862 ? -28.362 -15.118 -11.344 1.00 94.19 862 ASP A O 1
ATOM 6432 N N . ALA A 1 863 ? -26.373 -14.090 -11.549 1.00 97.06 863 ALA A N 1
ATOM 6433 C CA . ALA A 1 863 ? -26.893 -12.737 -11.720 1.00 97.06 863 ALA A CA 1
ATOM 6434 C C . ALA A 1 863 ? -26.000 -11.934 -12.686 1.00 97.06 863 ALA A C 1
ATOM 6436 O O . ALA A 1 863 ? -24.789 -12.170 -12.716 1.00 97.06 863 ALA A O 1
ATOM 6437 N N . PRO A 1 864 ? -26.557 -10.980 -13.459 1.00 97.50 864 PRO A N 1
ATOM 6438 C CA . PRO A 1 864 ? -25.774 -10.133 -14.357 1.00 97.50 864 PRO A CA 1
ATOM 6439 C C . PRO A 1 864 ? -24.663 -9.364 -13.627 1.00 97.50 864 PRO A C 1
ATOM 6441 O O . PRO A 1 864 ? -24.927 -8.668 -12.649 1.00 97.50 864 PRO A O 1
ATOM 6444 N N . HIS A 1 865 ? -23.432 -9.468 -14.126 1.00 97.06 865 HIS A N 1
ATOM 6445 C CA . HIS A 1 865 ? -22.266 -8.718 -13.648 1.00 97.06 865 HIS A CA 1
ATOM 6446 C C . HIS A 1 865 ? -21.245 -8.528 -14.774 1.00 97.06 865 HIS A C 1
ATOM 6448 O O . HIS A 1 865 ? -21.268 -9.258 -15.767 1.00 97.06 865 HIS A O 1
ATOM 6454 N N . GLY A 1 866 ? -20.380 -7.523 -14.626 1.00 95.44 866 GLY A N 1
ATOM 6455 C CA . GLY A 1 866 ? -19.291 -7.217 -15.553 1.00 95.44 866 GLY A CA 1
ATOM 6456 C C . GLY A 1 866 ? -17.961 -7.039 -14.825 1.00 95.44 866 GLY A C 1
ATOM 6457 O O . GLY A 1 866 ? -17.938 -6.650 -13.662 1.00 95.44 866 GLY A O 1
ATOM 6458 N N . ASN A 1 867 ? -16.847 -7.317 -15.498 1.00 93.44 867 ASN A N 1
ATOM 6459 C CA . ASN A 1 867 ? -15.504 -7.097 -14.958 1.00 93.44 867 ASN A CA 1
ATOM 6460 C C . ASN A 1 867 ? -14.961 -5.791 -15.535 1.00 93.44 867 ASN A C 1
ATOM 6462 O O . ASN A 1 867 ? -14.715 -5.735 -16.736 1.00 93.44 867 ASN A O 1
ATOM 6466 N N . GLY A 1 868 ? -14.831 -4.756 -14.700 1.00 91.44 868 GLY A N 1
ATOM 6467 C CA . GLY A 1 868 ? -14.415 -3.416 -15.142 1.00 91.44 868 GLY A CA 1
ATOM 6468 C C . GLY A 1 868 ? -15.533 -2.568 -15.765 1.00 91.44 868 GLY A C 1
ATOM 6469 O O . GLY A 1 868 ? -15.276 -1.469 -16.241 1.00 91.44 868 GLY A O 1
ATOM 6470 N N . TYR A 1 869 ? -16.781 -3.055 -15.761 1.00 94.56 869 TYR A N 1
ATOM 6471 C CA . TYR A 1 869 ? -17.947 -2.321 -16.261 1.00 94.56 869 TYR A CA 1
ATOM 6472 C C . TYR A 1 869 ? -19.234 -2.738 -15.545 1.00 94.56 869 TYR A C 1
ATOM 6474 O O . TYR A 1 869 ? -19.351 -3.860 -15.050 1.00 94.56 869 TYR A O 1
ATOM 6482 N N . VAL A 1 870 ? -20.228 -1.846 -15.518 1.00 94.81 870 VAL A N 1
ATOM 6483 C CA . VAL A 1 870 ? -21.556 -2.120 -14.945 1.00 94.81 870 VAL A CA 1
ATOM 6484 C C . VAL A 1 870 ? -22.518 -2.552 -16.056 1.00 94.81 870 VAL A C 1
ATOM 6486 O O . VAL A 1 870 ? -22.811 -1.748 -16.942 1.00 94.81 870 VAL A O 1
ATOM 6489 N N . PRO A 1 871 ? -23.067 -3.781 -16.034 1.00 94.69 871 PRO A N 1
ATOM 6490 C CA . PRO A 1 871 ? -24.089 -4.173 -16.997 1.00 94.69 871 PRO A CA 1
ATOM 6491 C C . PRO A 1 871 ? -25.364 -3.334 -16.869 1.00 94.69 871 PRO A C 1
ATOM 6493 O O . PRO A 1 871 ? -25.765 -2.933 -15.776 1.00 94.69 871 PRO A O 1
ATOM 6496 N N . ALA A 1 872 ? -26.071 -3.153 -17.987 1.00 93.56 872 ALA A N 1
ATOM 6497 C CA . ALA A 1 872 ? -27.387 -2.512 -17.982 1.00 93.56 872 ALA A CA 1
ATOM 6498 C C . ALA A 1 872 ? -28.450 -3.340 -17.231 1.00 93.56 872 ALA A C 1
ATOM 6500 O O . ALA A 1 872 ? -29.394 -2.782 -16.673 1.00 93.56 872 ALA A O 1
ATOM 6501 N N . ALA A 1 873 ? -28.309 -4.670 -17.223 1.00 96.94 873 ALA A N 1
ATOM 6502 C CA . ALA A 1 873 ? -29.235 -5.576 -16.553 1.00 96.94 873 ALA A CA 1
ATOM 6503 C C . ALA A 1 873 ? -29.061 -5.543 -15.026 1.00 96.94 873 ALA A C 1
ATOM 6505 O O . ALA A 1 873 ? -27.943 -5.570 -14.518 1.00 96.94 873 ALA A O 1
ATOM 6506 N N . ASP A 1 874 ? -30.182 -5.524 -14.305 1.00 98.12 874 ASP A N 1
ATOM 6507 C CA . ASP A 1 874 ? -30.220 -5.480 -12.842 1.00 98.12 874 ASP A CA 1
ATOM 6508 C C . ASP A 1 874 ? -30.008 -6.871 -12.211 1.00 98.12 874 ASP A C 1
ATOM 6510 O O . ASP A 1 874 ? -30.641 -7.856 -12.606 1.00 98.12 874 ASP A O 1
ATOM 6514 N N . ALA A 1 875 ? -29.134 -6.944 -11.207 1.00 98.62 875 ALA A N 1
ATOM 6515 C CA . ALA A 1 875 ? -28.779 -8.155 -10.480 1.00 98.62 875 ALA A CA 1
ATOM 6516 C C . ALA A 1 875 ? -29.651 -8.442 -9.246 1.00 98.62 875 ALA A C 1
ATOM 6518 O O . ALA A 1 875 ? -29.658 -9.584 -8.775 1.00 98.62 875 ALA A O 1
ATOM 6519 N N . THR A 1 876 ? -30.413 -7.469 -8.726 1.00 98.69 876 THR A N 1
ATOM 6520 C CA . THR A 1 876 ? -31.133 -7.560 -7.441 1.00 98.69 876 THR A CA 1
ATOM 6521 C C . THR A 1 876 ? -31.981 -8.829 -7.340 1.00 98.69 876 THR A C 1
ATOM 6523 O O . THR A 1 876 ? -31.882 -9.568 -6.363 1.00 98.69 876 THR A O 1
ATOM 6526 N N . THR A 1 877 ? -32.783 -9.139 -8.366 1.00 98.38 877 THR A N 1
ATOM 6527 C CA . THR A 1 877 ? -33.687 -10.307 -8.327 1.00 98.38 877 THR A CA 1
ATOM 6528 C C . THR A 1 877 ? -32.926 -11.637 -8.324 1.00 98.38 877 THR A C 1
ATOM 6530 O O . THR A 1 877 ? -33.348 -12.584 -7.659 1.00 98.38 877 THR A O 1
ATOM 6533 N N . GLY A 1 878 ? -31.818 -11.732 -9.066 1.00 98.44 878 GLY A N 1
ATOM 6534 C CA . GLY A 1 878 ? -30.991 -12.943 -9.115 1.00 98.44 878 GLY A CA 1
ATOM 6535 C C . GLY A 1 878 ? -30.292 -13.208 -7.780 1.00 98.44 878 GLY A C 1
ATOM 6536 O O . GLY A 1 878 ? -30.312 -14.336 -7.275 1.00 98.44 878 GLY A O 1
ATOM 6537 N N . ILE A 1 879 ? -29.767 -12.144 -7.166 1.00 98.81 879 ILE A N 1
ATOM 6538 C CA . ILE A 1 879 ? -29.141 -12.198 -5.842 1.00 98.81 879 ILE A CA 1
ATOM 6539 C C . ILE A 1 879 ? -30.178 -12.591 -4.782 1.00 98.81 879 ILE A C 1
ATOM 6541 O O . ILE A 1 879 ? -29.992 -13.597 -4.092 1.00 98.81 879 ILE A O 1
ATOM 6545 N N . GLN A 1 880 ? -31.310 -11.880 -4.702 1.00 98.81 880 GLN A N 1
ATOM 6546 C CA . GLN A 1 880 ? -32.335 -12.146 -3.687 1.00 98.81 880 GLN A CA 1
ATOM 6547 C C . GLN A 1 880 ? -32.902 -13.565 -3.793 1.00 98.81 880 GLN A C 1
ATOM 6549 O O . GLN A 1 880 ? -33.022 -14.261 -2.790 1.00 98.81 880 GLN A O 1
ATOM 6554 N N . ARG A 1 881 ? -33.164 -14.060 -5.009 1.00 98.75 881 ARG A N 1
ATOM 6555 C CA . ARG A 1 881 ? -33.649 -15.435 -5.215 1.00 98.75 881 ARG A CA 1
ATOM 6556 C C . ARG A 1 881 ? -32.696 -16.481 -4.630 1.00 98.75 881 ARG A C 1
ATOM 6558 O O . ARG A 1 881 ? -33.149 -17.513 -4.124 1.00 98.75 881 ARG A O 1
ATOM 6565 N N . THR A 1 882 ? -31.392 -16.233 -4.727 1.00 98.81 882 THR A N 1
ATOM 6566 C CA . THR A 1 882 ? -30.353 -17.131 -4.214 1.00 98.81 882 THR A CA 1
ATOM 6567 C C . THR A 1 882 ? -30.261 -17.049 -2.687 1.00 98.81 882 THR A C 1
ATOM 6569 O O . THR A 1 882 ? -30.213 -18.094 -2.035 1.00 98.81 882 THR A O 1
ATOM 6572 N N . LEU A 1 883 ? -30.356 -15.842 -2.113 1.00 98.88 883 LEU A N 1
ATOM 6573 C CA . LEU A 1 883 ? -30.488 -15.608 -0.665 1.00 98.88 883 LEU A CA 1
ATOM 6574 C C . LEU A 1 883 ? -31.705 -16.325 -0.079 1.00 98.88 883 LEU A C 1
ATOM 6576 O O . LEU A 1 883 ? -31.565 -17.107 0.862 1.00 98.88 883 LEU A O 1
ATOM 6580 N N . ASP A 1 884 ? -32.878 -16.160 -0.687 1.00 98.75 884 ASP A N 1
ATOM 6581 C CA . ASP A 1 884 ? -34.108 -16.798 -0.221 1.00 98.75 884 ASP A CA 1
ATOM 6582 C C . ASP A 1 884 ? -34.019 -18.325 -0.287 1.00 98.75 884 ASP A C 1
ATOM 6584 O O . ASP A 1 884 ? -34.572 -19.032 0.557 1.00 98.75 884 ASP A O 1
ATOM 6588 N N . ARG A 1 885 ? -33.340 -18.859 -1.311 1.00 98.69 885 ARG A N 1
ATOM 6589 C CA . ARG A 1 885 ? -33.103 -20.300 -1.434 1.00 98.69 885 ARG A CA 1
ATOM 6590 C C . ARG A 1 885 ? -32.221 -20.803 -0.297 1.00 98.69 885 ARG A C 1
ATOM 6592 O O . ARG A 1 885 ? -32.609 -21.762 0.359 1.00 98.69 885 ARG A O 1
ATOM 6599 N N . ALA A 1 886 ? -31.090 -20.148 -0.042 1.00 98.56 886 ALA A N 1
ATOM 6600 C CA . ALA A 1 886 ? -30.215 -20.510 1.067 1.00 98.56 886 ALA A CA 1
ATOM 6601 C C . ALA A 1 886 ? -30.954 -20.438 2.414 1.00 98.56 886 ALA A C 1
ATOM 6603 O O . ALA A 1 886 ? -30.833 -21.352 3.227 1.00 98.56 886 ALA A O 1
ATOM 6604 N N . GLY A 1 887 ? -31.786 -19.411 2.617 1.00 98.38 887 GLY A N 1
ATOM 6605 C CA . GLY A 1 887 ? -32.629 -19.272 3.806 1.00 98.38 887 GLY A CA 1
ATOM 6606 C C . GLY A 1 887 ? -33.620 -20.427 3.974 1.00 98.38 887 GLY A C 1
ATOM 6607 O O . GLY A 1 887 ? -33.669 -21.043 5.038 1.00 98.38 887 GLY A O 1
ATOM 6608 N N . ARG A 1 888 ? -34.360 -20.791 2.914 1.00 98.38 888 ARG A N 1
ATOM 6609 C CA . ARG A 1 888 ? -35.279 -21.951 2.928 1.00 98.38 888 ARG A CA 1
ATOM 6610 C C . ARG A 1 888 ? -34.566 -23.275 3.208 1.00 98.38 888 ARG A C 1
ATOM 6612 O O . ARG A 1 888 ? -35.138 -24.141 3.862 1.00 98.38 888 ARG A O 1
ATOM 6619 N N . ASP A 1 889 ? -33.324 -23.409 2.753 1.00 98.25 889 ASP A N 1
ATOM 6620 C CA . ASP A 1 889 ? -32.492 -24.596 2.960 1.00 98.25 889 ASP A CA 1
ATOM 6621 C C . ASP A 1 889 ? -31.807 -24.616 4.351 1.00 98.25 889 ASP A C 1
ATOM 6623 O O . ASP A 1 889 ? -31.050 -25.544 4.665 1.00 98.25 889 ASP A O 1
ATOM 6627 N N . GLY A 1 890 ? -32.087 -23.622 5.206 1.00 97.00 890 GLY A N 1
ATOM 6628 C CA . GLY A 1 890 ? -31.615 -23.540 6.592 1.00 97.00 890 GLY A CA 1
ATOM 6629 C C . GLY A 1 890 ? -30.249 -22.871 6.766 1.00 97.00 890 GLY A C 1
ATOM 6630 O O . GLY A 1 890 ? -29.548 -23.171 7.733 1.00 97.00 890 GLY A O 1
ATOM 6631 N N . GLY A 1 891 ? -29.846 -22.014 5.828 1.00 97.81 891 GLY A N 1
ATOM 6632 C CA . GLY A 1 891 ? -28.601 -21.248 5.869 1.00 97.81 891 GLY A CA 1
ATOM 6633 C C . GLY A 1 891 ? -27.581 -21.659 4.805 1.00 97.81 891 GLY A C 1
ATOM 6634 O O . GLY A 1 891 ? -27.825 -22.507 3.938 1.00 97.81 891 GLY A O 1
ATOM 6635 N N . GLY A 1 892 ? -26.393 -21.067 4.892 1.00 98.19 892 GLY A N 1
ATOM 6636 C CA . GLY A 1 892 ? -25.278 -21.326 3.982 1.00 98.19 892 GLY A CA 1
ATOM 6637 C C . GLY A 1 892 ? -24.669 -20.052 3.418 1.00 98.19 892 GLY A C 1
ATOM 6638 O O . GLY A 1 892 ? -24.900 -18.962 3.929 1.00 98.19 892 GLY A O 1
ATOM 6639 N N . ILE A 1 893 ? -23.875 -20.199 2.365 1.00 98.75 893 ILE A N 1
ATOM 6640 C CA . ILE A 1 893 ? -23.112 -19.113 1.758 1.00 98.75 893 ILE A CA 1
ATOM 6641 C C . ILE A 1 893 ? -23.673 -18.835 0.371 1.00 98.75 893 ILE A C 1
ATOM 6643 O O . ILE A 1 893 ? -23.637 -19.705 -0.501 1.00 98.75 893 ILE A O 1
ATOM 6647 N N . VAL A 1 894 ? -24.169 -17.622 0.162 1.00 98.81 894 VAL A N 1
ATOM 6648 C CA . VAL A 1 894 ? -24.523 -17.103 -1.157 1.00 98.81 894 VAL A CA 1
ATOM 6649 C C . VAL A 1 894 ? -23.329 -16.340 -1.692 1.00 98.81 894 VAL A C 1
ATOM 6651 O O . VAL A 1 894 ? -22.983 -15.278 -1.185 1.00 98.81 894 VAL A O 1
ATOM 6654 N N . TYR A 1 895 ? -22.674 -16.920 -2.689 1.00 98.81 895 TYR A N 1
ATOM 6655 C CA . TYR A 1 895 ? -21.433 -16.407 -3.240 1.00 98.81 895 TYR A CA 1
ATOM 6656 C C . TYR A 1 895 ? -21.688 -15.596 -4.507 1.00 98.81 895 TYR A C 1
ATOM 6658 O O . TYR A 1 895 ? -22.388 -16.056 -5.416 1.00 98.81 895 TYR A O 1
ATOM 6666 N N . LEU A 1 896 ? -21.102 -14.404 -4.554 1.00 98.75 896 LEU A N 1
ATOM 6667 C CA . LEU A 1 896 ? -21.022 -13.535 -5.717 1.00 98.75 896 LEU A CA 1
ATOM 6668 C C . LEU A 1 896 ? -19.588 -13.600 -6.262 1.00 98.75 896 LEU A C 1
ATOM 6670 O O . LEU A 1 896 ? -18.676 -13.114 -5.589 1.00 98.75 896 LEU A O 1
ATOM 6674 N N . PRO A 1 897 ? -19.366 -14.169 -7.461 1.00 97.88 897 PRO A N 1
ATOM 6675 C CA . PRO A 1 897 ? -18.082 -14.055 -8.150 1.00 97.88 897 PRO A CA 1
ATOM 6676 C C . PRO A 1 897 ? -17.625 -12.595 -8.300 1.00 97.88 897 PRO A C 1
ATOM 6678 O O . PRO A 1 897 ? -18.433 -11.665 -8.183 1.00 97.88 897 PRO A O 1
ATOM 6681 N N . ALA A 1 898 ? -16.332 -12.388 -8.562 1.00 98.00 898 ALA A N 1
ATOM 6682 C CA . ALA A 1 898 ? -15.800 -11.059 -8.855 1.00 98.00 898 ALA A CA 1
ATOM 6683 C C . ALA A 1 898 ? -16.556 -10.415 -10.034 1.00 98.00 898 ALA A C 1
ATOM 6685 O O . ALA A 1 898 ? -16.961 -11.105 -10.968 1.00 98.00 898 ALA A O 1
ATOM 6686 N N . GLY A 1 899 ? -16.797 -9.109 -9.939 1.00 97.44 899 GLY A N 1
ATOM 6687 C CA . GLY A 1 899 ? -17.574 -8.334 -10.899 1.00 97.44 899 GLY A CA 1
ATOM 6688 C C . GLY A 1 899 ? -18.376 -7.204 -10.250 1.00 97.44 899 GLY A C 1
ATOM 6689 O O . GLY A 1 899 ? -18.584 -7.163 -9.033 1.00 97.44 899 GLY A O 1
ATOM 6690 N N . TRP A 1 900 ? -18.835 -6.272 -11.082 1.00 98.06 900 TRP A N 1
ATOM 6691 C CA . TRP A 1 900 ? -19.692 -5.151 -10.712 1.00 98.06 900 TRP A CA 1
ATOM 6692 C C . TRP A 1 900 ? -21.149 -5.511 -10.998 1.00 98.06 900 TRP A C 1
ATOM 6694 O O . TRP A 1 900 ? -21.535 -5.783 -12.138 1.00 98.06 900 TRP A O 1
ATOM 6704 N N . TYR A 1 901 ? -21.960 -5.513 -9.944 1.00 98.56 901 TYR A N 1
ATOM 6705 C CA . TYR A 1 901 ? -23.370 -5.878 -9.975 1.00 98.56 901 TYR A CA 1
ATOM 6706 C C . TYR A 1 901 ? -24.206 -4.609 -9.883 1.00 98.56 901 TYR A C 1
ATOM 6708 O O . TYR A 1 901 ? -24.146 -3.902 -8.877 1.00 98.56 901 TYR A O 1
ATOM 6716 N N . ARG A 1 902 ? -25.014 -4.327 -10.907 1.00 98.50 902 ARG A N 1
ATOM 6717 C CA . ARG A 1 902 ? -26.031 -3.275 -10.825 1.00 98.50 902 ARG A CA 1
ATOM 6718 C C . ARG A 1 902 ? -27.123 -3.715 -9.853 1.00 98.50 902 ARG A C 1
ATOM 6720 O O . ARG A 1 902 ? -27.778 -4.722 -10.105 1.00 98.50 902 ARG A O 1
ATOM 6727 N N . VAL A 1 903 ? -27.341 -2.965 -8.777 1.00 98.50 903 VAL A N 1
ATOM 6728 C CA . VAL A 1 903 ? -28.357 -3.265 -7.757 1.00 98.50 903 VAL A CA 1
ATOM 6729 C C . VAL A 1 903 ? -29.274 -2.051 -7.612 1.00 98.50 903 VAL A C 1
ATOM 6731 O O . VAL A 1 903 ? -28.867 -1.036 -7.050 1.00 98.50 903 VAL A O 1
ATOM 6734 N N . SER A 1 904 ? -30.504 -2.122 -8.134 1.00 97.12 904 SER A N 1
ATOM 6735 C CA . SER A 1 904 ? -31.464 -1.003 -8.021 1.00 97.12 904 SER A CA 1
ATOM 6736 C C . SER A 1 904 ? -32.509 -1.200 -6.920 1.00 97.12 904 SER A C 1
ATOM 6738 O O . SER A 1 904 ? -33.226 -0.257 -6.590 1.00 97.12 904 SER A O 1
ATOM 6740 N N . GLY A 1 905 ? -32.614 -2.404 -6.351 1.00 96.75 905 GLY A N 1
ATOM 6741 C CA . GLY A 1 905 ? -33.486 -2.704 -5.213 1.00 96.75 905 GLY A CA 1
ATOM 6742 C C . GLY A 1 905 ? -32.725 -3.151 -3.963 1.00 96.75 905 GLY A C 1
ATOM 6743 O O . GLY A 1 905 ? -31.508 -3.301 -3.976 1.00 96.75 905 GLY A O 1
ATOM 6744 N N . LEU A 1 906 ? -33.469 -3.379 -2.882 1.00 98.50 906 LEU A N 1
ATOM 6745 C CA . LEU A 1 906 ? -32.931 -3.778 -1.579 1.00 98.50 906 LEU A CA 1
ATOM 6746 C C . LEU A 1 906 ? -32.696 -5.293 -1.508 1.00 98.50 906 LEU A C 1
ATOM 6748 O O . LEU A 1 906 ? -33.379 -6.063 -2.188 1.00 98.50 906 LEU A O 1
ATOM 6752 N N . LEU A 1 907 ? -31.760 -5.711 -0.659 1.00 98.88 907 LEU A N 1
ATOM 6753 C CA . LEU A 1 907 ? -31.415 -7.108 -0.407 1.00 98.88 907 LEU A CA 1
ATOM 6754 C C . LEU A 1 907 ? -31.663 -7.474 1.059 1.00 98.88 907 LEU A C 1
ATOM 6756 O O . LEU A 1 907 ? -31.290 -6.743 1.976 1.00 98.88 907 LEU A O 1
ATOM 6760 N N . THR A 1 908 ? -32.233 -8.650 1.286 1.00 98.88 908 THR A N 1
ATOM 6761 C CA . THR A 1 908 ? -32.457 -9.223 2.616 1.00 98.88 908 THR A CA 1
ATOM 6762 C C . THR A 1 908 ? -31.692 -10.534 2.727 1.00 98.88 908 THR A C 1
ATOM 6764 O O . THR A 1 908 ? -31.938 -11.465 1.960 1.00 98.88 908 THR A O 1
ATOM 6767 N N . VAL A 1 909 ? -30.759 -10.609 3.676 1.00 98.88 909 VAL A N 1
ATOM 6768 C CA . VAL A 1 909 ? -29.956 -11.799 3.975 1.00 98.88 909 VAL A CA 1
ATOM 6769 C C . VAL A 1 909 ? -30.623 -12.553 5.129 1.00 98.88 909 VAL A C 1
ATOM 6771 O O . VAL A 1 909 ? -30.607 -12.039 6.244 1.00 98.88 909 VAL A O 1
ATOM 6774 N N . PRO A 1 910 ? -31.206 -13.744 4.905 1.00 98.75 910 PRO A N 1
ATOM 6775 C CA . PRO A 1 910 ? -31.933 -14.460 5.953 1.00 98.75 910 PRO A CA 1
ATOM 6776 C C . PRO A 1 910 ? -31.035 -14.968 7.090 1.00 98.75 910 PRO A C 1
ATOM 6778 O O . PRO A 1 910 ? -29.825 -15.139 6.926 1.00 98.75 910 PRO A O 1
ATOM 6781 N N . ALA A 1 911 ? -31.650 -15.319 8.221 1.00 98.38 911 ALA A N 1
ATOM 6782 C CA . ALA A 1 911 ? -30.985 -15.986 9.340 1.00 98.38 911 ALA A CA 1
ATOM 6783 C C . ALA A 1 911 ? -30.103 -17.174 8.892 1.00 98.38 911 ALA A C 1
ATOM 6785 O O . ALA A 1 911 ? -30.526 -18.037 8.118 1.00 98.38 911 ALA A O 1
ATOM 6786 N N . GLY A 1 912 ? -28.874 -17.236 9.411 1.00 98.00 912 GLY A N 1
ATOM 6787 C CA . GLY A 1 912 ? -27.889 -18.279 9.103 1.00 98.00 912 GLY A CA 1
ATOM 6788 C C . GLY A 1 912 ? -27.323 -18.256 7.675 1.00 98.00 912 GLY A C 1
ATOM 6789 O O . GLY A 1 912 ? -26.590 -19.182 7.310 1.00 98.00 912 GLY A O 1
ATOM 6790 N N . VAL A 1 913 ? -27.664 -17.247 6.866 1.00 98.81 913 VAL A N 1
ATOM 6791 C CA . VAL A 1 913 ? -27.124 -17.038 5.517 1.00 98.81 913 VAL A CA 1
ATOM 6792 C C . VAL A 1 913 ? -26.024 -15.980 5.549 1.00 98.81 913 VAL A C 1
ATOM 6794 O O . VAL A 1 913 ? -26.136 -14.958 6.220 1.00 98.81 913 VAL A O 1
ATOM 6797 N N . GLU A 1 914 ? -24.967 -16.209 4.779 1.00 98.81 914 GLU A N 1
ATOM 6798 C CA . GLU A 1 914 ? -23.929 -15.219 4.516 1.00 98.81 914 GLU A CA 1
ATOM 6799 C C . GLU A 1 914 ? -23.952 -14.803 3.042 1.00 98.81 914 GLU A C 1
ATOM 6801 O O . GLU A 1 914 ? -23.853 -15.658 2.159 1.00 98.81 914 GLU A O 1
ATOM 6806 N N . LEU A 1 915 ? -24.047 -13.501 2.771 1.00 98.88 915 LEU A N 1
ATOM 6807 C CA . LEU A 1 915 ? -23.773 -12.936 1.451 1.00 98.88 915 LEU A CA 1
ATOM 6808 C C . LEU A 1 915 ? -22.267 -12.684 1.324 1.00 98.88 915 LEU A C 1
ATOM 6810 O O . LEU A 1 915 ? -21.703 -11.863 2.047 1.00 98.88 915 LEU A O 1
ATOM 6814 N N . ARG A 1 916 ? -21.605 -13.386 0.408 1.00 98.69 916 ARG A N 1
ATOM 6815 C CA . ARG A 1 916 ? -20.146 -13.399 0.310 1.00 98.69 916 ARG A CA 1
ATOM 6816 C C . ARG A 1 916 ? -19.664 -12.980 -1.076 1.00 98.69 916 ARG A C 1
ATOM 6818 O O . ARG A 1 916 ? -20.095 -13.553 -2.070 1.00 98.69 916 ARG A O 1
ATOM 6825 N N . GLY A 1 917 ? -18.749 -12.017 -1.127 1.00 98.44 917 GLY A N 1
ATOM 6826 C CA . GLY A 1 917 ? -17.988 -11.667 -2.327 1.00 98.44 917 GLY A CA 1
ATOM 6827 C C . GLY A 1 917 ? -16.685 -12.452 -2.467 1.00 98.44 917 GLY A C 1
ATOM 6828 O O . GLY A 1 917 ? -16.341 -13.288 -1.632 1.00 98.44 917 GLY A O 1
ATOM 6829 N N . ALA A 1 918 ? -15.946 -12.158 -3.531 1.00 97.62 918 ALA A N 1
ATOM 6830 C CA . ALA A 1 918 ? -14.765 -12.914 -3.935 1.00 97.62 918 ALA A CA 1
ATOM 6831 C C . ALA A 1 918 ? -13.511 -12.690 -3.065 1.00 97.62 918 ALA A C 1
ATOM 6833 O O . ALA A 1 918 ? -12.571 -13.486 -3.129 1.00 97.62 918 ALA A O 1
ATOM 6834 N N . SER A 1 919 ? -13.467 -11.632 -2.244 1.00 97.12 919 SER A N 1
ATOM 6835 C CA . SER A 1 919 ? -12.278 -11.328 -1.438 1.00 97.12 919 SER A CA 1
ATOM 6836 C C . SER A 1 919 ? -12.218 -12.158 -0.153 1.00 97.12 919 SER A C 1
ATOM 6838 O O . SER A 1 919 ? -13.133 -12.118 0.671 1.00 97.12 919 SER A O 1
ATOM 6840 N N . SER A 1 920 ? -11.100 -12.857 0.068 1.00 95.88 920 SER A N 1
ATOM 6841 C CA . SER A 1 920 ? -10.803 -13.517 1.352 1.00 95.88 920 SER A CA 1
ATOM 6842 C C . SER A 1 920 ? -10.158 -12.571 2.379 1.00 95.88 920 SER A C 1
ATOM 6844 O O . SER A 1 920 ? -10.094 -12.902 3.563 1.00 95.88 920 SER A O 1
ATOM 6846 N N . VAL A 1 921 ? -9.697 -11.396 1.946 1.00 96.75 921 VAL A N 1
ATOM 6847 C CA . VAL A 1 921 ? -8.946 -10.409 2.741 1.00 96.75 921 VAL A CA 1
ATOM 6848 C C . VAL A 1 921 ? -9.658 -9.053 2.766 1.00 96.75 921 VAL A C 1
ATOM 6850 O O . VAL A 1 921 ? -10.577 -8.847 1.965 1.00 96.75 921 VAL A O 1
ATOM 6853 N N . PRO A 1 922 ? -9.279 -8.134 3.675 1.00 95.88 922 PRO A N 1
ATOM 6854 C CA . PRO A 1 922 ? -9.704 -6.739 3.596 1.00 95.88 922 PRO A CA 1
ATOM 6855 C C . PRO A 1 922 ? -9.447 -6.164 2.198 1.00 95.88 922 PRO A C 1
ATOM 6857 O O . PRO A 1 922 ? -8.420 -6.460 1.591 1.00 95.88 922 PRO A O 1
ATOM 6860 N N . ASN A 1 923 ? -10.388 -5.385 1.668 1.00 94.44 923 ASN A N 1
ATOM 6861 C CA . ASN A 1 923 ? -10.293 -4.851 0.314 1.00 94.44 923 ASN A CA 1
ATOM 6862 C C . ASN A 1 923 ? -10.882 -3.441 0.188 1.00 94.44 923 ASN A C 1
ATOM 6864 O O . ASN A 1 923 ? -11.884 -3.099 0.817 1.00 94.44 923 ASN A O 1
ATOM 6868 N N . ARG A 1 924 ? -10.284 -2.647 -0.700 1.00 93.06 924 ARG A N 1
ATOM 6869 C CA . ARG A 1 924 ? -10.775 -1.334 -1.137 1.00 93.06 924 ARG A CA 1
ATOM 6870 C C . ARG A 1 924 ? -10.439 -1.120 -2.604 1.00 93.06 924 ARG A C 1
ATOM 6872 O O . ARG A 1 924 ? -10.011 -2.044 -3.280 1.00 93.06 924 ARG A O 1
ATOM 6879 N N . ASP A 1 925 ? -10.798 0.030 -3.149 1.00 92.94 925 ASP A N 1
ATOM 6880 C CA . ASP A 1 925 ? -10.411 0.419 -4.505 1.00 92.94 925 ASP A CA 1
ATOM 6881 C C . ASP A 1 925 ? -8.951 0.877 -4.549 1.00 92.94 925 ASP A C 1
ATOM 6883 O O . ASP A 1 925 ? -8.485 1.512 -3.603 1.00 92.94 925 ASP A O 1
ATOM 6887 N N . GLU A 1 926 ? -8.263 0.555 -5.645 1.00 90.81 926 GLU A N 1
ATOM 6888 C CA . GLU A 1 926 ? -6.891 0.981 -5.927 1.00 90.81 926 GLU A CA 1
ATOM 6889 C C . GLU A 1 926 ? -6.913 2.154 -6.927 1.00 90.81 926 GLU A C 1
ATOM 6891 O O . GLU A 1 926 ? -7.891 2.329 -7.667 1.00 90.81 926 GLU A O 1
ATOM 6896 N N . ASP A 1 927 ? -5.840 2.951 -6.995 1.00 86.31 927 ASP A N 1
ATOM 6897 C CA . ASP A 1 927 ? -5.744 4.038 -7.979 1.00 86.31 927 ASP A CA 1
ATOM 6898 C C . ASP A 1 927 ? -5.637 3.443 -9.394 1.00 86.31 927 ASP A C 1
ATOM 6900 O O . ASP A 1 927 ? -4.619 2.872 -9.781 1.00 86.31 927 ASP A O 1
ATOM 6904 N N . GLY A 1 928 ? -6.731 3.521 -10.154 1.00 86.62 928 GLY A N 1
ATOM 6905 C CA . GLY A 1 928 ? -6.837 2.967 -11.504 1.00 86.62 928 GLY A CA 1
ATOM 6906 C C . GLY A 1 928 ? -7.346 1.523 -11.615 1.00 86.62 928 GLY A C 1
ATOM 6907 O O . GLY A 1 928 ? -7.508 1.034 -12.733 1.00 86.62 928 GLY A O 1
ATOM 6908 N N . LYS A 1 929 ? -7.674 0.833 -10.507 1.00 90.06 929 LYS A N 1
ATOM 6909 C CA . LYS A 1 929 ? -8.288 -0.510 -10.567 1.00 90.06 929 LYS A CA 1
ATOM 6910 C C . LYS A 1 929 ? -9.292 -0.778 -9.443 1.00 90.06 929 LYS A C 1
ATOM 6912 O O . LYS A 1 929 ? -8.994 -0.652 -8.260 1.00 90.06 929 LYS A O 1
ATOM 6917 N N . SER A 1 930 ? -10.469 -1.275 -9.822 1.00 93.94 930 SER A N 1
ATOM 6918 C CA . SER A 1 930 ? -11.571 -1.597 -8.903 1.00 93.94 930 SER A CA 1
ATOM 6919 C C . SER A 1 930 ? -12.084 -3.032 -9.104 1.00 93.94 930 SER A C 1
ATOM 6921 O O . SER A 1 930 ? -13.200 -3.234 -9.569 1.00 93.94 930 SER A O 1
ATOM 6923 N N . GLY A 1 931 ? -11.283 -4.049 -8.766 1.00 94.88 931 GLY A N 1
ATOM 6924 C CA . GLY A 1 931 ? -11.633 -5.475 -8.923 1.00 94.88 931 GLY A CA 1
ATOM 6925 C C . GLY A 1 931 ? -12.578 -6.050 -7.849 1.00 94.88 931 GLY A C 1
ATOM 6926 O O . GLY A 1 931 ? -13.315 -5.339 -7.174 1.00 94.88 931 GLY A O 1
ATOM 6927 N N . GLY A 1 932 ? -12.576 -7.367 -7.663 1.00 96.88 932 GLY A N 1
ATOM 6928 C CA . GLY A 1 932 ? -13.405 -8.070 -6.681 1.00 96.88 932 GLY A CA 1
ATOM 6929 C C . GLY A 1 932 ? -14.914 -7.928 -6.921 1.00 96.88 932 GLY A C 1
ATOM 6930 O O . GLY A 1 932 ? -15.369 -7.600 -8.013 1.00 96.88 932 GLY A O 1
ATOM 6931 N N . THR A 1 933 ? -15.713 -8.209 -5.892 1.00 98.56 933 THR A N 1
ATOM 6932 C CA . THR A 1 933 ? -17.181 -8.097 -5.939 1.00 98.56 933 THR A CA 1
ATOM 6933 C C . THR A 1 933 ? -17.624 -6.704 -5.498 1.00 98.56 933 THR A C 1
ATOM 6935 O O . THR A 1 933 ? -17.338 -6.302 -4.367 1.00 98.56 933 THR A O 1
ATOM 6938 N N . VAL A 1 934 ? -18.367 -5.994 -6.351 1.00 98.62 934 VAL A N 1
ATOM 6939 C CA . VAL A 1 934 ? -18.898 -4.652 -6.056 1.00 98.62 934 VAL A CA 1
ATOM 6940 C C . VAL A 1 934 ? -20.404 -4.608 -6.281 1.00 98.62 934 VAL A C 1
ATOM 6942 O O . VAL A 1 934 ? -20.884 -4.908 -7.373 1.00 98.62 934 VAL A O 1
ATOM 6945 N N . LEU A 1 935 ? -21.154 -4.198 -5.260 1.00 98.69 935 LEU A N 1
ATOM 6946 C CA . LEU A 1 935 ? -22.566 -3.847 -5.376 1.00 98.69 935 LEU A CA 1
ATOM 6947 C C . LEU A 1 935 ? -22.666 -2.368 -5.770 1.00 98.69 935 LEU A C 1
ATOM 6949 O O . LEU A 1 935 ? -22.484 -1.486 -4.930 1.00 98.69 935 LEU A O 1
ATOM 6953 N N . MET A 1 936 ? -22.943 -2.110 -7.048 1.00 98.50 936 MET A N 1
ATOM 6954 C CA . MET A 1 936 ? -23.184 -0.772 -7.592 1.00 98.50 936 MET A CA 1
ATOM 6955 C C . MET A 1 936 ? -24.643 -0.395 -7.330 1.00 98.50 936 MET A C 1
ATOM 6957 O O . MET A 1 936 ? -25.544 -0.780 -8.083 1.00 98.50 936 MET A O 1
ATOM 6961 N N . SER A 1 937 ? -24.878 0.308 -6.225 1.00 97.81 937 SER A N 1
ATOM 6962 C CA . SER A 1 937 ? -26.211 0.608 -5.709 1.00 97.81 937 SER A CA 1
ATOM 6963 C C . SER A 1 937 ? -26.811 1.870 -6.323 1.00 97.81 937 SER A C 1
ATOM 6965 O O . SER A 1 937 ? -26.202 2.941 -6.312 1.00 97.81 937 SER A O 1
ATOM 6967 N N . TYR A 1 938 ? -28.047 1.750 -6.803 1.00 97.00 938 TYR A N 1
ATOM 6968 C CA . TYR A 1 938 ? -28.848 2.857 -7.336 1.00 97.00 938 TYR A CA 1
ATOM 6969 C C . TYR A 1 938 ? -30.094 3.156 -6.483 1.00 97.00 938 TYR A C 1
ATOM 6971 O O . TYR A 1 938 ? -30.927 3.975 -6.870 1.00 97.00 938 TYR A O 1
ATOM 6979 N N . SER A 1 939 ? -30.239 2.512 -5.322 1.00 94.56 939 SER A N 1
ATOM 6980 C CA . SER A 1 939 ? -31.372 2.714 -4.412 1.00 94.56 939 SER A CA 1
ATOM 6981 C C . SER A 1 939 ? -31.093 3.792 -3.358 1.00 94.56 939 SER A C 1
ATOM 6983 O O . SER A 1 939 ? -29.973 3.903 -2.865 1.00 94.56 939 SER A O 1
ATOM 6985 N N . GLY A 1 940 ? -32.129 4.528 -2.940 1.00 95.81 940 GLY A N 1
ATOM 6986 C CA . GLY A 1 940 ? -32.090 5.380 -1.740 1.00 95.81 940 GLY A CA 1
ATOM 6987 C C . GLY A 1 940 ? -31.495 6.784 -1.913 1.00 95.81 940 GLY A C 1
ATOM 6988 O O . GLY A 1 940 ? -31.432 7.530 -0.940 1.00 95.81 940 GLY A O 1
ATOM 6989 N N . ARG A 1 941 ? -31.092 7.176 -3.128 1.00 96.88 941 ARG A N 1
ATOM 6990 C CA . ARG A 1 941 ? -30.524 8.507 -3.398 1.00 96.88 941 ARG A CA 1
ATOM 6991 C C . ARG A 1 941 ? -31.472 9.633 -2.983 1.00 96.88 941 ARG A C 1
ATOM 6993 O O . ARG A 1 941 ? -32.604 9.690 -3.456 1.00 96.88 941 ARG A O 1
ATOM 7000 N N . GLY A 1 942 ? -30.971 10.572 -2.185 1.00 97.19 942 GLY A N 1
ATOM 7001 C CA . GLY A 1 942 ? -31.682 11.801 -1.831 1.00 97.19 942 GLY A CA 1
ATOM 7002 C C . GLY A 1 942 ? -32.874 11.584 -0.899 1.00 97.19 942 GLY A C 1
ATOM 7003 O O . GLY A 1 942 ? -33.806 12.386 -0.917 1.00 97.19 942 GLY A O 1
ATOM 7004 N N . THR A 1 943 ? -32.880 10.505 -0.111 1.00 97.50 943 THR A N 1
ATOM 7005 C CA . THR A 1 943 ? -33.951 10.271 0.868 1.00 97.50 943 THR A CA 1
ATOM 7006 C C . THR A 1 943 ? -34.043 11.402 1.904 1.00 97.50 943 THR A C 1
ATOM 7008 O O . THR A 1 943 ? -33.036 11.964 2.337 1.00 97.50 943 THR A O 1
ATOM 7011 N N . ALA A 1 944 ? -35.265 11.712 2.342 1.00 97.88 944 ALA A N 1
ATOM 7012 C CA . ALA A 1 944 ? -35.519 12.646 3.437 1.00 97.88 944 ALA A CA 1
ATOM 7013 C C . ALA A 1 944 ? -35.261 12.028 4.826 1.00 97.88 944 ALA A C 1
ATOM 7015 O O . ALA A 1 944 ? -35.110 12.759 5.804 1.00 97.88 944 ALA A O 1
ATOM 7016 N N . THR A 1 945 ? -35.216 10.697 4.920 1.00 97.75 945 THR A N 1
ATOM 7017 C CA . THR A 1 945 ? -35.152 9.930 6.173 1.00 97.75 945 THR A CA 1
ATOM 7018 C C . THR A 1 945 ? -34.005 8.905 6.156 1.00 97.75 945 THR A C 1
ATOM 7020 O O . THR A 1 945 ? -34.228 7.717 6.398 1.00 97.75 945 THR A O 1
ATOM 7023 N N . PRO A 1 946 ? -32.748 9.341 5.911 1.00 97.56 946 PRO A N 1
ATOM 7024 C CA . PRO A 1 946 ? -31.591 8.449 5.738 1.00 97.56 946 PRO A CA 1
ATOM 7025 C C . PRO A 1 946 ? -31.291 7.563 6.956 1.00 97.56 946 PRO A C 1
ATOM 7027 O O . PRO A 1 946 ? -30.667 6.512 6.824 1.00 97.56 946 PRO A O 1
ATOM 7030 N N . ASP A 1 947 ? -31.742 7.959 8.145 1.00 97.56 947 ASP A N 1
ATOM 7031 C CA . ASP A 1 947 ? -31.449 7.227 9.377 1.00 97.56 947 ASP A CA 1
ATOM 7032 C C . ASP A 1 947 ? -32.457 6.086 9.630 1.00 97.56 947 ASP A C 1
ATOM 7034 O O . ASP A 1 947 ? -32.150 5.132 10.338 1.00 97.56 947 ASP A O 1
ATOM 7038 N N . THR A 1 948 ? -33.650 6.139 9.025 1.00 96.81 948 THR A N 1
ATOM 7039 C CA . THR A 1 948 ? -34.750 5.187 9.287 1.00 96.81 948 THR A CA 1
ATOM 7040 C C . THR A 1 948 ? -35.190 4.396 8.065 1.00 96.81 948 THR A C 1
ATOM 7042 O O . THR A 1 948 ? -35.725 3.297 8.218 1.00 96.81 948 THR A O 1
ATOM 7045 N N . ASP A 1 949 ? -34.967 4.915 6.857 1.00 98.06 949 ASP A N 1
ATOM 7046 C CA . ASP A 1 949 ? -35.303 4.205 5.626 1.00 98.06 949 ASP A CA 1
ATOM 7047 C C . ASP A 1 949 ? -34.603 2.839 5.562 1.00 98.06 949 ASP A C 1
ATOM 7049 O O . ASP A 1 949 ? -33.547 2.652 6.180 1.00 98.06 949 ASP A O 1
ATOM 7053 N N . PRO A 1 950 ? -35.182 1.853 4.855 1.00 97.75 950 PRO A N 1
ATOM 7054 C CA . PRO A 1 950 ? -34.564 0.544 4.696 1.00 97.75 950 PRO A CA 1
ATOM 7055 C C . PRO A 1 950 ? -33.138 0.635 4.143 1.00 97.75 950 PRO A C 1
ATOM 7057 O O . PRO A 1 950 ? -32.873 1.373 3.194 1.00 97.75 950 PRO A O 1
ATOM 7060 N N . ALA A 1 951 ? -32.233 -0.146 4.731 1.00 98.56 951 ALA A N 1
ATOM 7061 C CA . ALA A 1 951 ? -30.860 -0.246 4.258 1.00 98.56 951 ALA A CA 1
ATOM 7062 C C . ALA A 1 951 ? -30.775 -1.021 2.937 1.00 98.56 951 ALA A C 1
ATOM 7064 O O . ALA A 1 951 ? -31.615 -1.887 2.677 1.00 98.56 951 ALA A O 1
ATOM 7065 N N . LEU A 1 952 ? -29.725 -0.765 2.147 1.00 98.75 952 LEU A N 1
ATOM 7066 C CA . LEU A 1 952 ? -29.448 -1.519 0.915 1.00 98.75 952 LEU A CA 1
ATOM 7067 C C . LEU A 1 952 ? -29.390 -3.028 1.188 1.00 98.75 952 LEU A C 1
ATOM 7069 O O . LEU A 1 952 ? -30.021 -3.801 0.470 1.00 98.75 952 LEU A O 1
ATOM 7073 N N . VAL A 1 953 ? -28.656 -3.440 2.226 1.00 98.88 953 VAL A N 1
ATOM 7074 C CA . VAL A 1 953 ? -28.606 -4.826 2.701 1.00 98.88 953 VAL A CA 1
ATOM 7075 C C . VAL A 1 953 ? -29.126 -4.898 4.134 1.00 98.88 953 VAL A C 1
ATOM 7077 O O . VAL A 1 953 ? -28.577 -4.272 5.036 1.00 98.88 953 VAL A O 1
ATOM 7080 N N . THR A 1 954 ? -30.159 -5.703 4.370 1.00 98.88 954 THR A N 1
ATOM 7081 C CA . THR A 1 954 ? -30.644 -6.018 5.722 1.00 98.88 954 THR A CA 1
ATOM 7082 C C . THR A 1 954 ? -30.228 -7.436 6.104 1.00 98.88 954 THR A C 1
ATOM 7084 O O . THR A 1 954 ? -30.576 -8.392 5.413 1.00 98.88 954 THR A O 1
ATOM 7087 N N . LEU A 1 955 ? -29.481 -7.572 7.198 1.00 98.88 955 LEU A N 1
ATOM 7088 C CA . LEU A 1 955 ? -29.105 -8.841 7.822 1.00 98.88 955 LEU A CA 1
ATOM 7089 C C . LEU A 1 955 ? -30.263 -9.289 8.723 1.00 98.88 955 LEU A C 1
ATOM 7091 O O . LEU A 1 955 ? -30.364 -8.866 9.874 1.00 98.88 955 LEU A O 1
ATOM 7095 N N . ASP A 1 956 ? -31.185 -10.062 8.159 1.00 98.31 956 ASP A N 1
ATOM 7096 C CA . ASP A 1 956 ? -32.495 -10.343 8.740 1.00 98.31 956 ASP A CA 1
ATOM 7097 C C . ASP A 1 956 ? -32.524 -11.684 9.478 1.00 98.31 956 ASP A C 1
ATOM 7099 O O . ASP A 1 956 ? -32.901 -12.737 8.949 1.00 98.31 956 ASP A O 1
ATOM 7103 N N . GLY A 1 957 ? -32.112 -11.625 10.743 1.00 96.62 957 GLY A N 1
ATOM 7104 C CA . GLY A 1 957 ? -32.209 -12.714 11.699 1.00 96.62 957 GLY A CA 1
ATOM 7105 C C . GLY A 1 957 ? -30.869 -13.178 12.265 1.00 96.62 957 GLY A C 1
ATOM 7106 O O . GLY A 1 957 ? -29.807 -12.598 12.061 1.00 96.62 957 GLY A O 1
ATOM 7107 N N . ARG A 1 958 ? -30.924 -14.244 13.067 1.00 97.44 958 ARG A N 1
ATOM 7108 C CA . ARG A 1 958 ? -29.759 -14.705 13.828 1.00 97.44 958 ARG A CA 1
ATOM 7109 C C . ARG A 1 958 ? -28.642 -15.196 12.902 1.00 97.44 958 ARG A C 1
ATOM 7111 O O . ARG A 1 958 ? -28.896 -16.023 12.027 1.00 97.44 958 ARG A O 1
ATOM 7118 N N . ASN A 1 959 ? -27.404 -14.778 13.162 1.00 97.31 959 ASN A N 1
ATOM 7119 C CA . ASN A 1 959 ? -26.202 -15.198 12.429 1.00 97.31 959 ASN A CA 1
ATOM 7120 C C . ASN A 1 959 ? -26.251 -14.933 10.908 1.00 97.31 959 ASN A C 1
ATOM 7122 O O . ASN A 1 959 ? -25.632 -15.677 10.145 1.00 97.31 959 ASN A O 1
ATOM 7126 N N . SER A 1 960 ? -27.011 -13.937 10.446 1.00 98.56 960 SER A N 1
ATOM 7127 C CA . SER A 1 960 ? -26.930 -13.461 9.059 1.00 98.56 960 SER A CA 1
ATOM 7128 C C . SER A 1 960 ? -25.737 -12.520 8.888 1.00 98.56 960 SER A C 1
ATOM 7130 O O . SER A 1 960 ? -25.520 -11.656 9.741 1.00 98.56 960 SER A O 1
ATOM 7132 N N . GLY A 1 961 ? -24.986 -12.631 7.795 1.00 98.44 961 GLY A N 1
ATOM 7133 C CA . GLY A 1 961 ? -23.786 -11.809 7.621 1.00 98.44 961 GLY A CA 1
ATOM 7134 C C . GLY A 1 961 ? -23.421 -11.458 6.187 1.00 98.44 961 GLY A C 1
ATOM 7135 O O . GLY A 1 961 ? -23.958 -12.013 5.229 1.00 98.44 961 GLY A O 1
ATOM 7136 N N . VAL A 1 962 ? -22.487 -10.518 6.054 1.00 98.75 962 VAL A N 1
ATOM 7137 C CA . VAL A 1 962 ? -21.887 -10.089 4.783 1.00 98.75 962 VAL A CA 1
ATOM 7138 C C . VAL A 1 962 ? -20.365 -10.154 4.890 1.00 98.75 962 VAL A C 1
ATOM 7140 O O . VAL A 1 962 ? -19.794 -9.755 5.909 1.00 98.75 962 VAL A O 1
ATOM 7143 N N . ARG A 1 963 ? -19.696 -10.650 3.841 1.00 98.50 963 ARG A N 1
ATOM 7144 C CA . ARG A 1 963 ? -18.234 -10.791 3.820 1.00 98.50 963 ARG A CA 1
ATOM 7145 C C . ARG A 1 963 ? -17.607 -10.517 2.450 1.00 98.50 963 ARG A C 1
ATOM 7147 O O . ARG A 1 963 ? -18.118 -11.007 1.448 1.00 98.50 963 ARG A O 1
ATOM 7154 N N . GLY A 1 964 ? -16.456 -9.842 2.409 1.00 97.94 964 GLY A N 1
ATOM 7155 C CA . GLY A 1 964 ? -15.531 -9.882 1.261 1.00 97.94 964 GLY A CA 1
ATOM 7156 C C . GLY A 1 964 ? -16.026 -9.195 -0.017 1.00 97.94 964 GLY A C 1
ATOM 7157 O O . GLY A 1 964 ? -15.637 -9.589 -1.120 1.00 97.94 964 GLY A O 1
ATOM 7158 N N . LEU A 1 965 ? -16.916 -8.209 0.115 1.00 98.50 965 LEU A N 1
ATOM 7159 C CA . LEU A 1 965 ? -17.497 -7.443 -0.992 1.00 98.50 965 LEU A CA 1
ATOM 7160 C C . LEU A 1 965 ? -17.437 -5.945 -0.713 1.00 98.50 965 LEU A C 1
ATOM 7162 O O . LEU A 1 965 ? -17.195 -5.524 0.414 1.00 98.50 965 LEU A O 1
ATOM 7166 N N . ARG A 1 966 ? -17.695 -5.136 -1.737 1.00 98.19 966 ARG A N 1
ATOM 7167 C CA . ARG A 1 966 ? -17.722 -3.676 -1.620 1.00 98.19 966 ARG A CA 1
ATOM 7168 C C . ARG A 1 966 ? -19.088 -3.125 -2.015 1.00 98.19 966 ARG A C 1
ATOM 7170 O O . ARG A 1 966 ? -19.769 -3.708 -2.858 1.00 98.19 966 ARG A O 1
ATOM 7177 N N . VAL A 1 967 ? -19.485 -2.012 -1.407 1.00 98.38 967 VAL A N 1
ATOM 7178 C CA . VAL A 1 967 ? -20.682 -1.240 -1.761 1.00 98.38 967 VAL A CA 1
ATOM 7179 C C . VAL A 1 967 ? -20.238 0.109 -2.304 1.00 98.38 967 VAL A C 1
ATOM 7181 O O . VAL A 1 967 ? -19.464 0.816 -1.660 1.00 98.38 967 VAL A O 1
ATOM 7184 N N . PHE A 1 968 ? -20.753 0.471 -3.472 1.00 98.31 968 PHE A N 1
ATOM 7185 C CA . PHE A 1 968 ? -20.469 1.745 -4.113 1.00 98.31 968 PHE A CA 1
ATOM 7186 C C . PHE A 1 968 ? -21.760 2.361 -4.647 1.00 98.31 968 PHE A C 1
ATOM 7188 O O . PHE A 1 968 ? -22.621 1.651 -5.167 1.00 98.31 968 PHE A O 1
ATOM 7195 N N . TYR A 1 969 ? -21.898 3.679 -4.528 1.00 97.88 969 TYR A N 1
ATOM 7196 C CA . TYR A 1 969 ? -23.064 4.433 -4.984 1.00 97.88 969 TYR A CA 1
ATOM 7197 C C . TYR A 1 969 ? -22.675 5.324 -6.171 1.00 97.88 969 TYR A C 1
ATOM 7199 O O . TYR A 1 969 ? -22.201 6.439 -5.952 1.00 97.88 969 TYR A O 1
ATOM 7207 N N . PRO A 1 970 ? -22.889 4.905 -7.434 1.00 95.94 970 PRO A N 1
ATOM 7208 C CA . PRO A 1 970 ? -22.527 5.719 -8.600 1.00 95.94 970 PRO A CA 1
ATOM 7209 C C . PRO A 1 970 ? -23.200 7.096 -8.632 1.00 95.94 970 PRO A C 1
ATOM 7211 O O . PRO A 1 970 ? -22.660 8.037 -9.194 1.00 95.94 970 PRO A O 1
ATOM 7214 N N . GLY A 1 971 ? -24.373 7.235 -8.006 1.00 95.19 971 GLY A N 1
ATOM 7215 C CA . GLY A 1 971 ? -25.076 8.514 -7.894 1.00 95.19 971 GLY A CA 1
ATOM 7216 C C . GLY A 1 971 ? -24.583 9.430 -6.767 1.00 95.19 971 GLY A C 1
ATOM 7217 O O . GLY A 1 971 ? -25.167 10.500 -6.593 1.00 95.19 971 GLY A O 1
ATOM 7218 N N . GLN A 1 972 ? -23.596 9.011 -5.967 1.00 95.69 972 GLN A N 1
ATOM 7219 C CA . GLN A 1 972 ? -23.003 9.788 -4.873 1.00 95.69 972 GLN A CA 1
ATOM 7220 C C . GLN A 1 972 ? -21.652 10.362 -5.315 1.00 95.69 972 GLN A C 1
ATOM 7222 O O . GLN A 1 972 ? -20.587 9.953 -4.849 1.00 95.69 972 GLN A O 1
ATOM 7227 N N . ASN A 1 973 ? -21.727 11.283 -6.274 1.00 94.44 973 ASN A N 1
ATOM 7228 C CA . ASN A 1 973 ? -20.586 11.952 -6.882 1.00 94.44 973 ASN A CA 1
ATOM 7229 C C . ASN A 1 973 ? -20.437 13.368 -6.291 1.00 94.44 973 ASN A C 1
ATOM 7231 O O . ASN A 1 973 ? -21.341 14.184 -6.473 1.00 94.44 973 ASN A O 1
ATOM 7235 N N . PRO A 1 974 ? -19.316 13.706 -5.631 1.00 93.25 974 PRO A N 1
ATOM 7236 C CA . PRO A 1 974 ? -19.119 15.035 -5.052 1.00 93.25 974 PRO A CA 1
ATOM 7237 C C . PRO A 1 974 ? -19.022 16.169 -6.085 1.00 93.25 974 PRO A C 1
ATOM 7239 O O . PRO A 1 974 ? -19.213 17.327 -5.718 1.00 93.25 974 PRO A O 1
ATOM 7242 N N . ALA A 1 975 ? -18.758 15.856 -7.358 1.00 92.94 975 ALA A N 1
ATOM 7243 C CA . ALA A 1 975 ? -18.758 16.832 -8.447 1.00 92.94 975 ALA A CA 1
ATOM 7244 C C . ALA A 1 975 ? -20.146 17.062 -9.073 1.00 92.94 975 ALA A C 1
ATOM 7246 O O . ALA A 1 975 ? -20.297 17.976 -9.884 1.00 92.94 975 ALA A O 1
ATOM 7247 N N . ALA A 1 976 ? -21.165 16.275 -8.703 1.00 92.94 976 ALA A N 1
ATOM 7248 C CA . ALA A 1 976 ? -22.521 16.480 -9.201 1.00 92.94 976 ALA A CA 1
ATOM 7249 C C . ALA A 1 976 ? -23.079 17.854 -8.766 1.00 92.94 976 ALA A C 1
ATOM 7251 O O . ALA A 1 976 ? -22.699 18.361 -7.707 1.00 92.94 976 ALA A O 1
ATOM 7252 N N . PRO A 1 977 ? -24.022 18.457 -9.520 1.00 91.12 977 PRO A N 1
ATOM 7253 C CA . PRO A 1 977 ? -24.592 19.767 -9.180 1.00 91.12 977 PRO A CA 1
ATOM 7254 C C . PRO A 1 977 ? -25.234 19.852 -7.788 1.00 91.12 977 PRO A C 1
ATOM 7256 O O . PRO A 1 977 ? -25.267 20.925 -7.190 1.00 91.12 977 PRO A O 1
ATOM 7259 N N . ASP A 1 978 ? -25.757 18.737 -7.275 1.00 92.19 978 ASP A N 1
ATOM 7260 C CA . ASP A 1 978 ? -26.339 18.614 -5.937 1.00 92.19 978 ASP A CA 1
ATOM 7261 C C . ASP A 1 978 ? -25.338 18.133 -4.867 1.00 92.19 978 ASP A C 1
ATOM 7263 O O . ASP A 1 978 ? -25.701 18.030 -3.694 1.00 92.19 978 ASP A O 1
ATOM 7267 N N . GLY A 1 979 ? -24.076 17.901 -5.244 1.00 92.19 979 GLY A N 1
ATOM 7268 C CA . GLY A 1 979 ? -23.008 17.430 -4.366 1.00 92.19 979 GLY A CA 1
ATOM 7269 C C . GLY A 1 979 ? -23.312 16.070 -3.733 1.00 92.19 979 GLY A C 1
ATOM 7270 O O . GLY A 1 979 ? -23.958 15.206 -4.326 1.00 92.19 979 GLY A O 1
ATOM 7271 N N . LEU A 1 980 ? -22.839 15.871 -2.498 1.00 95.81 980 LEU A N 1
ATOM 7272 C CA . LEU A 1 980 ? -23.167 14.674 -1.724 1.00 95.81 980 LEU A CA 1
ATOM 7273 C C . LEU A 1 980 ? -24.584 14.784 -1.151 1.00 95.81 980 LEU A C 1
ATOM 7275 O O . LEU A 1 980 ? -24.899 15.712 -0.404 1.00 95.81 980 LEU A O 1
ATOM 7279 N N . VAL A 1 981 ? -25.423 13.794 -1.451 1.00 96.81 981 VAL A N 1
ATOM 7280 C CA . VAL A 1 981 ? -26.826 13.740 -1.016 1.00 96.81 981 VAL A CA 1
ATOM 7281 C C . VAL A 1 981 ? -27.054 12.634 0.023 1.00 96.81 981 VAL A C 1
ATOM 7283 O O . VAL A 1 981 ? -26.252 11.702 0.113 1.00 96.81 981 VAL A O 1
ATOM 7286 N N . PRO A 1 982 ? -28.132 12.690 0.824 1.00 98.06 982 PRO A N 1
ATOM 7287 C CA . PRO A 1 982 ? -28.429 11.634 1.789 1.00 98.06 982 PRO A CA 1
ATOM 7288 C C . PRO A 1 982 ? -28.732 10.280 1.132 1.00 98.06 982 PRO A C 1
ATOM 7290 O O . PRO A 1 982 ? -29.450 10.216 0.135 1.00 98.06 982 PRO A O 1
ATOM 7293 N N . TYR A 1 983 ? -28.235 9.199 1.736 1.00 98.50 983 TYR A N 1
ATOM 7294 C CA . TYR A 1 983 ? -28.617 7.812 1.440 1.00 98.50 983 TYR A CA 1
ATOM 7295 C C . TYR A 1 983 ? -28.927 7.075 2.752 1.00 98.50 983 TYR A C 1
ATOM 7297 O O . TYR A 1 983 ? -28.338 7.423 3.782 1.00 98.50 983 TYR A O 1
ATOM 7305 N N . PRO A 1 984 ? -29.801 6.049 2.732 1.00 98.56 984 PRO A N 1
ATOM 7306 C CA . PRO A 1 984 ? -29.964 5.131 3.849 1.00 98.56 984 PRO A CA 1
ATOM 7307 C C . PRO A 1 984 ? -28.656 4.428 4.214 1.00 98.56 984 PRO A C 1
ATOM 7309 O O . PRO A 1 984 ? -27.665 4.488 3.481 1.00 98.56 984 PRO A O 1
ATOM 7312 N N . TYR A 1 985 ? -28.671 3.704 5.330 1.00 98.81 985 TYR A N 1
ATOM 7313 C CA . TYR A 1 985 ? -27.566 2.819 5.684 1.00 98.81 985 TYR A CA 1
ATOM 7314 C C . TYR A 1 985 ? -27.269 1.806 4.569 1.00 98.81 985 TYR A C 1
ATOM 7316 O O . TYR A 1 985 ? -28.177 1.235 3.962 1.00 98.81 985 TYR A O 1
ATOM 7324 N N . ALA A 1 986 ? -25.988 1.543 4.311 1.00 98.75 986 ALA A N 1
ATOM 7325 C CA . ALA A 1 986 ? -25.586 0.497 3.378 1.00 98.75 986 ALA A CA 1
ATOM 7326 C C . ALA A 1 986 ? -25.932 -0.896 3.923 1.00 98.75 986 ALA A C 1
ATOM 7328 O O . ALA A 1 986 ? -26.414 -1.752 3.180 1.00 98.75 986 ALA A O 1
ATOM 7329 N N . ILE A 1 987 ? -25.716 -1.120 5.223 1.00 98.88 987 ILE A N 1
ATOM 7330 C CA . ILE A 1 987 ? -26.012 -2.393 5.887 1.00 98.88 987 ILE A CA 1
ATOM 7331 C C . ILE A 1 987 ? -26.757 -2.140 7.200 1.00 98.88 987 ILE A C 1
ATOM 7333 O O . ILE A 1 987 ? -26.363 -1.279 7.983 1.00 98.88 987 ILE A O 1
ATOM 7337 N N . ARG A 1 988 ? -27.808 -2.918 7.473 1.00 98.81 988 ARG A N 1
ATOM 7338 C CA . ARG A 1 988 ? -28.530 -2.909 8.755 1.00 98.81 988 ARG A CA 1
ATOM 7339 C C . ARG A 1 988 ? -28.602 -4.305 9.361 1.00 98.81 988 ARG A C 1
ATOM 7341 O O . ARG A 1 988 ? -28.987 -5.248 8.674 1.00 98.81 988 ARG A O 1
ATOM 7348 N N . GLY A 1 989 ? -28.275 -4.425 10.644 1.00 98.62 989 GLY A N 1
ATOM 7349 C CA . GLY A 1 989 ? -28.495 -5.633 11.438 1.00 98.62 989 GLY A CA 1
ATOM 7350 C C . GLY A 1 989 ? -29.915 -5.700 11.997 1.00 98.62 989 GLY A C 1
ATOM 7351 O O . GLY A 1 989 ? -30.407 -4.724 12.567 1.00 98.62 989 GLY A O 1
ATOM 7352 N N . ASN A 1 990 ? -30.566 -6.854 11.853 1.00 97.81 990 ASN A N 1
ATOM 7353 C CA . ASN A 1 990 ? -31.859 -7.175 12.455 1.00 97.81 990 ASN A CA 1
ATOM 7354 C C . ASN A 1 990 ? -31.823 -8.568 13.119 1.00 97.81 990 ASN A C 1
ATOM 7356 O O . ASN A 1 990 ? -32.640 -9.445 12.827 1.00 97.81 990 ASN A O 1
ATOM 7360 N N . GLY A 1 991 ? -30.838 -8.816 13.988 1.00 96.75 991 GLY A N 1
ATOM 7361 C CA . GLY A 1 991 ? -30.756 -10.070 14.735 1.00 96.75 991 GLY A CA 1
ATOM 7362 C C . GLY A 1 991 ? -29.480 -10.242 15.557 1.00 96.75 991 GLY A C 1
ATOM 7363 O O . GLY A 1 991 ? -28.486 -9.553 15.369 1.00 96.75 991 GLY A O 1
ATOM 7364 N N . ALA A 1 992 ? -29.483 -11.206 16.478 1.00 97.44 992 ALA A N 1
ATOM 7365 C CA . ALA A 1 992 ? -28.283 -11.530 17.249 1.00 97.44 992 ALA A CA 1
ATOM 7366 C C . ALA A 1 992 ? -27.215 -12.226 16.382 1.00 97.44 992 ALA A C 1
ATOM 7368 O O . ALA A 1 992 ? -27.538 -13.057 15.527 1.00 97.44 992 ALA A O 1
ATOM 7369 N N . GLY A 1 993 ? -25.939 -11.949 16.637 1.00 97.31 993 GLY A N 1
ATOM 7370 C CA . GLY A 1 993 ? -24.814 -12.567 15.935 1.00 97.31 993 GLY A CA 1
ATOM 7371 C C . GLY A 1 993 ? -24.661 -12.120 14.480 1.00 97.31 993 GLY A C 1
ATOM 7372 O O . GLY A 1 993 ? -24.042 -12.837 13.695 1.00 97.31 993 GLY A O 1
ATOM 7373 N N . THR A 1 994 ? -25.255 -10.990 14.081 1.00 98.56 994 THR A N 1
ATOM 7374 C CA . THR A 1 994 ? -25.059 -10.430 12.735 1.00 98.56 994 THR A CA 1
ATOM 7375 C C . THR A 1 994 ? -23.621 -9.980 12.537 1.00 98.56 994 THR A C 1
ATOM 7377 O O . THR A 1 994 ? -23.002 -9.480 13.478 1.00 98.56 994 THR A O 1
ATOM 7380 N N . TYR A 1 995 ? -23.086 -10.087 11.321 1.00 98.69 995 TYR A N 1
ATOM 7381 C CA . TYR A 1 995 ? -21.696 -9.698 11.093 1.00 98.69 995 TYR A CA 1
ATOM 7382 C C . TYR A 1 995 ? -21.397 -9.093 9.720 1.00 98.69 995 TYR A C 1
ATOM 7384 O O . TYR A 1 995 ? -22.025 -9.431 8.717 1.00 98.69 995 TYR A O 1
ATOM 7392 N N . VAL A 1 996 ? -20.394 -8.212 9.689 1.00 98.75 996 VAL A N 1
ATOM 7393 C CA . VAL A 1 996 ? -19.881 -7.521 8.496 1.00 98.75 996 VAL A CA 1
ATOM 7394 C C . VAL A 1 996 ? -18.356 -7.615 8.504 1.00 98.75 996 VAL A C 1
ATOM 7396 O O . VAL A 1 996 ? -17.725 -7.090 9.417 1.00 98.75 996 VAL A O 1
ATOM 7399 N N . ILE A 1 997 ? -17.755 -8.320 7.539 1.00 98.31 997 ILE A N 1
ATOM 7400 C CA . ILE A 1 997 ? -16.313 -8.639 7.557 1.00 98.31 997 ILE A CA 1
ATOM 7401 C C . ILE A 1 997 ? -15.652 -8.357 6.207 1.00 98.31 997 ILE A C 1
ATOM 7403 O O . ILE A 1 997 ? -16.117 -8.865 5.191 1.00 98.31 997 ILE A O 1
ATOM 7407 N N . ASN A 1 998 ? -14.525 -7.641 6.187 1.00 97.62 998 ASN A N 1
ATOM 7408 C CA . ASN A 1 998 ? -13.791 -7.297 4.960 1.00 97.62 998 ASN A CA 1
ATOM 7409 C C . ASN A 1 998 ? -14.719 -6.623 3.936 1.00 97.62 998 ASN A C 1
ATOM 7411 O O . ASN A 1 998 ? -14.916 -7.138 2.833 1.00 97.62 998 ASN A O 1
ATOM 7415 N N . VAL A 1 999 ? -15.374 -5.536 4.350 1.00 98.44 999 VAL A N 1
ATOM 7416 C CA . VAL A 1 999 ? -16.306 -4.790 3.497 1.00 98.44 999 VAL A CA 1
ATOM 7417 C C . VAL A 1 999 ? -15.766 -3.394 3.234 1.00 98.44 999 VAL A C 1
ATOM 7419 O O . VAL A 1 999 ? -15.440 -2.663 4.167 1.00 98.44 999 VAL A O 1
ATOM 7422 N N . GLY A 1 1000 ? -15.706 -3.025 1.956 1.00 97.31 1000 GLY A N 1
ATOM 7423 C CA . GLY A 1 1000 ? -15.383 -1.668 1.514 1.00 97.31 1000 GLY A CA 1
ATOM 7424 C C . GLY A 1 1000 ? -16.641 -0.849 1.207 1.00 97.31 1000 GLY A C 1
ATOM 7425 O O . GLY A 1 1000 ? -17.595 -1.366 0.625 1.00 97.31 1000 GLY A O 1
ATOM 7426 N N . MET A 1 1001 ? -16.647 0.429 1.578 1.00 97.00 1001 MET A N 1
ATOM 7427 C CA . MET A 1 1001 ? -17.738 1.383 1.347 1.00 97.00 1001 MET A CA 1
ATOM 7428 C C . MET A 1 1001 ? -17.177 2.743 0.914 1.00 97.00 1001 MET A C 1
ATOM 7430 O O . MET A 1 1001 ? -17.119 3.688 1.700 1.00 97.00 1001 MET A O 1
ATOM 7434 N N . SER A 1 1002 ? -16.727 2.851 -0.334 1.00 93.44 1002 SER A N 1
ATOM 7435 C CA . SER A 1 1002 ? -15.900 3.983 -0.786 1.00 93.44 1002 SER A CA 1
ATOM 7436 C C . SER A 1 1002 ? -16.614 5.342 -0.715 1.00 93.44 1002 SER A C 1
ATOM 7438 O O . SER A 1 1002 ? -15.960 6.366 -0.558 1.00 93.44 1002 SER A O 1
ATOM 7440 N N . ASN A 1 1003 ? -17.951 5.370 -0.780 1.00 96.62 1003 ASN A N 1
ATOM 7441 C CA . ASN A 1 1003 ? -18.736 6.608 -0.755 1.00 96.62 1003 ASN A CA 1
ATOM 7442 C C . ASN A 1 1003 ? -20.106 6.486 -0.055 1.00 96.62 1003 ASN A C 1
ATOM 7444 O O . ASN A 1 1003 ? -21.093 7.077 -0.496 1.00 96.62 1003 ASN A O 1
ATOM 7448 N N . ALA A 1 1004 ? -20.208 5.712 1.027 1.00 97.62 1004 ALA A N 1
ATOM 7449 C CA . ALA A 1 1004 ? -21.477 5.563 1.742 1.00 97.62 1004 ALA A CA 1
ATOM 7450 C C . ALA A 1 1004 ? -21.860 6.838 2.515 1.00 97.62 1004 ALA A C 1
ATOM 7452 O O . ALA A 1 1004 ? -21.031 7.463 3.177 1.00 97.62 1004 ALA A O 1
ATOM 7453 N N . TYR A 1 1005 ? -23.143 7.216 2.488 1.00 98.31 1005 TYR A N 1
ATOM 7454 C CA . TYR A 1 1005 ? -23.628 8.304 3.345 1.00 98.31 1005 TYR A CA 1
ATOM 7455 C C . TYR A 1 1005 ? -23.731 7.848 4.807 1.00 98.31 1005 TYR A C 1
ATOM 7457 O O . TYR A 1 1005 ? -23.073 8.403 5.690 1.00 98.31 1005 TYR A O 1
ATOM 7465 N N . ASN A 1 1006 ? -24.505 6.781 5.016 1.00 98.62 1006 ASN A N 1
ATOM 7466 C CA . ASN A 1 1006 ? -24.625 6.037 6.260 1.00 98.62 1006 ASN A CA 1
ATOM 7467 C C . ASN A 1 1006 ? -24.077 4.612 6.022 1.00 98.62 1006 ASN A C 1
ATOM 7469 O O . ASN A 1 1006 ? -24.471 3.943 5.066 1.00 98.62 1006 ASN A O 1
ATOM 7473 N N . GLY A 1 1007 ? -23.142 4.150 6.851 1.00 98.50 1007 GLY A N 1
ATOM 7474 C CA . GLY A 1 1007 ? -22.449 2.868 6.702 1.00 98.50 1007 GLY A CA 1
ATOM 7475 C C . GLY A 1 1007 ? -23.252 1.696 7.263 1.00 98.50 1007 GLY A C 1
ATOM 7476 O O . GLY A 1 1007 ? -23.960 1.011 6.522 1.00 98.50 1007 GLY A O 1
ATOM 7477 N N . ILE A 1 1008 ? -23.146 1.464 8.574 1.00 98.88 1008 ILE A N 1
ATOM 7478 C CA . ILE A 1 1008 ? -23.743 0.314 9.270 1.00 98.88 1008 ILE A CA 1
ATOM 7479 C C . ILE A 1 1008 ? -24.679 0.761 10.401 1.00 98.88 1008 ILE A C 1
ATOM 7481 O O . ILE A 1 1008 ? -24.292 1.543 11.270 1.00 98.88 1008 ILE A O 1
ATOM 7485 N N . ASP A 1 1009 ? -25.887 0.198 10.425 1.00 98.81 1009 ASP A N 1
ATOM 7486 C CA . ASP A 1 1009 ? -26.872 0.369 11.496 1.00 98.81 1009 ASP A CA 1
ATOM 7487 C C . ASP A 1 1009 ? -27.068 -0.920 12.302 1.00 98.81 1009 ASP A C 1
ATOM 7489 O O . ASP A 1 1009 ? -27.549 -1.934 11.794 1.00 98.81 1009 ASP A O 1
ATOM 7493 N N . LEU A 1 1010 ? -26.717 -0.852 13.581 1.00 98.75 1010 LEU A N 1
ATOM 7494 C CA . LEU A 1 1010 ? -26.913 -1.865 14.620 1.00 98.75 1010 LEU A CA 1
ATOM 7495 C C . LEU A 1 1010 ? -27.712 -1.276 15.796 1.00 98.75 1010 LEU A C 1
ATOM 7497 O O . LEU A 1 1010 ? -27.612 -1.742 16.933 1.00 98.75 1010 LEU A O 1
ATOM 7501 N N . ALA A 1 1011 ? -28.458 -0.199 15.541 1.00 98.00 1011 ALA A N 1
ATOM 7502 C CA . ALA A 1 1011 ? -29.195 0.560 16.537 1.00 98.00 1011 ALA A CA 1
ATOM 7503 C C . ALA A 1 1011 ? -30.707 0.486 16.365 1.00 98.00 1011 ALA A C 1
ATOM 7505 O O . ALA A 1 1011 ? -31.419 0.438 17.367 1.00 98.00 1011 ALA A O 1
ATOM 7506 N N . THR A 1 1012 ? -31.196 0.437 15.123 1.00 97.31 1012 THR A N 1
ATOM 7507 C CA . THR A 1 1012 ? -32.640 0.343 14.848 1.00 97.31 1012 THR A CA 1
ATOM 7508 C C . THR A 1 1012 ? -33.266 -0.905 15.476 1.00 97.31 1012 THR A C 1
ATOM 7510 O O . THR A 1 1012 ? -34.393 -0.857 15.970 1.00 97.31 1012 THR A O 1
ATOM 7513 N N . PHE A 1 1013 ? -32.527 -2.015 15.498 1.00 97.38 1013 PHE A N 1
ATOM 7514 C CA . PHE A 1 1013 ? -32.940 -3.269 16.119 1.00 97.38 1013 PHE A CA 1
ATOM 7515 C C . PHE A 1 1013 ? -31.901 -3.723 17.150 1.00 97.38 1013 PHE A C 1
ATOM 7517 O O . PHE A 1 1013 ? -30.732 -3.341 17.081 1.00 97.38 1013 PHE A O 1
ATOM 7524 N N . ARG A 1 1014 ? -32.318 -4.557 18.108 1.00 97.12 1014 ARG A N 1
ATOM 7525 C CA . ARG A 1 1014 ? -31.396 -5.206 19.050 1.00 97.12 1014 ARG A CA 1
ATOM 7526 C C . ARG A 1 1014 ? -30.551 -6.247 18.308 1.00 97.12 1014 ARG A C 1
ATOM 7528 O O . ARG A 1 1014 ? -31.111 -7.124 17.651 1.00 97.12 1014 ARG A O 1
ATOM 7535 N N . ASN A 1 1015 ? -29.229 -6.165 18.438 1.00 97.75 1015 ASN A N 1
ATOM 7536 C CA . ASN A 1 1015 ? -28.256 -6.963 17.687 1.00 97.75 1015 ASN A CA 1
ATOM 7537 C C . ASN A 1 1015 ? -27.172 -7.560 18.608 1.00 97.75 1015 ASN A C 1
ATOM 7539 O O . ASN A 1 1015 ? -25.987 -7.359 18.382 1.00 97.75 1015 ASN A O 1
ATOM 7543 N N . ASP A 1 1016 ? -27.540 -8.282 19.668 1.00 97.94 1016 ASP A N 1
ATOM 7544 C CA . ASP A 1 1016 ? -26.549 -8.847 20.608 1.00 97.94 1016 ASP A CA 1
ATOM 7545 C C . ASP A 1 1016 ? -25.477 -9.695 19.896 1.00 97.94 1016 ASP A C 1
ATOM 7547 O O . ASP A 1 1016 ? -25.785 -10.421 18.946 1.00 97.94 1016 ASP A O 1
ATOM 7551 N N . HIS A 1 1017 ? -24.232 -9.649 20.371 1.00 96.62 1017 HIS A N 1
ATOM 7552 C CA . HIS A 1 1017 ? -23.089 -10.385 19.813 1.00 96.62 1017 HIS A CA 1
ATOM 7553 C C . HIS A 1 1017 ? -22.767 -10.073 18.340 1.00 96.62 1017 HIS A C 1
ATOM 7555 O O . HIS A 1 1017 ? -22.257 -10.938 17.621 1.00 96.62 1017 HIS A O 1
ATOM 7561 N N . PHE A 1 1018 ? -23.095 -8.875 17.845 1.00 97.94 1018 PHE A N 1
ATOM 7562 C CA . PHE A 1 1018 ? -22.700 -8.483 16.493 1.00 97.94 1018 PHE A CA 1
ATOM 7563 C C . PHE A 1 1018 ? -21.170 -8.406 16.345 1.00 97.94 1018 PHE A C 1
ATOM 7565 O O . PHE A 1 1018 ? -20.446 -8.152 17.309 1.00 97.94 1018 PHE A O 1
ATOM 7572 N N . PHE A 1 1019 ? -20.679 -8.540 15.111 1.00 98.12 1019 PHE A N 1
ATOM 7573 C CA . PHE A 1 1019 ? -19.257 -8.384 14.796 1.00 98.12 1019 PHE A CA 1
ATOM 7574 C C . PHE A 1 1019 ? -19.042 -7.548 13.529 1.00 98.12 1019 PHE A C 1
ATOM 7576 O O . PHE A 1 1019 ? -19.500 -7.919 12.447 1.00 98.12 1019 PHE A O 1
ATOM 7583 N N . VAL A 1 1020 ? -18.294 -6.453 13.636 1.00 98.12 1020 VAL A N 1
ATOM 7584 C CA . VAL A 1 1020 ? -17.801 -5.679 12.488 1.00 98.12 1020 VAL A CA 1
ATOM 7585 C C . VAL A 1 1020 ? -16.284 -5.812 12.432 1.00 98.12 1020 VAL A C 1
ATOM 7587 O O . VAL A 1 1020 ? -15.604 -5.454 13.387 1.00 98.12 1020 VAL A O 1
ATOM 7590 N N . GLY A 1 1021 ? -15.755 -6.331 11.325 1.00 95.69 1021 GLY A N 1
ATOM 7591 C CA . GLY A 1 1021 ? -14.328 -6.581 11.140 1.00 95.69 1021 GLY A CA 1
ATOM 7592 C C . GLY A 1 1021 ? -13.803 -6.007 9.829 1.00 95.69 1021 GLY A C 1
ATOM 7593 O O . GLY A 1 1021 ? -14.322 -6.362 8.774 1.00 95.69 1021 GLY A O 1
ATOM 7594 N N . LYS A 1 1022 ? -12.741 -5.196 9.867 1.00 94.62 1022 LYS A N 1
ATOM 7595 C CA . LYS A 1 1022 ? -12.051 -4.681 8.665 1.00 94.62 1022 LYS A CA 1
ATOM 7596 C C . LYS A 1 1022 ? -13.009 -3.964 7.704 1.00 94.62 1022 LYS A C 1
ATOM 7598 O O . LYS A 1 1022 ? -13.211 -4.384 6.563 1.00 94.62 1022 LYS A O 1
ATOM 7603 N N . LEU A 1 1023 ? -13.615 -2.891 8.204 1.00 97.31 1023 LEU A N 1
ATOM 7604 C CA . LEU A 1 1023 ? -14.456 -1.972 7.442 1.00 97.31 1023 LEU A CA 1
ATOM 7605 C C . LEU A 1 1023 ? -13.599 -0.801 6.939 1.00 97.31 1023 LEU A C 1
ATOM 7607 O O . LEU A 1 1023 ? -12.933 -0.147 7.738 1.00 97.31 1023 LEU A O 1
ATOM 7611 N N . ALA A 1 1024 ? -13.638 -0.511 5.640 1.00 96.00 1024 ALA A N 1
ATOM 7612 C CA . ALA A 1 1024 ? -12.893 0.602 5.047 1.00 96.00 1024 ALA A CA 1
ATOM 7613 C C . ALA A 1 1024 ? -13.790 1.459 4.146 1.00 96.00 1024 ALA A C 1
ATOM 7615 O O . ALA A 1 1024 ? -14.675 0.922 3.480 1.00 96.00 1024 ALA A O 1
ATOM 7616 N N . GLY A 1 1025 ? -13.576 2.774 4.083 1.00 95.19 1025 GLY A N 1
ATOM 7617 C CA . GLY A 1 1025 ? -14.364 3.627 3.188 1.00 95.19 1025 GLY A CA 1
ATOM 7618 C C . GLY A 1 1025 ? -14.348 5.115 3.509 1.00 95.19 1025 GLY A C 1
ATOM 7619 O O . GLY A 1 1025 ? -13.461 5.603 4.201 1.00 95.19 1025 GLY A O 1
ATOM 7620 N N . THR A 1 1026 ? -15.370 5.823 3.034 1.00 95.62 1026 THR A N 1
ATOM 7621 C CA . THR A 1 1026 ? -15.764 7.129 3.575 1.00 95.62 1026 THR A CA 1
ATOM 7622 C C . THR A 1 1026 ? -17.215 7.068 4.004 1.00 95.62 1026 THR A C 1
ATOM 7624 O O . THR A 1 1026 ? -18.073 6.637 3.232 1.00 95.62 1026 THR A O 1
ATOM 7627 N N . PHE A 1 1027 ? -17.489 7.562 5.209 1.00 96.94 1027 PHE A N 1
ATOM 7628 C CA . PHE A 1 1027 ? -18.839 7.696 5.745 1.00 96.94 1027 PHE A CA 1
ATOM 7629 C C . PHE A 1 1027 ? -19.195 9.177 5.849 1.00 96.94 1027 PHE A C 1
ATOM 7631 O O . PHE A 1 1027 ? -18.624 9.897 6.667 1.00 96.94 1027 PHE A O 1
ATOM 7638 N N . VAL A 1 1028 ? -20.114 9.650 5.004 1.00 97.38 1028 VAL A N 1
ATOM 7639 C CA . VAL A 1 1028 ? -20.430 11.091 4.917 1.00 97.38 1028 VAL A CA 1
ATOM 7640 C C . VAL A 1 1028 ? -21.072 11.615 6.207 1.00 97.38 1028 VAL A C 1
ATOM 7642 O O . VAL A 1 1028 ? -20.834 12.765 6.583 1.00 97.38 1028 VAL A O 1
ATOM 7645 N N . ARG A 1 1029 ? -21.871 10.788 6.896 1.00 97.44 1029 ARG A N 1
ATOM 7646 C CA . ARG A 1 1029 ? -22.568 11.175 8.130 1.00 97.44 1029 ARG A CA 1
ATOM 7647 C C . ARG A 1 1029 ? -22.422 10.160 9.264 1.00 97.44 1029 ARG A C 1
ATOM 7649 O O . ARG A 1 1029 ? -21.961 10.532 10.338 1.00 97.44 1029 ARG A O 1
ATOM 7656 N N . HIS A 1 1030 ? -22.800 8.902 9.053 1.00 98.06 1030 HIS A N 1
ATOM 7657 C CA . HIS A 1 1030 ? -22.716 7.874 10.097 1.00 98.06 1030 HIS A CA 1
ATOM 7658 C C . HIS A 1 1030 ? -21.869 6.696 9.623 1.00 98.06 1030 HIS A C 1
ATOM 7660 O O . HIS A 1 1030 ? -22.235 6.042 8.652 1.00 98.06 1030 HIS A O 1
ATOM 7666 N N . GLY A 1 1031 ? -20.760 6.401 10.307 1.00 98.31 1031 GLY A N 1
ATOM 7667 C CA . GLY A 1 1031 ? -19.960 5.202 10.042 1.00 98.31 1031 GLY A CA 1
ATOM 7668 C C . GLY A 1 1031 ? -20.649 3.943 10.555 1.00 98.31 1031 GLY A C 1
ATOM 7669 O O . GLY A 1 1031 ? -21.217 3.177 9.778 1.00 98.31 1031 GLY A O 1
ATOM 7670 N N . ILE A 1 1032 ? -20.638 3.752 11.873 1.00 98.81 1032 ILE A N 1
ATOM 7671 C CA . ILE A 1 1032 ? -21.318 2.652 12.563 1.00 98.81 1032 ILE A CA 1
ATOM 7672 C C . ILE A 1 1032 ? -22.189 3.236 13.676 1.00 98.81 1032 ILE A C 1
ATOM 7674 O O . ILE A 1 1032 ? -21.721 4.032 14.488 1.00 98.81 1032 ILE A O 1
ATOM 7678 N N . THR A 1 1033 ? -23.462 2.851 13.735 1.00 98.75 1033 THR A N 1
ATOM 7679 C CA . THR A 1 1033 ? -24.382 3.240 14.815 1.00 98.75 1033 THR A CA 1
ATOM 7680 C C . THR A 1 1033 ? -24.814 2.004 15.595 1.00 98.75 1033 THR A C 1
ATOM 7682 O O . THR A 1 1033 ? -25.296 1.050 14.998 1.00 98.75 1033 THR A O 1
ATOM 7685 N N . VAL A 1 1034 ? -24.647 2.011 16.916 1.00 98.75 1034 VAL A N 1
ATOM 7686 C CA . VAL A 1 1034 ? -24.937 0.884 17.813 1.00 98.75 1034 VAL A CA 1
ATOM 7687 C C . VAL A 1 1034 ? -25.968 1.306 18.853 1.00 98.75 1034 VAL A C 1
ATOM 7689 O O . VAL A 1 1034 ? -25.798 2.327 19.517 1.00 98.75 1034 VAL A O 1
ATOM 7692 N N . GLY A 1 1035 ? -27.038 0.524 18.988 1.00 97.81 1035 GLY A N 1
ATOM 7693 C CA . GLY A 1 1035 ? -28.110 0.769 19.955 1.00 97.81 1035 GLY A CA 1
ATOM 7694 C C . GLY A 1 1035 ? -28.006 -0.127 21.185 1.00 97.81 1035 GLY A C 1
ATOM 7695 O O . GLY A 1 1035 ? -26.924 -0.568 21.566 1.00 97.81 1035 GLY A O 1
ATOM 7696 N N . HIS A 1 1036 ? -29.158 -0.451 21.771 1.00 97.19 1036 HIS A N 1
ATOM 7697 C CA . HIS A 1 1036 ? -29.273 -1.306 22.953 1.00 97.19 1036 HIS A CA 1
ATOM 7698 C C . HIS A 1 1036 ? -28.987 -2.775 22.604 1.00 97.19 1036 HIS A C 1
ATOM 7700 O O . HIS A 1 1036 ? -29.911 -3.542 22.329 1.00 97.19 1036 HIS A O 1
ATOM 7706 N N . SER A 1 1037 ? -27.703 -3.136 22.574 1.00 97.00 1037 SER A N 1
ATOM 7707 C CA . SER A 1 1037 ? -27.199 -4.483 22.286 1.00 97.00 1037 SER A CA 1
ATOM 7708 C C . SER A 1 1037 ? -26.069 -4.857 23.243 1.00 97.00 1037 SER A C 1
ATOM 7710 O O . SER A 1 1037 ? -25.285 -3.992 23.642 1.00 97.00 1037 SER A O 1
ATOM 7712 N N . ASP A 1 1038 ? -25.971 -6.144 23.558 1.00 97.62 1038 ASP A N 1
ATOM 7713 C CA . ASP A 1 1038 ? -24.956 -6.687 24.462 1.00 97.62 1038 ASP A CA 1
ATOM 7714 C C . ASP A 1 1038 ? -23.790 -7.327 23.682 1.00 97.62 1038 ASP A C 1
ATOM 7716 O O . ASP A 1 1038 ? -23.999 -7.949 22.637 1.00 97.62 1038 ASP A O 1
ATOM 7720 N N . ASP A 1 1039 ? -22.567 -7.210 24.209 1.00 95.75 1039 ASP A N 1
ATOM 7721 C CA . ASP A 1 1039 ? -21.384 -7.990 23.803 1.00 95.75 1039 ASP A CA 1
ATOM 7722 C C . ASP A 1 1039 ? -21.003 -7.872 22.309 1.00 95.75 1039 ASP A C 1
ATOM 7724 O O . ASP A 1 1039 ? -20.582 -8.843 21.675 1.00 95.75 1039 ASP A O 1
ATOM 7728 N N . GLY A 1 1040 ? -21.182 -6.687 21.720 1.00 96.56 1040 GLY A N 1
ATOM 7729 C CA . GLY A 1 1040 ? -20.779 -6.398 20.340 1.00 96.56 1040 GLY A CA 1
ATOM 7730 C C . GLY A 1 1040 ? -19.279 -6.120 20.190 1.00 96.56 1040 GLY A C 1
ATOM 7731 O O . GLY A 1 1040 ? -18.633 -5.606 21.108 1.00 96.56 1040 GLY A O 1
ATOM 7732 N N . VAL A 1 1041 ? -18.727 -6.407 19.007 1.00 97.06 1041 VAL A N 1
ATOM 7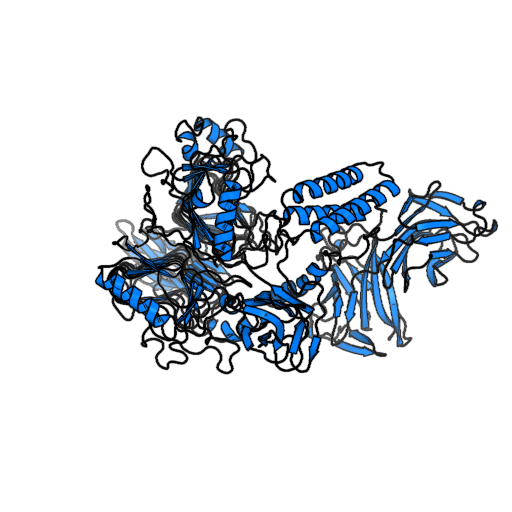733 C CA . VAL A 1 1041 ? -17.315 -6.147 18.672 1.00 97.06 1041 VAL A CA 1
ATOM 7734 C C . VAL A 1 1041 ? -17.195 -5.361 17.367 1.00 97.06 1041 VAL A C 1
ATOM 7736 O O . VAL A 1 1041 ? -17.784 -5.722 16.347 1.00 97.06 1041 VAL A O 1
ATOM 7739 N N . ILE A 1 1042 ? -16.385 -4.304 17.390 1.00 97.56 1042 ILE A N 1
ATOM 7740 C CA . ILE A 1 1042 ? -15.938 -3.539 16.223 1.00 97.56 1042 ILE A CA 1
ATOM 7741 C C . ILE A 1 1042 ? -14.408 -3.605 16.198 1.00 97.56 1042 ILE A C 1
ATOM 7743 O O . ILE A 1 1042 ? -13.772 -3.119 17.127 1.00 97.56 1042 ILE A O 1
ATOM 7747 N N . ASN A 1 1043 ? -13.817 -4.197 15.161 1.00 94.50 1043 ASN A N 1
ATOM 7748 C CA . ASN A 1 1043 ? -12.369 -4.377 15.032 1.00 94.50 1043 ASN A CA 1
ATOM 7749 C C . ASN A 1 1043 ? -11.880 -3.975 13.629 1.00 94.50 1043 ASN A C 1
ATOM 7751 O O . ASN A 1 1043 ? -12.244 -4.604 12.634 1.00 94.50 1043 ASN A O 1
ATOM 7755 N N . GLY A 1 1044 ? -11.025 -2.957 13.541 1.00 93.19 1044 GLY A N 1
ATOM 7756 C CA . GLY A 1 1044 ? -10.435 -2.513 12.281 1.00 93.19 1044 GLY A CA 1
ATOM 7757 C C . GLY A 1 1044 ? -11.427 -1.701 11.457 1.00 93.19 1044 GLY A C 1
ATOM 7758 O O . GLY A 1 1044 ? -12.071 -2.236 10.553 1.00 93.19 1044 GLY A O 1
ATOM 7759 N N . VAL A 1 1045 ? -11.547 -0.412 11.762 1.00 95.56 1045 VAL A N 1
ATOM 7760 C CA . VAL A 1 1045 ? -12.359 0.535 10.989 1.00 95.56 1045 VAL A CA 1
ATOM 7761 C C . VAL A 1 1045 ? -11.466 1.654 10.495 1.00 95.56 1045 VAL A C 1
ATOM 7763 O O . VAL A 1 1045 ? -10.838 2.337 11.298 1.00 95.56 1045 VAL A O 1
ATOM 7766 N N . LEU A 1 1046 ? -11.459 1.873 9.186 1.00 95.19 1046 LEU A N 1
ATOM 7767 C CA . LEU A 1 1046 ? -10.718 2.955 8.560 1.00 95.19 1046 LEU A CA 1
ATOM 7768 C C . LEU A 1 1046 ? -11.658 3.828 7.735 1.00 95.19 1046 LEU A C 1
ATOM 7770 O O . LEU A 1 1046 ? -12.292 3.347 6.794 1.00 95.19 1046 LEU A O 1
ATOM 7774 N N . THR A 1 1047 ? -11.712 5.121 8.052 1.00 94.75 1047 THR A N 1
ATOM 7775 C CA . THR A 1 1047 ? -12.361 6.107 7.180 1.00 94.75 1047 THR A CA 1
ATOM 7776 C C . THR A 1 1047 ? -11.366 7.125 6.638 1.00 94.75 1047 THR A C 1
ATOM 7778 O O . THR A 1 1047 ? -10.659 7.775 7.408 1.00 94.75 1047 THR A O 1
ATOM 7781 N N . ASN A 1 1048 ? -11.340 7.296 5.315 1.00 92.56 1048 ASN A N 1
ATOM 7782 C CA . ASN A 1 1048 ? -10.554 8.328 4.642 1.00 92.56 1048 ASN A CA 1
ATOM 7783 C C . ASN A 1 1048 ? -11.249 8.785 3.349 1.00 92.56 1048 ASN A C 1
ATOM 7785 O O . ASN A 1 1048 ? -11.530 7.975 2.461 1.00 92.56 1048 ASN A O 1
ATOM 7789 N N . GLY A 1 1049 ? -11.451 10.104 3.230 1.00 91.50 1049 GLY A N 1
ATOM 7790 C CA . GLY A 1 1049 ? -12.049 10.764 2.065 1.00 91.50 1049 GLY A CA 1
ATOM 7791 C C . GLY A 1 1049 ? -11.374 10.431 0.731 1.00 91.50 1049 GLY A C 1
ATOM 7792 O O . GLY A 1 1049 ? -12.025 10.492 -0.309 1.00 91.50 1049 GLY A O 1
ATOM 7793 N N . ASN A 1 1050 ? -10.091 10.045 0.737 1.00 90.62 1050 ASN A N 1
ATOM 7794 C CA . ASN A 1 1050 ? -9.349 9.676 -0.474 1.00 90.62 1050 ASN A CA 1
ATOM 7795 C C . ASN A 1 1050 ? -10.010 8.532 -1.275 1.00 90.62 1050 ASN A C 1
ATOM 7797 O O . ASN A 1 1050 ? -9.817 8.447 -2.489 1.00 90.62 1050 ASN A O 1
ATOM 7801 N N . THR A 1 1051 ? -10.848 7.712 -0.632 1.00 92.25 1051 THR A N 1
ATOM 7802 C CA . THR A 1 1051 ? -11.644 6.653 -1.270 1.00 92.25 1051 THR A CA 1
ATOM 7803 C C . THR A 1 1051 ? -12.646 7.184 -2.302 1.00 92.25 1051 THR A C 1
ATOM 7805 O O . THR A 1 1051 ? -13.092 6.413 -3.139 1.00 92.25 1051 THR A O 1
ATOM 7808 N N . PHE A 1 1052 ? -12.957 8.486 -2.325 1.00 92.94 1052 PHE A N 1
ATOM 7809 C CA . PHE A 1 1052 ? -13.762 9.095 -3.393 1.00 92.94 1052 PHE A CA 1
ATOM 7810 C C . PHE A 1 1052 ? -13.005 9.302 -4.707 1.00 92.94 1052 PHE A C 1
ATOM 7812 O O . PHE A 1 1052 ? -13.644 9.431 -5.746 1.00 92.94 1052 PHE A O 1
ATOM 7819 N N . VAL A 1 1053 ? -11.676 9.403 -4.676 1.00 89.44 1053 VAL A N 1
ATOM 7820 C CA . VAL A 1 1053 ? -10.880 9.876 -5.827 1.00 89.44 1053 VAL A CA 1
ATOM 7821 C C . VAL A 1 1053 ? -9.798 8.890 -6.262 1.00 89.44 1053 VAL A C 1
ATOM 7823 O O . VAL A 1 1053 ? -9.328 8.969 -7.390 1.00 89.44 1053 VAL A O 1
ATOM 7826 N N . ARG A 1 1054 ? -9.434 7.930 -5.406 1.00 88.62 1054 ARG A N 1
ATOM 7827 C CA . ARG A 1 1054 ? -8.503 6.833 -5.716 1.00 88.62 1054 ARG A CA 1
ATOM 7828 C C . ARG A 1 1054 ? -9.284 5.577 -6.084 1.00 88.62 1054 ARG A C 1
ATOM 7830 O O . ARG A 1 1054 ? -9.421 4.662 -5.276 1.00 88.62 1054 ARG A O 1
ATOM 7837 N N . LEU A 1 1055 ? -9.884 5.612 -7.269 1.00 90.19 1055 LEU A N 1
ATOM 7838 C CA . LEU A 1 1055 ? -10.828 4.612 -7.762 1.00 90.19 1055 LEU A CA 1
ATOM 7839 C C . LEU A 1 1055 ? -10.452 4.175 -9.182 1.00 90.19 1055 LEU A C 1
ATOM 7841 O O . LEU A 1 1055 ? -9.914 4.961 -9.958 1.00 90.19 1055 LEU A O 1
ATOM 7845 N N . GLY A 1 1056 ? -10.825 2.952 -9.556 1.00 90.81 1056 GLY A N 1
ATOM 7846 C CA . GLY A 1 1056 ? -10.714 2.423 -10.919 1.00 90.81 1056 GLY A CA 1
ATOM 7847 C C . GLY A 1 1056 ? -12.051 2.283 -11.648 1.00 90.81 1056 GLY A C 1
ATOM 7848 O O . GLY A 1 1056 ? -12.156 1.450 -12.543 1.00 90.81 1056 GLY A O 1
ATOM 7849 N N . PHE A 1 1057 ? -13.093 3.022 -11.241 1.00 93.06 1057 PHE A N 1
ATOM 7850 C CA . PHE A 1 1057 ? -14.419 2.944 -11.876 1.00 93.06 1057 PHE A CA 1
ATOM 7851 C C . PHE A 1 1057 ? -14.555 3.791 -13.145 1.00 93.06 1057 PHE A C 1
ATOM 7853 O O . PHE A 1 1057 ? -15.429 3.500 -13.955 1.00 93.06 1057 PHE A O 1
ATOM 7860 N N . TYR A 1 1058 ? -13.738 4.845 -13.288 1.00 92.00 1058 TYR A N 1
ATOM 7861 C CA . TYR A 1 1058 ? -13.756 5.783 -14.421 1.00 92.00 1058 TYR A CA 1
ATOM 7862 C C . TYR A 1 1058 ? -15.163 6.265 -14.807 1.00 92.00 1058 TYR A C 1
ATOM 7864 O O . TYR A 1 1058 ? -15.512 6.300 -15.983 1.00 92.00 1058 TYR A O 1
ATOM 7872 N N . LEU A 1 1059 ? -15.998 6.610 -13.821 1.00 92.94 1059 LEU A N 1
ATOM 7873 C CA . LEU A 1 1059 ? -17.356 7.084 -14.087 1.00 92.94 1059 LEU A CA 1
ATOM 7874 C C . LEU A 1 1059 ? -17.349 8.474 -14.752 1.00 92.94 1059 LEU A C 1
ATOM 7876 O O . LEU A 1 1059 ? -16.470 9.282 -14.439 1.00 92.94 1059 LEU A O 1
ATOM 7880 N N . PRO A 1 1060 ? -18.334 8.774 -15.618 1.00 93.06 1060 PRO A N 1
ATOM 7881 C CA . PRO A 1 1060 ? -18.517 10.106 -16.186 1.00 93.06 1060 PRO A CA 1
ATOM 7882 C C . PRO A 1 1060 ? -18.664 11.196 -15.122 1.00 93.06 1060 PRO A C 1
ATOM 7884 O O . PRO A 1 1060 ? -19.267 10.973 -14.067 1.00 93.06 1060 PRO A O 1
ATOM 7887 N N . ASP A 1 1061 ? -18.117 12.372 -15.421 1.00 92.69 1061 ASP A N 1
ATOM 7888 C CA . ASP A 1 1061 ? -18.186 13.599 -14.621 1.00 92.69 1061 ASP A CA 1
ATOM 7889 C C . ASP A 1 1061 ? -17.762 13.426 -13.154 1.00 92.69 1061 ASP A C 1
ATOM 7891 O O . ASP A 1 1061 ? -18.209 14.152 -12.261 1.00 92.69 1061 ASP A O 1
ATOM 7895 N N . TRP A 1 1062 ? -16.908 12.441 -12.870 1.00 93.56 1062 TRP A N 1
ATOM 7896 C CA . TRP A 1 1062 ? -16.471 12.154 -11.510 1.00 93.56 1062 TRP A CA 1
ATOM 7897 C C . TRP A 1 1062 ? -15.476 13.194 -10.983 1.00 93.56 1062 TRP A C 1
ATOM 7899 O O . TRP A 1 1062 ? -14.700 13.794 -11.730 1.00 93.56 1062 TRP A O 1
ATOM 7909 N N . ALA A 1 1063 ? -15.480 13.403 -9.667 1.00 90.50 1063 ALA A N 1
ATOM 7910 C CA . ALA A 1 1063 ? -14.620 14.390 -9.026 1.00 90.50 1063 ALA A CA 1
ATOM 7911 C C . ALA A 1 1063 ? -13.116 14.089 -9.174 1.00 90.50 1063 ALA A C 1
ATOM 7913 O O . ALA A 1 1063 ? -12.668 12.950 -9.036 1.00 90.50 1063 ALA A O 1
ATOM 7914 N N . SER A 1 1064 ? -12.330 15.152 -9.373 1.00 87.38 1064 SER A N 1
ATOM 7915 C CA . SER A 1 1064 ? -10.860 15.128 -9.323 1.00 87.38 1064 SER A CA 1
ATOM 7916 C C . SER A 1 1064 ? -10.337 15.082 -7.886 1.00 87.38 1064 SER A C 1
ATOM 7918 O O . SER A 1 1064 ? -10.929 15.672 -6.973 1.00 87.38 1064 SER A O 1
ATOM 7920 N N . GLY A 1 1065 ? -9.155 14.481 -7.706 1.00 85.56 1065 GLY A N 1
ATOM 7921 C CA . GLY A 1 1065 ? -8.417 14.500 -6.446 1.00 85.56 1065 GLY A CA 1
ATOM 7922 C C . GLY A 1 1065 ? -8.151 15.913 -5.928 1.00 85.56 1065 GLY A C 1
ATOM 7923 O O . GLY A 1 1065 ? -8.244 16.145 -4.721 1.00 85.56 1065 GLY A O 1
ATOM 7924 N N . ALA A 1 1066 ? -7.922 16.881 -6.824 1.00 86.44 1066 ALA A N 1
ATOM 7925 C CA . ALA A 1 1066 ? -7.707 18.293 -6.490 1.00 86.44 1066 ALA A CA 1
ATOM 7926 C C . ALA A 1 1066 ? -8.848 18.915 -5.665 1.00 86.44 1066 ALA A C 1
ATOM 7928 O O . ALA A 1 1066 ? -8.619 19.836 -4.879 1.00 86.44 1066 ALA A O 1
ATOM 7929 N N . ASN A 1 1067 ? -10.068 18.388 -5.800 1.00 89.81 1067 ASN A N 1
ATOM 7930 C CA . ASN A 1 1067 ? -11.262 18.909 -5.142 1.00 89.81 1067 ASN A CA 1
ATOM 7931 C C . ASN A 1 1067 ? -11.701 18.096 -3.914 1.00 89.81 1067 ASN A C 1
ATOM 7933 O O . ASN A 1 1067 ? -12.731 18.412 -3.315 1.00 89.81 1067 ASN A O 1
ATOM 7937 N N . LEU A 1 1068 ? -10.915 17.099 -3.490 1.00 92.88 1068 LEU A N 1
ATOM 7938 C CA . LEU A 1 1068 ? -11.249 16.222 -2.364 1.00 92.88 1068 LEU A CA 1
ATOM 7939 C C . LEU A 1 1068 ? -11.596 17.001 -1.083 1.00 92.88 1068 LEU A C 1
ATOM 7941 O O . LEU A 1 1068 ? -12.628 16.761 -0.455 1.00 92.88 1068 LEU A O 1
ATOM 7945 N N . PHE A 1 1069 ? -10.741 17.948 -0.691 1.00 93.44 1069 PHE A N 1
ATOM 7946 C CA . PHE A 1 1069 ? -10.960 18.739 0.521 1.00 93.44 1069 PHE A CA 1
ATOM 7947 C C . PHE A 1 1069 ? -12.238 19.585 0.452 1.00 93.44 1069 PHE A C 1
ATOM 7949 O O . PHE A 1 1069 ? -13.113 19.378 1.293 1.00 93.44 1069 PHE A O 1
ATOM 7956 N N . PRO A 1 1070 ? -12.406 20.494 -0.527 1.00 94.06 1070 PRO A N 1
ATOM 7957 C CA . PRO A 1 1070 ? -13.584 21.354 -0.565 1.00 94.06 1070 PRO A CA 1
ATOM 7958 C C . PRO A 1 1070 ? -14.899 20.595 -0.802 1.00 94.06 1070 PRO A C 1
ATOM 7960 O O . PRO A 1 1070 ? -15.913 20.984 -0.225 1.00 94.06 1070 PRO A O 1
ATOM 7963 N N . GLN A 1 1071 ? -14.912 19.531 -1.615 1.00 94.06 1071 GLN A N 1
ATOM 7964 C CA . GLN A 1 1071 ? -16.158 18.850 -1.997 1.00 94.06 1071 GLN A CA 1
ATOM 7965 C C . GLN A 1 1071 ? -16.558 17.694 -1.072 1.00 94.06 1071 GLN A C 1
ATOM 7967 O O . GLN A 1 1071 ? -17.740 17.367 -1.011 1.00 94.06 1071 GLN A O 1
ATOM 7972 N N . VAL A 1 1072 ? -15.617 17.084 -0.344 1.00 95.38 1072 VAL A N 1
ATOM 7973 C CA . VAL A 1 1072 ? -15.901 15.943 0.547 1.00 95.38 1072 VAL A CA 1
ATOM 7974 C C . VAL A 1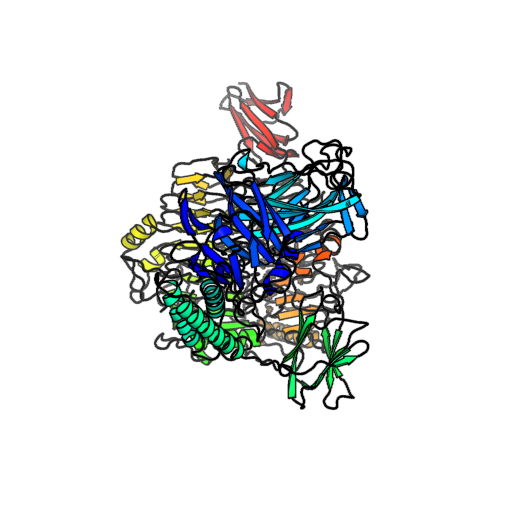 1072 ? -15.566 16.291 1.993 1.00 95.38 1072 VAL A C 1
ATOM 7976 O O . VAL A 1 1072 ? -16.459 16.322 2.842 1.00 95.38 1072 VAL A O 1
ATOM 7979 N N . ILE A 1 1073 ? -14.296 16.592 2.279 1.00 95.75 1073 ILE A N 1
ATOM 7980 C CA . ILE A 1 1073 ? -13.798 16.651 3.661 1.00 95.75 1073 ILE A CA 1
ATOM 7981 C C . ILE A 1 1073 ? -14.316 17.884 4.409 1.00 95.75 1073 ILE A C 1
ATOM 7983 O O . ILE A 1 1073 ? -15.050 17.771 5.390 1.00 95.75 1073 ILE A O 1
ATOM 7987 N N . ASP A 1 1074 ? -13.966 19.074 3.930 1.00 94.94 1074 ASP A N 1
ATOM 7988 C CA . ASP A 1 1074 ? -14.397 20.348 4.511 1.00 94.94 1074 ASP A CA 1
ATOM 7989 C C . ASP A 1 1074 ? -15.870 20.627 4.190 1.00 94.94 1074 ASP A C 1
ATOM 7991 O O . ASP A 1 1074 ? -16.588 21.263 4.967 1.00 94.94 1074 ASP A O 1
ATOM 7995 N N . GLY A 1 1075 ? -16.329 20.135 3.035 1.00 92.69 1075 GLY A N 1
ATOM 7996 C CA . GLY A 1 1075 ? -17.706 20.262 2.574 1.00 92.69 1075 GLY A CA 1
ATOM 7997 C C . GLY A 1 1075 ? -18.700 19.545 3.485 1.00 92.69 1075 GLY A C 1
ATOM 7998 O O . GLY A 1 1075 ? -19.725 20.144 3.828 1.00 92.69 1075 GLY A O 1
ATOM 7999 N N . PHE A 1 1076 ? -18.371 18.320 3.914 1.00 95.19 1076 PHE A N 1
ATOM 8000 C CA . PHE A 1 1076 ? -19.303 17.412 4.584 1.00 95.19 1076 PHE A CA 1
ATOM 8001 C C . PHE A 1 1076 ? -18.705 16.713 5.810 1.00 95.19 1076 PHE A C 1
ATOM 8003 O O . PHE A 1 1076 ? -19.168 16.960 6.925 1.00 95.19 1076 PHE A O 1
ATOM 8010 N N . THR A 1 1077 ? -17.695 15.850 5.652 1.00 97.31 1077 THR A N 1
ATOM 8011 C CA . THR A 1 1077 ? -17.336 14.896 6.719 1.00 97.31 1077 THR A CA 1
ATOM 8012 C C . THR A 1 1077 ? -16.826 15.583 7.986 1.00 97.31 1077 THR A C 1
ATOM 8014 O O . THR A 1 1077 ? -17.239 15.208 9.081 1.00 97.31 1077 THR A O 1
ATOM 8017 N N . ARG A 1 1078 ? -16.038 16.662 7.891 1.00 96.38 1078 ARG A N 1
ATOM 8018 C CA . ARG A 1 1078 ? -15.601 17.428 9.078 1.00 96.38 1078 ARG A CA 1
ATOM 8019 C C . ARG A 1 1078 ? -16.723 18.135 9.826 1.00 96.38 1078 ARG A C 1
ATOM 8021 O O . ARG A 1 1078 ? -16.550 18.475 10.996 1.00 96.38 1078 ARG A O 1
ATOM 8028 N N . LYS A 1 1079 ? -17.846 18.398 9.161 1.00 95.50 1079 LYS A N 1
ATOM 8029 C CA . LYS A 1 1079 ? -18.974 19.118 9.761 1.00 95.50 1079 LYS A CA 1
ATOM 8030 C C . LYS A 1 1079 ? -19.881 18.205 10.569 1.00 95.50 1079 LYS A C 1
ATOM 8032 O O . LYS A 1 1079 ? -20.507 18.680 11.507 1.00 95.50 1079 LYS A O 1
ATOM 8037 N N . SER A 1 1080 ? -20.009 16.937 10.175 1.00 94.81 1080 SER A N 1
ATOM 8038 C CA . SER A 1 1080 ? -21.050 16.076 10.747 1.00 94.81 1080 SER A CA 1
ATOM 8039 C C . SER A 1 1080 ? -20.755 14.580 10.794 1.00 94.81 1080 SER A C 1
ATOM 8041 O O . SER A 1 1080 ? -21.607 13.853 11.295 1.00 94.81 1080 SER A O 1
ATOM 8043 N N . ALA A 1 1081 ? -19.635 14.088 10.254 1.00 98.12 1081 ALA A N 1
ATOM 8044 C CA . ALA A 1 1081 ? -19.388 12.647 10.229 1.00 98.12 1081 ALA A CA 1
ATOM 8045 C C . ALA A 1 1081 ? -18.942 12.121 11.599 1.00 98.12 1081 ALA A C 1
ATOM 8047 O O . ALA A 1 1081 ? -17.901 12.536 12.115 1.00 98.12 1081 ALA A O 1
ATOM 8048 N N . ASP A 1 1082 ? -19.692 11.162 12.135 1.00 98.12 1082 ASP A N 1
ATOM 8049 C CA . ASP A 1 1082 ? -19.337 10.410 13.337 1.00 98.12 1082 ASP A CA 1
ATOM 8050 C C . ASP A 1 1082 ? -18.912 8.988 12.940 1.00 98.12 1082 ASP A C 1
ATOM 8052 O O . ASP A 1 1082 ? -19.672 8.274 12.272 1.00 98.12 1082 ASP A O 1
ATOM 8056 N N . LEU A 1 1083 ? -17.710 8.556 13.344 1.00 98.44 1083 LEU A N 1
ATOM 8057 C CA . LEU A 1 1083 ? -17.186 7.240 12.956 1.00 98.44 1083 LEU A CA 1
ATOM 8058 C C . LEU A 1 1083 ? -17.927 6.104 13.670 1.00 98.44 1083 LEU A C 1
ATOM 8060 O O . LEU A 1 1083 ? -18.443 5.201 13.011 1.00 98.44 1083 LEU A O 1
ATOM 8064 N N . VAL A 1 1084 ? -18.023 6.160 15.002 1.00 98.75 1084 VAL A N 1
ATOM 8065 C CA . VAL A 1 1084 ? -18.802 5.207 15.809 1.00 98.75 1084 VAL A CA 1
ATOM 8066 C C . VAL A 1 1084 ? -19.719 5.968 16.757 1.00 98.75 1084 VAL A C 1
ATOM 8068 O O . VAL A 1 1084 ? -19.259 6.767 17.566 1.00 98.75 1084 VAL A O 1
ATOM 8071 N N . THR A 1 1085 ? -21.021 5.697 16.688 1.00 98.69 1085 THR A N 1
ATOM 8072 C CA . THR A 1 1085 ? -22.031 6.237 17.608 1.00 98.69 1085 THR A CA 1
ATOM 8073 C C . THR A 1 1085 ? -22.651 5.115 18.427 1.00 98.69 1085 THR A C 1
ATOM 8075 O O . THR A 1 1085 ? -23.080 4.111 17.866 1.00 98.69 1085 THR A O 1
ATOM 8078 N N . VAL A 1 1086 ? -22.740 5.301 19.741 1.00 98.69 1086 VAL A N 1
ATOM 8079 C CA . VAL A 1 1086 ? -23.255 4.319 20.698 1.00 98.69 1086 VAL A CA 1
ATOM 8080 C C . VAL A 1 1086 ? -24.367 4.940 21.535 1.00 98.69 1086 VAL A C 1
ATOM 8082 O O . VAL A 1 1086 ? -24.189 6.012 22.121 1.00 98.69 1086 VAL A O 1
ATOM 8085 N N . ASP A 1 1087 ? -25.510 4.260 21.598 1.00 97.94 1087 ASP A N 1
ATOM 8086 C CA . ASP A 1 1087 ? -26.652 4.643 22.424 1.00 97.94 1087 ASP A CA 1
ATOM 8087 C C . ASP A 1 1087 ? -27.326 3.414 23.054 1.00 97.94 1087 ASP A C 1
ATOM 8089 O O . ASP A 1 1087 ? -28.233 2.801 22.486 1.00 97.94 1087 ASP A O 1
ATOM 8093 N N . GLY A 1 1088 ? -26.842 3.044 24.239 1.00 97.12 1088 GLY A N 1
ATOM 8094 C CA . GLY A 1 1088 ? -27.424 2.002 25.083 1.00 97.12 1088 GLY A CA 1
ATOM 8095 C C . GLY A 1 1088 ? -26.732 0.640 25.014 1.00 97.12 1088 GLY A C 1
ATOM 8096 O O . GLY A 1 1088 ? -27.254 -0.311 25.589 1.00 97.12 1088 GLY A O 1
ATOM 8097 N N . ALA A 1 1089 ? -25.586 0.521 24.335 1.00 97.69 1089 ALA A N 1
ATOM 8098 C CA . ALA A 1 1089 ? -24.845 -0.741 24.255 1.00 97.69 1089 ALA A CA 1
ATOM 8099 C C . ALA A 1 1089 ? -24.217 -1.128 25.602 1.00 97.69 1089 ALA A C 1
ATOM 8101 O O . ALA A 1 1089 ? -23.809 -0.257 26.373 1.00 97.69 1089 ALA A O 1
ATOM 8102 N N . HIS A 1 1090 ? -24.082 -2.424 25.866 1.00 97.31 1090 HIS A N 1
ATOM 8103 C CA . HIS A 1 1090 ? -23.419 -2.950 27.058 1.00 97.31 1090 HIS A CA 1
ATOM 8104 C C . HIS A 1 1090 ? -22.255 -3.861 26.661 1.00 97.31 1090 HIS A C 1
ATOM 8106 O O . HIS A 1 1090 ? -22.407 -4.720 25.792 1.00 97.31 1090 HIS A O 1
ATOM 8112 N N . ASN A 1 1091 ? -21.101 -3.684 27.314 1.00 95.00 1091 ASN A N 1
ATOM 8113 C CA . ASN A 1 1091 ? -19.871 -4.431 27.040 1.00 95.00 1091 ASN A CA 1
ATOM 8114 C C . ASN A 1 1091 ? -19.448 -4.385 25.553 1.00 95.00 1091 ASN A C 1
ATOM 8116 O O . ASN A 1 1091 ? -19.053 -5.390 24.961 1.00 95.00 1091 ASN A O 1
ATOM 8120 N N . LEU A 1 1092 ? -19.559 -3.211 24.921 1.00 97.19 1092 LEU A N 1
ATOM 8121 C CA . LEU A 1 1092 ? -19.122 -3.010 23.538 1.00 97.19 1092 LEU A CA 1
ATOM 8122 C C . LEU A 1 1092 ? -17.598 -2.872 23.483 1.00 97.19 1092 LEU A C 1
ATOM 8124 O O . LEU A 1 1092 ? -17.033 -1.980 24.118 1.00 97.19 1092 LEU A O 1
ATOM 8128 N N . THR A 1 1093 ? -16.941 -3.691 22.662 1.00 96.75 1093 THR A N 1
ATOM 8129 C CA . THR A 1 1093 ? -15.508 -3.548 22.371 1.00 96.75 1093 THR A CA 1
ATOM 8130 C C . THR A 1 1093 ? -15.296 -2.863 21.023 1.00 96.75 1093 THR A C 1
ATOM 8132 O O . THR A 1 1093 ? -15.815 -3.314 20.003 1.00 96.75 1093 THR A O 1
ATOM 8135 N N . VAL A 1 1094 ? -14.508 -1.787 21.010 1.00 97.06 1094 VAL A N 1
ATOM 8136 C CA . VAL A 1 1094 ? -14.046 -1.097 19.798 1.00 97.06 1094 VAL A CA 1
ATOM 8137 C C . VAL A 1 1094 ? -12.526 -1.196 19.746 1.00 97.06 1094 VAL A C 1
ATOM 8139 O O . VAL A 1 1094 ? -11.840 -0.867 20.706 1.00 97.06 1094 VAL A O 1
ATOM 8142 N N . THR A 1 1095 ? -11.956 -1.683 18.658 1.00 94.44 1095 THR A N 1
ATOM 8143 C CA . THR A 1 1095 ? -10.506 -1.846 18.516 1.00 94.44 1095 THR A CA 1
ATOM 8144 C C . THR A 1 1095 ? -10.078 -1.439 17.120 1.00 94.44 1095 THR A C 1
ATOM 8146 O O . THR A 1 1095 ? -10.808 -1.672 16.157 1.00 94.44 1095 THR A O 1
ATOM 8149 N N . ASP A 1 1096 ? -8.912 -0.805 17.022 1.00 94.31 1096 ASP A N 1
ATOM 8150 C CA . ASP A 1 1096 ? -8.289 -0.421 15.757 1.00 94.31 1096 ASP A CA 1
ATOM 8151 C C . ASP A 1 1096 ? -9.218 0.443 14.883 1.00 94.31 1096 ASP A C 1
ATOM 8153 O O . ASP A 1 1096 ? -9.506 0.143 13.723 1.00 94.31 1096 ASP A O 1
ATOM 8157 N N . ALA A 1 1097 ? -9.764 1.506 15.478 1.00 95.56 1097 ALA A N 1
ATOM 8158 C CA . ALA A 1 1097 ? -10.641 2.449 14.791 1.00 95.56 1097 ALA A CA 1
ATOM 8159 C C . ALA A 1 1097 ? -9.879 3.744 14.500 1.00 95.56 1097 ALA A C 1
ATOM 8161 O O . ALA A 1 1097 ? -9.411 4.421 15.419 1.00 95.56 1097 ALA A O 1
ATOM 8162 N N . PHE A 1 1098 ? -9.775 4.096 13.223 1.00 96.06 1098 PHE A N 1
ATOM 8163 C CA . PHE A 1 1098 ? -9.126 5.312 12.764 1.00 96.06 1098 PHE A CA 1
ATOM 8164 C C . PHE A 1 1098 ? -10.011 6.088 11.796 1.00 96.06 1098 PHE A C 1
ATOM 8166 O O . PHE A 1 1098 ? -10.662 5.521 10.912 1.00 96.06 1098 PHE A O 1
ATOM 8173 N N . GLY A 1 1099 ? -9.987 7.412 11.921 1.00 96.06 1099 GLY A N 1
ATOM 8174 C CA . GLY A 1 1099 ? -10.632 8.266 10.945 1.00 96.06 1099 GLY A CA 1
ATOM 8175 C C . GLY A 1 1099 ? -9.864 9.535 10.606 1.00 96.06 1099 GLY A C 1
ATOM 8176 O O . GLY A 1 1099 ? -9.399 10.257 11.488 1.00 96.06 1099 GLY A O 1
ATOM 8177 N N . TYR A 1 1100 ? -9.809 9.818 9.306 1.00 95.62 1100 TYR A N 1
ATOM 8178 C CA . TYR A 1 1100 ? -9.250 11.031 8.728 1.00 95.62 1100 TYR A CA 1
ATOM 8179 C C . TYR A 1 1100 ? -10.359 11.966 8.233 1.00 95.62 1100 TYR A C 1
ATOM 8181 O O . TYR A 1 1100 ? -11.225 11.560 7.455 1.00 95.62 1100 TYR A O 1
ATOM 8189 N N . GLY A 1 1101 ? -10.311 13.242 8.619 1.00 95.75 1101 GLY A N 1
ATOM 8190 C CA . GLY A 1 1101 ? -11.149 14.270 7.999 1.00 95.75 1101 GLY A CA 1
ATOM 8191 C C . GLY A 1 1101 ? -12.624 14.243 8.408 1.00 95.75 1101 GLY A C 1
ATOM 8192 O O . GLY A 1 1101 ? -13.468 14.621 7.601 1.00 95.75 1101 GLY A O 1
ATOM 8193 N N . LEU A 1 1102 ? -12.964 13.797 9.616 1.00 96.44 1102 LEU A N 1
ATOM 8194 C CA . LEU A 1 1102 ? -14.352 13.670 10.089 1.00 96.44 1102 LEU A CA 1
ATOM 8195 C C . LEU A 1 1102 ? -14.688 14.626 11.248 1.00 96.44 1102 LEU A C 1
ATOM 8197 O O . LEU A 1 1102 ? -13.866 15.460 11.622 1.00 96.44 1102 LEU A O 1
ATOM 8201 N N . HIS A 1 1103 ? -15.895 14.543 11.807 1.00 97.81 1103 HIS A N 1
ATOM 8202 C CA . HIS A 1 1103 ? -16.326 15.402 12.907 1.00 97.81 1103 HIS A CA 1
ATOM 8203 C C . HIS A 1 1103 ? -16.026 14.782 14.282 1.00 97.81 1103 HIS A C 1
ATOM 8205 O O . HIS A 1 1103 ? -15.288 15.392 15.050 1.00 97.81 1103 HIS A O 1
ATOM 8211 N N . ASN A 1 1104 ? -16.506 13.569 14.593 1.00 98.12 1104 ASN A N 1
ATOM 8212 C CA . ASN A 1 1104 ? -16.164 12.880 15.850 1.00 98.12 1104 ASN A CA 1
ATOM 8213 C C . ASN A 1 1104 ? -15.743 11.420 15.657 1.00 98.12 1104 ASN A C 1
ATOM 8215 O O . ASN A 1 1104 ? -16.381 10.672 14.922 1.00 98.12 1104 ASN A O 1
ATOM 8219 N N . GLY A 1 1105 ? -14.727 10.977 16.401 1.00 98.06 1105 GLY A N 1
ATOM 8220 C CA . GLY A 1 1105 ? -14.300 9.574 16.422 1.00 98.06 1105 GLY A CA 1
ATOM 8221 C C . GLY A 1 1105 ? -15.350 8.658 17.061 1.00 98.06 1105 GLY A C 1
ATOM 8222 O O . GLY A 1 1105 ? -16.144 8.015 16.378 1.00 98.06 1105 GLY A O 1
ATOM 8223 N N . LEU A 1 1106 ? -15.362 8.597 18.392 1.00 98.56 1106 LEU A N 1
ATOM 8224 C CA . LEU A 1 1106 ? -16.287 7.776 19.172 1.00 98.56 1106 LEU A CA 1
ATOM 8225 C C . LEU A 1 1106 ? -17.283 8.658 19.935 1.00 98.56 1106 LEU A C 1
ATOM 8227 O O . LEU A 1 1106 ? -16.893 9.426 20.812 1.00 98.56 1106 LEU A O 1
ATOM 8231 N N . VAL A 1 1107 ? -18.574 8.515 19.647 1.00 98.44 1107 VAL A N 1
ATOM 8232 C CA . VAL A 1 1107 ? -19.668 9.227 20.318 1.00 98.44 1107 VAL A CA 1
ATOM 8233 C C . VAL A 1 1107 ? -20.463 8.250 21.179 1.00 98.44 1107 VAL A C 1
ATOM 8235 O O . VAL A 1 1107 ? -21.153 7.383 20.654 1.00 98.44 1107 VAL A O 1
ATOM 8238 N N . VAL A 1 1108 ? -20.414 8.405 22.501 1.00 98.44 1108 VAL A N 1
ATOM 8239 C CA . VAL A 1 1108 ? -21.157 7.577 23.464 1.00 98.44 1108 VAL A CA 1
ATOM 8240 C C . VAL A 1 1108 ? -22.226 8.427 24.139 1.00 98.44 1108 VAL A C 1
ATOM 8242 O O . VAL A 1 1108 ? -21.946 9.215 25.043 1.00 98.44 1108 VAL A O 1
ATOM 8245 N N . LYS A 1 1109 ? -23.476 8.278 23.698 1.00 98.00 1109 LYS A N 1
ATOM 8246 C CA . LYS A 1 1109 ? -24.626 8.940 24.330 1.00 98.00 1109 LYS A CA 1
ATOM 8247 C C . LYS A 1 1109 ? -24.967 8.269 25.658 1.00 98.00 1109 LYS A C 1
ATOM 8249 O O . LYS A 1 1109 ? -25.163 8.948 26.662 1.00 98.00 1109 LYS A O 1
ATOM 8254 N N . SER A 1 1110 ? -25.002 6.941 25.649 1.00 97.06 1110 SER A N 1
ATOM 8255 C CA . SER A 1 1110 ? -25.205 6.077 26.808 1.00 97.06 1110 SER A CA 1
ATOM 8256 C C . SER A 1 1110 ? -24.608 4.690 26.526 1.00 97.06 1110 SER A C 1
ATOM 8258 O O . SER A 1 1110 ? -24.505 4.302 25.360 1.00 97.06 1110 SER A O 1
ATOM 8260 N N . GLY A 1 1111 ? -24.210 3.942 27.560 1.00 95.75 1111 GLY A N 1
ATOM 8261 C CA . GLY A 1 1111 ? -23.724 2.559 27.427 1.00 95.75 1111 GLY A CA 1
ATOM 8262 C C . GLY A 1 1111 ? -22.427 2.254 28.182 1.00 95.75 1111 GLY A C 1
ATOM 8263 O O . GLY A 1 1111 ? -21.946 3.075 28.962 1.00 95.75 1111 GLY A O 1
ATOM 8264 N N . ASP A 1 1112 ? -21.873 1.066 27.956 1.00 96.12 1112 ASP A N 1
ATOM 8265 C CA . ASP A 1 1112 ? -20.566 0.624 28.455 1.00 96.12 1112 ASP A CA 1
ATOM 8266 C C . ASP A 1 1112 ? -19.661 0.228 27.281 1.00 96.12 1112 ASP A C 1
ATOM 8268 O O . ASP A 1 1112 ? -19.979 -0.696 26.527 1.00 96.12 1112 ASP A O 1
ATOM 8272 N N . VAL A 1 1113 ? -18.568 0.976 27.096 1.00 97.38 1113 VAL A N 1
ATOM 8273 C CA . VAL A 1 1113 ? -17.684 0.882 25.926 1.00 97.38 1113 VAL A CA 1
ATOM 8274 C C . VAL A 1 1113 ? -16.219 0.776 26.345 1.00 97.38 1113 VAL A C 1
ATOM 8276 O O . VAL A 1 1113 ? -15.693 1.622 27.079 1.00 97.38 1113 VAL A O 1
ATOM 8279 N N . HIS A 1 1114 ? -15.534 -0.223 25.795 1.00 96.38 1114 HIS A N 1
ATOM 8280 C CA . HIS A 1 1114 ? -14.094 -0.425 25.904 1.00 96.38 1114 HIS A CA 1
ATOM 8281 C C . HIS A 1 1114 ? -13.441 -0.220 24.535 1.00 96.38 1114 HIS A C 1
ATOM 8283 O O . HIS A 1 1114 ? -13.663 -1.008 23.618 1.00 96.38 1114 HIS A O 1
ATOM 8289 N N . ALA A 1 1115 ? -12.647 0.841 24.387 1.00 96.12 1115 ALA A N 1
ATOM 8290 C CA . ALA A 1 1115 ? -11.951 1.163 23.147 1.00 96.12 1115 ALA A CA 1
ATOM 8291 C C . ALA A 1 1115 ? -10.430 0.966 23.263 1.00 96.12 1115 ALA A C 1
ATOM 8293 O O . ALA A 1 1115 ? -9.829 1.297 24.287 1.00 96.12 1115 ALA A O 1
ATOM 8294 N N . PHE A 1 1116 ? -9.806 0.466 22.200 1.00 94.50 1116 PHE A N 1
ATOM 8295 C CA . PHE A 1 1116 ? -8.370 0.191 22.114 1.00 94.50 1116 PHE A CA 1
ATOM 8296 C C . PHE A 1 1116 ? -7.827 0.709 20.783 1.00 94.50 1116 PHE A C 1
ATOM 8298 O O . PHE A 1 1116 ? -8.449 0.471 19.750 1.00 94.50 1116 PHE A O 1
ATOM 8305 N N . ASN A 1 1117 ? -6.682 1.398 20.801 1.00 93.56 1117 ASN A N 1
ATOM 8306 C CA . ASN A 1 1117 ? -6.057 1.986 19.609 1.00 93.56 1117 ASN A CA 1
ATOM 8307 C C . ASN A 1 1117 ? -7.057 2.846 18.808 1.00 93.56 1117 ASN A C 1
ATOM 8309 O O . ASN A 1 1117 ? -7.426 2.528 17.678 1.00 93.56 1117 ASN A O 1
ATOM 8313 N N . LEU A 1 1118 ? -7.535 3.931 19.416 1.00 94.81 1118 LEU A N 1
ATOM 8314 C CA . LEU A 1 1118 ? -8.450 4.873 18.770 1.00 94.81 1118 LEU A CA 1
ATOM 8315 C C . LEU A 1 1118 ? -7.660 6.056 18.207 1.00 94.81 1118 LEU A C 1
ATOM 8317 O O . LEU A 1 1118 ? -6.946 6.728 18.951 1.00 94.81 1118 LEU A O 1
ATOM 8321 N N . GLY A 1 1119 ? -7.810 6.342 16.916 1.00 94.56 1119 GLY A N 1
ATOM 8322 C CA . GLY A 1 1119 ? -7.099 7.438 16.261 1.00 94.56 1119 GLY A CA 1
ATOM 8323 C C . GLY A 1 1119 ? -8.014 8.379 15.485 1.00 94.56 1119 GLY A C 1
ATOM 8324 O O . GLY A 1 1119 ? -8.947 7.953 14.806 1.00 94.56 1119 GLY A O 1
ATOM 8325 N N . THR A 1 1120 ? -7.730 9.676 15.563 1.00 95.19 1120 THR A N 1
ATOM 8326 C CA . THR A 1 1120 ? -8.383 10.681 14.716 1.00 95.19 1120 THR A CA 1
ATOM 8327 C C . THR A 1 1120 ? -7.385 11.697 14.194 1.00 95.19 1120 THR A C 1
ATOM 8329 O O . THR A 1 1120 ? -6.659 12.326 14.974 1.00 95.19 1120 THR A O 1
ATOM 8332 N N . ASP A 1 1121 ? -7.428 11.919 12.887 1.00 93.19 1121 ASP A N 1
ATOM 8333 C CA . ASP A 1 1121 ? -6.658 12.948 12.208 1.00 93.19 1121 ASP A CA 1
ATOM 8334 C C . ASP A 1 1121 ? -7.587 13.920 11.473 1.00 93.19 1121 ASP A C 1
ATOM 8336 O O . ASP A 1 1121 ? -8.616 13.554 10.901 1.00 93.19 1121 ASP A O 1
ATOM 8340 N N . ASN A 1 1122 ? -7.199 15.187 11.493 1.00 92.88 1122 ASN A N 1
ATOM 8341 C CA . ASN A 1 1122 ? -7.830 16.261 10.752 1.00 92.88 1122 ASN A CA 1
ATOM 8342 C C . ASN A 1 1122 ? -9.337 16.410 11.039 1.00 92.88 1122 ASN A C 1
ATOM 8344 O O . ASN A 1 1122 ? -10.147 16.538 10.119 1.00 92.88 1122 ASN A O 1
ATOM 8348 N N . LEU A 1 1123 ? -9.711 16.392 12.320 1.00 94.88 1123 LEU A N 1
ATOM 8349 C CA . LEU A 1 1123 ? -11.079 16.600 12.785 1.00 94.88 1123 LEU A CA 1
ATOM 8350 C C . LEU A 1 1123 ? -11.621 17.992 12.423 1.00 94.88 1123 LEU A C 1
ATOM 8352 O O . LEU A 1 1123 ? -10.860 18.948 12.233 1.00 94.88 1123 LEU A O 1
ATOM 8356 N N . GLY A 1 1124 ? -12.950 18.120 12.389 1.00 94.25 1124 GLY A N 1
ATOM 8357 C CA . GLY A 1 1124 ? -13.629 19.415 12.475 1.00 94.25 1124 GLY A CA 1
ATOM 8358 C C . GLY A 1 1124 ? -13.168 20.217 13.699 1.00 94.25 1124 GLY A C 1
ATOM 8359 O O . GLY A 1 1124 ? -12.762 19.649 14.712 1.00 94.25 1124 GLY A O 1
ATOM 8360 N N . SER A 1 1125 ? -13.200 21.550 13.619 1.00 90.50 1125 SER A N 1
ATOM 8361 C CA . SER A 1 1125 ? -12.633 22.431 14.659 1.00 90.50 1125 SER A CA 1
ATOM 8362 C C . SER A 1 1125 ? -13.256 22.259 16.048 1.00 90.50 1125 SER A C 1
ATOM 8364 O O . SER A 1 1125 ? -12.601 22.517 17.052 1.00 90.50 1125 SER A O 1
ATOM 8366 N N . ASP A 1 1126 ? -14.513 21.836 16.098 1.00 91.94 1126 ASP A N 1
ATOM 8367 C CA . ASP A 1 1126 ? -15.317 21.550 17.289 1.00 91.94 1126 ASP A CA 1
ATOM 8368 C C . ASP A 1 1126 ? -15.533 20.039 17.512 1.00 91.94 1126 ASP A C 1
ATOM 8370 O O . ASP A 1 1126 ? -16.343 19.637 18.348 1.00 91.94 1126 ASP A O 1
ATOM 8374 N N . GLY A 1 1127 ? -14.801 19.210 16.768 1.00 95.19 1127 GLY A N 1
ATOM 8375 C CA . GLY A 1 1127 ? -14.844 17.758 16.827 1.00 95.19 1127 GLY A CA 1
ATOM 8376 C C . GLY A 1 1127 ? -14.079 17.157 18.006 1.00 95.19 1127 GLY A C 1
ATOM 8377 O O . GLY A 1 1127 ? -13.121 17.746 18.520 1.00 95.19 1127 GLY A O 1
ATOM 8378 N N . PHE A 1 1128 ? -14.480 15.949 18.407 1.00 95.12 1128 PHE A N 1
ATOM 8379 C CA . PHE A 1 1128 ? -13.869 15.191 19.500 1.00 95.12 1128 PHE A CA 1
ATOM 8380 C C . PHE A 1 1128 ? -13.375 13.818 19.040 1.00 95.12 1128 PHE A C 1
ATOM 8382 O O . PHE A 1 1128 ? -14.079 13.107 18.321 1.00 95.12 1128 PHE A O 1
ATOM 8389 N N . THR A 1 1129 ? -12.220 13.372 19.540 1.00 96.44 1129 THR A N 1
ATOM 8390 C CA . THR A 1 1129 ? -11.836 11.956 19.413 1.00 96.44 1129 THR A CA 1
ATOM 8391 C C . THR A 1 1129 ? -12.801 11.068 20.197 1.00 96.44 1129 THR A C 1
ATOM 8393 O O . THR A 1 1129 ? -13.257 10.056 19.670 1.00 96.44 1129 THR A O 1
ATOM 8396 N N . VAL A 1 1130 ? -13.169 11.469 21.424 1.00 97.12 1130 VAL A N 1
ATOM 8397 C CA . VAL A 1 1130 ? -14.176 10.779 22.249 1.00 97.12 1130 VAL A CA 1
ATOM 8398 C C . VAL A 1 1130 ? -15.188 11.760 22.841 1.00 97.12 1130 VAL A C 1
ATOM 8400 O O . VAL A 1 1130 ? -14.857 12.606 23.667 1.00 97.12 1130 VAL A O 1
ATOM 8403 N N . LYS A 1 1131 ? -16.461 11.616 22.490 1.00 96.19 1131 LYS A N 1
ATOM 8404 C CA . LYS A 1 1131 ? -17.561 12.416 23.034 1.00 96.19 1131 LYS A CA 1
ATOM 8405 C C . LYS A 1 1131 ? -18.481 11.536 23.868 1.00 96.19 1131 LYS A C 1
ATOM 8407 O O . LYS A 1 1131 ? -19.346 10.865 23.314 1.00 96.19 1131 LYS A O 1
ATOM 8412 N N . ALA A 1 1132 ? -18.308 11.545 25.187 1.00 95.44 1132 ALA A N 1
ATOM 8413 C CA . ALA A 1 1132 ? -19.147 10.789 26.113 1.00 95.44 1132 ALA A CA 1
ATOM 8414 C C . ALA A 1 1132 ? -20.180 11.706 26.789 1.00 95.44 1132 ALA A C 1
ATOM 8416 O O . ALA A 1 1132 ? -19.868 12.834 27.162 1.00 95.44 1132 ALA A O 1
ATOM 8417 N N . ALA A 1 1133 ? -21.413 11.233 26.965 1.00 94.62 1133 ALA A N 1
ATOM 8418 C CA . ALA A 1 1133 ? -22.457 11.956 27.697 1.00 94.62 1133 ALA A CA 1
ATOM 8419 C C . ALA A 1 1133 ? -22.865 11.226 28.984 1.00 94.62 1133 ALA A C 1
ATOM 8421 O O . ALA A 1 1133 ? -22.894 11.835 30.053 1.00 94.62 1133 ALA A O 1
ATOM 8422 N N . ALA A 1 1134 ? -23.140 9.925 28.897 1.00 90.88 1134 ALA A N 1
ATOM 8423 C CA . ALA A 1 1134 ? -23.495 9.079 30.031 1.00 90.88 1134 ALA A CA 1
ATOM 8424 C C . ALA A 1 1134 ? -22.956 7.653 29.848 1.00 90.88 1134 ALA A C 1
ATOM 8426 O O . ALA A 1 1134 ? -22.639 7.238 28.735 1.00 90.88 1134 ALA A O 1
ATOM 8427 N N . GLY A 1 1135 ? -22.904 6.895 30.945 1.00 89.19 1135 GLY A N 1
ATOM 8428 C CA . GLY A 1 1135 ? -22.400 5.523 30.954 1.00 89.19 1135 GLY A CA 1
ATOM 8429 C C . GLY A 1 1135 ? -20.921 5.417 31.332 1.00 89.19 1135 GLY A C 1
ATOM 8430 O O . GLY A 1 1135 ? -20.375 6.301 31.993 1.00 89.19 1135 GLY A O 1
ATOM 8431 N N . SER A 1 1136 ? -20.299 4.304 30.950 1.00 92.38 1136 SER A N 1
ATOM 8432 C CA . SER A 1 1136 ? -18.889 3.992 31.185 1.00 92.38 1136 SER A CA 1
ATOM 8433 C C . SER A 1 1136 ? -18.165 3.948 29.843 1.00 92.38 1136 SER A C 1
ATOM 8435 O O . SER A 1 1136 ? -18.553 3.233 28.925 1.00 92.38 1136 SER A O 1
ATOM 8437 N N . THR A 1 1137 ? -17.117 4.750 29.688 1.00 95.19 1137 THR A N 1
ATOM 8438 C CA . THR A 1 1137 ? -16.261 4.707 28.498 1.00 95.19 1137 THR A CA 1
ATOM 8439 C C . THR A 1 1137 ? -14.817 4.657 28.944 1.00 95.19 1137 THR A C 1
ATOM 8441 O O . THR A 1 1137 ? -14.346 5.546 29.656 1.00 95.19 1137 THR A O 1
ATOM 8444 N N . THR A 1 1138 ? -14.108 3.611 28.532 1.00 94.31 1138 THR A N 1
ATOM 8445 C CA . THR A 1 1138 ? -12.673 3.466 28.775 1.00 94.31 1138 THR A CA 1
ATOM 8446 C C . THR A 1 1138 ? -11.942 3.341 27.451 1.00 94.31 1138 THR A C 1
ATOM 8448 O O . THR A 1 1138 ? -12.335 2.526 26.624 1.00 94.31 1138 THR A O 1
ATOM 8451 N N . VAL A 1 1139 ? -10.867 4.107 27.270 1.00 94.38 1139 VAL A N 1
ATOM 8452 C CA . VAL A 1 1139 ? -10.025 4.053 26.068 1.00 94.38 1139 VAL A CA 1
ATOM 8453 C C . VAL A 1 1139 ? -8.579 3.786 26.465 1.00 94.38 1139 VAL A C 1
ATOM 8455 O O . VAL A 1 1139 ? -8.062 4.473 27.345 1.00 94.38 1139 VAL A O 1
ATOM 8458 N N . LEU A 1 1140 ? -7.939 2.801 25.835 1.00 92.94 1140 LEU A N 1
ATOM 8459 C CA . LEU A 1 1140 ? -6.492 2.578 25.874 1.00 92.94 1140 LEU A CA 1
ATOM 8460 C C . LEU A 1 1140 ? -5.882 2.970 24.526 1.00 92.94 1140 LEU A C 1
ATOM 8462 O O . LEU A 1 1140 ? -6.413 2.564 23.494 1.00 92.94 1140 LEU A O 1
ATOM 8466 N N . ASN A 1 1141 ? -4.754 3.683 24.544 1.00 92.19 1141 ASN A N 1
ATOM 8467 C CA . ASN A 1 1141 ? -4.042 4.158 23.357 1.00 92.19 1141 ASN A CA 1
ATOM 8468 C C . ASN A 1 1141 ? -4.932 5.038 22.468 1.00 92.19 1141 ASN A C 1
ATOM 8470 O O . ASN A 1 1141 ? -5.539 4.575 21.501 1.00 92.19 1141 ASN A O 1
ATOM 8474 N N . LEU A 1 1142 ? -4.998 6.325 22.798 1.00 92.69 1142 LEU A N 1
ATOM 8475 C CA . LEU A 1 1142 ? -5.670 7.332 21.983 1.00 92.69 1142 LEU A CA 1
ATOM 8476 C C . LEU A 1 1142 ? -4.634 8.199 21.277 1.00 92.69 1142 LEU A C 1
ATOM 8478 O O . LEU A 1 1142 ? -3.752 8.762 21.928 1.00 92.69 1142 LEU A O 1
ATOM 8482 N N . LEU A 1 1143 ? -4.780 8.352 19.964 1.00 91.56 1143 LEU A N 1
ATOM 8483 C CA . LEU A 1 1143 ? -3.937 9.218 19.153 1.00 91.56 1143 LEU A CA 1
ATOM 8484 C C . LEU A 1 1143 ? -4.779 10.348 18.520 1.00 91.56 1143 LEU A C 1
ATOM 8486 O O . LEU A 1 1143 ? -5.861 10.096 17.981 1.00 91.56 1143 LEU A O 1
ATOM 8490 N N . ARG A 1 1144 ? -4.313 11.605 18.580 1.00 92.50 1144 ARG A N 1
ATOM 8491 C CA . ARG A 1 1144 ? -5.055 12.773 18.049 1.00 92.50 1144 ARG A CA 1
ATOM 8492 C C . ARG A 1 1144 ? -4.168 13.874 17.459 1.00 92.50 1144 ARG A C 1
ATOM 8494 O O . ARG A 1 1144 ? -3.319 14.431 18.156 1.00 92.50 1144 ARG A O 1
ATOM 8501 N N . TYR A 1 1145 ? -4.450 14.287 16.216 1.00 90.94 1145 TYR A N 1
ATOM 8502 C CA . TYR A 1 1145 ? -3.746 15.399 15.550 1.00 90.94 1145 TYR A CA 1
ATOM 8503 C C . TYR A 1 1145 ? -4.294 16.785 15.927 1.00 90.94 1145 TYR A C 1
ATOM 8505 O O . TYR A 1 1145 ? -3.546 17.663 16.359 1.00 90.94 1145 TYR A O 1
ATOM 8513 N N . ASN A 1 1146 ? -5.604 16.987 15.777 1.00 89.38 1146 ASN A N 1
ATOM 8514 C CA . ASN A 1 1146 ? -6.324 18.231 16.068 1.00 89.38 1146 ASN A CA 1
ATOM 8515 C C . ASN A 1 1146 ? -7.726 17.928 16.640 1.00 89.38 1146 ASN A C 1
ATOM 8517 O O . ASN A 1 1146 ? -8.095 16.770 16.814 1.00 89.38 1146 ASN A O 1
ATOM 8521 N N . GLY A 1 1147 ? -8.507 18.973 16.933 1.00 88.69 1147 GLY A N 1
ATOM 8522 C CA . GLY A 1 1147 ? -9.781 18.844 17.650 1.00 88.69 1147 GLY A CA 1
ATOM 8523 C C . GLY A 1 1147 ? -9.560 18.635 19.150 1.00 88.69 1147 GLY A C 1
ATOM 8524 O O . GLY A 1 1147 ? -8.447 18.799 19.647 1.00 88.69 1147 GLY A O 1
ATOM 8525 N N . ALA A 1 1148 ? -10.602 18.279 19.894 1.00 89.31 1148 ALA A N 1
ATOM 8526 C CA . ALA A 1 1148 ? -10.506 17.986 21.324 1.00 89.31 1148 ALA A CA 1
ATOM 8527 C C . ALA A 1 1148 ? -10.320 16.480 21.572 1.00 89.31 1148 ALA A C 1
ATOM 8529 O O . ALA A 1 1148 ? -10.921 15.652 20.892 1.00 89.31 1148 ALA A O 1
ATOM 8530 N N . THR A 1 1149 ? -9.509 16.103 22.565 1.00 91.31 1149 THR A N 1
ATOM 8531 C CA . THR A 1 1149 ? -9.310 14.684 22.909 1.00 91.31 1149 THR A CA 1
ATOM 8532 C C . THR A 1 1149 ? -10.612 14.061 23.397 1.00 91.31 1149 THR A C 1
ATOM 8534 O O . THR A 1 1149 ? -11.048 13.029 22.888 1.00 91.31 1149 THR A O 1
ATOM 8537 N N . SER A 1 1150 ? -11.266 14.700 24.373 1.00 91.88 1150 SER A N 1
ATOM 8538 C CA . SER A 1 1150 ? -12.519 14.176 24.900 1.00 91.88 1150 SER A CA 1
ATOM 8539 C C . SER A 1 1150 ? -13.414 15.186 25.607 1.00 91.88 1150 SER A C 1
ATOM 8541 O O . SER A 1 1150 ? -12.941 16.223 26.065 1.00 91.88 1150 SER A O 1
ATOM 8543 N N . THR A 1 1151 ? -14.688 14.827 25.779 1.00 89.44 1151 THR A N 1
ATOM 8544 C CA . THR A 1 1151 ? -15.628 15.474 26.709 1.00 89.44 1151 THR A CA 1
ATOM 8545 C C . THR A 1 1151 ? -16.472 14.435 27.457 1.00 89.44 1151 THR A C 1
ATOM 8547 O O . THR A 1 1151 ? -16.691 13.332 26.951 1.00 89.44 1151 THR A O 1
ATOM 8550 N N . GLY A 1 1152 ? -16.943 14.798 28.655 1.00 86.06 1152 GLY A N 1
ATOM 8551 C CA . GLY A 1 1152 ? -17.791 13.968 29.515 1.00 86.06 1152 GLY A CA 1
ATOM 8552 C C . GLY A 1 1152 ? -17.057 12.896 30.337 1.00 86.06 1152 GLY A C 1
ATOM 8553 O O . GLY A 1 1152 ? -15.838 12.971 30.508 1.00 86.06 1152 GLY A O 1
ATOM 8554 N N . PRO A 1 1153 ? -17.792 11.924 30.915 1.00 85.12 1153 PRO A N 1
ATOM 8555 C CA . PRO A 1 1153 ? -17.243 10.925 31.830 1.00 85.12 1153 PRO A CA 1
ATOM 8556 C C . PRO A 1 1153 ? -16.508 9.810 31.070 1.00 85.12 1153 PRO A C 1
ATOM 8558 O O . PRO A 1 1153 ? -17.062 8.749 30.796 1.00 85.12 1153 PRO A O 1
ATOM 8561 N N . VAL A 1 1154 ? -15.238 10.046 30.743 1.00 89.75 1154 VAL A N 1
ATOM 8562 C CA . VAL A 1 1154 ? -14.370 9.072 30.070 1.00 89.75 1154 VAL A CA 1
ATOM 8563 C C . VAL A 1 1154 ? -13.112 8.785 30.885 1.00 89.75 1154 VAL A C 1
ATOM 8565 O O . VAL A 1 1154 ? -12.503 9.678 31.474 1.00 89.75 1154 VAL A O 1
ATOM 8568 N N . ARG A 1 1155 ? -12.694 7.519 30.891 1.00 89.75 1155 ARG A N 1
ATOM 8569 C CA . ARG A 1 1155 ? -11.401 7.083 31.414 1.00 89.75 1155 ARG A CA 1
ATOM 8570 C C . ARG A 1 1155 ? -10.434 6.848 30.258 1.00 89.75 1155 ARG A C 1
ATOM 8572 O O . ARG A 1 1155 ? -10.497 5.815 29.598 1.00 89.75 1155 ARG A O 1
ATOM 8579 N N . LEU A 1 1156 ? -9.519 7.786 30.044 1.00 89.56 1156 LEU A N 1
ATOM 8580 C CA . LEU A 1 1156 ? -8.447 7.638 29.061 1.00 89.56 1156 LEU A CA 1
ATOM 8581 C C . LEU A 1 1156 ? -7.190 7.069 29.726 1.00 89.56 1156 LEU A C 1
ATOM 8583 O O . LEU A 1 1156 ? -6.792 7.510 30.805 1.00 89.56 1156 LEU A O 1
ATOM 8587 N N . VAL A 1 1157 ? -6.575 6.096 29.067 1.00 89.06 1157 VAL A N 1
ATOM 8588 C CA . VAL A 1 1157 ? -5.287 5.496 29.413 1.00 89.06 1157 VAL A CA 1
ATOM 8589 C C . VAL A 1 1157 ? -4.406 5.610 28.173 1.00 89.06 1157 VAL A C 1
ATOM 8591 O O . VAL A 1 1157 ? -4.827 5.198 27.098 1.00 89.06 1157 VAL A O 1
ATOM 8594 N N . ASP A 1 1158 ? -3.210 6.179 28.320 1.00 87.62 1158 ASP A N 1
ATOM 8595 C CA . ASP A 1 1158 ? -2.267 6.442 27.222 1.00 87.62 1158 ASP A CA 1
ATOM 8596 C C . ASP A 1 1158 ? -2.819 7.366 26.127 1.00 87.62 1158 ASP A C 1
ATOM 8598 O O . ASP A 1 1158 ? -3.317 6.936 25.088 1.00 87.62 1158 ASP A O 1
ATOM 8602 N N . VAL A 1 1159 ? -2.700 8.675 26.370 1.00 88.06 1159 VAL A N 1
ATOM 8603 C CA . VAL A 1 1159 ? -3.041 9.720 25.395 1.00 88.06 1159 VAL A CA 1
ATOM 8604 C C . VAL A 1 1159 ? -1.777 10.230 24.703 1.00 88.06 1159 VAL A C 1
ATOM 8606 O O . VAL A 1 1159 ? -0.815 10.662 25.356 1.00 88.06 1159 VAL A O 1
ATOM 8609 N N . MET A 1 1160 ? -1.812 10.241 23.373 1.00 87.19 1160 MET A N 1
ATOM 8610 C CA . MET A 1 1160 ? -0.821 10.856 22.499 1.00 87.19 1160 MET A CA 1
ATOM 8611 C C . MET A 1 1160 ? -1.506 11.883 21.604 1.00 87.19 1160 MET A C 1
ATOM 8613 O O . MET A 1 1160 ? -2.238 11.550 20.676 1.00 87.19 1160 MET A O 1
ATOM 8617 N N . ALA A 1 1161 ? -1.277 13.156 21.892 1.00 85.94 1161 ALA A N 1
ATOM 8618 C CA . ALA A 1 1161 ? -1.900 14.242 21.162 1.00 85.94 1161 ALA A CA 1
ATOM 8619 C C . ALA A 1 1161 ? -0.883 15.346 20.901 1.00 85.94 1161 ALA A C 1
ATOM 8621 O O . ALA A 1 1161 ? -0.135 15.727 21.804 1.00 85.94 1161 ALA A O 1
ATOM 8622 N N . ILE A 1 1162 ? -0.885 15.888 19.685 1.00 82.88 1162 ILE A N 1
ATOM 8623 C CA . ILE A 1 1162 ? -0.074 17.062 19.350 1.00 82.88 1162 ILE A CA 1
ATOM 8624 C C . ILE A 1 1162 ? -0.910 18.342 19.459 1.00 82.88 1162 ILE A C 1
ATOM 8626 O O . ILE A 1 1162 ? -2.142 18.294 19.504 1.00 82.88 1162 ILE A O 1
ATOM 8630 N N . ASN A 1 1163 ? -0.236 19.495 19.540 1.00 78.38 1163 ASN A N 1
ATOM 8631 C CA . ASN A 1 1163 ? -0.856 20.818 19.727 1.00 78.38 1163 ASN A CA 1
ATOM 8632 C C . ASN A 1 1163 ? -1.737 20.921 20.989 1.00 78.38 1163 ASN A C 1
ATOM 8634 O O . ASN A 1 1163 ? -2.720 21.659 21.023 1.00 78.38 1163 ASN A O 1
ATOM 8638 N N . MET A 1 1164 ? -1.397 20.153 22.023 1.00 79.50 1164 MET A N 1
ATOM 8639 C CA . MET A 1 1164 ? -2.115 20.107 23.291 1.00 79.50 1164 MET A CA 1
ATOM 8640 C C . MET A 1 1164 ? -1.598 21.175 24.258 1.00 79.50 1164 MET A C 1
ATOM 8642 O O . MET A 1 1164 ? -0.390 21.363 24.398 1.00 79.50 1164 MET A O 1
ATOM 8646 N N . VAL A 1 1165 ? -2.512 21.838 24.968 1.00 84.50 1165 VAL A N 1
ATOM 8647 C CA . VAL A 1 1165 ? -2.167 22.674 26.125 1.00 84.50 1165 VAL A CA 1
ATOM 8648 C C . VAL A 1 1165 ? -2.190 21.788 27.364 1.00 84.50 1165 VAL A C 1
ATOM 8650 O O . VAL A 1 1165 ? -3.167 21.078 27.601 1.00 84.50 1165 VAL A O 1
ATOM 8653 N N . GLN A 1 1166 ? -1.108 21.804 28.136 1.00 89.62 1166 GLN A N 1
ATOM 8654 C CA . GLN A 1 1166 ? -0.966 21.000 29.347 1.00 89.62 1166 GLN A CA 1
ATOM 8655 C C . GLN A 1 1166 ? -0.849 21.893 30.579 1.00 89.62 1166 GLN A C 1
ATOM 8657 O O . GLN A 1 1166 ? -0.342 23.013 30.507 1.00 89.62 1166 GLN A O 1
ATOM 8662 N N . SER A 1 1167 ? -1.257 21.365 31.728 1.00 93.50 1167 SER A N 1
ATOM 8663 C CA . SER A 1 1167 ? -0.992 21.971 33.031 1.00 93.50 1167 SER A CA 1
ATOM 8664 C C . SER A 1 1167 ? -0.437 20.938 34.008 1.00 93.50 1167 SER A C 1
ATOM 8666 O O . SER A 1 1167 ? -0.806 19.760 33.971 1.00 93.50 1167 SER A O 1
ATOM 8668 N N . ALA A 1 1168 ? 0.468 21.382 34.875 1.00 95.25 1168 ALA A N 1
ATOM 8669 C CA . ALA A 1 1168 ? 1.086 20.561 35.902 1.00 95.25 1168 ALA A CA 1
ATOM 8670 C C . ALA A 1 1168 ? 0.153 20.419 37.110 1.00 95.25 1168 ALA A C 1
ATOM 8672 O O . ALA A 1 1168 ? -0.267 21.407 37.710 1.00 95.25 1168 ALA A O 1
ATOM 8673 N N . VAL A 1 1169 ? -0.140 19.184 37.507 1.00 95.19 1169 VAL A N 1
ATOM 8674 C CA . VAL A 1 1169 ? -0.935 18.875 38.693 1.00 95.19 1169 VAL A CA 1
ATOM 8675 C C . VAL A 1 1169 ? -0.126 17.966 39.604 1.00 95.19 1169 VAL A C 1
ATOM 8677 O O . VAL A 1 1169 ? 0.304 16.884 39.216 1.00 95.19 1169 VAL A O 1
ATOM 8680 N N . SER A 1 1170 ? 0.071 18.404 40.842 1.00 95.44 1170 SER A N 1
ATOM 8681 C CA . SER A 1 1170 ? 0.804 17.653 41.861 1.00 95.44 1170 SER A CA 1
ATOM 8682 C C . SER A 1 1170 ? -0.031 17.483 43.123 1.00 95.44 1170 SER A C 1
ATOM 8684 O O . SER A 1 1170 ? -0.976 18.236 43.370 1.00 95.44 1170 SER A O 1
ATOM 8686 N N . VAL A 1 1171 ? 0.314 16.479 43.931 1.00 95.31 1171 VAL A N 1
ATOM 8687 C CA . VAL A 1 1171 ? -0.344 16.222 45.210 1.00 95.31 1171 VAL A CA 1
ATOM 8688 C C . VAL A 1 1171 ? 0.673 15.936 46.308 1.00 95.31 1171 VAL A C 1
ATOM 8690 O O . VAL A 1 1171 ? 1.698 15.298 46.081 1.00 95.31 1171 VAL A O 1
ATOM 8693 N N . SER A 1 1172 ? 0.373 16.395 47.516 1.00 96.12 1172 SER A N 1
ATOM 8694 C CA . SER A 1 1172 ? 1.124 16.114 48.737 1.00 96.12 1172 SER A CA 1
ATOM 8695 C C . SER A 1 1172 ? 0.168 15.858 49.905 1.00 96.12 1172 SER A C 1
ATOM 8697 O O . SER A 1 1172 ? -1.036 16.097 49.801 1.00 96.12 1172 SER A O 1
ATOM 8699 N N . ALA A 1 1173 ? 0.687 15.337 51.016 1.00 96.38 1173 ALA A N 1
ATOM 8700 C CA . ALA A 1 1173 ? -0.083 15.028 52.217 1.00 96.38 1173 ALA A CA 1
ATOM 8701 C C . ALA A 1 1173 ? 0.642 15.543 53.467 1.00 96.38 1173 ALA A C 1
ATOM 8703 O O . ALA A 1 1173 ? 1.859 15.388 53.583 1.00 96.38 1173 ALA A O 1
ATOM 8704 N N . THR A 1 1174 ? -0.094 16.116 54.422 1.00 95.38 1174 THR A N 1
ATOM 8705 C CA . THR A 1 1174 ? 0.431 16.366 55.773 1.00 95.38 1174 THR A CA 1
ATOM 8706 C C . THR A 1 1174 ? 0.671 15.033 56.499 1.00 95.38 1174 THR A C 1
ATOM 8708 O O . THR A 1 1174 ? 0.090 14.012 56.117 1.00 95.38 1174 THR A O 1
ATOM 8711 N N . PRO A 1 1175 ? 1.475 14.996 57.582 1.00 94.75 1175 PRO A N 1
ATOM 8712 C CA . PRO A 1 1175 ? 1.620 13.787 58.392 1.00 94.75 1175 PRO A CA 1
ATOM 8713 C C . PRO A 1 1175 ? 0.255 13.239 58.837 1.00 94.75 1175 PRO A C 1
ATOM 8715 O O . PRO A 1 1175 ? -0.590 14.006 59.293 1.00 94.75 1175 PRO A O 1
ATOM 8718 N N . GLY A 1 1176 ? 0.050 11.922 58.722 1.00 92.50 1176 GLY A N 1
ATOM 8719 C CA . GLY A 1 1176 ? -1.211 11.269 59.106 1.00 92.50 1176 GLY A CA 1
ATOM 8720 C C . GLY A 1 1176 ? -1.986 10.593 57.975 1.00 92.50 1176 GLY A C 1
ATOM 8721 O O . GLY A 1 1176 ? -3.043 10.026 58.231 1.00 92.50 1176 GLY A O 1
ATOM 8722 N N . GLY A 1 1177 ? -1.476 10.596 56.744 1.00 95.50 1177 GLY A N 1
ATOM 8723 C CA . GLY A 1 1177 ? -2.090 9.880 55.627 1.00 95.50 1177 GLY A CA 1
ATOM 8724 C C . GLY A 1 1177 ? -1.250 9.921 54.354 1.00 95.50 1177 GLY A C 1
ATOM 8725 O O . GLY A 1 1177 ? -0.075 10.278 54.379 1.00 95.50 1177 GLY A O 1
ATOM 8726 N N . SER A 1 1178 ? -1.860 9.527 53.240 1.00 96.25 1178 SER A N 1
ATOM 8727 C CA . SER A 1 1178 ? -1.268 9.559 51.897 1.00 96.25 1178 SER A CA 1
ATOM 8728 C C . SER A 1 1178 ? -2.241 10.169 50.893 1.00 96.25 1178 SER A C 1
ATOM 8730 O O . SER A 1 1178 ? -3.447 10.213 51.144 1.00 96.25 1178 SER A O 1
ATOM 8732 N N . ALA A 1 1179 ? -1.719 10.635 49.763 1.00 94.88 1179 ALA A N 1
ATOM 8733 C CA . ALA A 1 1179 ? -2.490 11.247 48.694 1.00 94.88 1179 ALA A CA 1
ATOM 8734 C C . ALA A 1 1179 ? -2.028 10.728 47.328 1.00 94.88 1179 ALA A C 1
ATOM 8736 O O . ALA A 1 1179 ? -0.840 10.476 47.134 1.00 94.88 1179 ALA A O 1
ATOM 8737 N N . HIS A 1 1180 ? -2.959 10.568 46.390 1.00 92.94 1180 HIS A N 1
ATOM 8738 C CA . HIS A 1 1180 ? -2.673 10.108 45.033 1.00 92.94 1180 HIS A CA 1
ATOM 8739 C C . HIS A 1 1180 ? -3.592 10.792 44.018 1.00 92.94 1180 HIS A C 1
ATOM 8741 O O . HIS A 1 1180 ? -4.734 11.121 44.344 1.00 92.94 1180 HIS A O 1
ATOM 8747 N N . LEU A 1 1181 ? -3.093 10.998 42.802 1.00 90.81 1181 LEU A N 1
ATOM 8748 C CA . LEU A 1 1181 ? -3.866 11.506 41.674 1.00 90.81 1181 LEU A CA 1
ATOM 8749 C C . LEU A 1 1181 ? -4.223 10.352 40.745 1.00 90.81 1181 LEU A C 1
ATOM 8751 O O . LEU A 1 1181 ? -3.445 9.423 40.565 1.00 90.81 1181 LEU A O 1
ATOM 8755 N N . THR A 1 1182 ? -5.403 10.432 40.150 1.00 86.31 1182 THR A N 1
ATOM 8756 C CA . THR A 1 1182 ? -5.850 9.538 39.084 1.00 86.31 1182 THR A CA 1
ATOM 8757 C C . THR A 1 1182 ? -6.449 10.386 37.971 1.00 86.31 1182 THR A C 1
ATOM 8759 O O . THR A 1 1182 ? -7.271 11.264 38.229 1.00 86.31 1182 THR A O 1
ATOM 8762 N N . GLY A 1 1183 ? -6.016 10.160 36.738 1.00 83.62 1183 GLY A N 1
ATOM 8763 C CA . GLY A 1 1183 ? -6.417 10.937 35.568 1.00 83.62 1183 GLY A CA 1
ATOM 8764 C C . GLY A 1 1183 ? -5.575 10.547 34.355 1.00 83.62 1183 GLY A C 1
ATOM 8765 O O . GLY A 1 1183 ? -4.652 9.743 34.478 1.00 83.62 1183 GLY A O 1
ATOM 8766 N N . ALA A 1 1184 ? -5.899 11.109 33.193 1.00 84.12 1184 ALA A N 1
ATOM 8767 C CA . ALA A 1 1184 ? -5.187 10.835 31.949 1.00 84.12 1184 ALA A CA 1
ATOM 8768 C C . ALA A 1 1184 ? -3.868 11.621 31.894 1.00 84.12 1184 ALA A C 1
ATOM 8770 O O . ALA A 1 1184 ? -3.809 12.727 31.354 1.00 84.12 1184 ALA A O 1
ATOM 8771 N N . GLU A 1 1185 ? -2.819 11.070 32.505 1.00 86.88 1185 GLU A N 1
ATOM 8772 C CA . GLU A 1 1185 ? -1.485 11.664 32.448 1.00 86.88 1185 GLU A CA 1
ATOM 8773 C C . GLU A 1 1185 ? -0.949 11.643 31.017 1.00 86.88 1185 GLU A C 1
ATOM 8775 O O . GLU A 1 1185 ? -0.862 10.611 30.352 1.00 86.88 1185 GLU A O 1
ATOM 8780 N N . THR A 1 1186 ? -0.566 12.822 30.551 1.00 83.81 1186 THR A N 1
ATOM 8781 C CA . THR A 1 1186 ? 0.086 13.020 29.251 1.00 83.81 1186 THR A CA 1
ATOM 8782 C C . THR A 1 1186 ? 1.606 12.940 29.376 1.00 83.81 1186 THR A C 1
ATOM 8784 O O . THR A 1 1186 ? 2.289 12.661 28.402 1.00 83.81 1186 THR A O 1
ATOM 8787 N N . GLU A 1 1187 ? 2.119 13.142 30.582 1.00 85.31 1187 GLU A N 1
ATOM 8788 C CA . GLU A 1 1187 ? 3.441 12.798 31.107 1.00 85.31 1187 GLU A CA 1
ATOM 8789 C C . GLU A 1 1187 ? 3.313 12.844 32.646 1.00 85.31 1187 GLU A C 1
ATOM 8791 O O . GLU A 1 1187 ? 2.293 13.343 33.139 1.00 85.31 1187 GLU A O 1
ATOM 8796 N N . PRO A 1 1188 ? 4.279 12.330 33.431 1.00 86.62 1188 PRO A N 1
ATOM 8797 C CA . PRO A 1 1188 ? 4.150 12.292 34.888 1.00 86.62 1188 PRO A CA 1
ATOM 8798 C C . PRO A 1 1188 ? 3.778 13.659 35.487 1.00 86.62 1188 PRO A C 1
ATOM 8800 O O . PRO A 1 1188 ? 4.534 14.624 35.368 1.00 86.62 1188 PRO A O 1
ATOM 8803 N N . GLY A 1 1189 ? 2.605 13.746 36.125 1.00 88.75 1189 GLY A N 1
ATOM 8804 C CA . GLY A 1 1189 ? 2.104 14.979 36.734 1.00 88.75 1189 GLY A CA 1
ATOM 8805 C C . GLY A 1 1189 ? 1.621 16.069 35.766 1.00 88.75 1189 GLY A C 1
ATOM 8806 O O . GLY A 1 1189 ? 1.329 17.170 36.232 1.00 88.75 1189 GLY A O 1
ATOM 8807 N N . LYS A 1 1190 ? 1.504 15.820 34.454 1.00 90.44 1190 LYS A N 1
ATOM 8808 C CA . LYS A 1 1190 ? 0.870 16.766 33.516 1.00 90.44 1190 LYS A CA 1
ATOM 8809 C C . LYS A 1 1190 ? -0.352 16.185 32.829 1.00 90.44 1190 LYS A C 1
ATOM 8811 O O . LYS A 1 1190 ? -0.374 15.040 32.372 1.00 90.44 1190 LYS A O 1
ATOM 8816 N N . TYR A 1 1191 ? -1.342 17.047 32.669 1.00 88.88 1191 TYR A N 1
ATOM 8817 C CA . TYR A 1 1191 ? -2.660 16.706 32.156 1.00 88.88 1191 TYR A CA 1
ATOM 8818 C C . TYR A 1 1191 ? -3.075 17.724 31.094 1.00 88.88 1191 TYR A C 1
ATOM 8820 O O . TYR A 1 1191 ? -2.682 18.890 31.172 1.00 88.88 1191 TYR A O 1
ATOM 8828 N N . GLU A 1 1192 ? -3.870 17.299 30.112 1.00 87.88 1192 GLU A N 1
ATOM 8829 C CA . GLU A 1 1192 ? -4.469 18.217 29.137 1.00 87.88 1192 GLU A CA 1
ATOM 8830 C C . GLU A 1 1192 ? -5.366 19.227 29.860 1.00 87.88 1192 GLU A C 1
ATOM 8832 O O . GLU A 1 1192 ? -6.184 18.857 30.710 1.00 87.88 1192 GLU A O 1
ATOM 8837 N N . THR A 1 1193 ? -5.240 20.506 29.524 1.00 86.25 1193 THR A N 1
ATOM 8838 C CA . THR A 1 1193 ? -6.160 21.532 30.012 1.00 86.25 1193 THR A CA 1
ATOM 8839 C C . THR A 1 1193 ? -7.578 21.218 29.521 1.00 86.25 1193 THR A C 1
ATOM 8841 O O . THR A 1 1193 ? -7.810 21.036 28.331 1.00 86.25 1193 THR A O 1
ATOM 8844 N N . GLY A 1 1194 ? -8.537 21.148 30.442 1.00 83.19 1194 GLY A N 1
ATOM 8845 C CA . GLY A 1 1194 ? -9.911 20.703 30.199 1.00 83.19 1194 GLY A CA 1
ATOM 8846 C C . GLY A 1 1194 ? -10.172 19.240 30.576 1.00 83.19 1194 GLY A C 1
ATOM 8847 O O . GLY A 1 1194 ? -11.332 18.850 30.695 1.00 83.19 1194 GLY A O 1
ATOM 8848 N N . SER A 1 1195 ? -9.131 18.438 30.831 1.00 83.62 1195 SER A N 1
ATOM 8849 C CA . SER A 1 1195 ? -9.291 17.061 31.320 1.00 83.62 1195 SER A CA 1
ATOM 8850 C C . SER A 1 1195 ? -9.698 17.012 32.799 1.00 83.62 1195 SER A C 1
ATOM 8852 O O . SER A 1 1195 ? -9.522 17.978 33.546 1.00 83.62 1195 SER A O 1
ATOM 8854 N N . SER A 1 1196 ? -10.260 15.880 33.234 1.00 87.00 1196 SER A N 1
ATOM 8855 C CA . SER A 1 1196 ? -10.646 15.653 34.633 1.00 87.00 1196 SER A CA 1
ATOM 8856 C C . SER A 1 1196 ? -9.579 14.860 35.391 1.00 87.00 1196 SER A C 1
ATOM 8858 O O . SER A 1 1196 ? -9.124 13.817 34.919 1.00 87.00 1196 SER A O 1
ATOM 8860 N N . VAL A 1 1197 ? -9.228 15.318 36.595 1.00 89.44 1197 VAL A N 1
ATOM 8861 C CA . VAL A 1 1197 ? -8.292 14.653 37.517 1.00 89.44 1197 VAL A CA 1
ATOM 8862 C C . VAL A 1 1197 ? -8.965 14.443 38.867 1.00 89.44 1197 VAL A C 1
ATOM 8864 O O . VAL A 1 1197 ? -9.667 15.319 39.366 1.00 89.44 1197 VAL A O 1
ATOM 8867 N N . THR A 1 1198 ? -8.750 13.274 39.470 1.00 91.81 1198 THR A N 1
ATOM 8868 C CA . THR A 1 1198 ? -9.278 12.905 40.786 1.00 91.81 1198 THR A CA 1
ATOM 8869 C C . THR A 1 1198 ? -8.153 12.718 41.793 1.00 91.81 1198 THR A C 1
ATOM 8871 O O . THR A 1 1198 ? -7.329 11.812 41.660 1.00 91.81 1198 THR A O 1
ATOM 8874 N N . ALA A 1 1199 ? -8.152 13.542 42.836 1.00 94.81 1199 ALA A N 1
ATOM 8875 C CA . ALA A 1 1199 ? -7.284 13.405 43.994 1.00 94.81 1199 ALA A CA 1
ATOM 8876 C C . ALA A 1 1199 ? -7.948 12.537 45.069 1.00 94.81 1199 ALA A C 1
ATOM 8878 O O . ALA A 1 1199 ? -9.106 12.753 45.426 1.00 94.81 1199 ALA A O 1
ATOM 8879 N N . THR A 1 1200 ? -7.213 11.555 45.594 1.00 96.12 1200 THR A N 1
ATOM 8880 C CA . THR A 1 1200 ? -7.676 10.632 46.640 1.00 96.12 1200 THR A CA 1
ATOM 8881 C C . THR A 1 1200 ? -6.738 10.661 47.838 1.00 96.12 1200 THR A C 1
ATOM 8883 O O . THR A 1 1200 ? -5.534 10.455 47.693 1.00 96.12 1200 THR A O 1
ATOM 8886 N N . ALA A 1 1201 ? -7.295 10.879 49.026 1.00 96.56 1201 ALA A N 1
ATOM 8887 C CA . ALA A 1 1201 ? -6.591 10.900 50.297 1.00 96.56 1201 ALA A CA 1
ATOM 8888 C C . ALA A 1 1201 ? -6.948 9.654 51.112 1.00 96.56 1201 ALA A C 1
ATOM 8890 O O . ALA A 1 1201 ? -8.115 9.276 51.222 1.00 96.56 1201 ALA A O 1
ATOM 8891 N N . ARG A 1 1202 ? -5.942 9.011 51.707 1.00 96.38 1202 ARG A N 1
ATOM 8892 C CA . ARG A 1 1202 ? -6.109 7.836 52.571 1.00 96.38 1202 ARG A CA 1
ATOM 8893 C C . ARG A 1 1202 ? -5.505 8.117 53.948 1.00 96.38 1202 ARG A C 1
ATOM 8895 O O . ARG A 1 1202 ? -4.275 8.186 54.039 1.00 96.38 1202 ARG A O 1
ATOM 8902 N N . PRO A 1 1203 ? -6.328 8.282 55.000 1.00 96.00 1203 PRO A N 1
ATOM 8903 C CA . PRO A 1 1203 ? -5.833 8.464 56.360 1.00 96.00 1203 PRO A CA 1
ATOM 8904 C C . PRO A 1 1203 ? -5.060 7.238 56.851 1.00 96.00 1203 PRO A C 1
ATOM 8906 O O . PRO A 1 1203 ? -5.420 6.097 56.557 1.00 96.00 1203 PRO A O 1
ATOM 8909 N N . ALA A 1 1204 ? -4.004 7.474 57.621 1.00 96.50 1204 ALA A N 1
ATOM 8910 C CA . ALA A 1 1204 ? -3.339 6.444 58.403 1.00 96.50 1204 ALA A CA 1
ATOM 8911 C C . ALA A 1 1204 ? -4.198 6.074 59.632 1.00 96.50 1204 ALA A C 1
ATOM 8913 O O . ALA A 1 1204 ? -5.070 6.850 60.035 1.00 96.50 1204 ALA A O 1
ATOM 8914 N N . PRO A 1 1205 ? -3.964 4.914 60.274 1.00 95.56 1205 PRO A N 1
ATOM 8915 C CA . PRO A 1 1205 ? -4.670 4.551 61.501 1.00 95.56 1205 PRO A CA 1
ATOM 8916 C C . PRO A 1 1205 ? -4.588 5.653 62.573 1.00 95.56 1205 PRO A C 1
ATOM 8918 O O . PRO A 1 1205 ? -3.499 6.137 62.884 1.00 95.56 1205 PRO A O 1
ATOM 8921 N N . GLY A 1 1206 ? -5.734 6.037 63.147 1.00 94.88 1206 GLY A N 1
ATOM 8922 C CA . GLY A 1 1206 ? -5.826 7.090 64.170 1.00 94.88 1206 GLY A CA 1
ATOM 8923 C C . GLY A 1 1206 ? -5.821 8.524 63.631 1.00 94.88 1206 GLY A C 1
ATOM 8924 O O . GLY A 1 1206 ? -5.592 9.442 64.409 1.00 94.88 1206 GLY A O 1
ATOM 8925 N N . TYR A 1 1207 ? -6.034 8.703 62.326 1.00 97.38 1207 TYR A N 1
ATOM 8926 C CA . TYR A 1 1207 ? -6.235 9.997 61.680 1.00 97.38 1207 TYR A CA 1
ATOM 8927 C C . TYR A 1 1207 ? -7.531 9.994 60.864 1.00 97.38 1207 TYR A C 1
ATOM 8929 O O . TYR A 1 1207 ? -7.977 8.950 60.383 1.00 97.38 1207 TYR A O 1
ATOM 8937 N N . HIS A 1 1208 ? -8.101 11.175 60.648 1.00 95.88 1208 HIS A N 1
ATOM 8938 C CA . HIS A 1 1208 ? -9.168 11.421 59.685 1.00 95.88 1208 HIS A CA 1
ATOM 8939 C C . HIS A 1 1208 ? -8.740 12.491 58.672 1.00 95.88 1208 HIS A C 1
ATOM 8941 O O . HIS A 1 1208 ? -7.875 13.329 58.937 1.00 95.88 1208 HIS A O 1
ATOM 8947 N N . PHE A 1 1209 ? -9.320 12.425 57.473 1.00 97.69 1209 PHE A N 1
ATOM 8948 C CA . PHE A 1 1209 ? -9.111 13.430 56.435 1.00 97.69 1209 PHE A CA 1
ATOM 8949 C C . PHE A 1 1209 ? -9.865 14.717 56.791 1.00 97.69 1209 PHE A C 1
ATOM 8951 O O . PHE A 1 1209 ? -11.018 14.644 57.211 1.00 97.69 1209 PHE A O 1
ATOM 8958 N N . VAL A 1 1210 ? -9.217 15.871 56.615 1.00 97.25 1210 VAL A N 1
ATOM 8959 C CA . VAL A 1 1210 ? -9.793 17.191 56.908 1.00 97.25 1210 VAL A CA 1
ATOM 8960 C C . VAL A 1 1210 ? -10.226 17.885 55.619 1.00 97.25 1210 VAL A C 1
ATOM 8962 O O . VAL A 1 1210 ? -11.409 18.163 55.441 1.00 97.25 1210 VAL A O 1
ATOM 8965 N N . ALA A 1 1211 ? -9.277 18.173 54.723 1.00 97.50 1211 ALA A N 1
ATOM 8966 C CA . ALA A 1 1211 ? -9.539 18.931 53.503 1.00 97.50 1211 ALA A CA 1
ATOM 8967 C C . ALA A 1 1211 ? -8.417 18.802 52.464 1.00 97.50 1211 ALA A C 1
ATOM 8969 O O . ALA A 1 1211 ? -7.255 18.546 52.795 1.00 97.50 1211 ALA A O 1
ATOM 8970 N N . TRP A 1 1212 ? -8.779 19.056 51.208 1.00 98.00 1212 TRP A N 1
ATOM 8971 C CA . TRP A 1 1212 ? -7.888 19.375 50.102 1.00 98.00 1212 TRP A CA 1
ATOM 8972 C C . TRP A 1 1212 ? -7.710 20.885 50.009 1.00 98.00 1212 TRP A C 1
ATOM 8974 O O . TRP A 1 1212 ? -8.695 21.626 50.016 1.00 98.00 1212 TRP A O 1
ATOM 8984 N N . THR A 1 1213 ? -6.470 21.345 49.844 1.00 97.12 1213 THR A N 1
ATOM 8985 C CA . THR A 1 1213 ? -6.178 22.762 49.580 1.00 97.12 1213 THR A CA 1
ATOM 8986 C C . THR A 1 1213 ? -5.327 22.957 48.329 1.00 97.12 1213 THR A C 1
ATOM 8988 O O . THR A 1 1213 ? -4.491 22.112 48.019 1.00 97.12 1213 THR A O 1
ATOM 8991 N N . VAL A 1 1214 ? -5.520 24.081 47.633 1.00 95.81 1214 VAL A N 1
ATOM 8992 C CA . VAL A 1 1214 ? -4.655 24.571 46.544 1.00 95.81 1214 VAL A CA 1
ATOM 8993 C C . VAL A 1 1214 ? -4.222 25.989 46.892 1.00 95.81 1214 VAL A C 1
ATOM 8995 O O . VAL A 1 1214 ? -5.060 26.841 47.187 1.00 95.81 1214 VAL A O 1
ATOM 8998 N N . ALA A 1 1215 ? -2.909 26.242 46.912 1.00 91.50 1215 ALA A N 1
ATOM 8999 C CA . ALA A 1 1215 ? -2.338 27.517 47.367 1.00 91.50 1215 ALA A CA 1
ATOM 9000 C C . ALA A 1 1215 ? -2.896 27.981 48.738 1.00 91.50 1215 ALA A C 1
ATOM 9002 O O . ALA A 1 1215 ? -3.165 29.162 48.955 1.00 91.50 1215 ALA A O 1
ATOM 9003 N N . GLY A 1 1216 ? -3.121 27.029 49.654 1.00 90.00 1216 GLY A N 1
ATOM 9004 C CA . GLY A 1 1216 ? -3.652 27.276 51.000 1.00 90.00 1216 GLY A CA 1
ATOM 9005 C C . GLY A 1 1216 ? -5.163 27.526 51.088 1.00 90.00 1216 GLY A C 1
ATOM 9006 O O . GLY A 1 1216 ? -5.673 27.685 52.194 1.00 90.00 1216 GLY A O 1
ATOM 9007 N N . LYS A 1 1217 ? -5.897 27.544 49.968 1.00 95.31 1217 LYS A N 1
ATOM 9008 C CA . LYS A 1 1217 ? -7.364 27.670 49.952 1.00 95.31 1217 LYS A CA 1
ATOM 9009 C C . LYS A 1 1217 ? -8.020 26.297 49.870 1.00 95.31 1217 LYS A C 1
ATOM 9011 O O . LYS A 1 1217 ? -7.611 25.483 49.047 1.00 95.31 1217 LYS A O 1
ATOM 9016 N N . GLU A 1 1218 ? -9.032 26.055 50.698 1.00 97.31 1218 GLU A N 1
ATOM 9017 C CA . GLU A 1 1218 ? -9.833 24.827 50.662 1.00 97.31 1218 GLU A CA 1
ATOM 9018 C C . GLU A 1 1218 ? -10.568 24.689 49.323 1.00 97.31 1218 GLU A C 1
ATOM 9020 O O . GLU A 1 1218 ? -11.237 25.622 48.879 1.00 97.31 1218 GLU A O 1
ATOM 9025 N N . VAL A 1 1219 ? -10.426 23.526 48.682 1.00 96.69 1219 VAL A N 1
ATOM 9026 C CA . VAL A 1 1219 ? -11.120 23.180 47.428 1.00 96.69 1219 VAL A CA 1
ATOM 9027 C C . VAL A 1 1219 ? -12.115 22.032 47.606 1.00 96.69 1219 VAL A C 1
ATOM 9029 O O . VAL A 1 1219 ? -13.035 21.895 46.806 1.00 96.69 1219 VAL A O 1
ATOM 9032 N N . SER A 1 1220 ? -11.957 21.208 48.649 1.00 97.06 1220 SER A N 1
ATOM 9033 C CA . SER A 1 1220 ? -12.899 20.137 48.990 1.00 97.06 1220 SER A CA 1
ATOM 9034 C C . SER A 1 1220 ? -12.643 19.578 50.391 1.00 97.06 1220 SER A C 1
ATOM 9036 O O . SER A 1 1220 ? -11.494 19.439 50.797 1.00 97.06 1220 SER A O 1
ATOM 9038 N N . THR A 1 1221 ? -13.697 19.174 51.100 1.00 96.75 1221 THR A N 1
ATOM 9039 C CA . THR A 1 1221 ? -13.632 18.403 52.360 1.00 96.75 1221 THR A CA 1
ATOM 9040 C C . THR A 1 1221 ? -13.898 16.908 52.157 1.00 96.75 1221 THR A C 1
ATOM 9042 O O . THR A 1 1221 ? -13.853 16.121 53.101 1.00 96.75 1221 THR A O 1
ATOM 9045 N N . SER A 1 1222 ? -14.138 16.479 50.915 1.00 97.19 1222 SER A N 1
ATOM 9046 C CA . SER A 1 1222 ? -14.259 15.064 50.569 1.00 97.19 1222 SER A CA 1
ATOM 9047 C C . SER A 1 1222 ? -12.869 14.442 50.383 1.00 97.19 1222 SER A C 1
ATOM 9049 O O . SER A 1 1222 ? -12.050 15.010 49.658 1.00 97.19 1222 SER A O 1
ATOM 9051 N N . PRO A 1 1223 ? -12.584 13.247 50.943 1.00 95.69 1223 PRO A N 1
ATOM 9052 C CA . PRO A 1 1223 ? -11.307 12.560 50.728 1.00 95.69 1223 PRO A CA 1
ATOM 9053 C C . PRO A 1 1223 ? -11.075 12.178 49.259 1.00 95.69 1223 PRO A C 1
ATOM 9055 O O . PRO A 1 1223 ? -9.943 11.893 48.879 1.00 95.69 1223 PRO A O 1
ATOM 9058 N N . THR A 1 1224 ? -12.122 12.192 48.427 1.00 96.75 1224 THR A N 1
ATOM 9059 C CA . THR A 1 1224 ? -12.034 12.066 46.966 1.00 96.75 1224 THR A CA 1
ATOM 9060 C C . THR A 1 1224 ? -12.543 13.348 46.315 1.00 96.75 1224 THR A C 1
ATOM 9062 O O . THR A 1 1224 ? -13.690 13.738 46.544 1.00 96.75 1224 THR A O 1
ATOM 9065 N N . TYR A 1 1225 ? -11.701 13.997 45.516 1.00 95.00 1225 TYR A N 1
ATOM 9066 C CA . TYR A 1 1225 ? -11.997 15.270 44.865 1.00 95.00 1225 TYR A CA 1
ATOM 9067 C C . TYR A 1 1225 ? -11.654 15.212 43.376 1.00 95.00 1225 TYR A C 1
ATOM 9069 O O . TYR A 1 1225 ? -10.483 15.100 43.017 1.00 95.00 1225 TYR A O 1
ATOM 9077 N N . THR A 1 1226 ? -12.674 15.296 42.522 1.00 92.25 1226 THR A N 1
ATOM 9078 C CA . THR A 1 1226 ? -12.532 15.361 41.061 1.00 92.25 1226 THR A CA 1
ATOM 9079 C C . THR A 1 1226 ? -12.709 16.797 40.584 1.00 92.25 1226 THR A C 1
ATOM 9081 O O . THR A 1 1226 ? -13.670 17.459 40.972 1.00 92.25 1226 THR A O 1
ATOM 9084 N N . PHE A 1 1227 ? -11.803 17.273 39.733 1.00 91.25 1227 PHE A N 1
ATOM 9085 C CA . PHE A 1 1227 ? -11.833 18.626 39.182 1.00 91.25 1227 PHE A CA 1
ATOM 9086 C C . PHE A 1 1227 ? -11.320 18.664 37.741 1.00 91.25 1227 PHE A C 1
ATOM 9088 O O . PHE A 1 1227 ? -10.568 17.788 37.312 1.00 91.25 1227 PHE A O 1
ATOM 9095 N N . THR A 1 1228 ? -11.719 19.699 37.002 1.00 90.38 1228 THR A N 1
ATOM 9096 C CA . THR A 1 1228 ? -11.210 19.983 35.657 1.00 90.38 1228 THR A CA 1
ATOM 9097 C C . THR A 1 1228 ? -9.908 20.773 35.745 1.00 90.38 1228 THR A C 1
ATOM 9099 O O . THR A 1 1228 ? -9.836 21.789 36.435 1.00 90.38 1228 THR A O 1
ATOM 9102 N N . VAL A 1 1229 ? -8.879 20.327 35.030 1.00 90.25 1229 VAL A N 1
ATOM 9103 C CA . VAL A 1 1229 ? -7.572 20.986 34.987 1.00 90.25 1229 VAL A CA 1
ATOM 9104 C C . VAL A 1 1229 ? -7.659 22.230 34.110 1.00 90.25 1229 VAL A C 1
ATOM 9106 O O . VAL A 1 1229 ? -7.791 22.123 32.898 1.00 90.25 1229 VAL A O 1
ATOM 9109 N N . THR A 1 1230 ? -7.589 23.423 34.695 1.00 91.69 1230 THR A N 1
ATOM 9110 C CA . THR A 1 1230 ? -7.607 24.691 33.936 1.00 91.69 1230 THR A CA 1
ATOM 9111 C C . THR A 1 1230 ? -6.256 25.395 33.912 1.00 91.69 1230 THR A C 1
ATOM 9113 O O . THR A 1 1230 ? -5.974 26.153 32.990 1.00 91.69 1230 THR A O 1
ATOM 9116 N N . THR A 1 1231 ? -5.444 25.176 34.945 1.00 93.81 1231 THR A N 1
ATOM 9117 C CA . THR A 1 1231 ? -4.113 25.758 35.148 1.00 93.81 1231 THR A CA 1
ATOM 9118 C C . THR A 1 1231 ? -3.281 24.805 36.000 1.00 93.81 1231 THR A C 1
ATOM 9120 O O . THR A 1 1231 ? -3.800 23.803 36.502 1.00 93.81 1231 THR A O 1
ATOM 9123 N N . ASP A 1 1232 ? -2.016 25.148 36.237 1.00 96.06 1232 ASP A N 1
ATOM 9124 C CA . ASP A 1 1232 ? -1.178 24.421 37.189 1.00 96.06 1232 ASP A CA 1
ATOM 9125 C C . ASP A 1 1232 ? -1.803 24.416 38.596 1.00 96.06 1232 ASP A C 1
ATOM 9127 O O . ASP A 1 1232 ? -2.352 25.427 39.050 1.00 96.06 1232 ASP A O 1
ATOM 9131 N N . ALA A 1 1233 ? -1.720 23.278 39.289 1.00 95.50 1233 ALA A N 1
ATOM 9132 C CA . ALA A 1 1233 ? -2.295 23.081 40.615 1.00 95.50 1233 ALA A CA 1
ATOM 9133 C C . ALA A 1 1233 ? -1.419 22.177 41.500 1.00 95.50 1233 ALA A C 1
ATOM 9135 O O . ALA A 1 1233 ? -0.965 21.110 41.094 1.00 95.50 1233 ALA A O 1
ATOM 9136 N N . ALA A 1 1234 ? -1.225 22.577 42.757 1.00 96.69 1234 ALA A N 1
ATOM 9137 C CA . ALA A 1 1234 ? -0.559 21.767 43.776 1.00 96.69 1234 ALA A CA 1
ATOM 9138 C C . ALA A 1 1234 ? -1.527 21.519 44.935 1.00 96.69 1234 ALA A C 1
ATOM 9140 O O . ALA A 1 1234 ? -1.842 22.439 45.694 1.00 96.69 1234 ALA A O 1
ATOM 9141 N N . LEU A 1 1235 ? -2.026 20.287 45.036 1.00 97.25 1235 LEU A N 1
ATOM 9142 C CA . LEU A 1 1235 ? -2.997 19.879 46.041 1.00 97.25 1235 LEU A CA 1
ATOM 9143 C C . LEU A 1 1235 ? -2.291 19.390 47.309 1.00 97.25 1235 LEU A C 1
ATOM 9145 O O . LEU A 1 1235 ? -1.312 18.645 47.250 1.00 97.25 1235 LEU A O 1
ATOM 9149 N N . VAL A 1 1236 ? -2.824 19.758 48.470 1.00 97.56 1236 VAL A N 1
ATOM 9150 C CA . VAL A 1 1236 ? -2.364 19.252 49.771 1.00 97.56 1236 VAL A CA 1
ATOM 9151 C C . VAL A 1 1236 ? -3.531 18.586 50.493 1.00 97.56 1236 VAL A C 1
ATOM 9153 O O . VAL A 1 1236 ? -4.538 19.246 50.754 1.00 97.56 1236 VAL A O 1
ATOM 9156 N N . ALA A 1 1237 ? -3.396 17.296 50.815 1.00 97.75 1237 ALA A N 1
ATOM 9157 C CA . ALA A 1 1237 ? -4.290 16.578 51.722 1.00 97.75 1237 ALA A CA 1
ATOM 9158 C C . ALA A 1 1237 ? -3.896 16.858 53.173 1.00 97.75 1237 ALA A C 1
ATOM 9160 O O . ALA A 1 1237 ? -2.789 16.510 53.590 1.00 97.75 1237 ALA A O 1
ATOM 9161 N N . THR A 1 1238 ? -4.813 17.422 53.952 1.00 97.25 1238 THR A N 1
ATOM 9162 C CA . THR A 1 1238 ? -4.611 17.663 55.384 1.00 97.25 1238 THR A CA 1
ATOM 9163 C C . THR A 1 1238 ? -5.296 16.582 56.216 1.00 97.25 1238 THR A C 1
ATOM 9165 O O . THR A 1 1238 ? -6.457 16.248 55.976 1.00 97.25 1238 THR A O 1
ATOM 9168 N N . PHE A 1 1239 ? -4.589 16.058 57.217 1.00 97.31 1239 PHE A N 1
ATOM 9169 C CA . PHE A 1 1239 ? -5.073 15.046 58.159 1.00 97.31 1239 PHE A CA 1
ATOM 9170 C C . PHE A 1 1239 ? -4.972 15.548 59.602 1.00 97.31 1239 PHE A C 1
ATOM 9172 O O . PHE A 1 1239 ? -4.025 16.253 59.955 1.00 97.31 1239 PHE A O 1
ATOM 9179 N N . ALA A 1 1240 ? -5.915 15.138 60.448 1.00 93.94 1240 ALA A N 1
ATOM 9180 C CA . ALA A 1 1240 ? -5.910 15.395 61.888 1.00 93.94 1240 ALA A CA 1
ATOM 9181 C C . ALA A 1 1240 ? -6.128 14.086 62.658 1.00 93.94 1240 ALA A C 1
ATOM 9183 O O . ALA A 1 1240 ? -6.699 13.144 62.108 1.00 93.94 1240 ALA A O 1
ATOM 9184 N N . ARG A 1 1241 ? -5.631 14.007 63.898 1.00 87.88 1241 ARG A N 1
ATOM 9185 C CA . ARG A 1 1241 ? -5.874 12.852 64.778 1.00 87.88 1241 ARG A CA 1
ATOM 9186 C C . ARG A 1 1241 ? -7.304 12.839 65.290 1.00 87.88 1241 ARG A C 1
ATOM 9188 O O . ARG A 1 1241 ? -7.781 13.930 65.672 1.00 87.88 1241 ARG A O 1
#

InterPro domains:
  IPR000421 Coagulation factor 5/8, C-terminal domain [PF00754] (404-475)
  IPR000421 Coagulation factor 5/8, C-terminal domain [PS50022] (348-471)
  IPR008979 Galactose-binding-like domain superfamily [SSF49785] (398-476)
  IPR011050 Pectin lyase fold/virulence factor [SSF51126] (509-784)
  IPR011050 Pectin lyase fold/virulence factor [SSF51126] (872-1139)
  IPR012334 Pectin lyase fold [G3DSA:2.160.20.10] (513-816)
  IPR012334 Pectin lyase fold [G3DSA:2.160.20.10] (866-1179)
  IPR024535 Rhamnogalacturonase A/B/Epimerase-like, pectate lyase domain [PF12708] (514-571)
  IPR044060 Bacterial repeat domain [PF18998] (1170-1240)